Protein 7JH1 (pdb70)

Sequence (64 aa):
ARKSCCLKYTKRPLPLKRIKSYTIQSNEACNIKAIIFTTKKGRKICANPNEKWVQKAMKHLDKKARKSCCLKYTKRPLPLKRIKSYTIQSNEACNIKAIIFTTKKGRKICANPNEKWVQKAMKHLDKKARKSCCLKYTKRPLPLKRIKSYTIQSNEACNIKAIIFTTKKGRKICANPNEKWVQKAMKHLDKKARKSCCLKYTKRPLPLKRIKSYTIQSNEACNIKAIIFTTKKGRKICANPNEKWVQKAMKHLDKKARKSCCLKYTKRPLPLKRIKSYTIQSNEACNIKAIIFTTKKGRKICANPNEKWVQKAMKHLDKKARKSCCLKYTKRPLPLKRIKSYTIQSNEACNIKAIIFTTKKGRKICANPNEKWVQKAMKHLDKKARKSCCLKYTKRPLPLKRIKSYTIQSNEACNIKAIIFTTKKGRKICANPNEKWVQKAMKHLDKKARKSCCLKYTKRPLPLKRIKSYTIQSNEACNIKAIIFTTKKGRKICANPNEKWVQKAMKHLDKKARKSCCLKYTKRPLPLKRIKSYTIQSNEACNIKAIIFTTKKGRKICANPNEKWVQKAMKHLDKKARKSCCLKYTKRPLPLKRIKSYTIQSNEACNIKAIIFTTKKGRKICANPNEKWVQKAMKHLDKKARKSCCLKYTKRPLPLKRIKSYTIQSNEACNIKAIIFTTKKGRKICANPNEKWVQKAMKHLDKKARKSCCLKYTKRPLPLKRIKSYTIQSNEACNIKAIIFTTKKGRKICANPNEKWVQKAMKHLDKKARKSCCLKYTKRPLPLKRIKSYTIQSNEACNIKAIIFTTKKGRKICANPNEKWVQKAMKHLDKKARKSCCLKYTKRPLPLKRIKSYTIQSNEACNIKAIIFTTKKGRKICANPNEKWVQKAMKHLDKKARKSCCLKYTKRPLPLKRIKSYTIQSNEACNIKAIIFTTKKGRKICANPNEKWVQKAMKHLDKKARKSCCLKYTKRPLPLKRIKSYTIQSNEACNIKAIIFTTKKGRKICANPNEKWVQKAMKHLDKKARKSCCLKYTKRPLPLKRIKSYTIQSNEACNIKAIIFTTKKGRKICANPNEKWVQKAMKHLDKKARKSCCLKYTKRPLPLKRIKSYTIQSNEACNIKAIIFTTKKGRKICANPNEKWVQKAMKHLDKKARKSCCLKYTKRPLPLKRIKSYTIQSNEACNIKAIIFTTKKGRKICANPNEKWVQKAMKHLDKKARKSCCLKYTKRPLPLKRIKSYTIQSNEACNIKAIIFTTKKGRKICANPNEKWVQKAMKHLDKK

Solvent-accessible surface area: 5174 Å² total; per-residue (Å²): 147,242,167,111,34,10,112,145,81,32,205,179,75,31,76,50,182,116,9,116,51,45,74,110,6,41,95,167,84,16,114,38,93,0,1,15,0,25,9,115,160,42,173,139,16,28,0,29,11,127,41,158,46,0,84,130,1,33,142,96,16,108,144,234

Secondary structure (DSSP, 8-state):
---SS-S---SSPPPGGGEEEEE---TTTSSS--EEEEETT--EEEE-TTSHHHHHHHHHHHT-

B-factor: mean 37.94, std 21.56, range [0.02, 75.43]

Structure (mmCIF, N/CA/C/O backbone):
data_7JH1
#
_entry.id   7JH1
#
loop_
_atom_site.group_PDB
_atom_site.id
_atom_site.type_symbol
_atom_site.label_atom_id
_atom_site.label_alt_id
_atom_site.label_comp_id
_atom_site.label_asym_id
_atom_site.label_entity_id
_atom_site.label_seq_id
_atom_site.pdbx_PDB_ins_code
_atom_site.Cartn_x
_atom_site.Cartn_y
_atom_site.Cartn_z
_atom_site.occupancy
_atom_site.B_iso_or_equiv
_atom_site.auth_seq_id
_atom_site.auth_comp_id
_atom_site.auth_asym_id
_atom_site.auth_atom_id
_atom_site.pdbx_PDB_model_num
ATOM 1 N N . ALA A 1 1 ? 16.161 3.617 13.576 1.00 0.00 1 ALA A N 1
ATOM 2 C CA . ALA A 1 1 ? 15.235 4.491 12.860 1.00 71.14 1 ALA A CA 1
ATOM 3 C C . ALA A 1 1 ? 15.512 4.411 11.378 1.00 4.43 1 ALA A C 1
ATOM 4 O O . ALA A 1 1 ? 16.565 3.918 10.980 1.00 24.10 1 ALA A O 1
ATOM 13 N N . ARG A 1 2 ? 14.561 4.901 10.573 1.00 3.11 2 ARG A N 1
ATOM 14 C CA . ARG A 1 2 ? 14.629 4.892 9.104 1.00 32.13 2 ARG A CA 1
ATOM 15 C C . ARG A 1 2 ? 14.603 3.481 8.539 1.00 14.21 2 ARG A C 1
ATOM 16 O O . ARG A 1 2 ? 15.642 2.833 8.403 1.00 34.14 2 ARG A O 1
ATOM 37 N N . LYS A 1 3 ? 13.428 3.007 8.239 1.00 64.43 3 LYS A N 1
ATOM 38 C CA . LYS A 1 3 ? 13.261 1.707 7.654 1.00 50.45 3 LYS A CA 1
ATOM 39 C C . LYS A 1 3 ? 12.491 1.833 6.344 1.00 73.32 3 LYS A C 1
ATOM 40 O O . LYS A 1 3 ? 11.355 2.306 6.319 1.00 64.53 3 LYS A O 1
ATOM 59 N N . SER A 1 4 ? 13.118 1.441 5.259 1.00 32.33 4 SER A N 1
ATOM 60 C CA . SER A 1 4 ? 12.507 1.548 3.948 1.00 14.11 4 SER A CA 1
ATOM 61 C C . SER A 1 4 ? 11.633 0.328 3.659 1.00 53.41 4 SER A C 1
ATOM 62 O O . SER A 1 4 ? 10.966 0.247 2.619 1.00 72.21 4 SER A O 1
ATOM 70 N N . CYS A 1 5 ? 11.645 -0.609 4.564 1.00 12.32 5 CYS A N 1
ATOM 71 C CA . CYS A 1 5 ? 10.886 -1.812 4.418 1.00 51.00 5 CYS A CA 1
ATOM 72 C C . CYS A 1 5 ? 9.899 -1.958 5.567 1.00 32.51 5 CYS A C 1
ATOM 73 O O . CYS A 1 5 ? 10.060 -1.332 6.625 1.00 1.42 5 CYS A O 1
ATOM 80 N N . CYS A 1 6 ? 8.890 -2.754 5.350 1.00 44.01 6 CYS A N 1
ATOM 81 C CA . CYS A 1 6 ? 7.910 -3.075 6.336 1.00 4.45 6 CYS A CA 1
ATOM 82 C C . CYS A 1 6 ? 7.989 -4.554 6.609 1.00 74.10 6 CYS A C 1
ATOM 83 O O . CYS A 1 6 ? 8.238 -5.339 5.695 1.00 1.50 6 CYS A O 1
ATOM 90 N N . LEU A 1 7 ? 7.820 -4.927 7.846 1.00 22.15 7 LEU A N 1
ATOM 91 C CA . LEU A 1 7 ? 7.814 -6.328 8.244 1.00 52.22 7 LEU A CA 1
ATOM 92 C C . LEU A 1 7 ? 6.451 -6.679 8.810 1.00 5.23 7 LEU A C 1
ATOM 93 O O . LEU A 1 7 ? 6.238 -7.761 9.348 1.00 21.52 7 LEU A O 1
ATOM 109 N N . LYS A 1 8 ? 5.541 -5.750 8.682 1.00 60.20 8 LYS A N 1
ATOM 110 C CA . LYS A 1 8 ? 4.206 -5.902 9.146 1.00 33.32 8 LYS A CA 1
ATOM 111 C C . LYS A 1 8 ? 3.252 -5.357 8.098 1.00 41.33 8 LYS A C 1
ATOM 112 O O . LYS A 1 8 ? 3.670 -4.637 7.187 1.00 73.31 8 LYS A O 1
ATOM 131 N N . TYR A 1 9 ? 2.010 -5.707 8.216 1.00 54.54 9 TYR A N 1
ATOM 132 C CA . TYR A 1 9 ? 0.973 -5.175 7.385 1.00 33.31 9 TYR A CA 1
ATOM 133 C C . TYR A 1 9 ? -0.062 -4.590 8.334 1.00 42.34 9 TYR A C 1
ATOM 134 O O . TYR A 1 9 ? -0.179 -5.055 9.472 1.00 34.02 9 TYR A O 1
ATOM 152 N N . THR A 1 10 ? -0.792 -3.610 7.899 1.00 34.11 10 THR A N 1
ATOM 153 C CA . THR A 1 10 ? -1.790 -2.990 8.720 1.00 42.33 10 THR A CA 1
ATOM 154 C C . THR A 1 10 ? -2.965 -3.932 8.929 1.00 2.33 10 THR A C 1
ATOM 155 O O . THR A 1 10 ? -3.427 -4.604 7.994 1.00 30.55 10 THR A O 1
ATOM 166 N N . LYS A 1 11 ? -3.420 -4.006 10.147 1.00 45.13 11 LYS A N 1
ATOM 167 C CA . LYS A 1 11 ? -4.534 -4.848 10.489 1.00 42.42 11 LYS A CA 1
ATOM 168 C C . LYS A 1 11 ? -5.835 -4.139 10.117 1.00 62.34 11 LYS A C 1
ATOM 169 O O . LYS A 1 11 ? -6.873 -4.766 9.913 1.00 41.21 11 LYS A O 1
ATOM 188 N N . ARG A 1 12 ? -5.762 -2.838 10.017 1.00 55.35 12 ARG A N 1
ATOM 189 C CA . ARG A 1 12 ? -6.896 -2.031 9.648 1.00 33.35 12 ARG A CA 1
ATOM 190 C C . ARG A 1 12 ? -6.800 -1.605 8.188 1.00 14.14 12 ARG A C 1
ATOM 191 O O . ARG A 1 12 ? -5.839 -0.924 7.803 1.00 13.14 12 ARG A O 1
ATOM 212 N N . PRO A 1 13 ? -7.758 -2.029 7.352 1.00 70.52 13 PRO A N 1
ATOM 213 C CA . PRO A 1 13 ? -7.855 -1.573 5.965 1.00 51.14 13 PRO A CA 1
ATOM 214 C C . PRO A 1 13 ? -8.098 -0.053 5.892 1.00 72.05 13 PRO A C 1
ATOM 215 O O . PRO A 1 13 ? -8.776 0.528 6.756 1.00 44.23 13 PRO A O 1
ATOM 226 N N . LEU A 1 14 ? -7.546 0.577 4.890 1.00 42.10 14 LEU A N 1
ATOM 227 C CA . LEU A 1 14 ? -7.720 2.004 4.678 1.00 4.33 14 LEU A CA 1
ATOM 228 C C . LEU A 1 14 ? -8.832 2.230 3.677 1.00 42.21 14 LEU A C 1
ATOM 229 O O . LEU A 1 14 ? -9.174 1.314 2.915 1.00 71.41 14 LEU A O 1
ATOM 245 N N . PRO A 1 15 ? -9.446 3.416 3.667 1.00 43.14 15 PRO A N 1
ATOM 246 C CA . PRO A 1 15 ? -10.329 3.777 2.597 1.00 32.35 15 PRO A CA 1
ATOM 247 C C . PRO A 1 15 ? -9.475 4.321 1.449 1.00 1.32 15 PRO A C 1
ATOM 248 O O . PRO A 1 15 ? -8.565 5.132 1.674 1.00 11.53 15 PRO A O 1
ATOM 259 N N . LEU A 1 16 ? -9.767 3.902 0.243 1.00 73.15 16 LEU A N 1
ATOM 260 C CA . LEU A 1 16 ? -8.994 4.308 -0.925 1.00 3.53 16 LEU A CA 1
ATOM 261 C C . LEU A 1 16 ? -9.107 5.788 -1.193 1.00 75.34 16 LEU A C 1
ATOM 262 O O . LEU A 1 16 ? -8.166 6.431 -1.672 1.00 53.24 16 LEU A O 1
ATOM 278 N N . LYS A 1 17 ? -10.242 6.325 -0.849 1.00 44.22 17 LYS A N 1
ATOM 279 C CA . LYS A 1 17 ? -10.529 7.742 -0.961 1.00 25.45 17 LYS A CA 1
ATOM 280 C C . LYS A 1 17 ? -9.594 8.584 -0.094 1.00 14.20 17 LYS A C 1
ATOM 281 O O . LYS A 1 17 ? -9.619 9.802 -0.151 1.00 5.45 17 LYS A O 1
ATOM 300 N N . ARG A 1 18 ? -8.808 7.929 0.743 1.00 70.01 18 ARG A N 1
ATOM 301 C CA . ARG A 1 18 ? -7.912 8.636 1.652 1.00 72.04 18 ARG A CA 1
ATOM 302 C C . ARG A 1 18 ? -6.444 8.326 1.308 1.00 12.10 18 ARG A C 1
ATOM 303 O O . ARG A 1 18 ? -5.525 8.773 1.999 1.00 71.30 18 ARG A O 1
ATOM 324 N N . ILE A 1 19 ? -6.231 7.627 0.225 1.00 51.02 19 ILE A N 1
ATOM 325 C CA . ILE A 1 19 ? -4.898 7.208 -0.157 1.00 52.11 19 ILE A CA 1
ATOM 326 C C . ILE A 1 19 ? -4.449 8.012 -1.362 1.00 20.20 19 ILE A C 1
ATOM 327 O O . ILE A 1 19 ? -5.215 8.197 -2.312 1.00 21.22 19 ILE A O 1
ATOM 343 N N . LYS A 1 20 ? -3.236 8.507 -1.313 1.00 64.42 20 LYS A N 1
ATOM 344 C CA . LYS A 1 20 ? -2.699 9.276 -2.396 1.00 1.22 20 LYS A CA 1
ATOM 345 C C . LYS A 1 20 ? -2.006 8.379 -3.413 1.00 43.33 20 LYS A C 1
ATOM 346 O O . LYS A 1 20 ? -2.262 8.485 -4.609 1.00 22.54 20 LYS A O 1
ATOM 365 N N . SER A 1 21 ? -1.156 7.470 -2.927 1.00 61.11 21 SER A N 1
ATOM 366 C CA . SER A 1 21 ? -0.304 6.620 -3.779 1.00 44.43 21 SER A CA 1
ATOM 367 C C . SER A 1 21 ? 0.344 5.530 -2.926 1.00 33.34 21 SER A C 1
ATOM 368 O O . SER A 1 21 ? 0.178 5.531 -1.693 1.00 31.50 21 SER A O 1
ATOM 376 N N . TYR A 1 22 ? 1.046 4.591 -3.564 1.00 74.13 22 TYR A N 1
ATOM 377 C CA . TYR A 1 22 ? 1.730 3.533 -2.841 1.00 1.35 22 TYR A CA 1
ATOM 378 C C . TYR A 1 22 ? 3.150 3.332 -3.349 1.00 5.04 22 TYR A C 1
ATOM 379 O O . TYR A 1 22 ? 3.568 3.921 -4.349 1.00 62.55 22 TYR A O 1
ATOM 397 N N . THR A 1 23 ? 3.872 2.494 -2.654 1.00 72.34 23 THR A N 1
ATOM 398 C CA . THR A 1 23 ? 5.191 2.085 -3.021 1.00 65.44 23 THR A CA 1
ATOM 399 C C . THR A 1 23 ? 5.237 0.552 -3.011 1.00 43.43 23 THR A C 1
ATOM 400 O O . THR A 1 23 ? 4.661 -0.076 -2.116 1.00 64.32 23 THR A O 1
ATOM 411 N N . ILE A 1 24 ? 5.892 -0.045 -3.989 1.00 62.34 24 ILE A N 1
ATOM 412 C CA . ILE A 1 24 ? 5.977 -1.488 -4.052 1.00 63.24 24 ILE A CA 1
ATOM 413 C C . ILE A 1 24 ? 7.212 -1.979 -3.314 1.00 74.40 24 ILE A C 1
ATOM 414 O O . ILE A 1 24 ? 8.345 -1.710 -3.726 1.00 33.51 24 ILE A O 1
ATOM 430 N N . GLN A 1 25 ? 6.995 -2.654 -2.221 1.00 61.31 25 GLN A N 1
ATOM 431 C CA . GLN A 1 25 ? 8.073 -3.281 -1.499 1.00 35.33 25 GLN A CA 1
ATOM 432 C C . GLN A 1 25 ? 8.261 -4.677 -2.010 1.00 71.05 25 GLN A C 1
ATOM 433 O O . GLN A 1 25 ? 7.334 -5.483 -1.984 1.00 23.23 25 GLN A O 1
ATOM 447 N N . SER A 1 26 ? 9.429 -4.956 -2.486 1.00 23.42 26 SER A N 1
ATOM 448 C CA . SER A 1 26 ? 9.722 -6.237 -3.006 1.00 44.25 26 SER A CA 1
ATOM 449 C C . SER A 1 26 ? 10.208 -7.162 -1.896 1.00 2.41 26 SER A C 1
ATOM 450 O O . SER A 1 26 ? 10.945 -6.740 -0.994 1.00 3.32 26 SER A O 1
ATOM 458 N N . ASN A 1 27 ? 9.800 -8.414 -1.969 1.00 34.23 27 ASN A N 1
ATOM 459 C CA . ASN A 1 27 ? 10.212 -9.445 -1.050 1.00 63.13 27 ASN A CA 1
ATOM 460 C C . ASN A 1 27 ? 11.671 -9.811 -1.382 1.00 43.10 27 ASN A C 1
ATOM 461 O O . ASN A 1 27 ? 12.361 -10.509 -0.650 1.00 53.11 27 ASN A O 1
ATOM 472 N N . GLU A 1 28 ? 12.103 -9.308 -2.508 1.00 15.32 28 GLU A N 1
ATOM 473 C CA . GLU A 1 28 ? 13.436 -9.449 -2.989 1.00 65.40 28 GLU A CA 1
ATOM 474 C C . GLU A 1 28 ? 14.405 -8.587 -2.156 1.00 30.34 28 GLU A C 1
ATOM 475 O O . GLU A 1 28 ? 15.470 -9.051 -1.739 1.00 14.55 28 GLU A O 1
ATOM 487 N N . ALA A 1 29 ? 14.021 -7.336 -1.916 1.00 64.31 29 ALA A N 1
ATOM 488 C CA . ALA A 1 29 ? 14.880 -6.399 -1.200 1.00 44.23 29 ALA A CA 1
ATOM 489 C C . ALA A 1 29 ? 14.526 -6.307 0.272 1.00 4.24 29 ALA A C 1
ATOM 490 O O . ALA A 1 29 ? 15.377 -5.998 1.105 1.00 34.22 29 ALA A O 1
ATOM 497 N N . CYS A 1 30 ? 13.299 -6.565 0.585 1.00 41.40 30 CYS A N 1
ATOM 498 C CA . CYS A 1 30 ? 12.832 -6.510 1.944 1.00 74.55 30 CYS A CA 1
ATOM 499 C C . CYS A 1 30 ? 12.428 -7.902 2.382 1.00 71.42 30 CYS A C 1
ATOM 500 O O . CYS A 1 30 ? 12.285 -8.779 1.544 1.00 4.54 30 CYS A O 1
ATOM 507 N N . ASN A 1 31 ? 12.257 -8.114 3.681 1.00 51.25 31 ASN A N 1
ATOM 508 C CA . ASN A 1 31 ? 11.888 -9.443 4.213 1.00 72.02 31 ASN A CA 1
ATOM 509 C C . ASN A 1 31 ? 10.601 -9.963 3.612 1.00 5.11 31 ASN A C 1
ATOM 510 O O . ASN A 1 31 ? 10.486 -11.144 3.292 1.00 63.51 31 ASN A O 1
ATOM 521 N N . ILE A 1 32 ? 9.638 -9.097 3.463 1.00 60.32 32 ILE A N 1
ATOM 522 C CA . ILE A 1 32 ? 8.350 -9.489 2.939 1.00 41.01 32 ILE A CA 1
ATOM 523 C C . ILE A 1 32 ? 7.956 -8.551 1.839 1.00 73.00 32 ILE A C 1
ATOM 524 O O . ILE A 1 32 ? 8.653 -7.564 1.579 1.00 73.30 32 ILE A O 1
ATOM 540 N N . LYS A 1 33 ? 6.867 -8.842 1.194 1.00 64.34 33 LYS A N 1
ATOM 541 C CA . LYS A 1 33 ? 6.310 -7.930 0.249 1.00 4.02 33 LYS A CA 1
ATOM 542 C C . LYS A 1 33 ? 5.162 -7.223 0.935 1.00 43.43 33 LYS A C 1
ATOM 543 O O . LYS A 1 33 ? 4.196 -7.871 1.344 1.00 63.05 33 LYS A O 1
ATOM 562 N N . ALA A 1 34 ? 5.283 -5.928 1.105 1.00 23.05 34 ALA A N 1
ATOM 563 C CA . ALA A 1 34 ? 4.249 -5.123 1.737 1.00 65.21 34 ALA A CA 1
ATOM 564 C C . ALA A 1 34 ? 4.124 -3.814 0.998 1.00 41.14 34 ALA A C 1
ATOM 565 O O . ALA A 1 34 ? 5.050 -3.051 0.970 1.00 3.12 34 ALA A O 1
ATOM 572 N N . ILE A 1 35 ? 2.997 -3.577 0.374 1.00 61.54 35 ILE A N 1
ATOM 573 C CA . ILE A 1 35 ? 2.806 -2.330 -0.365 1.00 54.40 35 ILE A CA 1
ATOM 574 C C . ILE A 1 35 ? 2.656 -1.178 0.625 1.00 71.25 35 ILE A C 1
ATOM 575 O O . ILE A 1 35 ? 1.858 -1.261 1.564 1.00 25.20 35 ILE A O 1
ATOM 591 N N . ILE A 1 36 ? 3.422 -0.124 0.433 1.00 10.23 36 ILE A N 1
ATOM 592 C CA . ILE A 1 36 ? 3.381 0.971 1.352 1.00 2.43 36 ILE A CA 1
ATOM 593 C C . ILE A 1 36 ? 2.450 2.014 0.819 1.00 31.21 36 ILE A C 1
ATOM 594 O O . ILE A 1 36 ? 2.719 2.639 -0.189 1.00 73.11 36 ILE A O 1
ATOM 610 N N . PHE A 1 37 ? 1.375 2.168 1.485 1.00 24.11 37 PHE A N 1
ATOM 611 C CA . PHE A 1 37 ? 0.370 3.114 1.167 1.00 34.21 37 PHE A CA 1
ATOM 612 C C . PHE A 1 37 ? 0.699 4.427 1.796 1.00 71.44 37 PHE A C 1
ATOM 613 O O . PHE A 1 37 ? 1.280 4.481 2.869 1.00 2.32 37 PHE A O 1
ATOM 630 N N . THR A 1 38 ? 0.397 5.463 1.126 1.00 64.51 38 THR A N 1
ATOM 631 C CA . THR A 1 38 ? 0.554 6.762 1.676 1.00 12.10 38 THR A CA 1
ATOM 632 C C . THR A 1 38 ? -0.789 7.483 1.610 1.00 12.42 38 THR A C 1
ATOM 633 O O . THR A 1 38 ? -1.415 7.550 0.539 1.00 52.14 38 THR A O 1
ATOM 644 N N . THR A 1 39 ? -1.231 8.020 2.728 1.00 25.04 39 THR A N 1
ATOM 645 C CA . THR A 1 39 ? -2.525 8.640 2.786 1.00 54.31 39 THR A CA 1
ATOM 646 C C . THR A 1 39 ? -2.435 10.081 2.402 1.00 53.24 39 THR A C 1
ATOM 647 O O . THR A 1 39 ? -1.356 10.575 2.099 1.00 32.20 39 THR A O 1
ATOM 658 N N . LYS A 1 40 ? -3.563 10.766 2.382 1.00 72.34 40 LYS A N 1
ATOM 659 C CA . LYS A 1 40 ? -3.571 12.187 2.084 1.00 72.24 40 LYS A CA 1
ATOM 660 C C . LYS A 1 40 ? -2.866 12.973 3.188 1.00 5.54 40 LYS A C 1
ATOM 661 O O . LYS A 1 40 ? -2.396 14.083 2.966 1.00 44.40 40 LYS A O 1
ATOM 680 N N . LYS A 1 41 ? -2.777 12.376 4.376 1.00 54.44 41 LYS A N 1
ATOM 681 C CA . LYS A 1 41 ? -2.006 12.967 5.463 1.00 35.11 41 LYS A CA 1
ATOM 682 C C . LYS A 1 41 ? -0.528 12.722 5.212 1.00 22.05 41 LYS A C 1
ATOM 683 O O . LYS A 1 41 ? 0.342 13.259 5.910 1.00 63.21 41 LYS A O 1
ATOM 702 N N . GLY A 1 42 ? -0.262 11.888 4.220 1.00 22.21 42 GLY A N 1
ATOM 703 C CA . GLY A 1 42 ? 1.076 11.593 3.811 1.00 14.21 42 GLY A CA 1
ATOM 704 C C . GLY A 1 42 ? 1.754 10.591 4.693 1.00 50.00 42 GLY A C 1
ATOM 705 O O . GLY A 1 42 ? 2.976 10.446 4.652 1.00 23.13 42 GLY A O 1
ATOM 709 N N . ARG A 1 43 ? 0.978 9.932 5.512 1.00 62.11 43 ARG A N 1
ATOM 710 C CA . ARG A 1 43 ? 1.461 8.942 6.410 1.00 13.13 43 ARG A CA 1
ATOM 711 C C . ARG A 1 43 ? 1.794 7.668 5.629 1.00 63.24 43 ARG A C 1
ATOM 712 O O . ARG A 1 43 ? 1.175 7.399 4.602 1.00 5.24 43 ARG A O 1
ATOM 733 N N . LYS A 1 44 ? 2.762 6.913 6.105 1.00 13.12 44 LYS A N 1
ATOM 734 C CA . LYS A 1 44 ? 3.137 5.658 5.477 1.00 75.20 44 LYS A CA 1
ATOM 735 C C . LYS A 1 44 ? 2.428 4.501 6.171 1.00 51.14 44 LYS A C 1
ATOM 736 O O . LYS A 1 44 ? 2.478 4.379 7.398 1.00 64.24 44 LYS A O 1
ATOM 755 N N . ILE A 1 45 ? 1.740 3.693 5.397 1.00 74.42 45 ILE A N 1
ATOM 756 C CA . ILE A 1 45 ? 1.004 2.549 5.907 1.00 65.33 45 ILE A CA 1
ATOM 757 C C . ILE A 1 45 ? 1.492 1.296 5.190 1.00 10.15 45 ILE A C 1
ATOM 758 O O . ILE A 1 45 ? 1.576 1.276 3.979 1.00 64.13 45 ILE A O 1
ATOM 774 N N . CYS A 1 46 ? 1.794 0.275 5.920 1.00 15.35 46 CYS A N 1
ATOM 775 C CA . CYS A 1 46 ? 2.241 -0.967 5.321 1.00 44.14 46 CYS A CA 1
ATOM 776 C C . CYS A 1 46 ? 1.022 -1.846 5.123 1.00 20.20 46 CYS A C 1
ATOM 777 O O . CYS A 1 46 ? 0.382 -2.195 6.075 1.00 3.43 46 CYS A O 1
ATOM 784 N N . ALA A 1 47 ? 0.680 -2.174 3.907 1.00 44.23 47 ALA A N 1
ATOM 785 C CA . ALA A 1 47 ? -0.514 -2.969 3.677 1.00 25.24 47 ALA A CA 1
ATOM 786 C C . ALA A 1 47 ? -0.173 -4.295 3.054 1.00 10.35 47 ALA A C 1
ATOM 787 O O . ALA A 1 47 ? 0.831 -4.417 2.350 1.00 52.05 47 ALA A O 1
ATOM 794 N N . ASN A 1 48 ? -0.988 -5.299 3.341 1.00 64.43 48 ASN A N 1
ATOM 795 C CA . ASN A 1 48 ? -0.805 -6.628 2.795 1.00 35.42 48 ASN A CA 1
ATOM 796 C C . ASN A 1 48 ? -1.225 -6.702 1.323 1.00 61.12 48 ASN A C 1
ATOM 797 O O . ASN A 1 48 ? -2.383 -6.590 0.997 1.00 4.42 48 ASN A O 1
ATOM 808 N N . PRO A 1 49 ? -0.237 -6.893 0.413 1.00 72.13 49 PRO A N 1
ATOM 809 C CA . PRO A 1 49 ? -0.467 -7.013 -1.034 1.00 12.20 49 PRO A CA 1
ATOM 810 C C . PRO A 1 49 ? -1.438 -8.129 -1.383 1.00 61.42 49 PRO A C 1
ATOM 811 O O . PRO A 1 49 ? -1.983 -8.156 -2.460 1.00 63.41 49 PRO A O 1
ATOM 822 N N . ASN A 1 50 ? -1.604 -9.070 -0.472 1.00 14.14 50 ASN A N 1
ATOM 823 C CA . ASN A 1 50 ? -2.503 -10.187 -0.685 1.00 14.42 50 ASN A CA 1
ATOM 824 C C . ASN A 1 50 ? -3.959 -9.786 -0.435 1.00 62.11 50 ASN A C 1
ATOM 825 O O . ASN A 1 50 ? -4.872 -10.522 -0.784 1.00 20.11 50 ASN A O 1
ATOM 836 N N . GLU A 1 51 ? -4.171 -8.626 0.168 1.00 65.55 51 GLU A N 1
ATOM 837 C CA . GLU A 1 51 ? -5.511 -8.183 0.534 1.00 44.42 51 GLU A CA 1
ATOM 838 C C . GLU A 1 51 ? -6.284 -7.691 -0.665 1.00 43.30 51 GLU A C 1
ATOM 839 O O . GLU A 1 51 ? -5.763 -6.935 -1.492 1.00 44.43 51 GLU A O 1
ATOM 851 N N . LYS A 1 52 ? -7.513 -8.144 -0.765 1.00 24.31 52 LYS A N 1
ATOM 852 C CA . LYS A 1 52 ? -8.397 -7.820 -1.870 1.00 22.23 52 LYS A CA 1
ATOM 853 C C . LYS A 1 52 ? -8.614 -6.296 -2.013 1.00 41.54 52 LYS A C 1
ATOM 854 O O . LYS A 1 52 ? -8.711 -5.780 -3.137 1.00 64.05 52 LYS A O 1
ATOM 873 N N . TRP A 1 53 ? -8.654 -5.576 -0.887 1.00 45.12 53 TRP A N 1
ATOM 874 C CA . TRP A 1 53 ? -8.840 -4.125 -0.936 1.00 32.42 53 TRP A CA 1
ATOM 875 C C . TRP A 1 53 ? -7.594 -3.456 -1.519 1.00 13.41 53 TRP A C 1
ATOM 876 O O . TRP A 1 53 ? -7.679 -2.437 -2.213 1.00 22.33 53 TRP A O 1
ATOM 897 N N . VAL A 1 54 ? -6.446 -4.073 -1.269 1.00 44.44 54 VAL A N 1
ATOM 898 C CA . VAL A 1 54 ? -5.171 -3.587 -1.748 1.00 40.41 54 VAL A CA 1
ATOM 899 C C . VAL A 1 54 ? -5.078 -3.756 -3.256 1.00 20.41 54 VAL A C 1
ATOM 900 O O . VAL A 1 54 ? -4.497 -2.929 -3.933 1.00 21.40 54 VAL A O 1
ATOM 913 N N . GLN A 1 55 ? -5.687 -4.816 -3.777 1.00 43.12 55 GLN A N 1
ATOM 914 C CA . GLN A 1 55 ? -5.719 -5.054 -5.228 1.00 21.41 55 GLN A CA 1
ATOM 915 C C . GLN A 1 55 ? -6.417 -3.877 -5.904 1.00 1.42 55 GLN A C 1
ATOM 916 O O . GLN A 1 55 ? -5.916 -3.308 -6.878 1.00 71.01 55 GLN A O 1
ATOM 930 N N . LYS A 1 56 ? -7.574 -3.514 -5.353 1.00 2.01 56 LYS A N 1
ATOM 931 C CA . LYS A 1 56 ? -8.374 -2.413 -5.872 1.00 4.11 56 LYS A CA 1
ATOM 932 C C . LYS A 1 56 ? -7.612 -1.110 -5.752 1.00 4.44 56 LYS A C 1
ATOM 933 O O . LYS A 1 56 ? -7.553 -0.313 -6.705 1.00 0.31 56 LYS A O 1
ATOM 952 N N . ALA A 1 57 ? -7.029 -0.900 -4.577 1.00 52.50 57 ALA A N 1
ATOM 953 C CA . ALA A 1 57 ? -6.256 0.286 -4.301 1.00 0.30 57 ALA A CA 1
ATOM 954 C C . ALA A 1 57 ? -5.096 0.406 -5.261 1.00 15.44 57 ALA A C 1
ATOM 955 O O . ALA A 1 57 ? -4.929 1.441 -5.902 1.00 21.33 57 ALA A O 1
ATOM 962 N N . MET A 1 58 ? -4.322 -0.666 -5.391 1.00 3.40 58 MET A N 1
ATOM 963 C CA . MET A 1 58 ? -3.185 -0.678 -6.262 1.00 63.54 58 MET A CA 1
ATOM 964 C C . MET A 1 58 ? -3.516 -0.357 -7.688 1.00 53.33 58 MET A C 1
ATOM 965 O O . MET A 1 58 ? -2.824 0.430 -8.304 1.00 24.13 58 MET A O 1
ATOM 979 N N . LYS A 1 59 ? -4.594 -0.914 -8.204 1.00 65.52 59 LYS A N 1
ATOM 980 C CA . LYS A 1 59 ? -4.950 -0.690 -9.574 1.00 23.13 59 LYS A CA 1
ATOM 981 C C . LYS A 1 59 ? -5.372 0.760 -9.774 1.00 44.30 59 LYS A C 1
ATOM 982 O O . LYS A 1 59 ? -5.059 1.368 -10.776 1.00 52.40 59 LYS A O 1
ATOM 1001 N N . HIS A 1 60 ? -6.046 1.311 -8.781 1.00 31.43 60 HIS A N 1
ATOM 1002 C CA . HIS A 1 60 ? -6.530 2.672 -8.830 1.00 72.43 60 HIS A CA 1
ATOM 1003 C C . HIS A 1 60 ? -5.377 3.678 -8.694 1.00 33.33 60 HIS A C 1
ATOM 1004 O O . HIS A 1 60 ? -5.360 4.709 -9.357 1.00 2.45 60 HIS A O 1
ATOM 1019 N N . LEU A 1 61 ? -4.441 3.372 -7.835 1.00 62.32 61 LEU A N 1
ATOM 1020 C CA . LEU A 1 61 ? -3.287 4.237 -7.594 1.00 22.23 61 LEU A CA 1
ATOM 1021 C C . LEU A 1 61 ? -2.245 4.118 -8.720 1.00 52.10 61 LEU A C 1
ATOM 1022 O O . LEU A 1 61 ? -1.487 5.043 -8.980 1.00 12.21 61 LEU A O 1
ATOM 1038 N N . ASP A 1 62 ? -2.234 2.972 -9.386 1.00 44.22 62 ASP A N 1
ATOM 1039 C CA . ASP A 1 62 ? -1.305 2.696 -10.503 1.00 74.24 62 ASP A CA 1
ATOM 1040 C C . ASP A 1 62 ? -1.731 3.475 -11.748 1.00 34.22 62 ASP A C 1
ATOM 1041 O O . ASP A 1 62 ? -0.952 3.669 -12.692 1.00 3.42 62 ASP A O 1
ATOM 1050 N N . LYS A 1 63 ? -2.964 3.936 -11.725 1.00 44.54 63 LYS A N 1
ATOM 1051 C CA . LYS A 1 63 ? -3.550 4.701 -12.812 1.00 13.55 63 LYS A CA 1
ATOM 1052 C C . LYS A 1 63 ? -2.996 6.108 -12.883 1.00 43.45 63 LYS A C 1
ATOM 1053 O O . LYS A 1 63 ? -3.049 6.748 -13.932 1.00 63.34 63 LYS A O 1
ATOM 1072 N N . LYS A 1 64 ? -2.469 6.594 -11.797 1.00 53.45 64 LYS A N 1
ATOM 1073 C CA . LYS A 1 64 ? -2.006 7.942 -11.769 1.00 52.42 64 LYS A CA 1
ATOM 1074 C C . LYS A 1 64 ? -0.613 8.000 -11.181 1.00 14.44 64 LYS A C 1
ATOM 1075 O O . LYS A 1 64 ? -0.469 8.093 -9.949 1.00 38.06 64 LYS A O 1
ATOM 1095 N N . ALA A 1 1 ? 18.825 5.360 9.361 1.00 40.40 1 ALA A N 2
ATOM 1096 C CA . ALA A 1 1 ? 18.461 4.471 10.475 1.00 23.40 1 ALA A CA 2
ATOM 1097 C C . ALA A 1 1 ? 17.595 3.306 9.990 1.00 40.10 1 ALA A C 2
ATOM 1098 O O . ALA A 1 1 ? 16.997 2.582 10.795 1.00 72.35 1 ALA A O 2
ATOM 1107 N N . ARG A 1 2 ? 17.550 3.110 8.666 1.00 40.11 2 ARG A N 2
ATOM 1108 C CA . ARG A 1 2 ? 16.779 2.036 8.029 1.00 43.15 2 ARG A CA 2
ATOM 1109 C C . ARG A 1 2 ? 15.280 2.220 8.204 1.00 3.44 2 ARG A C 2
ATOM 1110 O O . ARG A 1 2 ? 14.808 3.300 8.600 1.00 64.51 2 ARG A O 2
ATOM 1131 N N . LYS A 1 3 ? 14.554 1.169 7.878 1.00 1.12 3 LYS A N 2
ATOM 1132 C CA . LYS A 1 3 ? 13.115 1.103 7.911 1.00 21.15 3 LYS A CA 2
ATOM 1133 C C . LYS A 1 3 ? 12.513 1.830 6.726 1.00 41.13 3 LYS A C 2
ATOM 1134 O O . LYS A 1 3 ? 11.922 2.921 6.841 1.00 64.02 3 LYS A O 2
ATOM 1153 N N . SER A 1 4 ? 12.795 1.265 5.578 1.00 63.42 4 SER A N 2
ATOM 1154 C CA . SER A 1 4 ? 12.240 1.683 4.316 1.00 25.21 4 SER A CA 2
ATOM 1155 C C . SER A 1 4 ? 11.332 0.551 3.843 1.00 55.32 4 SER A C 2
ATOM 1156 O O . SER A 1 4 ? 10.610 0.655 2.844 1.00 53.15 4 SER A O 2
ATOM 1164 N N . CYS A 1 5 ? 11.384 -0.522 4.600 1.00 11.32 5 CYS A N 2
ATOM 1165 C CA . CYS A 1 5 ? 10.624 -1.705 4.367 1.00 60.21 5 CYS A CA 2
ATOM 1166 C C . CYS A 1 5 ? 9.678 -1.908 5.533 1.00 12.50 5 CYS A C 2
ATOM 1167 O O . CYS A 1 5 ? 9.880 -1.339 6.620 1.00 21.44 5 CYS A O 2
ATOM 1174 N N . CYS A 1 6 ? 8.680 -2.690 5.323 1.00 63.30 6 CYS A N 2
ATOM 1175 C CA . CYS A 1 6 ? 7.716 -2.992 6.314 1.00 55.42 6 CYS A CA 2
ATOM 1176 C C . CYS A 1 6 ? 7.786 -4.455 6.643 1.00 22.13 6 CYS A C 2
ATOM 1177 O O . CYS A 1 6 ? 7.951 -5.294 5.762 1.00 31.01 6 CYS A O 2
ATOM 1184 N N . LEU A 1 7 ? 7.708 -4.745 7.914 1.00 2.00 7 LEU A N 2
ATOM 1185 C CA . LEU A 1 7 ? 7.760 -6.106 8.414 1.00 52.23 7 LEU A CA 2
ATOM 1186 C C . LEU A 1 7 ? 6.382 -6.531 8.880 1.00 13.45 7 LEU A C 2
ATOM 1187 O O . LEU A 1 7 ? 6.141 -7.700 9.171 1.00 62.42 7 LEU A O 2
ATOM 1203 N N . LYS A 1 8 ? 5.482 -5.574 8.959 1.00 4.41 8 LYS A N 2
ATOM 1204 C CA . LYS A 1 8 ? 4.114 -5.835 9.355 1.00 50.10 8 LYS A CA 2
ATOM 1205 C C . LYS A 1 8 ? 3.188 -5.260 8.314 1.00 42.35 8 LYS A C 2
ATOM 1206 O O . LYS A 1 8 ? 3.609 -4.444 7.491 1.00 3.44 8 LYS A O 2
ATOM 1225 N N . TYR A 1 9 ? 1.955 -5.690 8.330 1.00 13.24 9 TYR A N 2
ATOM 1226 C CA . TYR A 1 9 ? 0.945 -5.151 7.467 1.00 41.24 9 TYR A CA 2
ATOM 1227 C C . TYR A 1 9 ? -0.128 -4.566 8.378 1.00 13.02 9 TYR A C 2
ATOM 1228 O O . TYR A 1 9 ? -0.271 -5.006 9.520 1.00 75.34 9 TYR A O 2
ATOM 1246 N N . THR A 1 10 ? -0.852 -3.604 7.900 1.00 73.55 10 THR A N 2
ATOM 1247 C CA . THR A 1 10 ? -1.909 -3.002 8.645 1.00 11.35 10 THR A CA 2
ATOM 1248 C C . THR A 1 10 ? -3.061 -3.981 8.769 1.00 2.32 10 THR A C 2
ATOM 1249 O O . THR A 1 10 ? -3.393 -4.696 7.822 1.00 42.24 10 THR A O 2
ATOM 1260 N N . LYS A 1 11 ? -3.643 -4.036 9.931 1.00 33.31 11 LYS A N 2
ATOM 1261 C CA . LYS A 1 11 ? -4.738 -4.945 10.184 1.00 23.22 11 LYS A CA 2
ATOM 1262 C C . LYS A 1 11 ? -6.058 -4.229 9.970 1.00 44.24 11 LYS A C 2
ATOM 1263 O O . LYS A 1 11 ? -7.140 -4.822 10.042 1.00 5.10 11 LYS A O 2
ATOM 1282 N N . ARG A 1 12 ? -5.957 -2.957 9.710 1.00 70.13 12 ARG A N 2
ATOM 1283 C CA . ARG A 1 12 ? -7.099 -2.145 9.449 1.00 41.30 12 ARG A CA 2
ATOM 1284 C C . ARG A 1 12 ? -7.010 -1.611 8.022 1.00 22.33 12 ARG A C 2
ATOM 1285 O O . ARG A 1 12 ? -5.969 -1.060 7.633 1.00 73.51 12 ARG A O 2
ATOM 1306 N N . PRO A 1 13 ? -8.068 -1.791 7.221 1.00 44.42 13 PRO A N 2
ATOM 1307 C CA . PRO A 1 13 ? -8.103 -1.303 5.849 1.00 51.33 13 PRO A CA 2
ATOM 1308 C C . PRO A 1 13 ? -8.094 0.232 5.789 1.00 74.51 13 PRO A C 2
ATOM 1309 O O . PRO A 1 13 ? -8.657 0.912 6.663 1.00 2.31 13 PRO A O 2
ATOM 1320 N N . LEU A 1 14 ? -7.461 0.756 4.782 1.00 75.12 14 LEU A N 2
ATOM 1321 C CA . LEU A 1 14 ? -7.348 2.177 4.579 1.00 13.31 14 LEU A CA 2
ATOM 1322 C C . LEU A 1 14 ? -8.280 2.567 3.441 1.00 54.21 14 LEU A C 2
ATOM 1323 O O . LEU A 1 14 ? -8.272 1.900 2.400 1.00 73.44 14 LEU A O 2
ATOM 1339 N N . PRO A 1 15 ? -9.127 3.606 3.606 1.00 72.23 15 PRO A N 2
ATOM 1340 C CA . PRO A 1 15 ? -10.009 4.033 2.528 1.00 62.54 15 PRO A CA 2
ATOM 1341 C C . PRO A 1 15 ? -9.203 4.588 1.353 1.00 30.10 15 PRO A C 2
ATOM 1342 O O . PRO A 1 15 ? -8.305 5.425 1.530 1.00 62.32 15 PRO A O 2
ATOM 1353 N N . LEU A 1 16 ? -9.574 4.157 0.168 1.00 13.10 16 LEU A N 2
ATOM 1354 C CA . LEU A 1 16 ? -8.907 4.511 -1.071 1.00 1.51 16 LEU A CA 2
ATOM 1355 C C . LEU A 1 16 ? -9.016 5.981 -1.383 1.00 43.21 16 LEU A C 2
ATOM 1356 O O . LEU A 1 16 ? -8.084 6.586 -1.926 1.00 21.43 16 LEU A O 2
ATOM 1372 N N . LYS A 1 17 ? -10.140 6.560 -1.013 1.00 22.40 17 LYS A N 2
ATOM 1373 C CA . LYS A 1 17 ? -10.421 7.978 -1.236 1.00 14.15 17 LYS A CA 2
ATOM 1374 C C . LYS A 1 17 ? -9.424 8.868 -0.497 1.00 41.32 17 LYS A C 2
ATOM 1375 O O . LYS A 1 17 ? -9.381 10.069 -0.709 1.00 51.33 17 LYS A O 2
ATOM 1394 N N . ARG A 1 18 ? -8.645 8.272 0.374 1.00 44.31 18 ARG A N 2
ATOM 1395 C CA . ARG A 1 18 ? -7.751 9.018 1.222 1.00 12.54 18 ARG A CA 2
ATOM 1396 C C . ARG A 1 18 ? -6.280 8.597 1.019 1.00 14.35 18 ARG A C 2
ATOM 1397 O O . ARG A 1 18 ? -5.383 8.997 1.771 1.00 54.21 18 ARG A O 2
ATOM 1418 N N . ILE A 1 19 ? -6.037 7.830 -0.004 1.00 44.43 19 ILE A N 2
ATOM 1419 C CA . ILE A 1 19 ? -4.702 7.339 -0.293 1.00 62.53 19 ILE A CA 2
ATOM 1420 C C . ILE A 1 19 ? -4.128 8.151 -1.441 1.00 14.14 19 ILE A C 2
ATOM 1421 O O . ILE A 1 19 ? -4.795 8.346 -2.469 1.00 63.53 19 ILE A O 2
ATOM 1437 N N . LYS A 1 20 ? -2.927 8.645 -1.269 1.00 73.31 20 LYS A N 2
ATOM 1438 C CA . LYS A 1 20 ? -2.272 9.409 -2.300 1.00 21.34 20 LYS A CA 2
ATOM 1439 C C . LYS A 1 20 ? -1.615 8.497 -3.296 1.00 5.02 20 LYS A C 2
ATOM 1440 O O . LYS A 1 20 ? -1.800 8.649 -4.502 1.00 1.23 20 LYS A O 2
ATOM 1459 N N . SER A 1 21 ? -0.890 7.526 -2.789 1.00 72.04 21 SER A N 2
ATOM 1460 C CA . SER A 1 21 ? -0.112 6.643 -3.614 1.00 74.23 21 SER A CA 2
ATOM 1461 C C . SER A 1 21 ? 0.488 5.552 -2.752 1.00 52.35 21 SER A C 2
ATOM 1462 O O . SER A 1 21 ? 0.346 5.584 -1.516 1.00 44.02 21 SER A O 2
ATOM 1470 N N . TYR A 1 22 ? 1.116 4.591 -3.373 1.00 33.23 22 TYR A N 2
ATOM 1471 C CA . TYR A 1 22 ? 1.776 3.536 -2.654 1.00 63.31 22 TYR A CA 2
ATOM 1472 C C . TYR A 1 22 ? 3.182 3.326 -3.171 1.00 22.31 22 TYR A C 2
ATOM 1473 O O . TYR A 1 22 ? 3.591 3.911 -4.172 1.00 22.40 22 TYR A O 2
ATOM 1491 N N . THR A 1 23 ? 3.907 2.523 -2.474 1.00 3.11 23 THR A N 2
ATOM 1492 C CA . THR A 1 23 ? 5.201 2.100 -2.874 1.00 64.11 23 THR A CA 2
ATOM 1493 C C . THR A 1 23 ? 5.255 0.590 -2.814 1.00 30.33 23 THR A C 2
ATOM 1494 O O . THR A 1 23 ? 4.799 -0.021 -1.837 1.00 40.24 23 THR A O 2
ATOM 1505 N N . ILE A 1 24 ? 5.762 -0.003 -3.853 1.00 62.41 24 ILE A N 2
ATOM 1506 C CA . ILE A 1 24 ? 5.845 -1.420 -3.944 1.00 45.51 24 ILE A CA 2
ATOM 1507 C C . ILE A 1 24 ? 7.061 -1.932 -3.202 1.00 4.21 24 ILE A C 2
ATOM 1508 O O . ILE A 1 24 ? 8.198 -1.735 -3.635 1.00 61.41 24 ILE A O 2
ATOM 1524 N N . GLN A 1 25 ? 6.827 -2.528 -2.070 1.00 1.30 25 GLN A N 2
ATOM 1525 C CA . GLN A 1 25 ? 7.864 -3.219 -1.375 1.00 40.43 25 GLN A CA 2
ATOM 1526 C C . GLN A 1 25 ? 7.883 -4.622 -1.864 1.00 12.42 25 GLN A C 2
ATOM 1527 O O . GLN A 1 25 ? 6.886 -5.334 -1.764 1.00 1.24 25 GLN A O 2
ATOM 1541 N N . SER A 1 26 ? 8.973 -5.013 -2.406 1.00 14.23 26 SER A N 2
ATOM 1542 C CA . SER A 1 26 ? 9.096 -6.310 -2.911 1.00 64.23 26 SER A CA 2
ATOM 1543 C C . SER A 1 26 ? 9.974 -7.129 -1.986 1.00 5.51 26 SER A C 2
ATOM 1544 O O . SER A 1 26 ? 10.828 -6.590 -1.251 1.00 22.01 26 SER A O 2
ATOM 1552 N N . ASN A 1 27 ? 9.784 -8.415 -2.042 1.00 53.43 27 ASN A N 2
ATOM 1553 C CA . ASN A 1 27 ? 10.478 -9.372 -1.224 1.00 35.40 27 ASN A CA 2
ATOM 1554 C C . ASN A 1 27 ? 11.919 -9.558 -1.761 1.00 33.24 27 ASN A C 2
ATOM 1555 O O . ASN A 1 27 ? 12.718 -10.332 -1.234 1.00 50.30 27 ASN A O 2
ATOM 1566 N N . GLU A 1 28 ? 12.216 -8.830 -2.825 1.00 74.22 28 GLU A N 2
ATOM 1567 C CA . GLU A 1 28 ? 13.525 -8.811 -3.438 1.00 21.34 28 GLU A CA 2
ATOM 1568 C C . GLU A 1 28 ? 14.511 -8.060 -2.543 1.00 23.01 28 GLU A C 2
ATOM 1569 O O . GLU A 1 28 ? 15.614 -8.533 -2.283 1.00 73.21 28 GLU A O 2
ATOM 1581 N N . ALA A 1 29 ? 14.099 -6.899 -2.063 1.00 43.53 29 ALA A N 2
ATOM 1582 C CA . ALA A 1 29 ? 14.970 -6.061 -1.242 1.00 22.15 29 ALA A CA 2
ATOM 1583 C C . ALA A 1 29 ? 14.535 -6.053 0.216 1.00 45.41 29 ALA A C 2
ATOM 1584 O O . ALA A 1 29 ? 15.343 -5.820 1.122 1.00 40.13 29 ALA A O 2
ATOM 1591 N N . CYS A 1 30 ? 13.275 -6.286 0.440 1.00 3.15 30 CYS A N 2
ATOM 1592 C CA . CYS A 1 30 ? 12.738 -6.297 1.773 1.00 74.12 30 CYS A CA 2
ATOM 1593 C C . CYS A 1 30 ? 12.436 -7.725 2.195 1.00 32.01 30 CYS A C 2
ATOM 1594 O O . CYS A 1 30 ? 12.310 -8.604 1.342 1.00 23.14 30 CYS A O 2
ATOM 1601 N N . ASN A 1 31 ? 12.343 -7.967 3.503 1.00 61.43 31 ASN A N 2
ATOM 1602 C CA . ASN A 1 31 ? 12.106 -9.318 4.039 1.00 34.54 31 ASN A CA 2
ATOM 1603 C C . ASN A 1 31 ? 10.783 -9.892 3.536 1.00 72.24 31 ASN A C 2
ATOM 1604 O O . ASN A 1 31 ? 10.673 -11.082 3.254 1.00 64.22 31 ASN A O 2
ATOM 1615 N N . ILE A 1 32 ? 9.789 -9.047 3.417 1.00 44.24 32 ILE A N 2
ATOM 1616 C CA . ILE A 1 32 ? 8.493 -9.473 2.930 1.00 22.02 32 ILE A CA 2
ATOM 1617 C C . ILE A 1 32 ? 8.037 -8.521 1.857 1.00 21.33 32 ILE A C 2
ATOM 1618 O O . ILE A 1 32 ? 8.712 -7.520 1.584 1.00 14.42 32 ILE A O 2
ATOM 1634 N N . LYS A 1 33 ? 6.925 -8.812 1.267 1.00 72.33 33 LYS A N 2
ATOM 1635 C CA . LYS A 1 33 ? 6.340 -7.947 0.299 1.00 42.45 33 LYS A CA 2
ATOM 1636 C C . LYS A 1 33 ? 5.148 -7.240 0.948 1.00 21.53 33 LYS A C 2
ATOM 1637 O O . LYS A 1 33 ? 4.170 -7.894 1.314 1.00 13.35 33 LYS A O 2
ATOM 1656 N N . ALA A 1 34 ? 5.235 -5.933 1.135 1.00 70.25 34 ALA A N 2
ATOM 1657 C CA . ALA A 1 34 ? 4.153 -5.185 1.746 1.00 33.13 34 ALA A CA 2
ATOM 1658 C C . ALA A 1 34 ? 3.974 -3.877 1.006 1.00 4.31 34 ALA A C 2
ATOM 1659 O O . ALA A 1 34 ? 4.848 -3.050 1.028 1.00 54.15 34 ALA A O 2
ATOM 1666 N N . ILE A 1 35 ? 2.862 -3.710 0.322 1.00 15.31 35 ILE A N 2
ATOM 1667 C CA . ILE A 1 35 ? 2.617 -2.470 -0.400 1.00 45.14 35 ILE A CA 2
ATOM 1668 C C . ILE A 1 35 ? 2.411 -1.352 0.592 1.00 61.31 35 ILE A C 2
ATOM 1669 O O . ILE A 1 35 ? 1.570 -1.437 1.478 1.00 20.43 35 ILE A O 2
ATOM 1685 N N . ILE A 1 36 ? 3.176 -0.331 0.443 1.00 34.04 36 ILE A N 2
ATOM 1686 C CA . ILE A 1 36 ? 3.217 0.719 1.390 1.00 13.24 36 ILE A CA 2
ATOM 1687 C C . ILE A 1 36 ? 2.356 1.857 0.909 1.00 21.51 36 ILE A C 2
ATOM 1688 O O . ILE A 1 36 ? 2.678 2.521 -0.057 1.00 70.50 36 ILE A O 2
ATOM 1704 N N . PHE A 1 37 ? 1.277 2.055 1.587 1.00 34.32 37 PHE A N 2
ATOM 1705 C CA . PHE A 1 37 ? 0.302 3.050 1.282 1.00 23.14 37 PHE A CA 2
ATOM 1706 C C . PHE A 1 37 ? 0.637 4.336 1.951 1.00 4.21 37 PHE A C 2
ATOM 1707 O O . PHE A 1 37 ? 1.207 4.359 3.029 1.00 43.03 37 PHE A O 2
ATOM 1724 N N . THR A 1 38 ? 0.352 5.382 1.301 1.00 30.11 38 THR A N 2
ATOM 1725 C CA . THR A 1 38 ? 0.512 6.678 1.871 1.00 3.53 38 THR A CA 2
ATOM 1726 C C . THR A 1 38 ? -0.810 7.432 1.797 1.00 14.02 38 THR A C 2
ATOM 1727 O O . THR A 1 38 ? -1.453 7.460 0.742 1.00 55.24 38 THR A O 2
ATOM 1738 N N . THR A 1 39 ? -1.228 8.041 2.896 1.00 21.23 39 THR A N 2
ATOM 1739 C CA . THR A 1 39 ? -2.465 8.733 2.902 1.00 2.31 39 THR A CA 2
ATOM 1740 C C . THR A 1 39 ? -2.252 10.132 2.471 1.00 1.54 39 THR A C 2
ATOM 1741 O O . THR A 1 39 ? -1.129 10.535 2.213 1.00 31.50 39 THR A O 2
ATOM 1752 N N . LYS A 1 40 ? -3.313 10.877 2.379 1.00 24.14 40 LYS A N 2
ATOM 1753 C CA . LYS A 1 40 ? -3.220 12.282 2.090 1.00 14.14 40 LYS A CA 2
ATOM 1754 C C . LYS A 1 40 ? -2.576 13.001 3.277 1.00 51.40 40 LYS A C 2
ATOM 1755 O O . LYS A 1 40 ? -2.132 14.132 3.163 1.00 52.22 40 LYS A O 2
ATOM 1774 N N . LYS A 1 41 ? -2.531 12.313 4.418 1.00 62.23 41 LYS A N 2
ATOM 1775 C CA . LYS A 1 41 ? -1.832 12.810 5.576 1.00 74.31 41 LYS A CA 2
ATOM 1776 C C . LYS A 1 41 ? -0.342 12.574 5.366 1.00 1.53 41 LYS A C 2
ATOM 1777 O O . LYS A 1 41 ? 0.501 13.170 6.027 1.00 4.12 41 LYS A O 2
ATOM 1796 N N . GLY A 1 42 ? -0.043 11.705 4.428 1.00 55.00 42 GLY A N 2
ATOM 1797 C CA . GLY A 1 42 ? 1.324 11.414 4.093 1.00 30.03 42 GLY A CA 2
ATOM 1798 C C . GLY A 1 42 ? 1.975 10.340 4.956 1.00 74.53 42 GLY A C 2
ATOM 1799 O O . GLY A 1 42 ? 3.204 10.204 4.959 1.00 23.54 42 GLY A O 2
ATOM 1803 N N . ARG A 1 43 ? 1.173 9.597 5.704 1.00 22.30 43 ARG A N 2
ATOM 1804 C CA . ARG A 1 43 ? 1.711 8.535 6.568 1.00 32.13 43 ARG A CA 2
ATOM 1805 C C . ARG A 1 43 ? 2.123 7.301 5.765 1.00 52.12 43 ARG A C 2
ATOM 1806 O O . ARG A 1 43 ? 1.776 7.168 4.598 1.00 52.25 43 ARG A O 2
ATOM 1827 N N . LYS A 1 44 ? 2.854 6.407 6.409 1.00 71.22 44 LYS A N 2
ATOM 1828 C CA . LYS A 1 44 ? 3.241 5.138 5.818 1.00 73.31 44 LYS A CA 2
ATOM 1829 C C . LYS A 1 44 ? 2.354 4.033 6.366 1.00 30.22 44 LYS A C 2
ATOM 1830 O O . LYS A 1 44 ? 2.427 3.697 7.552 1.00 42.42 44 LYS A O 2
ATOM 1849 N N . ILE A 1 45 ? 1.506 3.505 5.525 1.00 5.14 45 ILE A N 2
ATOM 1850 C CA . ILE A 1 45 ? 0.616 2.438 5.893 1.00 70.10 45 ILE A CA 2
ATOM 1851 C C . ILE A 1 45 ? 1.072 1.173 5.189 1.00 55.11 45 ILE A C 2
ATOM 1852 O O . ILE A 1 45 ? 0.892 1.024 3.993 1.00 32.43 45 ILE A O 2
ATOM 1868 N N . CYS A 1 46 ? 1.671 0.300 5.913 1.00 23.23 46 CYS A N 2
ATOM 1869 C CA . CYS A 1 46 ? 2.170 -0.936 5.359 1.00 15.53 46 CYS A CA 2
ATOM 1870 C C . CYS A 1 46 ? 0.995 -1.863 5.148 1.00 53.22 46 CYS A C 2
ATOM 1871 O O . CYS A 1 46 ? 0.376 -2.264 6.088 1.00 61.34 46 CYS A O 2
ATOM 1878 N N . ALA A 1 47 ? 0.673 -2.179 3.928 1.00 13.01 47 ALA A N 2
ATOM 1879 C CA . ALA A 1 47 ? -0.496 -2.979 3.667 1.00 23.22 47 ALA A CA 2
ATOM 1880 C C . ALA A 1 47 ? -0.140 -4.295 3.033 1.00 54.10 47 ALA A C 2
ATOM 1881 O O . ALA A 1 47 ? 0.857 -4.414 2.326 1.00 3.12 47 ALA A O 2
ATOM 1888 N N . ASN A 1 48 ? -0.940 -5.287 3.319 1.00 54.25 48 ASN A N 2
ATOM 1889 C CA . ASN A 1 48 ? -0.762 -6.612 2.780 1.00 42.30 48 ASN A CA 2
ATOM 1890 C C . ASN A 1 48 ? -1.281 -6.704 1.346 1.00 33.32 48 ASN A C 2
ATOM 1891 O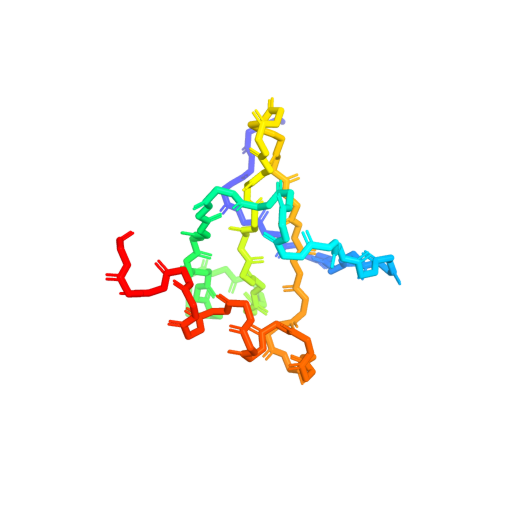 O . ASN A 1 48 ? -2.464 -6.630 1.122 1.00 70.31 48 ASN A O 2
ATOM 1902 N N . PRO A 1 49 ? -0.377 -6.884 0.348 1.00 2.25 49 PRO A N 2
ATOM 1903 C CA . PRO A 1 49 ? -0.757 -6.980 -1.065 1.00 12.32 49 PRO A CA 2
ATOM 1904 C C . PRO A 1 49 ? -1.663 -8.146 -1.338 1.00 63.12 49 PRO A C 2
ATOM 1905 O O . PRO A 1 49 ? -2.337 -8.175 -2.340 1.00 75.13 49 PRO A O 2
ATOM 1916 N N . ASN A 1 50 ? -1.647 -9.128 -0.455 1.00 31.23 50 ASN A N 2
ATOM 1917 C CA . ASN A 1 50 ? -2.496 -10.275 -0.603 1.00 71.21 50 ASN A CA 2
ATOM 1918 C C . ASN A 1 50 ? -3.942 -9.933 -0.307 1.00 35.11 50 ASN A C 2
ATOM 1919 O O . ASN A 1 50 ? -4.847 -10.685 -0.659 1.00 11.44 50 ASN A O 2
ATOM 1930 N N . GLU A 1 51 ? -4.165 -8.795 0.344 1.00 64.22 51 GLU A N 2
ATOM 1931 C CA . GLU A 1 51 ? -5.512 -8.388 0.674 1.00 14.11 51 GLU A CA 2
ATOM 1932 C C . GLU A 1 51 ? -6.171 -7.808 -0.539 1.00 60.32 51 GLU A C 2
ATOM 1933 O O . GLU A 1 51 ? -5.595 -6.949 -1.216 1.00 42.42 51 GLU A O 2
ATOM 1945 N N . LYS A 1 52 ? -7.375 -8.261 -0.810 1.00 51.14 52 LYS A N 2
ATOM 1946 C CA . LYS A 1 52 ? -8.105 -7.858 -1.989 1.00 42.03 52 LYS A CA 2
ATOM 1947 C C . LYS A 1 52 ? -8.326 -6.334 -2.029 1.00 70.32 52 LYS A C 2
ATOM 1948 O O . LYS A 1 52 ? -8.315 -5.739 -3.103 1.00 61.10 52 LYS A O 2
ATOM 1967 N N . TRP A 1 53 ? -8.478 -5.697 -0.854 1.00 31.20 53 TRP A N 2
ATOM 1968 C CA . TRP A 1 53 ? -8.699 -4.246 -0.821 1.00 63.14 53 TRP A CA 2
ATOM 1969 C C . TRP A 1 53 ? -7.450 -3.497 -1.310 1.00 74.12 53 TRP A C 2
ATOM 1970 O O . TRP A 1 53 ? -7.548 -2.425 -1.915 1.00 24.41 53 TRP A O 2
ATOM 1991 N N . VAL A 1 54 ? -6.291 -4.083 -1.057 1.00 4.01 54 VAL A N 2
ATOM 1992 C CA . VAL A 1 54 ? -5.011 -3.516 -1.450 1.00 52.51 54 VAL A CA 2
ATOM 1993 C C . VAL A 1 54 ? -4.826 -3.658 -2.939 1.00 24.04 54 VAL A C 2
ATOM 1994 O O . VAL A 1 54 ? -4.419 -2.718 -3.618 1.00 34.21 54 VAL A O 2
ATOM 2007 N N . GLN A 1 55 ? -5.156 -4.826 -3.439 1.00 62.55 55 GLN A N 2
ATOM 2008 C CA . GLN A 1 55 ? -5.036 -5.126 -4.848 1.00 34.20 55 GLN A CA 2
ATOM 2009 C C . GLN A 1 55 ? -5.943 -4.215 -5.642 1.00 41.34 55 GLN A C 2
ATOM 2010 O O . GLN A 1 55 ? -5.570 -3.687 -6.699 1.00 63.44 55 GLN A O 2
ATOM 2024 N N . LYS A 1 56 ? -7.125 -4.019 -5.091 1.00 4.41 56 LYS A N 2
ATOM 2025 C CA . LYS A 1 56 ? -8.141 -3.143 -5.613 1.00 22.44 56 LYS A CA 2
ATOM 2026 C C . LYS A 1 56 ? -7.626 -1.704 -5.662 1.00 12.22 56 LYS A C 2
ATOM 2027 O O . LYS A 1 56 ? -7.747 -1.019 -6.690 1.00 31.13 56 LYS A O 2
ATOM 2046 N N . ALA A 1 57 ? -7.036 -1.266 -4.555 1.00 52.30 57 ALA A N 2
ATOM 2047 C CA . ALA A 1 57 ? -6.477 0.074 -4.443 1.00 14.25 57 ALA A CA 2
ATOM 2048 C C . ALA A 1 57 ? -5.353 0.278 -5.434 1.00 20.23 57 ALA A C 2
ATOM 2049 O O . ALA A 1 57 ? -5.289 1.311 -6.093 1.00 71.45 57 ALA A O 2
ATOM 2056 N N . MET A 1 58 ? -4.489 -0.715 -5.557 1.00 73.41 58 MET A N 2
ATOM 2057 C CA . MET A 1 58 ? -3.348 -0.638 -6.447 1.00 14.43 58 MET A CA 2
ATOM 2058 C C . MET A 1 58 ? -3.738 -0.405 -7.882 1.00 61.51 58 MET A C 2
ATOM 2059 O O . MET A 1 58 ? -3.102 0.377 -8.578 1.00 2.30 58 MET A O 2
ATOM 2073 N N . LYS A 1 59 ? -4.800 -1.048 -8.316 1.00 44.20 59 LYS A N 2
ATOM 2074 C CA . LYS A 1 59 ? -5.266 -0.899 -9.683 1.00 45.03 59 LYS A CA 2
ATOM 2075 C C . LYS A 1 59 ? -5.758 0.538 -9.933 1.00 61.23 59 LYS A C 2
ATOM 2076 O O . LYS A 1 59 ? -5.526 1.108 -10.996 1.00 15.25 59 LYS A O 2
ATOM 2095 N N . HIS A 1 60 ? -6.416 1.109 -8.940 1.00 34.13 60 HIS A N 2
ATOM 2096 C CA . HIS A 1 60 ? -6.912 2.474 -9.015 1.00 40.35 60 HIS A CA 2
ATOM 2097 C C . HIS A 1 60 ? -5.774 3.491 -8.880 1.00 10.54 60 HIS A C 2
ATOM 2098 O O . HIS A 1 60 ? -5.790 4.531 -9.513 1.00 75.55 60 HIS A O 2
ATOM 2113 N N . LEU A 1 61 ? -4.821 3.191 -8.035 1.00 33.22 61 LEU A N 2
ATOM 2114 C CA . LEU A 1 61 ? -3.693 4.085 -7.794 1.00 74.00 61 LEU A CA 2
ATOM 2115 C C . LEU A 1 61 ? -2.657 4.058 -8.921 1.00 73.34 61 LEU A C 2
ATOM 2116 O O . LEU A 1 61 ? -2.048 5.083 -9.225 1.00 72.52 61 LEU A O 2
ATOM 2132 N N . ASP A 1 62 ? -2.451 2.901 -9.534 1.00 31.32 62 ASP A N 2
ATOM 2133 C CA . ASP A 1 62 ? -1.491 2.806 -10.646 1.00 61.42 62 ASP A CA 2
ATOM 2134 C C . ASP A 1 62 ? -2.120 3.334 -11.917 1.00 15.51 62 ASP A C 2
ATOM 2135 O O . ASP A 1 62 ? -1.444 3.911 -12.776 1.00 13.33 62 ASP A O 2
ATOM 2144 N N . LYS A 1 63 ? -3.418 3.177 -12.018 1.00 43.00 63 LYS A N 2
ATOM 2145 C CA . LYS A 1 63 ? -4.150 3.661 -13.138 1.00 71.41 63 LYS A CA 2
ATOM 2146 C C . LYS A 1 63 ? -5.067 4.762 -12.668 1.00 55.44 63 LYS A C 2
ATOM 2147 O O . LYS A 1 63 ? -6.265 4.532 -12.407 1.00 22.03 63 LYS A O 2
ATOM 2166 N N . LYS A 1 64 ? -4.511 5.911 -12.479 1.00 43.34 64 LYS A N 2
ATOM 2167 C CA . LYS A 1 64 ? -5.242 7.021 -11.974 1.00 21.54 64 LYS A CA 2
ATOM 2168 C C . LYS A 1 64 ? -5.469 8.022 -13.095 1.00 15.55 64 LYS A C 2
ATOM 2169 O O . LYS A 1 64 ? -4.605 8.887 -13.320 1.00 38.98 64 LYS A O 2
ATOM 2189 N N . ALA A 1 1 ? 9.844 9.018 8.286 1.00 64.43 1 ALA A N 3
ATOM 2190 C CA . ALA A 1 1 ? 10.342 7.876 7.542 1.00 54.33 1 ALA A CA 3
ATOM 2191 C C . ALA A 1 1 ? 11.648 7.403 8.143 1.00 13.12 1 ALA A C 3
ATOM 2192 O O . ALA A 1 1 ? 12.682 8.040 7.977 1.00 40.35 1 ALA A O 3
ATOM 2201 N N . ARG A 1 2 ? 11.592 6.320 8.876 1.00 30.15 2 ARG A N 3
ATOM 2202 C CA . ARG A 1 2 ? 12.771 5.745 9.496 1.00 1.11 2 ARG A CA 3
ATOM 2203 C C . ARG A 1 2 ? 13.192 4.481 8.759 1.00 62.21 2 ARG A C 3
ATOM 2204 O O . ARG A 1 2 ? 14.369 4.277 8.474 1.00 32.32 2 ARG A O 3
ATOM 2225 N N . LYS A 1 3 ? 12.235 3.645 8.456 1.00 11.22 3 LYS A N 3
ATOM 2226 C CA . LYS A 1 3 ? 12.507 2.412 7.762 1.00 33.21 3 LYS A CA 3
ATOM 2227 C C . LYS A 1 3 ? 11.820 2.411 6.406 1.00 10.31 3 LYS A C 3
ATOM 2228 O O . LYS A 1 3 ? 10.693 2.906 6.271 1.00 73.30 3 LYS A O 3
ATOM 2247 N N . SER A 1 4 ? 12.497 1.885 5.411 1.00 43.53 4 SER A N 3
ATOM 2248 C CA . SER A 1 4 ? 11.989 1.880 4.054 1.00 33.33 4 SER A CA 3
ATOM 2249 C C . SER A 1 4 ? 11.127 0.650 3.793 1.00 41.15 4 SER A C 3
ATOM 2250 O O . SER A 1 4 ? 10.333 0.620 2.851 1.00 44.25 4 SER A O 3
ATOM 2258 N N . CYS A 1 5 ? 11.273 -0.338 4.625 1.00 63.22 5 CYS A N 3
ATOM 2259 C CA . CYS A 1 5 ? 10.567 -1.572 4.453 1.00 43.02 5 CYS A CA 3
ATOM 2260 C C . CYS A 1 5 ? 9.613 -1.818 5.602 1.00 31.25 5 CYS A C 3
ATOM 2261 O O . CYS A 1 5 ? 9.743 -1.227 6.683 1.00 13.40 5 CYS A O 3
ATOM 2268 N N . CYS A 1 6 ? 8.667 -2.666 5.365 1.00 34.40 6 CYS A N 3
ATOM 2269 C CA . CYS A 1 6 ? 7.708 -3.048 6.331 1.00 32.43 6 CYS A CA 3
ATOM 2270 C C . CYS A 1 6 ? 7.842 -4.519 6.625 1.00 72.12 6 CYS A C 3
ATOM 2271 O O . CYS A 1 6 ? 8.144 -5.316 5.736 1.00 60.02 6 CYS A O 3
ATOM 2278 N N . LEU A 1 7 ? 7.657 -4.868 7.867 1.00 3.31 7 LEU A N 3
ATOM 2279 C CA . LEU A 1 7 ? 7.733 -6.253 8.303 1.00 73.33 7 LEU A CA 3
ATOM 2280 C C . LEU A 1 7 ? 6.371 -6.701 8.796 1.00 2.11 7 LEU A C 3
ATOM 2281 O O . LEU A 1 7 ? 6.195 -7.823 9.286 1.00 34.41 7 LEU A O 3
ATOM 2297 N N . LYS A 1 8 ? 5.407 -5.823 8.639 1.00 71.31 8 LYS A N 3
ATOM 2298 C CA . LYS A 1 8 ? 4.066 -6.059 9.052 1.00 42.20 8 LYS A CA 3
ATOM 2299 C C . LYS A 1 8 ? 3.112 -5.587 7.971 1.00 42.34 8 LYS A C 3
ATOM 2300 O O . LYS A 1 8 ? 3.508 -4.854 7.060 1.00 55.03 8 LYS A O 3
ATOM 2319 N N . TYR A 1 9 ? 1.885 -6.012 8.069 1.00 14.34 9 TYR A N 3
ATOM 2320 C CA . TYR A 1 9 ? 0.827 -5.555 7.209 1.00 71.20 9 TYR A CA 3
ATOM 2321 C C . TYR A 1 9 ? -0.276 -5.048 8.126 1.00 62.21 9 TYR A C 3
ATOM 2322 O O . TYR A 1 9 ? -0.500 -5.634 9.194 1.00 44.43 9 TYR A O 3
ATOM 2340 N N . THR A 1 10 ? -0.941 -3.993 7.747 1.00 54.23 10 THR A N 3
ATOM 2341 C CA . THR A 1 10 ? -2.010 -3.455 8.533 1.00 63.23 10 THR A CA 3
ATOM 2342 C C . THR A 1 10 ? -3.203 -4.392 8.480 1.00 13.32 10 THR A C 3
ATOM 2343 O O . THR A 1 10 ? -3.532 -4.938 7.436 1.00 54.11 10 THR A O 3
ATOM 2354 N N . LYS A 1 11 ? -3.804 -4.606 9.610 1.00 41.13 11 LYS A N 3
ATOM 2355 C CA . LYS A 1 11 ? -4.949 -5.475 9.716 1.00 43.15 11 LYS A CA 3
ATOM 2356 C C . LYS A 1 11 ? -6.195 -4.656 9.425 1.00 31.34 11 LYS A C 3
ATOM 2357 O O . LYS A 1 11 ? -7.226 -5.175 8.984 1.00 61.12 11 LYS A O 3
ATOM 2376 N N . ARG A 1 12 ? -6.061 -3.374 9.651 1.00 74.32 12 ARG A N 3
ATOM 2377 C CA . ARG A 1 12 ? -7.119 -2.429 9.463 1.00 60.33 12 ARG A CA 3
ATOM 2378 C C . ARG A 1 12 ? -7.040 -1.855 8.057 1.00 0.31 12 ARG A C 3
ATOM 2379 O O . ARG A 1 12 ? -5.990 -1.320 7.660 1.00 22.23 12 ARG A O 3
ATOM 2400 N N . PRO A 1 13 ? -8.120 -1.971 7.281 1.00 32.32 13 PRO A N 3
ATOM 2401 C CA . PRO A 1 13 ? -8.169 -1.437 5.931 1.00 44.53 13 PRO A CA 3
ATOM 2402 C C . PRO A 1 13 ? -8.152 0.096 5.932 1.00 50.41 13 PRO A C 3
ATOM 2403 O O . PRO A 1 13 ? -8.732 0.739 6.813 1.00 40.23 13 PRO A O 3
ATOM 2414 N N . LEU A 1 14 ? -7.482 0.659 4.967 1.00 1.41 14 LEU A N 3
ATOM 2415 C CA . LEU A 1 14 ? -7.365 2.093 4.817 1.00 75.45 14 LEU A CA 3
ATOM 2416 C C . LEU A 1 14 ? -8.310 2.506 3.688 1.00 63.41 14 LEU A C 3
ATOM 2417 O O . LEU A 1 14 ? -8.366 1.815 2.660 1.00 12.43 14 LEU A O 3
ATOM 2433 N N . PRO A 1 15 ? -9.096 3.588 3.845 1.00 20.44 15 PRO A N 3
ATOM 2434 C CA . PRO A 1 15 ? -9.990 4.020 2.780 1.00 2.22 15 PRO A CA 3
ATOM 2435 C C . PRO A 1 15 ? -9.205 4.636 1.626 1.00 13.21 15 PRO A C 3
ATOM 2436 O O . PRO A 1 15 ? -8.341 5.494 1.833 1.00 74.24 15 PRO A O 3
ATOM 2447 N N . LEU A 1 16 ? -9.566 4.241 0.419 1.00 72.31 16 LEU A N 3
ATOM 2448 C CA . LEU A 1 16 ? -8.914 4.685 -0.808 1.00 23.44 16 LEU A CA 3
ATOM 2449 C C . LEU A 1 16 ? -9.081 6.165 -1.026 1.00 14.42 16 LEU A C 3
ATOM 2450 O O . LEU A 1 16 ? -8.204 6.829 -1.582 1.00 64.14 16 LEU A O 3
ATOM 2466 N N . LYS A 1 17 ? -10.197 6.679 -0.570 1.00 14.24 17 LYS A N 3
ATOM 2467 C CA . LYS A 1 17 ? -10.522 8.098 -0.671 1.00 33.45 17 LYS A CA 3
ATOM 2468 C C . LYS A 1 17 ? -9.524 8.971 0.079 1.00 30.14 17 LYS A C 3
ATOM 2469 O O . LYS A 1 17 ? -9.559 10.189 -0.026 1.00 70.41 17 LYS A O 3
ATOM 2488 N N . ARG A 1 18 ? -8.662 8.346 0.859 1.00 71.11 18 ARG A N 3
ATOM 2489 C CA . ARG A 1 18 ? -7.686 9.073 1.661 1.00 60.50 18 ARG A CA 3
ATOM 2490 C C . ARG A 1 18 ? -6.261 8.647 1.327 1.00 62.23 18 ARG A C 3
ATOM 2491 O O . ARG A 1 18 ? -5.309 9.044 2.006 1.00 54.33 18 ARG A O 3
ATOM 2512 N N . ILE A 1 19 ? -6.113 7.885 0.271 1.00 43.31 19 ILE A N 3
ATOM 2513 C CA . ILE A 1 19 ? -4.816 7.382 -0.137 1.00 12.13 19 ILE A CA 3
ATOM 2514 C C . ILE A 1 19 ? -4.364 8.144 -1.371 1.00 31.11 19 ILE A C 3
ATOM 2515 O O . ILE A 1 19 ? -5.167 8.436 -2.252 1.00 64.34 19 ILE A O 3
ATOM 2531 N N . LYS A 1 20 ? -3.113 8.503 -1.413 1.00 63.53 20 LYS A N 3
ATOM 2532 C CA . LYS A 1 20 ? -2.556 9.199 -2.539 1.00 12.41 20 LYS A CA 3
ATOM 2533 C C . LYS A 1 20 ? -1.931 8.247 -3.537 1.00 55.33 20 LYS A C 3
ATOM 2534 O O . LYS A 1 20 ? -2.209 8.331 -4.731 1.00 73.41 20 LYS A O 3
ATOM 2553 N N . SER A 1 21 ? -1.130 7.319 -3.035 1.00 53.30 21 SER A N 3
ATOM 2554 C CA . SER A 1 21 ? -0.339 6.449 -3.869 1.00 50.04 21 SER A CA 3
ATOM 2555 C C . SER A 1 21 ? 0.307 5.390 -2.979 1.00 42.23 21 SER A C 3
ATOM 2556 O O . SER A 1 21 ? 0.172 5.452 -1.750 1.00 11.34 21 SER A O 3
ATOM 2564 N N . TYR A 1 22 ? 0.966 4.419 -3.577 1.00 72.41 22 TYR A N 3
ATOM 2565 C CA . TYR A 1 22 ? 1.642 3.388 -2.820 1.00 41.35 22 TYR A CA 3
ATOM 2566 C C . TYR A 1 22 ? 3.070 3.191 -3.299 1.00 53.21 22 TYR A C 3
ATOM 2567 O O . TYR A 1 22 ? 3.464 3.692 -4.357 1.00 14.53 22 TYR A O 3
ATOM 2585 N N . THR A 1 23 ? 3.819 2.483 -2.524 1.00 70.13 23 THR A N 3
ATOM 2586 C CA . THR A 1 23 ? 5.156 2.125 -2.839 1.00 11.35 23 THR A CA 3
ATOM 2587 C C . THR A 1 23 ? 5.244 0.594 -2.884 1.00 14.04 23 THR A C 3
ATOM 2588 O O . THR A 1 23 ? 4.627 -0.093 -2.055 1.00 5.42 23 THR A O 3
ATOM 2599 N N . ILE A 1 24 ? 5.968 0.067 -3.844 1.00 34.00 24 ILE A N 3
ATOM 2600 C CA . ILE A 1 24 ? 6.124 -1.361 -3.973 1.00 62.35 24 ILE A CA 3
ATOM 2601 C C . ILE A 1 24 ? 7.346 -1.846 -3.197 1.00 12.21 24 ILE A C 3
ATOM 2602 O O . ILE A 1 24 ? 8.493 -1.531 -3.551 1.00 53.43 24 ILE A O 3
ATOM 2618 N N . GLN A 1 25 ? 7.097 -2.564 -2.133 1.00 32.12 25 GLN A N 3
ATOM 2619 C CA . GLN A 1 25 ? 8.148 -3.202 -1.380 1.00 20.32 25 GLN A CA 3
ATOM 2620 C C . GLN A 1 25 ? 8.419 -4.595 -1.936 1.00 30.43 25 GLN A C 3
ATOM 2621 O O . GLN A 1 25 ? 7.535 -5.441 -1.954 1.00 53.51 25 GLN A O 3
ATOM 2635 N N . SER A 1 26 ? 9.629 -4.812 -2.399 1.00 31.11 26 SER A N 3
ATOM 2636 C CA . SER A 1 26 ? 10.014 -6.078 -2.975 1.00 13.20 26 SER A CA 3
ATOM 2637 C C . SER A 1 26 ? 10.729 -6.966 -1.936 1.00 44.44 26 SER A C 3
ATOM 2638 O O . SER A 1 26 ? 11.551 -6.482 -1.148 1.00 20.25 26 SER A O 3
ATOM 2646 N N . ASN A 1 27 ? 10.422 -8.259 -1.967 1.00 71.03 27 ASN A N 3
ATOM 2647 C CA . ASN A 1 27 ? 10.946 -9.264 -1.058 1.00 75.54 27 ASN A CA 3
ATOM 2648 C C . ASN A 1 27 ? 12.487 -9.422 -1.163 1.00 3.15 27 ASN A C 3
ATOM 2649 O O . ASN A 1 27 ? 13.128 -9.971 -0.269 1.00 75.12 27 ASN A O 3
ATOM 2660 N N . GLU A 1 28 ? 13.070 -8.978 -2.261 1.00 0.23 28 GLU A N 3
ATOM 2661 C CA . GLU A 1 28 ? 14.527 -9.004 -2.387 1.00 35.33 28 GLU A CA 3
ATOM 2662 C C . GLU A 1 28 ? 15.193 -7.951 -1.509 1.00 4.32 28 GLU A C 3
ATOM 2663 O O . GLU A 1 28 ? 16.227 -8.199 -0.903 1.00 24.02 28 GLU A O 3
ATOM 2675 N N . ALA A 1 29 ? 14.596 -6.783 -1.442 1.00 52.25 29 ALA A N 3
ATOM 2676 C CA . ALA A 1 29 ? 15.191 -5.670 -0.716 1.00 13.42 29 ALA A CA 3
ATOM 2677 C C . ALA A 1 29 ? 14.662 -5.583 0.698 1.00 53.31 29 ALA A C 3
ATOM 2678 O O . ALA A 1 29 ? 15.278 -4.968 1.567 1.00 14.11 29 ALA A O 3
ATOM 2685 N N . CYS A 1 30 ? 13.543 -6.191 0.929 1.00 61.35 30 CYS A N 3
ATOM 2686 C CA . CYS A 1 30 ? 12.910 -6.132 2.208 1.00 23.02 30 CYS A CA 3
ATOM 2687 C C . CYS A 1 30 ? 12.559 -7.526 2.673 1.00 2.12 30 CYS A C 3
ATOM 2688 O O . CYS A 1 30 ? 12.605 -8.458 1.891 1.00 33.20 30 CYS A O 3
ATOM 2695 N N . ASN A 1 31 ? 12.210 -7.658 3.937 1.00 43.02 31 ASN A N 3
ATOM 2696 C CA . ASN A 1 31 ? 11.850 -8.946 4.539 1.00 62.31 31 ASN A CA 3
ATOM 2697 C C . ASN A 1 31 ? 10.696 -9.613 3.788 1.00 71.40 31 ASN A C 3
ATOM 2698 O O . ASN A 1 31 ? 10.744 -10.801 3.469 1.00 54.31 31 ASN A O 3
ATOM 2709 N N . ILE A 1 32 ? 9.688 -8.836 3.491 1.00 75.44 32 ILE A N 3
ATOM 2710 C CA . ILE A 1 32 ? 8.485 -9.330 2.860 1.00 63.33 32 ILE A CA 3
ATOM 2711 C C . ILE A 1 32 ? 8.082 -8.390 1.750 1.00 21.03 32 ILE A C 3
ATOM 2712 O O . ILE A 1 32 ? 8.763 -7.391 1.507 1.00 62.32 32 ILE A O 3
ATOM 2728 N N . LYS A 1 33 ? 7.013 -8.712 1.079 1.00 54.13 33 LYS A N 3
ATOM 2729 C CA . LYS A 1 33 ? 6.420 -7.823 0.123 1.00 13.35 33 LYS A CA 3
ATOM 2730 C C . LYS A 1 33 ? 5.185 -7.211 0.765 1.00 3.34 33 LYS A C 3
ATOM 2731 O O . LYS A 1 33 ? 4.206 -7.918 1.037 1.00 4.03 33 LYS A O 3
ATOM 2750 N N . ALA A 1 34 ? 5.243 -5.935 1.047 1.00 54.14 34 ALA A N 3
ATOM 2751 C CA . ALA A 1 34 ? 4.137 -5.233 1.637 1.00 41.53 34 ALA A CA 3
ATOM 2752 C C . ALA A 1 34 ? 3.951 -3.945 0.887 1.00 73.41 34 ALA A C 3
ATOM 2753 O O . ALA A 1 34 ? 4.852 -3.134 0.842 1.00 64.44 34 ALA A O 3
ATOM 2760 N N . ILE A 1 35 ? 2.817 -3.776 0.253 1.00 50.01 35 ILE A N 3
ATOM 2761 C CA . ILE A 1 35 ? 2.556 -2.552 -0.464 1.00 43.32 35 ILE A CA 3
ATOM 2762 C C . ILE A 1 35 ? 2.334 -1.446 0.526 1.00 0.30 35 ILE A C 3
ATOM 2763 O O . ILE A 1 35 ? 1.502 -1.555 1.432 1.00 2.32 35 ILE A O 3
ATOM 2779 N N . ILE A 1 36 ? 3.077 -0.411 0.364 1.00 22.11 36 ILE A N 3
ATOM 2780 C CA . ILE A 1 36 ? 3.102 0.634 1.307 1.00 51.01 36 ILE A CA 3
ATOM 2781 C C . ILE A 1 36 ? 2.258 1.771 0.806 1.00 71.41 36 ILE A C 3
ATOM 2782 O O . ILE A 1 36 ? 2.599 2.441 -0.147 1.00 11.34 36 ILE A O 3
ATOM 2798 N N . PHE A 1 37 ? 1.177 1.968 1.454 1.00 11.33 37 PHE A N 3
ATOM 2799 C CA . PHE A 1 37 ? 0.225 2.971 1.133 1.00 22.11 37 PHE A CA 3
ATOM 2800 C C . PHE A 1 37 ? 0.643 4.275 1.704 1.00 54.54 37 PHE A C 3
ATOM 2801 O O . PHE A 1 37 ? 1.248 4.334 2.755 1.00 14.44 37 PHE A O 3
ATOM 2818 N N . THR A 1 38 ? 0.393 5.299 0.999 1.00 72.13 38 THR A N 3
ATOM 2819 C CA . THR A 1 38 ? 0.653 6.601 1.486 1.00 20.13 38 THR A CA 3
ATOM 2820 C C . THR A 1 38 ? -0.644 7.408 1.445 1.00 61.51 38 THR A C 3
ATOM 2821 O O . THR A 1 38 ? -1.307 7.481 0.403 1.00 12.32 38 THR A O 3
ATOM 2832 N N . THR A 1 39 ? -1.006 7.994 2.561 1.00 71.44 39 THR A N 3
ATOM 2833 C CA . THR A 1 39 ? -2.244 8.723 2.653 1.00 31.00 39 THR A CA 3
ATOM 2834 C C . THR A 1 39 ? -2.075 10.127 2.161 1.00 50.11 39 THR A C 3
ATOM 2835 O O . THR A 1 39 ? -0.979 10.527 1.781 1.00 10.54 39 THR A O 3
ATOM 2846 N N . LYS A 1 40 ? -3.154 10.884 2.146 1.00 33.53 40 LYS A N 3
ATOM 2847 C CA . LYS A 1 40 ? -3.068 12.292 1.807 1.00 4.35 40 LYS A CA 3
ATOM 2848 C C . LYS A 1 40 ? -2.311 13.030 2.911 1.00 33.11 40 LYS A C 3
ATOM 2849 O O . LYS A 1 40 ? -1.801 14.126 2.703 1.00 61.33 40 LYS A O 3
ATOM 2868 N N . LYS A 1 41 ? -2.236 12.386 4.082 1.00 70.34 41 LYS A N 3
ATOM 2869 C CA . LYS A 1 41 ? -1.451 12.878 5.207 1.00 61.22 41 LYS A CA 3
ATOM 2870 C C . LYS A 1 41 ? 0.012 12.569 4.937 1.00 4.35 41 LYS A C 3
ATOM 2871 O O . LYS A 1 41 ? 0.909 13.057 5.622 1.00 12.32 41 LYS A O 3
ATOM 2890 N N . GLY A 1 42 ? 0.226 11.726 3.944 1.00 4.14 42 GLY A N 3
ATOM 2891 C CA . GLY A 1 42 ? 1.548 11.362 3.511 1.00 42.44 42 GLY A CA 3
ATOM 2892 C C . GLY A 1 42 ? 2.201 10.300 4.366 1.00 72.32 42 GLY A C 3
ATOM 2893 O O . GLY A 1 42 ? 3.397 10.074 4.264 1.00 54.43 42 GLY A O 3
ATOM 2897 N N . ARG A 1 43 ? 1.420 9.656 5.201 1.00 42.20 43 ARG A N 3
ATOM 2898 C CA . ARG A 1 43 ? 1.896 8.620 6.082 1.00 23.12 43 ARG A CA 3
ATOM 2899 C C . ARG A 1 43 ? 2.148 7.319 5.290 1.00 0.13 43 ARG A C 3
ATOM 2900 O O . ARG A 1 43 ? 1.494 7.081 4.283 1.00 13.25 43 ARG A O 3
ATOM 2921 N N . LYS A 1 44 ? 3.086 6.497 5.754 1.00 22.34 44 LYS A N 3
ATOM 2922 C CA . LYS A 1 44 ? 3.365 5.202 5.131 1.00 44.24 44 LYS A CA 3
ATOM 2923 C C . LYS A 1 44 ? 2.635 4.077 5.875 1.00 12.32 44 LYS A C 3
ATOM 2924 O O . LYS A 1 44 ? 2.924 3.793 7.045 1.00 73.10 44 LYS A O 3
ATOM 2943 N N . ILE A 1 45 ? 1.694 3.465 5.203 1.00 44.51 45 ILE A N 3
ATOM 2944 C CA . ILE A 1 45 ? 0.896 2.385 5.751 1.00 24.41 45 ILE A CA 3
ATOM 2945 C C . ILE A 1 45 ? 1.311 1.076 5.085 1.00 41.41 45 ILE A C 3
ATOM 2946 O O . ILE A 1 45 ? 1.237 0.943 3.886 1.00 2.24 45 ILE A O 3
ATOM 2962 N N . CYS A 1 46 ? 1.725 0.143 5.858 1.00 71.34 46 CYS A N 3
ATOM 2963 C CA . CYS A 1 46 ? 2.163 -1.142 5.346 1.00 61.12 46 CYS A CA 3
ATOM 2964 C C . CYS A 1 46 ? 0.950 -2.032 5.161 1.00 61.02 46 CYS A C 3
ATOM 2965 O O . CYS A 1 46 ? 0.310 -2.382 6.125 1.00 72.53 46 CYS A O 3
ATOM 2972 N N . ALA A 1 47 ? 0.617 -2.372 3.942 1.00 33.12 47 ALA A N 3
ATOM 2973 C CA . ALA A 1 47 ? -0.568 -3.168 3.684 1.00 4.34 47 ALA A CA 3
ATOM 2974 C C . ALA A 1 47 ? -0.231 -4.478 2.995 1.00 74.13 47 ALA A C 3
ATOM 2975 O O . ALA A 1 47 ? 0.767 -4.573 2.281 1.00 73.03 47 ALA A O 3
ATOM 2982 N N . ASN A 1 48 ? -1.043 -5.496 3.244 1.00 12.15 48 ASN A N 3
ATOM 2983 C CA . ASN A 1 48 ? -0.882 -6.793 2.616 1.00 34.31 48 ASN A CA 3
ATOM 2984 C C . ASN A 1 48 ? -1.415 -6.789 1.180 1.00 1.43 48 ASN A C 3
ATOM 2985 O O . ASN A 1 48 ? -2.606 -6.704 0.969 1.00 61.21 48 ASN A O 3
ATOM 2996 N N . PRO A 1 49 ? -0.511 -6.895 0.165 1.00 61.30 49 PRO A N 3
ATOM 2997 C CA . PRO A 1 49 ? -0.893 -6.905 -1.251 1.00 13.14 49 PRO A CA 3
ATOM 2998 C C . PRO A 1 49 ? -1.828 -8.037 -1.589 1.00 42.23 49 PRO A C 3
ATOM 2999 O O . PRO A 1 49 ? -2.510 -7.992 -2.589 1.00 2.42 49 PRO A O 3
ATOM 3010 N N . ASN A 1 50 ? -1.837 -9.070 -0.761 1.00 64.50 50 ASN A N 3
ATOM 3011 C CA . ASN A 1 50 ? -2.700 -10.196 -0.983 1.00 53.32 50 ASN A CA 3
ATOM 3012 C C . ASN A 1 50 ? -4.117 -9.935 -0.487 1.00 23.11 50 ASN A C 3
ATOM 3013 O O . ASN A 1 50 ? -4.974 -10.821 -0.540 1.00 3.13 50 ASN A O 3
ATOM 3024 N N . GLU A 1 51 ? -4.367 -8.731 0.010 1.00 3.21 51 GLU A N 3
ATOM 3025 C CA . GLU A 1 51 ? -5.700 -8.364 0.451 1.00 54.12 51 GLU A CA 3
ATOM 3026 C C . GLU A 1 51 ? -6.478 -7.712 -0.664 1.00 53.31 51 GLU A C 3
ATOM 3027 O O . GLU A 1 51 ? -5.960 -6.831 -1.358 1.00 41.13 51 GLU A O 3
ATOM 3039 N N . LYS A 1 52 ? -7.711 -8.157 -0.838 1.00 51.22 52 LYS A N 3
ATOM 3040 C CA . LYS A 1 52 ? -8.612 -7.672 -1.878 1.00 51.40 52 LYS A CA 3
ATOM 3041 C C . LYS A 1 52 ? -8.735 -6.141 -1.856 1.00 71.45 52 LYS A C 3
ATOM 3042 O O . LYS A 1 52 ? -8.766 -5.505 -2.921 1.00 52.53 52 LYS A O 3
ATOM 3061 N N . TRP A 1 53 ? -8.783 -5.549 -0.652 1.00 43.21 53 TRP A N 3
ATOM 3062 C CA . TRP A 1 53 ? -8.937 -4.094 -0.533 1.00 11.40 53 TRP A CA 3
ATOM 3063 C C . TRP A 1 53 ? -7.702 -3.368 -1.083 1.00 1.50 53 TRP A C 3
ATOM 3064 O O . TRP A 1 53 ? -7.808 -2.291 -1.691 1.00 51.31 53 TRP A O 3
ATOM 3085 N N . VAL A 1 54 ? -6.543 -3.986 -0.891 1.00 30.10 54 VAL A N 3
ATOM 3086 C CA . VAL A 1 54 ? -5.275 -3.457 -1.360 1.00 33.30 54 VAL A CA 3
ATOM 3087 C C . VAL A 1 54 ? -5.195 -3.579 -2.859 1.00 31.05 54 VAL A C 3
ATOM 3088 O O . VAL A 1 54 ? -4.781 -2.653 -3.545 1.00 70.33 54 VAL A O 3
ATOM 3101 N N . GLN A 1 55 ? -5.622 -4.714 -3.362 1.00 24.04 55 GLN A N 3
ATOM 3102 C CA . GLN A 1 55 ? -5.595 -4.980 -4.780 1.00 11.21 55 GLN A CA 3
ATOM 3103 C C . GLN A 1 55 ? -6.547 -4.057 -5.524 1.00 25.11 55 GLN A C 3
ATOM 3104 O O . GLN A 1 55 ? -6.298 -3.671 -6.665 1.00 2.43 55 GLN A O 3
ATOM 3118 N N . LYS A 1 56 ? -7.626 -3.697 -4.855 1.00 15.03 56 LYS A N 3
ATOM 3119 C CA . LYS A 1 56 ? -8.581 -2.744 -5.363 1.00 50.12 56 LYS A CA 3
ATOM 3120 C C . LYS A 1 56 ? -7.931 -1.361 -5.432 1.00 52.54 56 LYS A C 3
ATOM 3121 O O . LYS A 1 56 ? -7.980 -0.679 -6.465 1.00 72.40 56 LYS A O 3
ATOM 3140 N N . ALA A 1 57 ? -7.292 -0.979 -4.335 1.00 23.11 57 ALA A N 3
ATOM 3141 C CA . ALA A 1 57 ? -6.631 0.309 -4.224 1.00 11.30 57 ALA A CA 3
ATOM 3142 C C . ALA A 1 57 ? -5.508 0.442 -5.234 1.00 21.31 57 ALA A C 3
ATOM 3143 O O . ALA A 1 57 ? -5.405 1.459 -5.908 1.00 2.13 57 ALA A O 3
ATOM 3150 N N . MET A 1 58 ? -4.691 -0.594 -5.353 1.00 11.45 58 MET A N 3
ATOM 3151 C CA . MET A 1 58 ? -3.560 -0.585 -6.256 1.00 61.33 58 MET A CA 3
ATOM 3152 C C . MET A 1 58 ? -3.950 -0.366 -7.694 1.00 73.04 58 MET A C 3
ATOM 3153 O O . MET A 1 58 ? -3.237 0.301 -8.430 1.00 51.14 58 MET A O 3
ATOM 3167 N N . LYS A 1 59 ? -5.086 -0.900 -8.075 1.00 43.45 59 LYS A N 3
ATOM 3168 C CA . LYS A 1 59 ? -5.564 -0.800 -9.417 1.00 52.11 59 LYS A CA 3
ATOM 3169 C C . LYS A 1 59 ? -5.881 0.657 -9.723 1.00 32.13 59 LYS A C 3
ATOM 3170 O O . LYS A 1 59 ? -5.559 1.165 -10.785 1.00 61.11 59 LYS A O 3
ATOM 3189 N N . HIS A 1 60 ? -6.485 1.315 -8.757 1.00 43.12 60 HIS A N 3
ATOM 3190 C CA . HIS A 1 60 ? -6.842 2.703 -8.862 1.00 10.32 60 HIS A CA 3
ATOM 3191 C C . HIS A 1 60 ? -5.614 3.617 -8.753 1.00 64.20 60 HIS A C 3
ATOM 3192 O O . HIS A 1 60 ? -5.470 4.560 -9.508 1.00 74.41 60 HIS A O 3
ATOM 3207 N N . LEU A 1 61 ? -4.755 3.321 -7.811 1.00 73.43 61 LEU A N 3
ATOM 3208 C CA . LEU A 1 61 ? -3.573 4.142 -7.536 1.00 3.02 61 LEU A CA 3
ATOM 3209 C C . LEU A 1 61 ? -2.496 4.031 -8.618 1.00 43.01 61 LEU A C 3
ATOM 3210 O O . LEU A 1 61 ? -1.673 4.940 -8.772 1.00 54.32 61 LEU A O 3
ATOM 3226 N N . ASP A 1 62 ? -2.485 2.928 -9.352 1.00 13.55 62 ASP A N 3
ATOM 3227 C CA . ASP A 1 62 ? -1.487 2.743 -10.413 1.00 1.11 62 ASP A CA 3
ATOM 3228 C C . ASP A 1 62 ? -1.817 3.633 -11.603 1.00 1.23 62 ASP A C 3
ATOM 3229 O O . ASP A 1 62 ? -0.923 4.102 -12.329 1.00 61.13 62 ASP A O 3
ATOM 3238 N N . LYS A 1 63 ? -3.089 3.888 -11.774 1.00 23.00 63 LYS A N 3
ATOM 3239 C CA . LYS A 1 63 ? -3.578 4.752 -12.798 1.00 31.42 63 LYS A CA 3
ATOM 3240 C C . LYS A 1 63 ? -3.970 6.093 -12.188 1.00 2.30 63 LYS A C 3
ATOM 3241 O O . LYS A 1 63 ? -5.132 6.340 -11.837 1.00 23.03 63 LYS A O 3
ATOM 3260 N N . LYS A 1 64 ? -2.992 6.916 -11.986 1.00 71.14 64 LYS A N 3
ATOM 3261 C CA . LYS A 1 64 ? -3.206 8.186 -11.365 1.00 63.32 64 LYS A CA 3
ATOM 3262 C C . LYS A 1 64 ? -2.788 9.305 -12.302 1.00 44.42 64 LYS A C 3
ATOM 3263 O O . LYS A 1 64 ? -1.589 9.677 -12.312 1.00 38.62 64 LYS A O 3
ATOM 3283 N N . ALA A 1 1 ? 15.763 5.013 12.461 1.00 73.31 1 ALA A N 4
ATOM 3284 C CA . ALA A 1 1 ? 15.454 3.741 11.830 1.00 64.33 1 ALA A CA 4
ATOM 3285 C C . ALA A 1 1 ? 15.358 3.915 10.325 1.00 11.54 1 ALA A C 4
ATOM 3286 O O . ALA A 1 1 ? 14.432 4.561 9.820 1.00 2.54 1 ALA A O 4
ATOM 3295 N N . ARG A 1 2 ? 16.318 3.374 9.617 1.00 24.32 2 ARG A N 4
ATOM 3296 C CA . ARG A 1 2 ? 16.319 3.429 8.180 1.00 35.45 2 ARG A CA 4
ATOM 3297 C C . ARG A 1 2 ? 16.070 2.050 7.612 1.00 51.02 2 ARG A C 4
ATOM 3298 O O . ARG A 1 2 ? 16.866 1.129 7.816 1.00 3.24 2 ARG A O 4
ATOM 3319 N N . LYS A 1 3 ? 14.961 1.887 6.942 1.00 4.5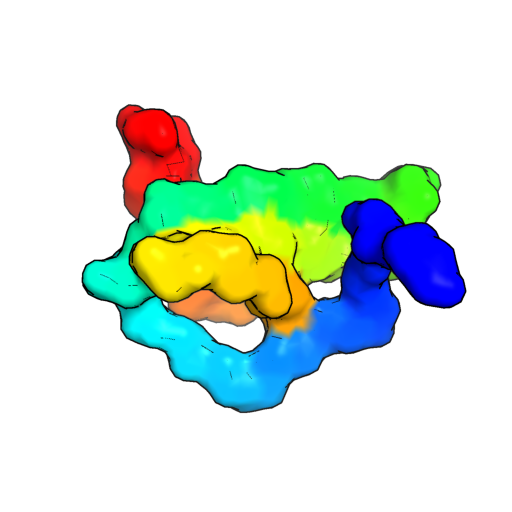5 3 LYS A N 4
ATOM 3320 C CA . LYS A 1 3 ? 14.616 0.601 6.373 1.00 42.22 3 LYS A CA 4
ATOM 3321 C C . LYS A 1 3 ? 13.991 0.787 5.018 1.00 72.11 3 LYS A C 4
ATOM 3322 O O . LYS A 1 3 ? 14.424 0.178 4.036 1.00 75.14 3 LYS A O 4
ATOM 3341 N N . SER A 1 4 ? 12.940 1.633 4.978 1.00 73.24 4 SER A N 4
ATOM 3342 C CA . SER A 1 4 ? 12.151 1.893 3.765 1.00 55.45 4 SER A CA 4
ATOM 3343 C C . SER A 1 4 ? 11.375 0.622 3.363 1.00 10.34 4 SER A C 4
ATOM 3344 O O . SER A 1 4 ? 10.845 0.504 2.254 1.00 11.13 4 SER A O 4
ATOM 3352 N N . CYS A 1 5 ? 11.280 -0.286 4.309 1.00 64.45 5 CYS A N 4
ATOM 3353 C CA . CYS A 1 5 ? 10.611 -1.542 4.145 1.00 4.22 5 CYS A CA 4
ATOM 3354 C C . CYS A 1 5 ? 9.703 -1.764 5.334 1.00 42.34 5 CYS A C 4
ATOM 3355 O O . CYS A 1 5 ? 9.898 -1.152 6.395 1.00 74.42 5 CYS A O 4
ATOM 3362 N N . CYS A 1 6 ? 8.746 -2.612 5.172 1.00 41.34 6 CYS A N 4
ATOM 3363 C CA . CYS A 1 6 ? 7.830 -2.957 6.202 1.00 53.35 6 CYS A CA 4
ATOM 3364 C C . CYS A 1 6 ? 7.979 -4.413 6.535 1.00 24.42 6 CYS A C 4
ATOM 3365 O O . CYS A 1 6 ? 8.261 -5.230 5.658 1.00 72.43 6 CYS A O 4
ATOM 3372 N N . LEU A 1 7 ? 7.827 -4.726 7.793 1.00 20.12 7 LEU A N 4
ATOM 3373 C CA . LEU A 1 7 ? 7.944 -6.086 8.284 1.00 32.14 7 LEU A CA 4
ATOM 3374 C C . LEU A 1 7 ? 6.582 -6.565 8.768 1.00 41.05 7 LEU A C 4
ATOM 3375 O O . LEU A 1 7 ? 6.408 -7.724 9.173 1.00 60.53 7 LEU A O 4
ATOM 3391 N N . LYS A 1 8 ? 5.623 -5.673 8.715 1.00 55.31 8 LYS A N 4
ATOM 3392 C CA . LYS A 1 8 ? 4.294 -5.932 9.154 1.00 54.42 8 LYS A CA 4
ATOM 3393 C C . LYS A 1 8 ? 3.317 -5.366 8.143 1.00 74.32 8 LYS A C 4
ATOM 3394 O O . LYS A 1 8 ? 3.707 -4.577 7.276 1.00 10.31 8 LYS A O 4
ATOM 3413 N N . TYR A 1 9 ? 2.084 -5.779 8.237 1.00 34.32 9 TYR A N 4
ATOM 3414 C CA . TYR A 1 9 ? 1.032 -5.271 7.402 1.00 44.44 9 TYR A CA 4
ATOM 3415 C C . TYR A 1 9 ? -0.019 -4.685 8.338 1.00 33.43 9 TYR A C 4
ATOM 3416 O O . TYR A 1 9 ? -0.103 -5.092 9.496 1.00 24.22 9 TYR A O 4
ATOM 3434 N N . THR A 1 10 ? -0.783 -3.754 7.858 1.00 34.22 10 THR A N 4
ATOM 3435 C CA . THR A 1 10 ? -1.825 -3.139 8.632 1.00 2.33 10 THR A CA 4
ATOM 3436 C C . THR A 1 10 ? -2.971 -4.109 8.834 1.00 14.20 10 THR A C 4
ATOM 3437 O O . THR A 1 10 ? -3.325 -4.869 7.929 1.00 75.11 10 THR A O 4
ATOM 3448 N N . LYS A 1 11 ? -3.527 -4.103 10.012 1.00 4.34 11 LYS A N 4
ATOM 3449 C CA . LYS A 1 11 ? -4.642 -4.956 10.316 1.00 23.30 11 LYS A CA 4
ATOM 3450 C C . LYS A 1 11 ? -5.940 -4.159 10.101 1.00 2.23 11 LYS A C 4
ATOM 3451 O O . LYS A 1 11 ? -7.058 -4.689 10.189 1.00 53.21 11 LYS A O 4
ATOM 3470 N N . ARG A 1 12 ? -5.774 -2.879 9.799 1.00 34.24 12 ARG A N 4
ATOM 3471 C CA . ARG A 1 12 ? -6.889 -1.996 9.552 1.00 52.01 12 ARG A CA 4
ATOM 3472 C C . ARG A 1 12 ? -6.861 -1.535 8.089 1.00 64.40 12 ARG A C 4
ATOM 3473 O O . ARG A 1 12 ? -5.905 -0.864 7.670 1.00 1.41 12 ARG A O 4
ATOM 3494 N N . PRO A 1 13 ? -7.866 -1.908 7.294 1.00 1.34 13 PRO A N 4
ATOM 3495 C CA . PRO A 1 13 ? -7.992 -1.436 5.915 1.00 12.23 13 PRO A CA 4
ATOM 3496 C C . PRO A 1 13 ? -8.228 0.082 5.865 1.00 11.24 13 PRO A C 4
ATOM 3497 O O . PRO A 1 13 ? -8.949 0.641 6.706 1.00 61.32 13 PRO A O 4
ATOM 3508 N N . LEU A 1 14 ? -7.626 0.735 4.907 1.00 21.41 14 LEU A N 4
ATOM 3509 C CA . LEU A 1 14 ? -7.800 2.166 4.717 1.00 54.30 14 LEU A CA 4
ATOM 3510 C C . LEU A 1 14 ? -8.905 2.396 3.723 1.00 2.03 14 LEU A C 4
ATOM 3511 O O . LEU A 1 14 ? -9.199 1.504 2.911 1.00 52.34 14 LEU A O 4
ATOM 3527 N N . PRO A 1 15 ? -9.579 3.541 3.766 1.00 12.31 15 PRO A N 4
ATOM 3528 C CA . PRO A 1 15 ? -10.466 3.911 2.697 1.00 32.21 15 PRO A CA 4
ATOM 3529 C C . PRO A 1 15 ? -9.614 4.423 1.541 1.00 55.22 15 PRO A C 4
ATOM 3530 O O . PRO A 1 15 ? -8.686 5.225 1.746 1.00 41.41 15 PRO A O 4
ATOM 3541 N N . LEU A 1 16 ? -9.923 3.991 0.355 1.00 52.11 16 LEU A N 4
ATOM 3542 C CA . LEU A 1 16 ? -9.167 4.371 -0.823 1.00 73.12 16 LEU A CA 4
ATOM 3543 C C . LEU A 1 16 ? -9.261 5.851 -1.109 1.00 33.42 16 LEU A C 4
ATOM 3544 O O . LEU A 1 16 ? -8.326 6.454 -1.651 1.00 14.10 16 LEU A O 4
ATOM 3560 N N . LYS A 1 17 ? -10.387 6.443 -0.736 1.00 75.41 17 LYS A N 4
ATOM 3561 C CA . LYS A 1 17 ? -10.627 7.877 -0.919 1.00 13.31 17 LYS A CA 4
ATOM 3562 C C . LYS A 1 17 ? -9.550 8.722 -0.213 1.00 52.54 17 LYS A C 4
ATOM 3563 O O . LYS A 1 17 ? -9.474 9.920 -0.417 1.00 12.43 17 LYS A O 4
ATOM 3582 N N . ARG A 1 18 ? -8.731 8.088 0.620 1.00 12.13 18 ARG A N 4
ATOM 3583 C CA . ARG A 1 18 ? -7.726 8.815 1.408 1.00 52.32 18 ARG A CA 4
ATOM 3584 C C . ARG A 1 18 ? -6.302 8.424 1.070 1.00 62.10 18 ARG A C 4
ATOM 3585 O O . ARG A 1 18 ? -5.378 8.829 1.763 1.00 33.32 18 ARG A O 4
ATOM 3606 N N . ILE A 1 19 ? -6.111 7.683 0.025 1.00 14.45 19 ILE A N 4
ATOM 3607 C CA . ILE A 1 19 ? -4.782 7.216 -0.311 1.00 21.05 19 ILE A CA 4
ATOM 3608 C C . ILE A 1 19 ? -4.250 7.984 -1.522 1.00 3.51 19 ILE A C 4
ATOM 3609 O O . ILE A 1 19 ? -4.969 8.175 -2.513 1.00 64.21 19 ILE A O 4
ATOM 3625 N N . LYS A 1 20 ? -3.018 8.456 -1.425 1.00 34.21 20 LYS A N 4
ATOM 3626 C CA . LYS A 1 20 ? -2.384 9.198 -2.494 1.00 53.10 20 LYS A CA 4
ATOM 3627 C C . LYS A 1 20 ? -1.677 8.265 -3.467 1.00 31.00 20 LYS A C 4
ATOM 3628 O O . LYS A 1 20 ? -1.837 8.390 -4.689 1.00 40.54 20 LYS A O 4
ATOM 3647 N N . SER A 1 21 ? -0.919 7.323 -2.925 1.00 45.02 21 SER A N 4
ATOM 3648 C CA . SER A 1 21 ? -0.079 6.438 -3.724 1.00 44.12 21 SER A CA 4
ATOM 3649 C C . SER A 1 21 ? 0.522 5.361 -2.849 1.00 41.43 21 SER A C 4
ATOM 3650 O O . SER A 1 21 ? 0.328 5.376 -1.626 1.00 63.51 21 SER A O 4
ATOM 3658 N N . TYR A 1 22 ? 1.206 4.420 -3.460 1.00 74.12 22 TYR A N 4
ATOM 3659 C CA . TYR A 1 22 ? 1.854 3.363 -2.734 1.00 40.23 22 TYR A CA 4
ATOM 3660 C C . TYR A 1 22 ? 3.279 3.130 -3.226 1.00 41.51 22 TYR A C 4
ATOM 3661 O O . TYR A 1 22 ? 3.692 3.663 -4.259 1.00 22.01 22 TYR A O 4
ATOM 3679 N N . THR A 1 23 ? 4.001 2.339 -2.484 1.00 53.42 23 THR A N 4
ATOM 3680 C CA . THR A 1 23 ? 5.321 1.902 -2.837 1.00 34.41 23 THR A CA 4
ATOM 3681 C C . THR A 1 23 ? 5.303 0.370 -2.940 1.00 51.51 23 THR A C 4
ATOM 3682 O O . THR A 1 23 ? 4.727 -0.307 -2.075 1.00 1.25 23 THR A O 4
ATOM 3693 N N . ILE A 1 24 ? 5.897 -0.166 -3.980 1.00 71.42 24 ILE A N 4
ATOM 3694 C CA . ILE A 1 24 ? 5.938 -1.593 -4.174 1.00 61.42 24 ILE A CA 4
ATOM 3695 C C . ILE A 1 24 ? 7.155 -2.184 -3.475 1.00 52.54 24 ILE A C 4
ATOM 3696 O O . ILE A 1 24 ? 8.288 -2.001 -3.919 1.00 14.20 24 ILE A O 4
ATOM 3712 N N . GLN A 1 25 ? 6.917 -2.845 -2.378 1.00 52.42 25 GLN A N 4
ATOM 3713 C CA . GLN A 1 25 ? 7.964 -3.522 -1.650 1.00 23.12 25 GLN A CA 4
ATOM 3714 C C . GLN A 1 25 ? 8.028 -4.968 -2.062 1.00 53.52 25 GLN A C 4
ATOM 3715 O O . GLN A 1 25 ? 7.058 -5.691 -1.929 1.00 64.15 25 GLN A O 4
ATOM 3729 N N . SER A 1 26 ? 9.152 -5.372 -2.569 1.00 45.33 26 SER A N 4
ATOM 3730 C CA . SER A 1 26 ? 9.376 -6.730 -2.954 1.00 53.33 26 SER A CA 4
ATOM 3731 C C . SER A 1 26 ? 10.206 -7.411 -1.861 1.00 32.23 26 SER A C 4
ATOM 3732 O O . SER A 1 26 ? 10.983 -6.741 -1.156 1.00 44.33 26 SER A O 4
ATOM 3740 N N . ASN A 1 27 ? 10.075 -8.731 -1.725 1.00 43.10 27 ASN A N 4
ATOM 3741 C CA . ASN A 1 27 ? 10.831 -9.460 -0.698 1.00 52.33 27 ASN A CA 4
ATOM 3742 C C . ASN A 1 27 ? 12.276 -9.691 -1.139 1.00 33.04 27 ASN A C 4
ATOM 3743 O O . ASN A 1 27 ? 13.051 -10.357 -0.468 1.00 23.42 27 ASN A O 4
ATOM 3754 N N . GLU A 1 28 ? 12.619 -9.138 -2.274 1.00 33.21 28 GLU A N 4
ATOM 3755 C CA . GLU A 1 28 ? 13.967 -9.192 -2.781 1.00 63.42 28 GLU A CA 4
ATOM 3756 C C . GLU A 1 28 ? 14.890 -8.267 -1.970 1.00 31.42 28 GLU A C 4
ATOM 3757 O O . GLU A 1 28 ? 15.972 -8.672 -1.545 1.00 12.41 28 GLU A O 4
ATOM 3769 N N . ALA A 1 29 ? 14.438 -7.036 -1.735 1.00 2.03 29 ALA A N 4
ATOM 3770 C CA . ALA A 1 29 ? 15.243 -6.046 -1.009 1.00 1.12 29 ALA A CA 4
ATOM 3771 C C . ALA A 1 29 ? 14.744 -5.861 0.416 1.00 4.13 29 ALA A C 4
ATOM 3772 O O . ALA A 1 29 ? 15.464 -5.359 1.287 1.00 74.43 29 ALA A O 4
ATOM 3779 N N . CYS A 1 30 ? 13.523 -6.249 0.647 1.00 63.53 30 CYS A N 4
ATOM 3780 C CA . CYS A 1 30 ? 12.927 -6.171 1.954 1.00 45.31 30 CYS A CA 4
ATOM 3781 C C . CYS A 1 30 ? 12.631 -7.584 2.416 1.00 1.01 30 CYS A C 4
ATOM 3782 O O . CYS A 1 30 ? 12.606 -8.483 1.598 1.00 65.51 30 CYS A O 4
ATOM 3789 N N . ASN A 1 31 ? 12.422 -7.798 3.704 1.00 31.13 31 ASN A N 4
ATOM 3790 C CA . ASN A 1 31 ? 12.182 -9.164 4.213 1.00 72.31 31 ASN A CA 4
ATOM 3791 C C . ASN A 1 31 ? 10.881 -9.776 3.702 1.00 63.03 31 ASN A C 4
ATOM 3792 O O . ASN A 1 31 ? 10.804 -10.976 3.467 1.00 1.25 31 ASN A O 4
ATOM 3803 N N . ILE A 1 32 ? 9.863 -8.963 3.523 1.00 11.13 32 ILE A N 4
ATOM 3804 C CA . ILE A 1 32 ? 8.580 -9.456 3.030 1.00 52.24 32 ILE A CA 4
ATOM 3805 C C . ILE A 1 32 ? 8.109 -8.575 1.897 1.00 51.42 32 ILE A C 4
ATOM 3806 O O . ILE A 1 32 ? 8.767 -7.585 1.568 1.00 21.24 32 ILE A O 4
ATOM 3822 N N . LYS A 1 33 ? 7.001 -8.924 1.303 1.00 60.23 33 LYS A N 4
ATOM 3823 C CA . LYS A 1 33 ? 6.386 -8.091 0.313 1.00 53.42 33 LYS A CA 4
ATOM 3824 C C . LYS A 1 33 ? 5.193 -7.387 0.950 1.00 71.30 33 LYS A C 4
ATOM 3825 O O . LYS A 1 33 ? 4.220 -8.037 1.333 1.00 74.51 33 LYS A O 4
ATOM 3844 N N . ALA A 1 34 ? 5.283 -6.083 1.087 1.00 62.14 34 ALA A N 4
ATOM 3845 C CA . ALA A 1 34 ? 4.225 -5.291 1.691 1.00 63.31 34 ALA A CA 4
ATOM 3846 C C . ALA A 1 34 ? 4.102 -3.967 0.964 1.00 61.22 34 ALA A C 4
ATOM 3847 O O . ALA A 1 34 ? 5.009 -3.172 0.998 1.00 72.52 34 ALA A O 4
ATOM 3854 N N . ILE A 1 35 ? 2.999 -3.754 0.287 1.00 62.43 35 ILE A N 4
ATOM 3855 C CA . ILE A 1 35 ? 2.781 -2.492 -0.425 1.00 32.50 35 ILE A CA 4
ATOM 3856 C C . ILE A 1 35 ? 2.623 -1.356 0.596 1.00 2.34 35 ILE A C 4
ATOM 3857 O O . ILE A 1 35 ? 1.797 -1.446 1.506 1.00 31.53 35 ILE A O 4
ATOM 3873 N N . ILE A 1 36 ? 3.415 -0.305 0.463 1.00 11.24 36 ILE A N 4
ATOM 3874 C CA . ILE A 1 36 ? 3.348 0.775 1.418 1.00 14.40 36 ILE A CA 4
ATOM 3875 C C . ILE A 1 36 ? 2.421 1.842 0.891 1.00 21.20 36 ILE A C 4
ATOM 3876 O O . ILE A 1 36 ? 2.725 2.507 -0.079 1.00 31.05 36 ILE A O 4
ATOM 3892 N N . PHE A 1 37 ? 1.320 1.982 1.528 1.00 14.31 37 PHE A N 4
ATOM 3893 C CA . PHE A 1 37 ? 0.324 2.952 1.206 1.00 44.32 37 PHE A CA 4
ATOM 3894 C C . PHE A 1 37 ? 0.665 4.272 1.815 1.00 30.33 37 PHE A C 4
ATOM 3895 O O . PHE A 1 37 ? 1.264 4.336 2.871 1.00 4.04 37 PHE A O 4
ATOM 3912 N N . THR A 1 38 ? 0.354 5.303 1.138 1.00 21.33 38 THR A N 4
ATOM 3913 C CA . THR A 1 38 ? 0.521 6.608 1.670 1.00 71.41 38 THR A CA 4
ATOM 3914 C C . THR A 1 38 ? -0.807 7.349 1.598 1.00 42.34 38 THR A C 4
ATOM 3915 O O . THR A 1 38 ? -1.431 7.409 0.533 1.00 4.53 38 THR A O 4
ATOM 3926 N N . THR A 1 39 ? -1.235 7.914 2.701 1.00 32.53 39 THR A N 4
ATOM 3927 C CA . THR A 1 39 ? -2.501 8.591 2.740 1.00 42.02 39 THR A CA 4
ATOM 3928 C C . THR A 1 39 ? -2.343 10.014 2.288 1.00 10.10 39 THR A C 4
ATOM 3929 O O . THR A 1 39 ? -1.239 10.447 1.990 1.00 23.45 39 THR A O 4
ATOM 3940 N N . LYS A 1 40 ? -3.435 10.737 2.209 1.00 11.13 40 LYS A N 4
ATOM 3941 C CA . LYS A 1 40 ? -3.383 12.145 1.874 1.00 70.13 40 LYS A CA 4
ATOM 3942 C C . LYS A 1 40 ? -2.722 12.941 3.003 1.00 11.13 40 LYS A C 4
ATOM 3943 O O . LYS A 1 40 ? -2.288 14.082 2.808 1.00 30.42 40 LYS A O 4
ATOM 3962 N N . LYS A 1 41 ? -2.657 12.327 4.180 1.00 30.04 41 LYS A N 4
ATOM 3963 C CA . LYS A 1 41 ? -1.929 12.883 5.305 1.00 30.25 41 LYS A CA 4
ATOM 3964 C C . LYS A 1 41 ? -0.460 12.570 5.134 1.00 2.42 41 LYS A C 4
ATOM 3965 O O . LYS A 1 41 ? 0.392 13.043 5.883 1.00 21.30 41 LYS A O 4
ATOM 3984 N N . GLY A 1 42 ? -0.184 11.743 4.161 1.00 55.30 42 GLY A N 4
ATOM 3985 C CA . GLY A 1 42 ? 1.158 11.380 3.820 1.00 14.44 42 GLY A CA 4
ATOM 3986 C C . GLY A 1 42 ? 1.754 10.331 4.727 1.00 3.34 42 GLY A C 4
ATOM 3987 O O . GLY A 1 42 ? 2.962 10.104 4.705 1.00 63.42 42 GLY A O 4
ATOM 3991 N N . ARG A 1 43 ? 0.921 9.698 5.529 1.00 42.35 43 ARG A N 4
ATOM 3992 C CA . ARG A 1 43 ? 1.355 8.646 6.402 1.00 21.02 43 ARG A CA 4
ATOM 3993 C C . ARG A 1 43 ? 1.713 7.407 5.578 1.00 62.54 43 ARG A C 4
ATOM 3994 O O . ARG A 1 43 ? 1.111 7.171 4.537 1.00 60.44 43 ARG A O 4
ATOM 4015 N N . LYS A 1 44 ? 2.693 6.655 6.033 1.00 51.03 44 LYS A N 4
ATOM 4016 C CA . LYS A 1 44 ? 3.058 5.406 5.402 1.00 1.32 44 LYS A CA 4
ATOM 4017 C C . LYS A 1 44 ? 2.348 4.254 6.114 1.00 55.51 44 LYS A C 4
ATOM 4018 O O . LYS A 1 44 ? 2.499 4.074 7.323 1.00 11.12 44 LYS A O 4
ATOM 4037 N N . ILE A 1 45 ? 1.556 3.519 5.375 1.00 35.32 45 ILE A N 4
ATOM 4038 C CA . ILE A 1 45 ? 0.801 2.401 5.907 1.00 3.55 45 ILE A CA 4
ATOM 4039 C C . ILE A 1 45 ? 1.256 1.137 5.193 1.00 0.22 45 ILE A C 4
ATOM 4040 O O . ILE A 1 45 ? 1.170 1.046 3.986 1.00 11.11 45 ILE A O 4
ATOM 4056 N N . CYS A 1 46 ? 1.715 0.184 5.920 1.00 54.02 46 CYS A N 4
ATOM 4057 C CA . CYS A 1 46 ? 2.193 -1.047 5.329 1.00 53.55 46 CYS A CA 4
ATOM 4058 C C . CYS A 1 46 ? 1.011 -1.964 5.116 1.00 11.20 46 CYS A C 4
ATOM 4059 O O . CYS A 1 46 ? 0.393 -2.358 6.057 1.00 71.12 46 CYS A O 4
ATOM 4066 N N . ALA A 1 47 ? 0.673 -2.278 3.893 1.00 20.22 47 ALA A N 4
ATOM 4067 C CA . ALA A 1 47 ? -0.499 -3.099 3.650 1.00 10.11 47 ALA A CA 4
ATOM 4068 C C . ALA A 1 47 ? -0.149 -4.387 2.954 1.00 51.42 47 ALA A C 4
ATOM 4069 O O . ALA A 1 47 ? 0.809 -4.448 2.182 1.00 34.24 47 ALA A O 4
ATOM 4076 N N . ASN A 1 48 ? -0.903 -5.431 3.260 1.00 24.01 48 ASN A N 4
ATOM 4077 C CA . ASN A 1 48 ? -0.740 -6.702 2.626 1.00 31.55 48 ASN A CA 4
ATOM 4078 C C . ASN A 1 48 ? -1.210 -6.719 1.181 1.00 21.10 48 ASN A C 4
ATOM 4079 O O . ASN A 1 48 ? -2.372 -6.526 0.895 1.00 52.24 48 ASN A O 4
ATOM 4090 N N . PRO A 1 49 ? -0.270 -6.970 0.246 1.00 23.31 49 PRO A N 4
ATOM 4091 C CA . PRO A 1 49 ? -0.552 -7.038 -1.185 1.00 73.21 49 PRO A CA 4
ATOM 4092 C C . PRO A 1 49 ? -1.577 -8.110 -1.516 1.00 21.20 49 PRO A C 4
ATOM 4093 O O . PRO A 1 49 ? -2.210 -8.060 -2.549 1.00 52.54 49 PRO A O 4
ATOM 4104 N N . ASN A 1 50 ? -1.726 -9.076 -0.630 1.00 13.44 50 ASN A N 4
ATOM 4105 C CA . ASN A 1 50 ? -2.665 -10.150 -0.839 1.00 61.41 50 ASN A CA 4
ATOM 4106 C C . ASN A 1 50 ? -4.090 -9.805 -0.384 1.00 61.42 50 ASN A C 4
ATOM 4107 O O . ASN A 1 50 ? -4.994 -10.641 -0.464 1.00 54.31 50 ASN A O 4
ATOM 4118 N N . GLU A 1 51 ? -4.294 -8.575 0.081 1.00 4.02 51 GLU A N 4
ATOM 4119 C CA . GLU A 1 51 ? -5.611 -8.138 0.526 1.00 61.53 51 GLU A CA 4
ATOM 4120 C C . GLU A 1 51 ? -6.415 -7.598 -0.632 1.00 64.34 51 GLU A C 4
ATOM 4121 O O . GLU A 1 51 ? -5.904 -6.822 -1.445 1.00 24.30 51 GLU A O 4
ATOM 4133 N N . LYS A 1 52 ? -7.657 -8.029 -0.722 1.00 74.34 52 LYS A N 4
ATOM 4134 C CA . LYS A 1 52 ? -8.567 -7.633 -1.791 1.00 30.50 52 LYS A CA 4
ATOM 4135 C C . LYS A 1 52 ? -8.697 -6.101 -1.901 1.00 74.40 52 LYS A C 4
ATOM 4136 O O . LYS A 1 52 ? -8.749 -5.552 -3.010 1.00 35.14 52 LYS A O 4
ATOM 4155 N N . TRP A 1 53 ? -8.715 -5.414 -0.760 1.00 45.31 53 TRP A N 4
ATOM 4156 C CA . TRP A 1 53 ? -8.848 -3.964 -0.772 1.00 34.44 53 TRP A CA 4
ATOM 4157 C C . TRP A 1 53 ? -7.594 -3.315 -1.357 1.00 61.35 53 TRP A C 4
ATOM 4158 O O . TRP A 1 53 ? -7.656 -2.242 -1.954 1.00 21.13 53 TRP A O 4
ATOM 4179 N N . VAL A 1 54 ? -6.475 -4.002 -1.208 1.00 54.30 54 VAL A N 4
ATOM 4180 C CA . VAL A 1 54 ? -5.206 -3.537 -1.716 1.00 61.23 54 VAL A CA 4
ATOM 4181 C C . VAL A 1 54 ? -5.160 -3.695 -3.230 1.00 53.41 54 VAL A C 4
ATOM 4182 O O . VAL A 1 54 ? -4.608 -2.855 -3.919 1.00 63.41 54 VAL A O 4
ATOM 4195 N N . GLN A 1 55 ? -5.777 -4.761 -3.742 1.00 74.32 55 GLN A N 4
ATOM 4196 C CA . GLN A 1 55 ? -5.872 -4.979 -5.196 1.00 23.32 55 GLN A CA 4
ATOM 4197 C C . GLN A 1 55 ? -6.617 -3.792 -5.804 1.00 11.01 55 GLN A C 4
ATOM 4198 O O . GLN A 1 55 ? -6.163 -3.165 -6.767 1.00 75.21 55 GLN A O 4
ATOM 4212 N N . LYS A 1 56 ? -7.753 -3.492 -5.195 1.00 24.15 56 LYS A N 4
ATOM 4213 C CA . LYS A 1 56 ? -8.629 -2.418 -5.596 1.00 61.34 56 LYS A CA 4
ATOM 4214 C C . LYS A 1 56 ? -7.911 -1.068 -5.520 1.00 23.41 56 LYS A C 4
ATOM 4215 O O . LYS A 1 56 ? -8.044 -0.219 -6.424 1.00 63.41 56 LYS A O 4
ATOM 4234 N N . ALA A 1 57 ? -7.154 -0.880 -4.460 1.00 30.22 57 ALA A N 4
ATOM 4235 C CA . ALA A 1 57 ? -6.408 0.338 -4.259 1.00 11.32 57 ALA A CA 4
ATOM 4236 C C . ALA A 1 57 ? -5.273 0.462 -5.261 1.00 41.53 57 ALA A C 4
ATOM 4237 O O . ALA A 1 57 ? -5.143 1.494 -5.915 1.00 42.24 57 ALA A O 4
ATOM 4244 N N . MET A 1 58 ? -4.484 -0.596 -5.399 1.00 33.15 58 MET A N 4
ATOM 4245 C CA . MET A 1 58 ? -3.334 -0.606 -6.284 1.00 65.45 58 MET A CA 4
ATOM 4246 C C . MET A 1 58 ? -3.659 -0.232 -7.705 1.00 32.42 58 MET A C 4
ATOM 4247 O O . MET A 1 58 ? -2.942 0.549 -8.308 1.00 32.20 58 MET A O 4
ATOM 4261 N N . LYS A 1 59 ? -4.744 -0.763 -8.228 1.00 32.30 59 LYS A N 4
ATOM 4262 C CA . LYS A 1 59 ? -5.158 -0.459 -9.588 1.00 30.22 59 LYS A CA 4
ATOM 4263 C C . LYS A 1 59 ? -5.470 1.022 -9.731 1.00 23.23 59 LYS A C 4
ATOM 4264 O O . LYS A 1 59 ? -5.005 1.670 -10.647 1.00 32.35 59 LYS A O 4
ATOM 4283 N N . HIS A 1 60 ? -6.209 1.554 -8.779 1.00 52.32 60 HIS A N 4
ATOM 4284 C CA . HIS A 1 60 ? -6.602 2.948 -8.789 1.00 34.42 60 HIS A CA 4
ATOM 4285 C C . HIS A 1 60 ? -5.399 3.866 -8.611 1.00 35.13 60 HIS A C 4
ATOM 4286 O O . HIS A 1 60 ? -5.262 4.867 -9.310 1.00 51.32 60 HIS A O 4
ATOM 4301 N N . LEU A 1 61 ? -4.532 3.505 -7.704 1.00 71.43 61 LEU A N 4
ATOM 4302 C CA . LEU A 1 61 ? -3.344 4.287 -7.401 1.00 64.11 61 LEU A CA 4
ATOM 4303 C C . LEU A 1 61 ? -2.314 4.195 -8.522 1.00 72.21 61 LEU A C 4
ATOM 4304 O O . LEU A 1 61 ? -1.478 5.080 -8.684 1.00 11.42 61 LEU A O 4
ATOM 4320 N N . ASP A 1 62 ? -2.381 3.129 -9.296 1.00 24.25 62 ASP A N 4
ATOM 4321 C CA . ASP A 1 62 ? -1.490 2.954 -10.437 1.00 72.13 62 ASP A CA 4
ATOM 4322 C C . ASP A 1 62 ? -1.890 3.896 -11.559 1.00 24.23 62 ASP A C 4
ATOM 4323 O O . ASP A 1 62 ? -1.047 4.366 -12.314 1.00 25.20 62 ASP A O 4
ATOM 4332 N N . LYS A 1 63 ? -3.174 4.224 -11.631 1.00 53.11 63 LYS A N 4
ATOM 4333 C CA . LYS A 1 63 ? -3.670 5.079 -12.698 1.00 3.33 63 LYS A CA 4
ATOM 4334 C C . LYS A 1 63 ? -3.617 6.542 -12.251 1.00 51.25 63 LYS A C 4
ATOM 4335 O O . LYS A 1 63 ? -4.142 7.442 -12.919 1.00 70.25 63 LYS A O 4
ATOM 4354 N N . LYS A 1 64 ? -2.976 6.761 -11.128 1.00 44.03 64 LYS A N 4
ATOM 4355 C CA . LYS A 1 64 ? -2.810 8.065 -10.559 1.00 62.15 64 LYS A CA 4
ATOM 4356 C C . LYS A 1 64 ? -1.448 8.608 -10.983 1.00 13.41 64 LYS A C 4
ATOM 4357 O O . LYS A 1 64 ? -1.384 9.390 -11.961 1.00 38.80 64 LYS A O 4
ATOM 4377 N N . ALA A 1 1 ? 13.989 6.320 11.344 1.00 1.23 1 ALA A N 5
ATOM 4378 C CA . ALA A 1 1 ? 12.677 5.692 11.311 1.00 61.34 1 ALA A CA 5
ATOM 4379 C C . ALA A 1 1 ? 12.579 4.821 10.084 1.00 35.12 1 ALA A C 5
ATOM 4380 O O . ALA A 1 1 ? 12.431 5.321 8.969 1.00 63.44 1 ALA A O 5
ATOM 4389 N N . ARG A 1 2 ? 12.692 3.531 10.286 1.00 24.41 2 ARG A N 5
ATOM 4390 C CA . ARG A 1 2 ? 12.683 2.580 9.209 1.00 63.34 2 ARG A CA 5
ATOM 4391 C C . ARG A 1 2 ? 11.266 2.366 8.704 1.00 42.52 2 ARG A C 5
ATOM 4392 O O . ARG A 1 2 ? 10.499 1.586 9.271 1.00 24.03 2 ARG A O 5
ATOM 4413 N N . LYS A 1 3 ? 10.922 3.106 7.680 1.00 32.33 3 LYS A N 5
ATOM 4414 C CA . LYS A 1 3 ? 9.610 3.042 7.072 1.00 2.43 3 LYS A CA 5
ATOM 4415 C C . LYS A 1 3 ? 9.717 2.838 5.559 1.00 11.44 3 LYS A C 5
ATOM 4416 O O . LYS A 1 3 ? 8.725 2.919 4.828 1.00 72.13 3 LYS A O 5
ATOM 4435 N N . SER A 1 4 ? 10.933 2.566 5.100 1.00 21.12 4 SER A N 5
ATOM 4436 C CA . SER A 1 4 ? 11.169 2.251 3.697 1.00 43.23 4 SER A CA 5
ATOM 4437 C C . SER A 1 4 ? 10.797 0.795 3.431 1.00 21.22 4 SER A C 5
ATOM 4438 O O . SER A 1 4 ? 10.468 0.411 2.308 1.00 34.11 4 SER A O 5
ATOM 4446 N N . CYS A 1 5 ? 10.848 0.006 4.477 1.00 31.12 5 CYS A N 5
ATOM 4447 C CA . CYS A 1 5 ? 10.499 -1.386 4.431 1.00 43.54 5 CYS A CA 5
ATOM 4448 C C . CYS A 1 5 ? 9.578 -1.696 5.571 1.00 11.42 5 CYS A C 5
ATOM 4449 O O . CYS A 1 5 ? 9.683 -1.102 6.642 1.00 43.02 5 CYS A O 5
ATOM 4456 N N . CYS A 1 6 ? 8.690 -2.594 5.338 1.00 12.35 6 CYS A N 5
ATOM 4457 C CA . CYS A 1 6 ? 7.763 -3.040 6.307 1.00 30.42 6 CYS A CA 5
ATOM 4458 C C . CYS A 1 6 ? 7.967 -4.516 6.569 1.00 24.30 6 CYS A C 5
ATOM 4459 O O . CYS A 1 6 ? 8.414 -5.253 5.694 1.00 74.14 6 CYS A O 5
ATOM 4466 N N . LEU A 1 7 ? 7.670 -4.929 7.768 1.00 4.21 7 LEU A N 5
ATOM 4467 C CA . LEU A 1 7 ? 7.755 -6.323 8.163 1.00 40.43 7 LEU A CA 5
ATOM 4468 C C . LEU A 1 7 ? 6.442 -6.737 8.795 1.00 11.12 7 LEU A C 5
ATOM 4469 O O . LEU A 1 7 ? 6.288 -7.842 9.328 1.00 4.23 7 LEU A O 5
ATOM 4485 N N . LYS A 1 8 ? 5.495 -5.831 8.712 1.00 55.14 8 LYS A N 5
ATOM 4486 C CA . LYS A 1 8 ? 4.163 -6.007 9.218 1.00 11.20 8 LYS A CA 5
ATOM 4487 C C . LYS A 1 8 ? 3.202 -5.470 8.174 1.00 24.01 8 LYS A C 5
ATOM 4488 O O . LYS A 1 8 ? 3.613 -4.741 7.272 1.00 2.52 8 LYS A O 5
ATOM 4507 N N . TYR A 1 9 ? 1.961 -5.846 8.273 1.00 34.15 9 TYR A N 5
ATOM 4508 C CA . TYR A 1 9 ? 0.918 -5.311 7.429 1.00 30.15 9 TYR A CA 5
ATOM 4509 C C . TYR A 1 9 ? -0.123 -4.680 8.350 1.00 13.22 9 TYR A C 5
ATOM 4510 O O . TYR A 1 9 ? -0.156 -4.987 9.540 1.00 14.11 9 TYR A O 5
ATOM 4528 N N . THR A 1 10 ? -0.913 -3.788 7.837 1.00 24.14 10 THR A N 5
ATOM 4529 C CA . THR A 1 10 ? -1.957 -3.159 8.595 1.00 42.23 10 THR A CA 5
ATOM 4530 C C . THR A 1 10 ? -3.091 -4.141 8.863 1.00 0.01 10 THR A C 5
ATOM 4531 O O . THR A 1 10 ? -3.388 -5.018 8.042 1.00 14.31 10 THR A O 5
ATOM 4542 N N . LYS A 1 11 ? -3.690 -4.007 10.009 1.00 54.32 11 LYS A N 5
ATOM 4543 C CA . LYS A 1 11 ? -4.772 -4.860 10.425 1.00 53.10 11 LYS A CA 5
ATOM 4544 C C . LYS A 1 11 ? -6.110 -4.214 10.115 1.00 2.44 11 LYS A C 5
ATOM 4545 O O . LYS A 1 11 ? -7.167 -4.817 10.314 1.00 50.45 11 LYS A O 5
ATOM 4564 N N . ARG A 1 12 ? -6.069 -2.987 9.640 1.00 22.23 12 ARG A N 5
ATOM 4565 C CA . ARG A 1 12 ? -7.276 -2.305 9.256 1.00 44.32 12 ARG A CA 5
ATOM 4566 C C . ARG A 1 12 ? -7.101 -1.692 7.875 1.00 15.02 12 ARG A C 5
ATOM 4567 O O . ARG A 1 12 ? -6.030 -1.146 7.557 1.00 40.03 12 ARG A O 5
ATOM 4588 N N . PRO A 1 13 ? -8.117 -1.796 7.035 1.00 35.25 13 PRO A N 5
ATOM 4589 C CA . PRO A 1 13 ? -8.081 -1.236 5.699 1.00 34.24 13 PRO A CA 5
ATOM 4590 C C . PRO A 1 13 ? -8.217 0.286 5.707 1.00 44.50 13 PRO A C 5
ATOM 4591 O O . PRO A 1 13 ? -8.832 0.876 6.612 1.00 54.33 13 PRO A O 5
ATOM 4602 N N . LEU A 1 14 ? -7.635 0.900 4.726 1.00 32.20 14 LEU A N 5
ATOM 4603 C CA . LEU A 1 14 ? -7.730 2.321 4.529 1.00 35.11 14 LEU A CA 5
ATOM 4604 C C . LEU A 1 14 ? -8.734 2.560 3.427 1.00 70.42 14 LEU A C 5
ATOM 4605 O O . LEU A 1 14 ? -8.829 1.746 2.503 1.00 14.23 14 LEU A O 5
ATOM 4621 N N . PRO A 1 15 ? -9.513 3.630 3.484 1.00 53.25 15 PRO A N 5
ATOM 4622 C CA . PRO A 1 15 ? -10.353 3.989 2.371 1.00 61.10 15 PRO A CA 5
ATOM 4623 C C . PRO A 1 15 ? -9.488 4.659 1.295 1.00 54.02 15 PRO A C 5
ATOM 4624 O O . PRO A 1 15 ? -8.643 5.509 1.619 1.00 52.24 15 PRO A O 5
ATOM 4635 N N . LEU A 1 16 ? -9.702 4.301 0.036 1.00 50.42 16 LEU A N 5
ATOM 4636 C CA . LEU A 1 16 ? -8.942 4.866 -1.091 1.00 35.33 16 LEU A CA 5
ATOM 4637 C C . LEU A 1 16 ? -9.097 6.368 -1.143 1.00 73.30 16 LEU A C 5
ATOM 4638 O O . LEU A 1 16 ? -8.195 7.093 -1.563 1.00 52.23 16 LEU A O 5
ATOM 4654 N N . LYS A 1 17 ? -10.241 6.818 -0.688 1.00 71.21 17 LYS A N 5
ATOM 4655 C CA . LYS A 1 17 ? -10.586 8.227 -0.588 1.00 25.32 17 LYS A CA 5
ATOM 4656 C C . LYS A 1 17 ? -9.574 9.008 0.284 1.00 11.23 17 LYS A C 5
ATOM 4657 O O . LYS A 1 17 ? -9.639 10.223 0.363 1.00 53.21 17 LYS A O 5
ATOM 4676 N N . ARG A 1 18 ? -8.691 8.290 0.988 1.00 24.23 18 ARG A N 5
ATOM 4677 C CA . ARG A 1 18 ? -7.677 8.915 1.864 1.00 71.33 18 ARG A CA 5
ATOM 4678 C C . ARG A 1 18 ? -6.251 8.508 1.487 1.00 22.44 18 ARG A C 5
ATOM 4679 O O . ARG A 1 18 ? -5.305 8.865 2.188 1.00 45.11 18 ARG A O 5
ATOM 4700 N N . ILE A 1 19 ? -6.093 7.821 0.372 1.00 64.53 19 ILE A N 5
ATOM 4701 C CA . ILE A 1 19 ? -4.781 7.307 -0.038 1.00 3.54 19 ILE A CA 5
ATOM 4702 C C . ILE A 1 19 ? -4.279 8.093 -1.242 1.00 4.35 19 ILE A C 5
ATOM 4703 O O . ILE A 1 19 ? -5.022 8.315 -2.190 1.00 73.13 19 ILE A O 5
ATOM 4719 N N . LYS A 1 20 ? -3.044 8.529 -1.192 1.00 63.15 20 LYS A N 5
ATOM 4720 C CA . LYS A 1 20 ? -2.456 9.279 -2.283 1.00 52.13 20 LYS A CA 5
ATOM 4721 C C . LYS A 1 20 ? -1.767 8.377 -3.297 1.00 73.33 20 LYS A C 5
ATOM 4722 O O . LYS A 1 20 ? -1.935 8.558 -4.508 1.00 14.42 20 LYS A O 5
ATOM 4741 N N . SER A 1 21 ? -1.015 7.404 -2.807 1.00 40.42 21 SER A N 5
ATOM 4742 C CA . SER A 1 21 ? -0.186 6.561 -3.659 1.00 51.12 21 SER A CA 5
ATOM 4743 C C . SER A 1 21 ? 0.449 5.447 -2.832 1.00 62.43 21 SER A C 5
ATOM 4744 O O . SER A 1 21 ? 0.292 5.428 -1.602 1.00 54.42 21 SER A O 5
ATOM 4752 N N . TYR A 1 22 ? 1.129 4.513 -3.486 1.00 14.42 22 TYR A N 5
ATOM 4753 C CA . TYR A 1 22 ? 1.791 3.437 -2.770 1.00 42.01 22 TYR A CA 5
ATOM 4754 C C . TYR A 1 22 ? 3.197 3.183 -3.286 1.00 53.44 22 TYR A C 5
ATOM 4755 O O . TYR A 1 22 ? 3.610 3.717 -4.319 1.00 54.14 22 TYR A O 5
ATOM 4773 N N . THR A 1 23 ? 3.911 2.368 -2.552 1.00 0.33 23 THR A N 5
ATOM 4774 C CA . THR A 1 23 ? 5.220 1.907 -2.912 1.00 72.12 23 THR A CA 5
ATOM 4775 C C . THR A 1 23 ? 5.198 0.376 -2.927 1.00 64.21 23 THR A C 5
ATOM 4776 O O . THR A 1 23 ? 4.681 -0.242 -1.989 1.00 1.02 23 THR A O 5
ATOM 4787 N N . ILE A 1 24 ? 5.724 -0.231 -3.968 1.00 3.31 24 ILE A N 5
ATOM 4788 C CA . ILE A 1 24 ? 5.778 -1.673 -4.022 1.00 35.25 24 ILE A CA 5
ATOM 4789 C C . ILE A 1 24 ? 7.023 -2.164 -3.319 1.00 55.34 24 ILE A C 5
ATOM 4790 O O . ILE A 1 24 ? 8.142 -1.947 -3.794 1.00 0.15 24 ILE A O 5
ATOM 4806 N N . GLN A 1 25 ? 6.837 -2.785 -2.191 1.00 55.02 25 GLN A N 5
ATOM 4807 C CA . GLN A 1 25 ? 7.933 -3.366 -1.475 1.00 31.14 25 GLN A CA 5
ATOM 4808 C C . GLN A 1 25 ? 8.135 -4.765 -1.929 1.00 63.42 25 GLN A C 5
ATOM 4809 O O . GLN A 1 25 ? 7.251 -5.608 -1.802 1.00 34.43 25 GLN A O 5
ATOM 4823 N N . SER A 1 26 ? 9.272 -5.004 -2.463 1.00 43.00 26 SER A N 5
ATOM 4824 C CA . SER A 1 26 ? 9.623 -6.282 -2.918 1.00 60.35 26 SER A CA 5
ATOM 4825 C C . SER A 1 26 ? 10.428 -7.013 -1.848 1.00 62.03 26 SER A C 5
ATOM 4826 O O . SER A 1 26 ? 11.236 -6.393 -1.123 1.00 62.24 26 SER A O 5
ATOM 4834 N N . ASN A 1 27 ? 10.229 -8.328 -1.745 1.00 42.41 27 ASN A N 5
ATOM 4835 C CA . ASN A 1 27 ? 10.967 -9.157 -0.778 1.00 34.23 27 ASN A CA 5
ATOM 4836 C C . ASN A 1 27 ? 12.410 -9.354 -1.226 1.00 50.41 27 ASN A C 5
ATOM 4837 O O . ASN A 1 27 ? 13.230 -9.996 -0.560 1.00 43.14 27 ASN A O 5
ATOM 4848 N N . GLU A 1 28 ? 12.689 -8.782 -2.368 1.00 35.43 28 GLU A N 5
ATOM 4849 C CA . GLU A 1 28 ? 13.985 -8.695 -2.931 1.00 44.34 28 GLU A CA 5
ATOM 4850 C C . GLU A 1 28 ? 14.820 -7.696 -2.121 1.00 25.13 28 GLU A C 5
ATOM 4851 O O . GLU A 1 28 ? 15.958 -7.981 -1.738 1.00 63.31 28 GLU A O 5
ATOM 4863 N N . ALA A 1 29 ? 14.228 -6.537 -1.836 1.00 40.23 29 ALA A N 5
ATOM 4864 C CA . ALA A 1 29 ? 14.940 -5.460 -1.154 1.00 33.31 29 ALA A CA 5
ATOM 4865 C C . ALA A 1 29 ? 14.599 -5.396 0.334 1.00 20.43 29 ALA A C 5
ATOM 4866 O O . ALA A 1 29 ? 15.409 -4.967 1.147 1.00 63.25 29 ALA A O 5
ATOM 4873 N N . CYS A 1 30 ? 13.425 -5.833 0.682 1.00 54.13 30 CYS A N 5
ATOM 4874 C CA . CYS A 1 30 ? 12.983 -5.843 2.066 1.00 51.21 30 CYS A CA 5
ATOM 4875 C C . CYS A 1 30 ? 12.715 -7.285 2.455 1.00 11.31 30 CYS A C 5
ATOM 4876 O O . CYS A 1 30 ? 12.745 -8.149 1.592 1.00 14.32 30 CYS A O 5
ATOM 4883 N N . ASN A 1 31 ? 12.497 -7.569 3.728 1.00 41.42 31 ASN A N 5
ATOM 4884 C CA . ASN A 1 31 ? 12.271 -8.963 4.150 1.00 23.31 31 ASN A CA 5
ATOM 4885 C C . ASN A 1 31 ? 11.001 -9.601 3.562 1.00 42.04 31 ASN A C 5
ATOM 4886 O O . ASN A 1 31 ? 11.033 -10.754 3.131 1.00 23.24 31 ASN A O 5
ATOM 4897 N N . ILE A 1 32 ? 9.907 -8.873 3.533 1.00 32.40 32 ILE A N 5
ATOM 4898 C CA . ILE A 1 32 ? 8.659 -9.407 2.986 1.00 54.23 32 ILE A CA 5
ATOM 4899 C C . ILE A 1 32 ? 8.162 -8.519 1.866 1.00 63.04 32 ILE A C 5
ATOM 4900 O O . ILE A 1 32 ? 8.791 -7.500 1.551 1.00 33.01 32 ILE A O 5
ATOM 4916 N N . LYS A 1 33 ? 7.053 -8.896 1.266 1.00 21.30 33 LYS A N 5
ATOM 4917 C CA . LYS A 1 33 ? 6.413 -8.067 0.282 1.00 64.54 33 LYS A CA 5
ATOM 4918 C C . LYS A 1 33 ? 5.212 -7.395 0.940 1.00 62.40 33 LYS A C 5
ATOM 4919 O O . LYS A 1 33 ? 4.269 -8.070 1.350 1.00 5.22 33 LYS A O 5
ATOM 4938 N N . ALA A 1 34 ? 5.269 -6.094 1.077 1.00 73.42 34 ALA A N 5
ATOM 4939 C CA . ALA A 1 34 ? 4.198 -5.328 1.696 1.00 1.10 34 ALA A CA 5
ATOM 4940 C C . ALA A 1 34 ? 4.059 -3.998 0.989 1.00 41.32 34 ALA A C 5
ATOM 4941 O O . ALA A 1 34 ? 4.943 -3.192 1.051 1.00 72.54 34 ALA A O 5
ATOM 4948 N N . ILE A 1 35 ? 2.968 -3.796 0.287 1.00 71.34 35 ILE A N 5
ATOM 4949 C CA . ILE A 1 35 ? 2.747 -2.525 -0.414 1.00 14.14 35 ILE A CA 5
ATOM 4950 C C . ILE A 1 35 ? 2.588 -1.396 0.609 1.00 14.14 35 ILE A C 5
ATOM 4951 O O . ILE A 1 35 ? 1.794 -1.509 1.539 1.00 42.13 35 ILE A O 5
ATOM 4967 N N . ILE A 1 36 ? 3.334 -0.322 0.449 1.00 72.25 36 ILE A N 5
ATOM 4968 C CA . ILE A 1 36 ? 3.258 0.749 1.402 1.00 44.30 36 ILE A CA 5
ATOM 4969 C C . ILE A 1 36 ? 2.335 1.817 0.880 1.00 21.21 36 ILE A C 5
ATOM 4970 O O . ILE A 1 36 ? 2.642 2.484 -0.097 1.00 20.53 36 ILE A O 5
ATOM 4986 N N . PHE A 1 37 ? 1.229 1.959 1.526 1.00 42.14 37 PHE A N 5
ATOM 4987 C CA . PHE A 1 37 ? 0.250 2.942 1.220 1.00 14.35 37 PHE A CA 5
ATOM 4988 C C . PHE A 1 37 ? 0.612 4.228 1.869 1.00 24.52 37 PHE A C 5
ATOM 4989 O O . PHE A 1 37 ? 1.132 4.247 2.965 1.00 33.21 37 PHE A O 5
ATOM 5006 N N . THR A 1 38 ? 0.401 5.277 1.193 1.00 44.11 38 THR A N 5
ATOM 5007 C CA . THR A 1 38 ? 0.614 6.557 1.757 1.00 50.00 38 THR A CA 5
ATOM 5008 C C . THR A 1 38 ? -0.692 7.324 1.719 1.00 52.10 38 THR A C 5
ATOM 5009 O O . THR A 1 38 ? -1.351 7.388 0.670 1.00 31.23 38 THR A O 5
ATOM 5020 N N . THR A 1 39 ? -1.072 7.900 2.831 1.00 44.02 39 THR A N 5
ATOM 5021 C CA . THR A 1 39 ? -2.317 8.594 2.896 1.00 34.14 39 THR A CA 5
ATOM 5022 C C . THR A 1 39 ? -2.118 10.024 2.503 1.00 2.25 39 THR A C 5
ATOM 5023 O O . THR A 1 39 ? -1.004 10.426 2.203 1.00 75.13 39 THR A O 5
ATOM 5034 N N . LYS A 1 40 ? -3.181 10.795 2.479 1.00 23.24 40 LYS A N 5
ATOM 5035 C CA . LYS A 1 40 ? -3.069 12.220 2.196 1.00 1.33 40 LYS A CA 5
ATOM 5036 C C . LYS A 1 40 ? -2.352 12.918 3.345 1.00 34.44 40 LYS A C 5
ATOM 5037 O O . LYS A 1 40 ? -1.901 14.048 3.221 1.00 40.14 40 LYS A O 5
ATOM 5056 N N . LYS A 1 41 ? -2.276 12.219 4.465 1.00 24.15 41 LYS A N 5
ATOM 5057 C CA . LYS A 1 41 ? -1.552 12.672 5.631 1.00 61.31 41 LYS A CA 5
ATOM 5058 C C . LYS A 1 41 ? -0.070 12.404 5.399 1.00 52.43 41 LYS A C 5
ATOM 5059 O O . LYS A 1 41 ? 0.802 12.896 6.120 1.00 21.22 41 LYS A O 5
ATOM 5078 N N . GLY A 1 42 ? 0.189 11.599 4.384 1.00 74.44 42 GLY A N 5
ATOM 5079 C CA . GLY A 1 42 ? 1.526 11.286 3.972 1.00 40.20 42 GLY A CA 5
ATOM 5080 C C . GLY A 1 42 ? 2.207 10.234 4.809 1.00 33.11 42 GLY A C 5
ATOM 5081 O O . GLY A 1 42 ? 3.431 10.054 4.717 1.00 63.43 42 GLY A O 5
ATOM 5085 N N . ARG A 1 43 ? 1.451 9.540 5.625 1.00 14.12 43 ARG A N 5
ATOM 5086 C CA . ARG A 1 43 ? 2.028 8.496 6.450 1.00 30.01 43 ARG A CA 5
ATOM 5087 C C . ARG A 1 43 ? 2.250 7.245 5.636 1.00 14.01 43 ARG A C 5
ATOM 5088 O O . ARG A 1 43 ? 1.642 7.074 4.585 1.00 13.25 43 ARG A O 5
ATOM 5109 N N . LYS A 1 44 ? 3.096 6.374 6.125 1.00 30.21 44 LYS A N 5
ATOM 5110 C CA . LYS A 1 44 ? 3.385 5.138 5.441 1.00 15.32 44 LYS A CA 5
ATOM 5111 C C . LYS A 1 44 ? 2.661 3.984 6.116 1.00 73.33 44 LYS A C 5
ATOM 5112 O O . LYS A 1 44 ? 2.915 3.669 7.278 1.00 73.00 44 LYS A O 5
ATOM 5131 N N . ILE A 1 45 ? 1.739 3.393 5.397 1.00 33.21 45 ILE A N 5
ATOM 5132 C CA . ILE A 1 45 ? 0.938 2.296 5.885 1.00 44.20 45 ILE A CA 5
ATOM 5133 C C . ILE A 1 45 ? 1.373 1.036 5.175 1.00 71.35 45 ILE A C 5
ATOM 5134 O O . ILE A 1 45 ? 1.399 0.990 3.969 1.00 53.13 45 ILE A O 5
ATOM 5150 N N . CYS A 1 46 ? 1.684 0.042 5.907 1.00 23.34 46 CYS A N 5
ATOM 5151 C CA . CYS A 1 46 ? 2.141 -1.191 5.337 1.00 4.22 46 CYS A CA 5
ATOM 5152 C C . CYS A 1 46 ? 0.934 -2.052 5.086 1.00 72.14 46 CYS A C 5
ATOM 5153 O O . CYS A 1 46 ? 0.278 -2.442 6.007 1.00 22.21 46 CYS A O 5
ATOM 5160 N N . ALA A 1 47 ? 0.616 -2.315 3.861 1.00 52.12 47 ALA A N 5
ATOM 5161 C CA . ALA A 1 47 ? -0.576 -3.069 3.563 1.00 35.25 47 ALA A CA 5
ATOM 5162 C C . ALA A 1 47 ? -0.251 -4.364 2.881 1.00 5.44 47 ALA A C 5
ATOM 5163 O O . ALA A 1 47 ? 0.692 -4.444 2.090 1.00 30.20 47 ALA A O 5
ATOM 5170 N N . ASN A 1 48 ? -0.991 -5.398 3.218 1.00 1.12 48 ASN A N 5
ATOM 5171 C CA . ASN A 1 48 ? -0.830 -6.661 2.584 1.00 22.00 48 ASN A CA 5
ATOM 5172 C C . ASN A 1 48 ? -1.324 -6.664 1.148 1.00 45.24 48 ASN A C 5
ATOM 5173 O O . ASN A 1 48 ? -2.486 -6.443 0.887 1.00 74.25 48 ASN A O 5
ATOM 5184 N N . PRO A 1 49 ? -0.416 -6.929 0.187 1.00 44.34 49 PRO A N 5
ATOM 5185 C CA . PRO A 1 49 ? -0.746 -6.946 -1.234 1.00 43.41 49 PRO A CA 5
ATOM 5186 C C . PRO A 1 49 ? -1.757 -8.014 -1.573 1.00 41.52 49 PRO A C 5
ATOM 5187 O O . PRO A 1 49 ? -2.407 -7.948 -2.605 1.00 14.30 49 PRO A O 5
ATOM 5198 N N . ASN A 1 50 ? -1.869 -9.011 -0.711 1.00 74.10 50 ASN A N 5
ATOM 5199 C CA . ASN A 1 50 ? -2.794 -10.084 -0.917 1.00 73.13 50 ASN A CA 5
ATOM 5200 C C . ASN A 1 50 ? -4.217 -9.680 -0.543 1.00 44.13 50 ASN A C 5
ATOM 5201 O O . ASN A 1 50 ? -5.164 -10.408 -0.835 1.00 14.45 50 ASN A O 5
ATOM 5212 N N . GLU A 1 51 ? -4.372 -8.520 0.106 1.00 51.32 51 GLU A N 5
ATOM 5213 C CA . GLU A 1 51 ? -5.686 -8.072 0.532 1.00 22.34 51 GLU A CA 5
ATOM 5214 C C . GLU A 1 51 ? -6.437 -7.518 -0.644 1.00 25.10 51 GLU A C 5
ATOM 5215 O O . GLU A 1 51 ? -5.905 -6.696 -1.400 1.00 33.14 51 GLU A O 5
ATOM 5227 N N . LYS A 1 52 ? -7.664 -7.952 -0.799 1.00 25.41 52 LYS A N 5
ATOM 5228 C CA . LYS A 1 52 ? -8.495 -7.553 -1.912 1.00 13.52 52 LYS A CA 5
ATOM 5229 C C . LYS A 1 52 ? -8.691 -6.034 -1.968 1.00 41.13 52 LYS A C 5
ATOM 5230 O O . LYS A 1 52 ? -8.745 -5.453 -3.062 1.00 51.34 52 LYS A O 5
ATOM 5249 N N . TRP A 1 53 ? -8.770 -5.383 -0.800 1.00 10.34 53 TRP A N 5
ATOM 5250 C CA . TRP A 1 53 ? -8.953 -3.933 -0.776 1.00 60.04 53 TRP A CA 5
ATOM 5251 C C . TRP A 1 53 ? -7.693 -3.241 -1.310 1.00 55.51 53 TRP A C 5
ATOM 5252 O O . TRP A 1 53 ? -7.769 -2.199 -1.962 1.00 42.24 53 TRP A O 5
ATOM 5273 N N . VAL A 1 54 ? -6.545 -3.859 -1.048 1.00 12.42 54 VAL A N 5
ATOM 5274 C CA . VAL A 1 54 ? -5.259 -3.357 -1.489 1.00 53.55 54 VAL A CA 5
ATOM 5275 C C . VAL A 1 54 ? -5.135 -3.516 -2.977 1.00 74.03 54 VAL A C 5
ATOM 5276 O O . VAL A 1 54 ? -4.714 -2.607 -3.669 1.00 31.43 54 VAL A O 5
ATOM 5289 N N . GLN A 1 55 ? -5.541 -4.666 -3.465 1.00 52.10 55 GLN A N 5
ATOM 5290 C CA . GLN A 1 55 ? -5.480 -4.963 -4.881 1.00 72.43 55 GLN A CA 5
ATOM 5291 C C . GLN A 1 55 ? -6.410 -4.044 -5.661 1.00 71.41 55 GLN A C 5
ATOM 5292 O O . GLN A 1 55 ? -6.096 -3.614 -6.771 1.00 33.31 55 GLN A O 5
ATOM 5306 N N . LYS A 1 56 ? -7.534 -3.716 -5.042 1.00 54.43 56 LYS A N 5
ATOM 5307 C CA . LYS A 1 56 ? -8.507 -2.812 -5.604 1.00 32.52 56 LYS A CA 5
ATOM 5308 C C . LYS A 1 56 ? -7.922 -1.397 -5.649 1.00 32.43 56 LYS A C 5
ATOM 5309 O O . LYS A 1 56 ? -8.069 -0.673 -6.647 1.00 13.01 56 LYS A O 5
ATOM 5328 N N . ALA A 1 57 ? -7.246 -1.019 -4.573 1.00 72.11 57 ALA A N 5
ATOM 5329 C CA . ALA A 1 57 ? -6.607 0.277 -4.486 1.00 30.21 57 ALA A CA 5
ATOM 5330 C C . ALA A 1 57 ? -5.466 0.370 -5.480 1.00 45.24 57 ALA A C 5
ATOM 5331 O O . ALA A 1 57 ? -5.347 1.355 -6.189 1.00 72.40 57 ALA A O 5
ATOM 5338 N N . MET A 1 58 ? -4.648 -0.675 -5.545 1.00 61.45 58 MET A N 5
ATOM 5339 C CA . MET A 1 58 ? -3.506 -0.717 -6.443 1.00 52.11 58 MET A CA 5
ATOM 5340 C C . MET A 1 58 ? -3.908 -0.625 -7.883 1.00 55.15 58 MET A C 5
ATOM 5341 O O . MET A 1 58 ? -3.241 0.018 -8.662 1.00 74.33 58 MET A O 5
ATOM 5355 N N . LYS A 1 59 ? -5.007 -1.260 -8.224 1.00 62.30 59 LYS A N 5
ATOM 5356 C CA . LYS A 1 59 ? -5.553 -1.215 -9.554 1.00 20.31 59 LYS A CA 5
ATOM 5357 C C . LYS A 1 59 ? -5.814 0.239 -9.931 1.00 4.23 59 LYS A C 5
ATOM 5358 O O . LYS A 1 59 ? -5.379 0.709 -10.965 1.00 65.44 59 LYS A O 5
ATOM 5377 N N . HIS A 1 60 ? -6.471 0.949 -9.044 1.00 0.22 60 HIS A N 5
ATOM 5378 C CA . HIS A 1 60 ? -6.799 2.326 -9.262 1.00 43.51 60 HIS A CA 5
ATOM 5379 C C . HIS A 1 60 ? -5.545 3.219 -9.201 1.00 54.34 60 HIS A C 5
ATOM 5380 O O . HIS A 1 60 ? -5.348 4.074 -10.048 1.00 30.02 60 HIS A O 5
ATOM 5395 N N . LEU A 1 61 ? -4.710 2.993 -8.208 1.00 15.22 61 LEU A N 5
ATOM 5396 C CA . LEU A 1 61 ? -3.517 3.804 -7.976 1.00 12.40 61 LEU A CA 5
ATOM 5397 C C . LEU A 1 61 ? -2.411 3.570 -9.003 1.00 0.14 61 LEU A C 5
ATOM 5398 O O . LEU A 1 61 ? -1.599 4.449 -9.230 1.00 32.32 61 LEU A O 5
ATOM 5414 N N . ASP A 1 62 ? -2.382 2.413 -9.634 1.00 64.32 62 ASP A N 5
ATOM 5415 C CA . ASP A 1 62 ? -1.323 2.130 -10.615 1.00 62.32 62 ASP A CA 5
ATOM 5416 C C . ASP A 1 62 ? -1.553 2.922 -11.881 1.00 21.50 62 ASP A C 5
ATOM 5417 O O . ASP A 1 62 ? -0.610 3.360 -12.543 1.00 2.34 62 ASP A O 5
ATOM 5426 N N . LYS A 1 63 ? -2.805 3.172 -12.168 1.00 74.10 63 LYS A N 5
ATOM 5427 C CA . LYS A 1 63 ? -3.178 3.889 -13.350 1.00 22.33 63 LYS A CA 5
ATOM 5428 C C . LYS A 1 63 ? -3.574 5.326 -13.017 1.00 22.23 63 LYS A C 5
ATOM 5429 O O . LYS A 1 63 ? -4.016 6.082 -13.875 1.00 32.32 63 LYS A O 5
ATOM 5448 N N . LYS A 1 64 ? -3.394 5.688 -11.768 1.00 12.43 64 LYS A N 5
ATOM 5449 C CA . LYS A 1 64 ? -3.661 7.027 -11.305 1.00 20.33 64 LYS A CA 5
ATOM 5450 C C . LYS A 1 64 ? -2.340 7.749 -11.411 1.00 1.44 64 LYS A C 5
ATOM 5451 O O . LYS A 1 64 ? -1.524 7.642 -10.482 1.00 37.26 64 LYS A O 5
ATOM 5471 N N . ALA A 1 1 ? 16.979 6.659 10.175 1.00 13.23 1 ALA A N 6
ATOM 5472 C CA . ALA A 1 1 ? 17.222 5.244 9.914 1.00 62.55 1 ALA A CA 6
ATOM 5473 C C . ALA A 1 1 ? 16.985 4.961 8.458 1.00 20.35 1 ALA A C 6
ATOM 5474 O O . ALA A 1 1 ? 16.101 5.551 7.845 1.00 24.05 1 ALA A O 6
ATOM 5483 N N . ARG A 1 2 ? 17.761 4.078 7.898 1.00 31.54 2 ARG A N 6
ATOM 5484 C CA . ARG A 1 2 ? 17.620 3.745 6.515 1.00 72.11 2 ARG A CA 6
ATOM 5485 C C . ARG A 1 2 ? 17.054 2.337 6.403 1.00 23.52 2 ARG A C 6
ATOM 5486 O O . ARG A 1 2 ? 17.797 1.359 6.357 1.00 13.54 2 ARG A O 6
ATOM 5507 N N . LYS A 1 3 ? 15.746 2.228 6.450 1.00 73.12 3 LYS A N 6
ATOM 5508 C CA . LYS A 1 3 ? 15.105 0.934 6.353 1.00 54.04 3 LYS A CA 6
ATOM 5509 C C . LYS A 1 3 ? 14.138 0.902 5.199 1.00 1.31 3 LYS A C 6
ATOM 5510 O O . LYS A 1 3 ? 14.407 0.246 4.183 1.00 1.55 3 LYS A O 6
ATOM 5529 N N . SER A 1 4 ? 13.022 1.621 5.351 1.00 71.42 4 SER A N 6
ATOM 5530 C CA . SER A 1 4 ? 11.983 1.724 4.323 1.00 4.31 4 SER A CA 6
ATOM 5531 C C . SER A 1 4 ? 11.371 0.343 4.010 1.00 14.13 4 SER A C 6
ATOM 5532 O O . SER A 1 4 ? 10.895 0.088 2.899 1.00 3.14 4 SER A O 6
ATOM 5540 N N . CYS A 1 5 ? 11.352 -0.518 5.005 1.00 44.34 5 CYS A N 6
ATOM 5541 C CA . CYS A 1 5 ? 10.795 -1.840 4.864 1.00 4.14 5 CYS A CA 6
ATOM 5542 C C . CYS A 1 5 ? 9.797 -2.099 5.974 1.00 75.25 5 CYS A C 6
ATOM 5543 O O . CYS A 1 5 ? 9.923 -1.554 7.072 1.00 55.43 5 CYS A O 6
ATOM 5550 N N . CYS A 1 6 ? 8.819 -2.902 5.689 1.00 74.41 6 CYS A N 6
ATOM 5551 C CA . CYS A 1 6 ? 7.819 -3.293 6.628 1.00 1.00 6 CYS A CA 6
ATOM 5552 C C . CYS A 1 6 ? 7.915 -4.785 6.831 1.00 71.13 6 CYS A C 6
ATOM 5553 O O . CYS A 1 6 ? 8.221 -5.520 5.889 1.00 3.35 6 CYS A O 6
ATOM 5560 N N . LEU A 1 7 ? 7.696 -5.229 8.043 1.00 1.30 7 LEU A N 6
ATOM 5561 C CA . LEU A 1 7 ? 7.731 -6.648 8.354 1.00 10.31 7 LEU A CA 6
ATOM 5562 C C . LEU A 1 7 ? 6.348 -7.150 8.721 1.00 74.23 7 LEU A C 6
ATOM 5563 O O . LEU A 1 7 ? 6.137 -8.351 8.924 1.00 42.35 7 LEU A O 6
ATOM 5579 N N . LYS A 1 8 ? 5.406 -6.241 8.808 1.00 12.34 8 LYS A N 6
ATOM 5580 C CA . LYS A 1 8 ? 4.051 -6.577 9.081 1.00 12.40 8 LYS A CA 6
ATOM 5581 C C . LYS A 1 8 ? 3.157 -5.776 8.162 1.00 5.10 8 LYS A C 6
ATOM 5582 O O . LYS A 1 8 ? 3.610 -4.818 7.534 1.00 73.14 8 LYS A O 6
ATOM 5601 N N . TYR A 1 9 ? 1.927 -6.174 8.073 1.00 14.31 9 TYR A N 6
ATOM 5602 C CA . TYR A 1 9 ? 0.950 -5.491 7.268 1.00 62.45 9 TYR A CA 6
ATOM 5603 C C . TYR A 1 9 ? -0.101 -4.911 8.224 1.00 64.11 9 TYR A C 6
ATOM 5604 O O . TYR A 1 9 ? -0.199 -5.357 9.370 1.00 70.23 9 TYR A O 6
ATOM 5622 N N . THR A 1 10 ? -0.820 -3.909 7.795 1.00 70.01 10 THR A N 6
ATOM 5623 C CA . THR A 1 10 ? -1.901 -3.351 8.573 1.00 3.53 10 THR A CA 6
ATOM 5624 C C . THR A 1 10 ? -3.089 -4.303 8.589 1.00 21.53 10 THR A C 6
ATOM 5625 O O . THR A 1 10 ? -3.445 -4.881 7.565 1.00 20.22 10 THR A O 6
ATOM 5636 N N . LYS A 1 11 ? -3.685 -4.486 9.739 1.00 64.33 11 LYS A N 6
ATOM 5637 C CA . LYS A 1 11 ? -4.854 -5.335 9.838 1.00 22.34 11 LYS A CA 6
ATOM 5638 C C . LYS A 1 11 ? -6.124 -4.522 9.668 1.00 42.34 11 LYS A C 6
ATOM 5639 O O . LYS A 1 11 ? -7.221 -5.060 9.614 1.00 21.23 11 LYS A O 6
ATOM 5658 N N . ARG A 1 12 ? -5.964 -3.224 9.575 1.00 21.33 12 ARG A N 6
ATOM 5659 C CA . ARG A 1 12 ? -7.081 -2.336 9.373 1.00 24.02 12 ARG A CA 6
ATOM 5660 C C . ARG A 1 12 ? -6.999 -1.765 7.960 1.00 44.34 12 ARG A C 6
ATOM 5661 O O . ARG A 1 12 ? -5.965 -1.184 7.592 1.00 22.33 12 ARG A O 6
ATOM 5682 N N . PRO A 1 13 ? -8.053 -1.944 7.142 1.00 32.43 13 PRO A N 6
ATOM 5683 C CA . PRO A 1 13 ? -8.084 -1.406 5.794 1.00 32.11 13 PRO A CA 6
ATOM 5684 C C . PRO A 1 13 ? -8.056 0.126 5.798 1.00 54.44 13 PRO A C 6
ATOM 5685 O O . PRO A 1 13 ? -8.702 0.782 6.631 1.00 63.11 13 PRO A O 6
ATOM 5696 N N . LEU A 1 14 ? -7.299 0.672 4.899 1.00 61.42 14 LEU A N 6
ATOM 5697 C CA . LEU A 1 14 ? -7.122 2.093 4.768 1.00 74.23 14 LEU A CA 6
ATOM 5698 C C . LEU A 1 14 ? -8.079 2.521 3.657 1.00 13.33 14 LEU A C 6
ATOM 5699 O O . LEU A 1 14 ? -7.996 1.968 2.555 1.00 35.44 14 LEU A O 6
ATOM 5715 N N . PRO A 1 15 ? -9.020 3.448 3.908 1.00 2.03 15 PRO A N 6
ATOM 5716 C CA . PRO A 1 15 ? -9.950 3.884 2.865 1.00 4.25 15 PRO A CA 6
ATOM 5717 C C . PRO A 1 15 ? -9.201 4.495 1.681 1.00 33.45 15 PRO A C 6
ATOM 5718 O O . PRO A 1 15 ? -8.312 5.334 1.860 1.00 40.10 15 PRO A O 6
ATOM 5729 N N . LEU A 1 16 ? -9.604 4.107 0.485 1.00 1.14 16 LEU A N 6
ATOM 5730 C CA . LEU A 1 16 ? -8.976 4.555 -0.756 1.00 32.14 16 LEU A CA 6
ATOM 5731 C C . LEU A 1 16 ? -9.145 6.037 -0.945 1.00 61.02 16 LEU A C 6
ATOM 5732 O O . LEU A 1 16 ? -8.284 6.717 -1.518 1.00 72.24 16 LEU A O 6
ATOM 5748 N N . LYS A 1 17 ? -10.245 6.532 -0.435 1.00 44.30 17 LYS A N 6
ATOM 5749 C CA . LYS A 1 17 ? -10.602 7.942 -0.476 1.00 42.15 17 LYS A CA 6
ATOM 5750 C C . LYS A 1 17 ? -9.565 8.802 0.252 1.00 71.22 17 LYS A C 6
ATOM 5751 O O . LYS A 1 17 ? -9.604 10.017 0.195 1.00 22.34 17 LYS A O 6
ATOM 5770 N N . ARG A 1 18 ? -8.663 8.159 0.960 1.00 31.02 18 ARG A N 6
ATOM 5771 C CA . ARG A 1 18 ? -7.674 8.869 1.740 1.00 33.12 18 ARG A CA 6
ATOM 5772 C C . ARG A 1 18 ? -6.244 8.479 1.306 1.00 3.42 18 ARG A C 6
ATOM 5773 O O . ARG A 1 18 ? -5.261 8.916 1.901 1.00 51.51 18 ARG A O 6
ATOM 5794 N N . ILE A 1 19 ? -6.135 7.717 0.245 1.00 74.23 19 ILE A N 6
ATOM 5795 C CA . ILE A 1 19 ? -4.840 7.228 -0.210 1.00 52.25 19 ILE A CA 6
ATOM 5796 C C . ILE A 1 19 ? -4.432 7.977 -1.463 1.00 31.43 19 ILE A C 6
ATOM 5797 O O . ILE A 1 19 ? -5.242 8.165 -2.367 1.00 12.15 19 ILE A O 6
ATOM 5813 N N . LYS A 1 20 ? -3.209 8.437 -1.495 1.00 53.15 20 LYS A N 6
ATOM 5814 C CA . LYS A 1 20 ? -2.693 9.118 -2.656 1.00 31.21 20 LYS A CA 6
ATOM 5815 C C . LYS A 1 20 ? -2.027 8.152 -3.614 1.00 42.44 20 LYS A C 6
ATOM 5816 O O . LYS A 1 20 ? -2.260 8.208 -4.829 1.00 2.11 20 LYS A O 6
ATOM 5835 N N . SER A 1 21 ? -1.210 7.259 -3.064 1.00 14.13 21 SER A N 6
ATOM 5836 C CA . SER A 1 21 ? -0.403 6.353 -3.850 1.00 34.41 21 SER A CA 6
ATOM 5837 C C . SER A 1 21 ? 0.339 5.389 -2.950 1.00 14.22 21 SER A C 6
ATOM 5838 O O . SER A 1 21 ? 0.251 5.492 -1.723 1.00 43.50 21 SER A O 6
ATOM 5846 N N . TYR A 1 22 ? 1.023 4.439 -3.549 1.00 35.51 22 TYR A N 6
ATOM 5847 C CA . TYR A 1 22 ? 1.799 3.474 -2.812 1.00 61.32 22 TYR A CA 6
ATOM 5848 C C . TYR A 1 22 ? 3.176 3.315 -3.421 1.00 74.22 22 TYR A C 6
ATOM 5849 O O . TYR A 1 22 ? 3.457 3.833 -4.508 1.00 23.13 22 TYR A O 6
ATOM 5867 N N . THR A 1 23 ? 4.014 2.616 -2.723 1.00 71.11 23 THR A N 6
ATOM 5868 C CA . THR A 1 23 ? 5.314 2.265 -3.191 1.00 32.33 23 THR A CA 6
ATOM 5869 C C . THR A 1 23 ? 5.474 0.749 -2.995 1.00 51.52 23 THR A C 6
ATOM 5870 O O . THR A 1 23 ? 4.871 0.164 -2.071 1.00 75.14 23 THR A O 6
ATOM 5881 N N . ILE A 1 24 ? 6.228 0.115 -3.855 1.00 44.11 24 ILE A N 6
ATOM 5882 C CA . ILE A 1 24 ? 6.348 -1.319 -3.834 1.00 51.24 24 ILE A CA 6
ATOM 5883 C C . ILE A 1 24 ? 7.563 -1.780 -3.042 1.00 71.02 24 ILE A C 6
ATOM 5884 O O . ILE A 1 24 ? 8.707 -1.428 -3.363 1.00 41.22 24 ILE A O 6
ATOM 5900 N N . GLN A 1 25 ? 7.307 -2.530 -1.995 1.00 43.35 25 GLN A N 6
ATOM 5901 C CA . GLN A 1 25 ? 8.353 -3.171 -1.234 1.00 32.33 25 GLN A CA 6
ATOM 5902 C C . GLN A 1 25 ? 8.571 -4.561 -1.760 1.00 33.51 25 GLN A C 6
ATOM 5903 O O . GLN A 1 25 ? 7.659 -5.387 -1.754 1.00 60.30 25 GLN A O 6
ATOM 5917 N N . SER A 1 26 ? 9.749 -4.808 -2.228 1.00 41.24 26 SER A N 6
ATOM 5918 C CA . SER A 1 26 ? 10.095 -6.081 -2.736 1.00 15.13 26 SER A CA 6
ATOM 5919 C C . SER A 1 26 ? 10.717 -6.931 -1.632 1.00 42.13 26 SER A C 6
ATOM 5920 O O . SER A 1 26 ? 11.442 -6.413 -0.761 1.00 0.24 26 SER A O 6
ATOM 5928 N N . ASN A 1 27 ? 10.451 -8.225 -1.662 1.00 53.55 27 ASN A N 6
ATOM 5929 C CA . ASN A 1 27 ? 11.023 -9.147 -0.680 1.00 30.22 27 ASN A CA 6
ATOM 5930 C C . ASN A 1 27 ? 12.445 -9.502 -1.049 1.00 50.34 27 ASN A C 6
ATOM 5931 O O . ASN A 1 27 ? 13.118 -10.281 -0.377 1.00 3.52 27 ASN A O 6
ATOM 5942 N N . GLU A 1 28 ? 12.877 -8.927 -2.140 1.00 0.14 28 GLU A N 6
ATOM 5943 C CA . GLU A 1 28 ? 14.210 -9.026 -2.598 1.00 22.24 28 GLU A CA 6
ATOM 5944 C C . GLU A 1 28 ? 15.099 -8.193 -1.667 1.00 23.50 28 GLU A C 6
ATOM 5945 O O . GLU A 1 28 ? 16.143 -8.655 -1.203 1.00 63.53 28 GLU A O 6
ATOM 5957 N N . ALA A 1 29 ? 14.645 -6.976 -1.370 1.00 64.42 29 ALA A N 6
ATOM 5958 C CA . ALA A 1 29 ? 15.406 -6.051 -0.543 1.00 35.23 29 ALA A CA 6
ATOM 5959 C C . ALA A 1 29 ? 14.926 -6.040 0.900 1.00 71.00 29 ALA A C 6
ATOM 5960 O O . ALA A 1 29 ? 15.690 -5.743 1.813 1.00 24.14 29 ALA A O 6
ATOM 5967 N N . CYS A 1 30 ? 13.683 -6.347 1.107 1.00 63.52 30 CYS A N 6
ATOM 5968 C CA . CYS A 1 30 ? 13.114 -6.353 2.441 1.00 72.25 30 CYS A CA 6
ATOM 5969 C C . CYS A 1 30 ? 12.697 -7.770 2.794 1.00 63.41 30 CYS A C 6
ATOM 5970 O O . CYS A 1 30 ? 12.707 -8.634 1.929 1.00 44.13 30 CYS A O 6
ATOM 5977 N N . ASN A 1 31 ? 12.350 -8.011 4.056 1.00 34.32 31 ASN A N 6
ATOM 5978 C CA . ASN A 1 31 ? 11.935 -9.355 4.506 1.00 54.41 31 ASN A CA 6
ATOM 5979 C C . ASN A 1 31 ? 10.751 -9.876 3.704 1.00 15.43 31 ASN A C 6
ATOM 5980 O O . ASN A 1 31 ? 10.791 -10.979 3.146 1.00 50.41 31 ASN A O 6
ATOM 5991 N N . ILE A 1 32 ? 9.707 -9.084 3.636 1.00 24.03 32 ILE A N 6
ATOM 5992 C CA . ILE A 1 32 ? 8.488 -9.491 2.965 1.00 73.55 32 ILE A CA 6
ATOM 5993 C C . ILE A 1 32 ? 8.149 -8.511 1.867 1.00 32.35 32 ILE A C 6
ATOM 5994 O O . ILE A 1 32 ? 8.865 -7.524 1.660 1.00 14.00 32 ILE A O 6
ATOM 6010 N N . LYS A 1 33 ? 7.083 -8.784 1.171 1.00 50.14 33 LYS A N 6
ATOM 6011 C CA . LYS A 1 33 ? 6.550 -7.877 0.201 1.00 21.22 33 LYS A CA 6
ATOM 6012 C C . LYS A 1 33 ? 5.342 -7.199 0.823 1.00 30.42 33 LYS A C 6
ATOM 6013 O O . LYS A 1 33 ? 4.312 -7.836 1.048 1.00 72.22 33 LYS A O 6
ATOM 6032 N N . ALA A 1 34 ? 5.477 -5.949 1.141 1.00 74.33 34 ALA A N 6
ATOM 6033 C CA . ALA A 1 34 ? 4.408 -5.197 1.750 1.00 52.22 34 ALA A CA 6
ATOM 6034 C C . ALA A 1 34 ? 4.291 -3.875 1.053 1.00 70.35 34 ALA A C 6
ATOM 6035 O O . ALA A 1 34 ? 5.177 -3.071 1.133 1.00 22.01 34 ALA A O 6
ATOM 6042 N N . ILE A 1 35 ? 3.226 -3.683 0.326 1.00 53.42 35 ILE A N 6
ATOM 6043 C CA . ILE A 1 35 ? 3.013 -2.432 -0.380 1.00 73.01 35 ILE A CA 6
ATOM 6044 C C . ILE A 1 35 ? 2.765 -1.310 0.618 1.00 4.52 35 ILE A C 6
ATOM 6045 O O . ILE A 1 35 ? 1.929 -1.448 1.515 1.00 74.12 35 ILE A O 6
ATOM 6061 N N . ILE A 1 36 ? 3.483 -0.208 0.477 1.00 74.22 36 ILE A N 6
ATOM 6062 C CA . ILE A 1 36 ? 3.340 0.855 1.416 1.00 41.05 36 ILE A CA 6
ATOM 6063 C C . ILE A 1 36 ? 2.432 1.910 0.847 1.00 20.43 36 ILE A C 6
ATOM 6064 O O . ILE A 1 36 ? 2.774 2.592 -0.116 1.00 12.22 36 ILE A O 6
ATOM 6080 N N . PHE A 1 37 ? 1.294 2.016 1.442 1.00 64.23 37 PHE A N 6
ATOM 6081 C CA . PHE A 1 37 ? 0.303 2.981 1.123 1.00 62.30 37 PHE A CA 6
ATOM 6082 C C . PHE A 1 37 ? 0.672 4.295 1.720 1.00 25.34 37 PHE A C 6
ATOM 6083 O O . PHE A 1 37 ? 1.281 4.356 2.779 1.00 5.12 37 PHE A O 6
ATOM 6100 N N . THR A 1 38 ? 0.376 5.322 1.034 1.00 11.15 38 THR A N 6
ATOM 6101 C CA . THR A 1 38 ? 0.590 6.623 1.537 1.00 62.34 38 THR A CA 6
ATOM 6102 C C . THR A 1 38 ? -0.710 7.416 1.453 1.00 50.31 38 THR A C 6
ATOM 6103 O O . THR A 1 38 ? -1.380 7.440 0.405 1.00 71.53 38 THR A O 6
ATOM 6114 N N . THR A 1 39 ? -1.071 8.051 2.540 1.00 35.14 39 THR A N 6
ATOM 6115 C CA . THR A 1 39 ? -2.309 8.767 2.611 1.00 65.13 39 THR A CA 6
ATOM 6116 C C . THR A 1 39 ? -2.166 10.149 2.059 1.00 34.30 39 THR A C 6
ATOM 6117 O O . THR A 1 39 ? -1.083 10.557 1.657 1.00 1.10 39 THR A O 6
ATOM 6128 N N . LYS A 1 40 ? -3.262 10.874 2.021 1.00 53.20 40 LYS A N 6
ATOM 6129 C CA . LYS A 1 40 ? -3.229 12.266 1.640 1.00 41.13 40 LYS A CA 6
ATOM 6130 C C . LYS A 1 40 ? -2.485 13.066 2.713 1.00 65.34 40 LYS A C 6
ATOM 6131 O O . LYS A 1 40 ? -1.958 14.138 2.447 1.00 63.52 40 LYS A O 6
ATOM 6150 N N . LYS A 1 41 ? -2.429 12.509 3.928 1.00 4.10 41 LYS A N 6
ATOM 6151 C CA . LYS A 1 41 ? -1.644 13.110 5.001 1.00 40.20 41 LYS A CA 6
ATOM 6152 C C . LYS A 1 41 ? -0.187 12.810 4.756 1.00 42.34 41 LYS A C 6
ATOM 6153 O O . LYS A 1 41 ? 0.701 13.444 5.322 1.00 44.14 41 LYS A O 6
ATOM 6172 N N . GLY A 1 42 ? 0.043 11.837 3.902 1.00 61.14 42 GLY A N 6
ATOM 6173 C CA . GLY A 1 42 ? 1.372 11.498 3.501 1.00 50.23 42 GLY A CA 6
ATOM 6174 C C . GLY A 1 42 ? 2.059 10.494 4.401 1.00 32.40 42 GLY A C 6
ATOM 6175 O O . GLY A 1 42 ? 3.287 10.331 4.329 1.00 41.22 42 GLY A O 6
ATOM 6179 N N . ARG A 1 43 ? 1.301 9.839 5.261 1.00 0.24 43 ARG A N 6
ATOM 6180 C CA . ARG A 1 43 ? 1.870 8.813 6.139 1.00 55.45 43 ARG A CA 6
ATOM 6181 C C . ARG A 1 43 ? 2.150 7.523 5.380 1.00 12.04 43 ARG A C 6
ATOM 6182 O O . ARG A 1 43 ? 1.619 7.305 4.297 1.00 4.45 43 ARG A O 6
ATOM 6203 N N . LYS A 1 44 ? 2.968 6.676 5.971 1.00 74.34 44 LYS A N 6
ATOM 6204 C CA . LYS A 1 44 ? 3.312 5.388 5.397 1.00 24.50 44 LYS A CA 6
ATOM 6205 C C . LYS A 1 44 ? 2.480 4.286 6.059 1.00 63.45 44 LYS A C 6
ATOM 6206 O O . LYS A 1 44 ? 2.450 4.179 7.289 1.00 45.35 44 LYS A O 6
ATOM 6225 N N . ILE A 1 45 ? 1.802 3.497 5.258 1.00 33.22 45 ILE A N 6
ATOM 6226 C CA . ILE A 1 45 ? 1.000 2.396 5.756 1.00 71.15 45 ILE A CA 6
ATOM 6227 C C . ILE A 1 45 ? 1.447 1.092 5.089 1.00 44.23 45 ILE A C 6
ATOM 6228 O O . ILE A 1 45 ? 1.421 0.977 3.882 1.00 72.52 45 ILE A O 6
ATOM 6244 N N . CYS A 1 46 ? 1.838 0.139 5.873 1.00 41.33 46 CYS A N 6
ATOM 6245 C CA . CYS A 1 46 ? 2.282 -1.152 5.364 1.00 22.43 46 CYS A CA 6
ATOM 6246 C C . CYS A 1 46 ? 1.053 -2.017 5.110 1.00 34.12 46 CYS A C 6
ATOM 6247 O O . CYS A 1 46 ? 0.378 -2.397 6.040 1.00 72.10 46 CYS A O 6
ATOM 6254 N N . ALA A 1 47 ? 0.741 -2.300 3.871 1.00 51.42 47 ALA A N 6
ATOM 6255 C CA . ALA A 1 47 ? -0.458 -3.063 3.564 1.00 51.41 47 ALA A CA 6
ATOM 6256 C C . ALA A 1 47 ? -0.135 -4.380 2.888 1.00 45.22 47 ALA A C 6
ATOM 6257 O O . ALA A 1 47 ? 0.870 -4.498 2.184 1.00 70.35 47 ALA A O 6
ATOM 6264 N N . ASN A 1 48 ? -0.976 -5.379 3.121 1.00 32.14 48 ASN A N 6
ATOM 6265 C CA . ASN A 1 48 ? -0.821 -6.681 2.501 1.00 62.01 48 ASN A CA 6
ATOM 6266 C C . ASN A 1 48 ? -1.315 -6.671 1.062 1.00 45.01 48 ASN A C 6
ATOM 6267 O O . ASN A 1 48 ? -2.495 -6.571 0.819 1.00 3.24 48 ASN A O 6
ATOM 6278 N N . PRO A 1 49 ? -0.385 -6.801 0.080 1.00 22.31 49 PRO A N 6
ATOM 6279 C CA . PRO A 1 49 ? -0.705 -6.765 -1.354 1.00 71.12 49 PRO A CA 6
ATOM 6280 C C . PRO A 1 49 ? -1.677 -7.846 -1.767 1.00 3.00 49 PRO A C 6
ATOM 6281 O O . PRO A 1 49 ? -2.307 -7.757 -2.820 1.00 4.33 49 PRO A O 6
ATOM 6292 N N . ASN A 1 50 ? -1.766 -8.881 -0.950 1.00 52.21 50 ASN A N 6
ATOM 6293 C CA . ASN A 1 50 ? -2.650 -9.991 -1.205 1.00 4.04 50 ASN A CA 6
ATOM 6294 C C . ASN A 1 50 ? -4.085 -9.648 -0.854 1.00 50.00 50 ASN A C 6
ATOM 6295 O O . ASN A 1 50 ? -5.003 -10.325 -1.286 1.00 12.24 50 ASN A O 6
ATOM 6306 N N . GLU A 1 51 ? -4.284 -8.581 -0.083 1.00 22.35 51 GLU A N 6
ATOM 6307 C CA . GLU A 1 51 ? -5.623 -8.230 0.362 1.00 1.45 51 GLU A CA 6
ATOM 6308 C C . GLU A 1 51 ? -6.417 -7.581 -0.738 1.00 72.44 51 GLU A C 6
ATOM 6309 O O . GLU A 1 51 ? -5.921 -6.683 -1.429 1.00 74.30 51 GLU A O 6
ATOM 6321 N N . LYS A 1 52 ? -7.641 -8.046 -0.904 1.00 32.45 52 LYS A N 6
ATOM 6322 C CA . LYS A 1 52 ? -8.558 -7.559 -1.919 1.00 13.41 52 LYS A CA 6
ATOM 6323 C C . LYS A 1 52 ? -8.695 -6.035 -1.890 1.00 73.12 52 LYS A C 6
ATOM 6324 O O . LYS A 1 52 ? -8.711 -5.400 -2.942 1.00 2.25 52 LYS A O 6
ATOM 6343 N N . TRP A 1 53 ? -8.756 -5.449 -0.692 1.00 15.24 53 TRP A N 6
ATOM 6344 C CA . TRP A 1 53 ? -8.931 -4.001 -0.571 1.00 12.22 53 TRP A CA 6
ATOM 6345 C C . TRP A 1 53 ? -7.706 -3.258 -1.120 1.00 31.22 53 TRP A C 6
ATOM 6346 O O . TRP A 1 53 ? -7.813 -2.143 -1.644 1.00 23.44 53 TRP A O 6
ATOM 6367 N N . VAL A 1 54 ? -6.556 -3.897 -1.009 1.00 4.31 54 VAL A N 6
ATOM 6368 C CA . VAL A 1 54 ? -5.306 -3.356 -1.486 1.00 72.52 54 VAL A CA 6
ATOM 6369 C C . VAL A 1 54 ? -5.253 -3.438 -2.997 1.00 32.42 54 VAL A C 6
ATOM 6370 O O . VAL A 1 54 ? -4.850 -2.495 -3.670 1.00 24.41 54 VAL A O 6
ATOM 6383 N N . GLN A 1 55 ? -5.698 -4.556 -3.527 1.00 72.52 55 GLN A N 6
ATOM 6384 C CA . GLN A 1 55 ? -5.679 -4.775 -4.959 1.00 63.25 55 GLN A CA 6
ATOM 6385 C C . GLN A 1 55 ? -6.699 -3.872 -5.639 1.00 22.11 55 GLN A C 6
ATOM 6386 O O . GLN A 1 55 ? -6.469 -3.351 -6.737 1.00 24.42 55 GLN A O 6
ATOM 6400 N N . LYS A 1 56 ? -7.812 -3.671 -4.943 1.00 64.42 56 LYS A N 6
ATOM 6401 C CA . LYS A 1 56 ? -8.863 -2.767 -5.349 1.00 22.10 56 LYS A CA 6
ATOM 6402 C C . LYS A 1 56 ? -8.310 -1.342 -5.405 1.00 3.13 56 LYS A C 6
ATOM 6403 O O . LYS A 1 56 ? -8.632 -0.560 -6.309 1.00 22.02 56 LYS A O 6
ATOM 6422 N N . ALA A 1 57 ? -7.465 -1.019 -4.433 1.00 45.22 57 ALA A N 6
ATOM 6423 C CA . ALA A 1 57 ? -6.830 0.278 -4.370 1.00 52.34 57 ALA A CA 6
ATOM 6424 C C . ALA A 1 57 ? -5.838 0.436 -5.494 1.00 63.24 57 ALA A C 6
ATOM 6425 O O . ALA A 1 57 ? -5.802 1.466 -6.135 1.00 63.01 57 ALA A O 6
ATOM 6432 N N . MET A 1 58 ? -5.057 -0.606 -5.747 1.00 23.13 58 MET A N 6
ATOM 6433 C CA . MET A 1 58 ? -4.024 -0.583 -6.788 1.00 11.31 58 MET A CA 6
ATOM 6434 C C . MET A 1 58 ? -4.567 -0.247 -8.138 1.00 21.22 58 MET A C 6
ATOM 6435 O O . MET A 1 58 ? -3.984 0.535 -8.848 1.00 14.02 58 MET A O 6
ATOM 6449 N N . LYS A 1 59 ? -5.683 -0.832 -8.483 1.00 54.12 59 LYS A N 6
ATOM 6450 C CA . LYS A 1 59 ? -6.311 -0.593 -9.760 1.00 40.44 59 LYS A CA 6
ATOM 6451 C C . LYS A 1 59 ? -6.626 0.894 -9.938 1.00 1.43 59 LYS A C 6
ATOM 6452 O O . LYS A 1 59 ? -6.437 1.452 -11.000 1.00 43.13 59 LYS A O 6
ATOM 6471 N N . HIS A 1 60 ? -7.081 1.507 -8.886 1.00 43.23 60 HIS A N 6
ATOM 6472 C CA . HIS A 1 60 ? -7.358 2.922 -8.869 1.00 64.31 60 HIS A CA 6
ATOM 6473 C C . HIS A 1 60 ? -6.050 3.768 -8.792 1.00 60.02 60 HIS A C 6
ATOM 6474 O O . HIS A 1 60 ? -5.892 4.749 -9.507 1.00 14.33 60 HIS A O 6
ATOM 6489 N N . LEU A 1 61 ? -5.140 3.359 -7.921 1.00 25.13 61 LEU A N 6
ATOM 6490 C CA . LEU A 1 61 ? -3.891 4.101 -7.633 1.00 54.31 61 LEU A CA 6
ATOM 6491 C C . LEU A 1 61 ? -2.822 3.981 -8.724 1.00 52.50 61 LEU A C 6
ATOM 6492 O O . LEU A 1 61 ? -2.022 4.898 -8.907 1.00 14.45 61 LEU A O 6
ATOM 6508 N N . ASP A 1 62 ? -2.796 2.865 -9.426 1.00 64.22 62 ASP A N 6
ATOM 6509 C CA . ASP A 1 62 ? -1.756 2.618 -10.442 1.00 44.40 62 ASP A CA 6
ATOM 6510 C C . ASP A 1 62 ? -1.998 3.467 -11.665 1.00 11.30 62 ASP A C 6
ATOM 6511 O O . ASP A 1 62 ? -1.065 3.852 -12.380 1.00 61.44 62 ASP A O 6
ATOM 6520 N N . LYS A 1 63 ? -3.237 3.781 -11.891 1.00 52.13 63 LYS A N 6
ATOM 6521 C CA . LYS A 1 63 ? -3.609 4.590 -12.995 1.00 12.20 63 LYS A CA 6
ATOM 6522 C C . LYS A 1 63 ? -4.219 5.898 -12.488 1.00 61.32 63 LYS A C 6
ATOM 6523 O O . LYS A 1 63 ? -5.436 6.054 -12.339 1.00 43.41 63 LYS A O 6
ATOM 6542 N N . LYS A 1 64 ? -3.345 6.779 -12.130 1.00 22.45 64 LYS A N 6
ATOM 6543 C CA . LYS A 1 64 ? -3.708 8.050 -11.577 1.00 22.41 64 LYS A CA 6
ATOM 6544 C C . LYS A 1 64 ? -3.518 9.171 -12.601 1.00 2.42 64 LYS A C 6
ATOM 6545 O O . LYS A 1 64 ? -2.461 9.827 -12.610 1.00 39.29 64 LYS A O 6
ATOM 6565 N N . ALA A 1 1 ? 19.750 5.190 4.012 1.00 30.23 1 ALA A N 7
ATOM 6566 C CA . ALA A 1 1 ? 19.253 3.820 3.931 1.00 62.13 1 ALA A CA 7
ATOM 6567 C C . ALA A 1 1 ? 18.676 3.525 2.550 1.00 14.33 1 ALA A C 7
ATOM 6568 O O . ALA A 1 1 ? 18.955 2.469 1.975 1.00 10.42 1 ALA A O 7
ATOM 6577 N N . ARG A 1 2 ? 17.877 4.473 2.021 1.00 23.00 2 ARG A N 7
ATOM 6578 C CA . ARG A 1 2 ? 17.181 4.337 0.728 1.00 15.53 2 ARG A CA 7
ATOM 6579 C C . ARG A 1 2 ? 16.388 3.044 0.668 1.00 64.12 2 ARG A C 7
ATOM 6580 O O . ARG A 1 2 ? 16.816 2.069 0.035 1.00 12.23 2 ARG A O 7
ATOM 6601 N N . LYS A 1 3 ? 15.275 3.015 1.364 1.00 32.11 3 LYS A N 7
ATOM 6602 C CA . LYS A 1 3 ? 14.459 1.828 1.429 1.00 43.34 3 LYS A CA 7
ATOM 6603 C C . LYS A 1 3 ? 13.098 2.145 1.995 1.00 62.51 3 LYS A C 7
ATOM 6604 O O . LYS A 1 3 ? 12.914 3.150 2.687 1.00 5.25 3 LYS A O 7
ATOM 6623 N N . SER A 1 4 ? 12.160 1.319 1.671 1.00 42.44 4 SER A N 7
ATOM 6624 C CA . SER A 1 4 ? 10.849 1.372 2.222 1.00 25.00 4 SER A CA 7
ATOM 6625 C C . SER A 1 4 ? 10.401 -0.055 2.432 1.00 33.41 4 SER A C 7
ATOM 6626 O O . SER A 1 4 ? 9.971 -0.732 1.494 1.00 54.21 4 SER A O 7
ATOM 6634 N N . CYS A 1 5 ? 10.591 -0.531 3.631 1.00 73.52 5 CYS A N 7
ATOM 6635 C CA . CYS A 1 5 ? 10.300 -1.886 3.960 1.00 63.34 5 CYS A CA 7
ATOM 6636 C C . CYS A 1 5 ? 9.475 -1.977 5.225 1.00 74.44 5 CYS A C 7
ATOM 6637 O O . CYS A 1 5 ? 9.747 -1.303 6.231 1.00 41.42 5 CYS A O 7
ATOM 6644 N N . CYS A 1 6 ? 8.496 -2.801 5.166 1.00 51.03 6 CYS A N 7
ATOM 6645 C CA . CYS A 1 6 ? 7.643 -3.099 6.247 1.00 51.12 6 CYS A CA 7
ATOM 6646 C C . CYS A 1 6 ? 7.798 -4.554 6.583 1.00 44.34 6 CYS A C 7
ATOM 6647 O O . CYS A 1 6 ? 8.026 -5.380 5.696 1.00 31.20 6 CYS A O 7
ATOM 6654 N N . LEU A 1 7 ? 7.714 -4.859 7.847 1.00 11.22 7 LEU A N 7
ATOM 6655 C CA . LEU A 1 7 ? 7.855 -6.216 8.329 1.00 11.41 7 LEU A CA 7
ATOM 6656 C C . LEU A 1 7 ? 6.497 -6.743 8.755 1.00 21.25 7 LEU A C 7
ATOM 6657 O O . LEU A 1 7 ? 6.306 -7.952 8.954 1.00 23.01 7 LEU A O 7
ATOM 6673 N N . LYS A 1 8 ? 5.559 -5.835 8.897 1.00 34.04 8 LYS A N 7
ATOM 6674 C CA . LYS A 1 8 ? 4.206 -6.156 9.282 1.00 21.02 8 LYS A CA 7
ATOM 6675 C C . LYS A 1 8 ? 3.255 -5.536 8.285 1.00 41.40 8 LYS A C 7
ATOM 6676 O O . LYS A 1 8 ? 3.634 -4.623 7.558 1.00 5.24 8 LYS A O 7
ATOM 6695 N N . TYR A 1 9 ? 2.045 -6.031 8.242 1.00 50.24 9 TYR A N 7
ATOM 6696 C CA . TYR A 1 9 ? 1.011 -5.440 7.426 1.00 72.41 9 TYR A CA 7
ATOM 6697 C C . TYR A 1 9 ? 0.018 -4.806 8.400 1.00 61.44 9 TYR A C 7
ATOM 6698 O O . TYR A 1 9 ? 0.000 -5.180 9.579 1.00 54.35 9 TYR A O 7
ATOM 6716 N N . THR A 1 10 ? -0.757 -3.859 7.954 1.00 42.43 10 THR A N 7
ATOM 6717 C CA . THR A 1 10 ? -1.722 -3.198 8.801 1.00 1.22 10 THR A CA 7
ATOM 6718 C C . THR A 1 10 ? -2.894 -4.119 9.142 1.00 22.24 10 THR A C 7
ATOM 6719 O O . THR A 1 10 ? -3.272 -5.006 8.355 1.00 45.23 10 THR A O 7
ATOM 6730 N N . LYS A 1 11 ? -3.429 -3.936 10.323 1.00 23.25 11 LYS A N 7
ATOM 6731 C CA . LYS A 1 11 ? -4.548 -4.720 10.794 1.00 44.12 11 LYS A CA 7
ATOM 6732 C C . LYS A 1 11 ? -5.838 -3.972 10.394 1.00 54.24 11 LYS A C 7
ATOM 6733 O O . LYS A 1 11 ? -6.932 -4.546 10.338 1.00 50.32 11 LYS A O 7
ATOM 6752 N N . ARG A 1 12 ? -5.694 -2.701 10.064 1.00 2.22 12 ARG A N 7
ATOM 6753 C CA . ARG A 1 12 ? -6.837 -1.893 9.742 1.00 43.21 12 ARG A CA 7
ATOM 6754 C C . ARG A 1 12 ? -6.783 -1.421 8.278 1.00 51.22 12 ARG A C 7
ATOM 6755 O O . ARG A 1 12 ? -5.887 -0.665 7.903 1.00 72.41 12 ARG A O 7
ATOM 6776 N N . PRO A 1 13 ? -7.738 -1.880 7.433 1.00 31.21 13 PRO A N 7
ATOM 6777 C CA . PRO A 1 13 ? -7.832 -1.461 6.025 1.00 14.12 13 PRO A CA 7
ATOM 6778 C C . PRO A 1 13 ? -7.946 0.059 5.889 1.00 33.12 13 PRO A C 7
ATOM 6779 O O . PRO A 1 13 ? -8.715 0.711 6.616 1.00 60.01 13 PRO A O 7
ATOM 6790 N N . LEU A 1 14 ? -7.200 0.603 4.971 1.00 42.21 14 LEU A N 7
ATOM 6791 C CA . LEU A 1 14 ? -7.179 2.024 4.714 1.00 54.43 14 LEU A CA 7
ATOM 6792 C C . LEU A 1 14 ? -8.159 2.320 3.591 1.00 52.11 14 LEU A C 7
ATOM 6793 O O . LEU A 1 14 ? -8.215 1.559 2.620 1.00 2.20 14 LEU A O 7
ATOM 6809 N N . PRO A 1 15 ? -8.985 3.373 3.699 1.00 14.42 15 PRO A N 7
ATOM 6810 C CA . PRO A 1 15 ? -9.889 3.735 2.621 1.00 61.21 15 PRO A CA 7
ATOM 6811 C C . PRO A 1 15 ? -9.117 4.303 1.439 1.00 14.34 15 PRO A C 7
ATOM 6812 O O . PRO A 1 15 ? -8.236 5.151 1.609 1.00 1.21 15 PRO A O 7
ATOM 6823 N N . LEU A 1 16 ? -9.482 3.867 0.252 1.00 55.42 16 LEU A N 7
ATOM 6824 C CA . LEU A 1 16 ? -8.850 4.297 -0.986 1.00 62.11 16 LEU A CA 7
ATOM 6825 C C . LEU A 1 16 ? -9.065 5.771 -1.218 1.00 12.23 16 LEU A C 7
ATOM 6826 O O . LEU A 1 16 ? -8.224 6.470 -1.800 1.00 34.32 16 LEU A O 7
ATOM 6842 N N . LYS A 1 17 ? -10.187 6.238 -0.744 1.00 3.53 17 LYS A N 7
ATOM 6843 C CA . LYS A 1 17 ? -10.584 7.630 -0.823 1.00 51.10 17 LYS A CA 7
ATOM 6844 C C . LYS A 1 17 ? -9.596 8.558 -0.089 1.00 14.04 17 LYS A C 7
ATOM 6845 O O . LYS A 1 17 ? -9.687 9.776 -0.193 1.00 61.21 17 LYS A O 7
ATOM 6864 N N . ARG A 1 18 ? -8.676 7.966 0.662 1.00 21.21 18 ARG A N 7
ATOM 6865 C CA . ARG A 1 18 ? -7.703 8.726 1.469 1.00 14.24 18 ARG A CA 7
ATOM 6866 C C . ARG A 1 18 ? -6.257 8.394 1.104 1.00 24.33 18 ARG A C 7
ATOM 6867 O O . ARG A 1 18 ? -5.336 8.819 1.788 1.00 2.25 18 ARG A O 7
ATOM 6888 N N . ILE A 1 19 ? -6.054 7.678 0.031 1.00 12.14 19 ILE A N 7
ATOM 6889 C CA . ILE A 1 19 ? -4.710 7.252 -0.333 1.00 13.04 19 ILE A CA 7
ATOM 6890 C C . ILE A 1 19 ? -4.208 8.096 -1.495 1.00 54.50 19 ILE A C 7
ATOM 6891 O O . ILE A 1 19 ? -4.940 8.326 -2.464 1.00 73.43 19 ILE A O 7
ATOM 6907 N N . LYS A 1 20 ? -2.987 8.577 -1.394 1.00 3.34 20 LYS A N 7
ATOM 6908 C CA . LYS A 1 20 ? -2.396 9.358 -2.455 1.00 40.01 20 LYS A CA 7
ATOM 6909 C C . LYS A 1 20 ? -1.682 8.470 -3.442 1.00 5.44 20 LYS A C 7
ATOM 6910 O O . LYS A 1 20 ? -1.873 8.592 -4.650 1.00 52.13 20 LYS A O 7
ATOM 6929 N N . SER A 1 21 ? -0.878 7.556 -2.919 1.00 11.52 21 SER A N 7
ATOM 6930 C CA . SER A 1 21 ? -0.020 6.684 -3.725 1.00 71.23 21 SER A CA 7
ATOM 6931 C C . SER A 1 21 ? 0.561 5.601 -2.836 1.00 65.42 21 SER A C 7
ATOM 6932 O O . SER A 1 21 ? 0.368 5.630 -1.609 1.00 60.24 21 SER A O 7
ATOM 6940 N N . TYR A 1 22 ? 1.244 4.654 -3.434 1.00 31.14 22 TYR A N 7
ATOM 6941 C CA . TYR A 1 22 ? 1.887 3.600 -2.691 1.00 33.50 22 TYR A CA 7
ATOM 6942 C C . TYR A 1 22 ? 3.320 3.390 -3.150 1.00 75.52 22 TYR A C 7
ATOM 6943 O O . TYR A 1 22 ? 3.756 3.962 -4.143 1.00 42.21 22 TYR A O 7
ATOM 6961 N N . THR A 1 23 ? 4.027 2.588 -2.419 1.00 61.32 23 THR A N 7
ATOM 6962 C CA . THR A 1 23 ? 5.365 2.196 -2.735 1.00 3.41 23 THR A CA 7
ATOM 6963 C C . THR A 1 23 ? 5.398 0.681 -2.904 1.00 22.31 23 THR A C 7
ATOM 6964 O O . THR A 1 23 ? 4.774 -0.051 -2.122 1.00 64.45 23 THR A O 7
ATOM 6975 N N . ILE A 1 24 ? 6.094 0.215 -3.912 1.00 44.11 24 ILE A N 7
ATOM 6976 C CA . ILE A 1 24 ? 6.159 -1.194 -4.195 1.00 43.33 24 ILE A CA 7
ATOM 6977 C C . ILE A 1 24 ? 7.290 -1.825 -3.395 1.00 52.41 24 ILE A C 7
ATOM 6978 O O . ILE A 1 24 ? 8.469 -1.558 -3.655 1.00 32.13 24 ILE A O 7
ATOM 6994 N N . GLN A 1 25 ? 6.941 -2.607 -2.411 1.00 71.00 25 GLN A N 7
ATOM 6995 C CA . GLN A 1 25 ? 7.920 -3.322 -1.630 1.00 35.22 25 GLN A CA 7
ATOM 6996 C C . GLN A 1 25 ? 8.052 -4.738 -2.123 1.00 72.11 25 GLN A C 7
ATOM 6997 O O . GLN A 1 25 ? 7.093 -5.507 -2.112 1.00 73.33 25 GLN A O 7
ATOM 7011 N N . SER A 1 26 ? 9.221 -5.069 -2.567 1.00 72.13 26 SER A N 7
ATOM 7012 C CA . SER A 1 26 ? 9.500 -6.377 -3.037 1.00 64.54 26 SER A CA 7
ATOM 7013 C C . SER A 1 26 ? 10.249 -7.144 -1.954 1.00 64.11 26 SER A C 7
ATOM 7014 O O . SER A 1 26 ? 11.085 -6.565 -1.234 1.00 73.51 26 SER A O 7
ATOM 7022 N N . ASN A 1 27 ? 9.981 -8.440 -1.841 1.00 72.53 27 ASN A N 7
ATOM 7023 C CA . ASN A 1 27 ? 10.630 -9.257 -0.817 1.00 53.41 27 ASN A CA 7
ATOM 7024 C C . ASN A 1 27 ? 12.050 -9.618 -1.228 1.00 14.14 27 ASN A C 7
ATOM 7025 O O . ASN A 1 27 ? 12.749 -10.338 -0.522 1.00 33.11 27 ASN A O 7
ATOM 7036 N N . GLU A 1 28 ? 12.466 -9.119 -2.374 1.00 64.12 28 GLU A N 7
ATOM 7037 C CA . GLU A 1 28 ? 13.822 -9.289 -2.832 1.00 34.30 28 GLU A CA 7
ATOM 7038 C C . GLU A 1 28 ? 14.752 -8.410 -1.982 1.00 42.21 28 GLU A C 7
ATOM 7039 O O . GLU A 1 28 ? 15.842 -8.826 -1.577 1.00 43.55 28 GLU A O 7
ATOM 7051 N N . ALA A 1 29 ? 14.301 -7.195 -1.701 1.00 24.22 29 ALA A N 7
ATOM 7052 C CA . ALA A 1 29 ? 15.100 -6.239 -0.937 1.00 55.22 29 ALA A CA 7
ATOM 7053 C C . ALA A 1 29 ? 14.594 -6.107 0.498 1.00 73.01 29 ALA A C 7
ATOM 7054 O O . ALA A 1 29 ? 15.357 -5.802 1.419 1.00 1.14 29 ALA A O 7
ATOM 7061 N N . CYS A 1 30 ? 13.330 -6.342 0.686 1.00 34.12 30 CYS A N 7
ATOM 7062 C CA . CYS A 1 30 ? 12.737 -6.271 1.992 1.00 44.23 30 CYS A CA 7
ATOM 7063 C C . CYS A 1 30 ? 12.421 -7.672 2.451 1.00 65.14 30 CYS A C 7
ATOM 7064 O O . CYS A 1 30 ? 12.412 -8.587 1.644 1.00 53.34 30 CYS A O 7
ATOM 7071 N N . ASN A 1 31 ? 12.174 -7.850 3.727 1.00 51.35 31 ASN A N 7
ATOM 7072 C CA . ASN A 1 31 ? 11.884 -9.179 4.265 1.00 61.45 31 ASN A CA 7
ATOM 7073 C C . ASN A 1 31 ? 10.618 -9.771 3.658 1.00 4.25 31 ASN A C 7
ATOM 7074 O O . ASN A 1 31 ? 10.554 -10.970 3.387 1.00 2.04 31 ASN A O 7
ATOM 7085 N N . ILE A 1 32 ? 9.627 -8.936 3.414 1.00 13.24 32 ILE A N 7
ATOM 7086 C CA . ILE A 1 32 ? 8.364 -9.401 2.845 1.00 70.13 32 ILE A CA 7
ATOM 7087 C C . ILE A 1 32 ? 7.928 -8.477 1.732 1.00 23.11 32 ILE A C 7
ATOM 7088 O O . ILE A 1 32 ? 8.605 -7.485 1.444 1.00 32.50 32 ILE A O 7
ATOM 7104 N N . LYS A 1 33 ? 6.829 -8.803 1.113 1.00 42.20 33 LYS A N 7
ATOM 7105 C CA . LYS A 1 33 ? 6.214 -7.957 0.130 1.00 4.43 33 LYS A CA 7
ATOM 7106 C C . LYS A 1 33 ? 5.027 -7.258 0.797 1.00 53.52 33 LYS A C 7
ATOM 7107 O O . LYS A 1 33 ? 4.015 -7.890 1.094 1.00 21.32 33 LYS A O 7
ATOM 7126 N N . ALA A 1 34 ? 5.173 -5.989 1.073 1.00 73.43 34 ALA A N 7
ATOM 7127 C CA . ALA A 1 34 ? 4.133 -5.214 1.714 1.00 23.31 34 ALA A CA 7
ATOM 7128 C C . ALA A 1 34 ? 4.041 -3.869 1.051 1.00 55.45 34 ALA A C 7
ATOM 7129 O O . ALA A 1 34 ? 4.928 -3.067 1.188 1.00 25.32 34 ALA A O 7
ATOM 7136 N N . ILE A 1 35 ? 2.991 -3.645 0.304 1.00 71.21 35 ILE A N 7
ATOM 7137 C CA . ILE A 1 35 ? 2.823 -2.373 -0.391 1.00 4.13 35 ILE A CA 7
ATOM 7138 C C . ILE A 1 35 ? 2.640 -1.247 0.628 1.00 3.21 35 ILE A C 7
ATOM 7139 O O . ILE A 1 35 ? 1.819 -1.365 1.543 1.00 71.42 35 ILE A O 7
ATOM 7155 N N . ILE A 1 36 ? 3.397 -0.171 0.485 1.00 21.13 36 ILE A N 7
ATOM 7156 C CA . ILE A 1 36 ? 3.315 0.886 1.453 1.00 44.31 36 ILE A CA 7
ATOM 7157 C C . ILE A 1 36 ? 2.413 1.966 0.924 1.00 43.51 36 ILE A C 7
ATOM 7158 O O . ILE A 1 36 ? 2.747 2.662 -0.020 1.00 22.24 36 ILE A O 7
ATOM 7174 N N . PHE A 1 37 ? 1.302 2.093 1.535 1.00 52.14 37 PHE A N 7
ATOM 7175 C CA . PHE A 1 37 ? 0.311 3.064 1.203 1.00 51.10 37 PHE A CA 7
ATOM 7176 C C . PHE A 1 37 ? 0.638 4.354 1.868 1.00 74.04 37 PHE A C 7
ATOM 7177 O O . PHE A 1 37 ? 1.202 4.379 2.947 1.00 41.43 37 PHE A O 7
ATOM 7194 N N . THR A 1 38 ? 0.361 5.407 1.215 1.00 75.45 38 THR A N 7
ATOM 7195 C CA . THR A 1 38 ? 0.537 6.690 1.793 1.00 41.32 38 THR A CA 7
ATOM 7196 C C . THR A 1 38 ? -0.763 7.472 1.679 1.00 22.20 38 THR A C 7
ATOM 7197 O O . THR A 1 38 ? -1.350 7.554 0.591 1.00 4.13 38 THR A O 7
ATOM 7208 N N . THR A 1 39 ? -1.212 8.032 2.782 1.00 1.33 39 THR A N 7
ATOM 7209 C CA . THR A 1 39 ? -2.465 8.743 2.804 1.00 74.22 39 THR A CA 7
ATOM 7210 C C . THR A 1 39 ? -2.296 10.149 2.328 1.00 63.22 39 THR A C 7
ATOM 7211 O O . THR A 1 39 ? -1.193 10.569 2.000 1.00 1.04 39 THR A O 7
ATOM 7222 N N . LYS A 1 40 ? -3.389 10.884 2.275 1.00 13.51 40 LYS A N 7
ATOM 7223 C CA . LYS A 1 40 ? -3.346 12.281 1.921 1.00 63.12 40 LYS A CA 7
ATOM 7224 C C . LYS A 1 40 ? -2.687 13.061 3.049 1.00 62.12 40 LYS A C 7
ATOM 7225 O O . LYS A 1 40 ? -2.215 14.183 2.862 1.00 52.21 40 LYS A O 7
ATOM 7244 N N . LYS A 1 41 ? -2.664 12.452 4.221 1.00 41.21 41 LYS A N 7
ATOM 7245 C CA . LYS A 1 41 ? -1.948 12.995 5.353 1.00 71.51 41 LYS A CA 7
ATOM 7246 C C . LYS A 1 41 ? -0.477 12.671 5.208 1.00 21.32 41 LYS A C 7
ATOM 7247 O O . LYS A 1 41 ? 0.370 13.206 5.918 1.00 73.25 41 LYS A O 7
ATOM 7266 N N . GLY A 1 42 ? -0.196 11.788 4.286 1.00 55.23 42 GLY A N 7
ATOM 7267 C CA . GLY A 1 42 ? 1.150 11.419 3.977 1.00 61.43 42 GLY A CA 7
ATOM 7268 C C . GLY A 1 42 ? 1.729 10.384 4.912 1.00 63.01 42 GLY A C 7
ATOM 7269 O O . GLY A 1 42 ? 2.936 10.147 4.916 1.00 2.43 42 GLY A O 7
ATOM 7273 N N . ARG A 1 43 ? 0.881 9.770 5.704 1.00 0.13 43 ARG A N 7
ATOM 7274 C CA . ARG A 1 43 ? 1.287 8.726 6.598 1.00 72.20 43 ARG A CA 7
ATOM 7275 C C . ARG A 1 43 ? 1.633 7.463 5.794 1.00 50.42 43 ARG A C 7
ATOM 7276 O O . ARG A 1 43 ? 1.061 7.237 4.732 1.00 2.24 43 ARG A O 7
ATOM 7297 N N . LYS A 1 44 ? 2.568 6.668 6.289 1.00 74.21 44 LYS A N 7
ATOM 7298 C CA . LYS A 1 44 ? 2.954 5.425 5.630 1.00 63.31 44 LYS A CA 7
ATOM 7299 C C . LYS A 1 44 ? 2.217 4.252 6.260 1.00 3.12 44 LYS A C 7
ATOM 7300 O O . LYS A 1 44 ? 2.296 4.039 7.471 1.00 51.14 44 LYS A O 7
ATOM 7319 N N . ILE A 1 45 ? 1.487 3.531 5.446 1.00 53.21 45 ILE A N 7
ATOM 7320 C CA . ILE A 1 45 ? 0.689 2.399 5.877 1.00 32.54 45 ILE A CA 7
ATOM 7321 C C . ILE A 1 45 ? 1.207 1.140 5.193 1.00 65.41 45 ILE A C 7
ATOM 7322 O O . ILE A 1 45 ? 1.278 1.088 3.983 1.00 20.52 45 ILE A O 7
ATOM 7338 N N . CYS A 1 46 ? 1.555 0.156 5.952 1.00 43.53 46 CYS A N 7
ATOM 7339 C CA . CYS A 1 46 ? 2.046 -1.089 5.395 1.00 13.11 46 CYS A CA 7
ATOM 7340 C C . CYS A 1 46 ? 0.863 -1.982 5.118 1.00 11.34 46 CYS A C 7
ATOM 7341 O O . CYS A 1 46 ? 0.175 -2.369 6.030 1.00 72.32 46 CYS A O 7
ATOM 7348 N N . ALA A 1 47 ? 0.602 -2.286 3.882 1.00 73.30 47 ALA A N 7
ATOM 7349 C CA . ALA A 1 47 ? -0.573 -3.056 3.561 1.00 43.40 47 ALA A CA 7
ATOM 7350 C C . ALA A 1 47 ? -0.231 -4.384 2.928 1.00 15.43 47 ALA A C 7
ATOM 7351 O O . ALA A 1 47 ? 0.742 -4.503 2.180 1.00 33.04 47 ALA A O 7
ATOM 7358 N N . ASN A 1 48 ? -1.018 -5.389 3.264 1.00 34.54 48 ASN A N 7
ATOM 7359 C CA . ASN A 1 48 ? -0.894 -6.715 2.712 1.00 2.53 48 ASN A CA 7
ATOM 7360 C C . ASN A 1 48 ? -1.408 -6.765 1.272 1.00 52.21 48 ASN A C 7
ATOM 7361 O O . ASN A 1 48 ? -2.592 -6.693 1.042 1.00 43.21 48 ASN A O 7
ATOM 7372 N N . PRO A 1 49 ? -0.493 -6.912 0.277 1.00 73.02 49 PRO A N 7
ATOM 7373 C CA . PRO A 1 49 ? -0.853 -6.919 -1.148 1.00 74.23 49 PRO A CA 7
ATOM 7374 C C . PRO A 1 49 ? -1.784 -8.042 -1.517 1.00 50.52 49 PRO A C 7
ATOM 7375 O O . PRO A 1 49 ? -2.447 -7.979 -2.527 1.00 11.20 49 PRO A O 7
ATOM 7386 N N . ASN A 1 50 ? -1.798 -9.087 -0.713 1.00 24.00 50 ASN A N 7
ATOM 7387 C CA . ASN A 1 50 ? -2.672 -10.174 -0.917 1.00 73.14 50 ASN A CA 7
ATOM 7388 C C . ASN A 1 50 ? -4.122 -9.816 -0.581 1.00 20.53 50 ASN A C 7
ATOM 7389 O O . ASN A 1 50 ? -5.048 -10.542 -0.954 1.00 73.35 50 ASN A O 7
ATOM 7400 N N . GLU A 1 51 ? -4.326 -8.688 0.107 1.00 54.32 51 GLU A N 7
ATOM 7401 C CA . GLU A 1 51 ? -5.669 -8.265 0.472 1.00 41.20 51 GLU A CA 7
ATOM 7402 C C . GLU A 1 51 ? -6.370 -7.635 -0.703 1.00 1.22 51 GLU A C 7
ATOM 7403 O O . GLU A 1 51 ? -5.801 -6.782 -1.398 1.00 22.14 51 GLU A O 7
ATOM 7415 N N . LYS A 1 52 ? -7.598 -8.055 -0.921 1.00 43.44 52 LYS A N 7
ATOM 7416 C CA . LYS A 1 52 ? -8.432 -7.586 -2.015 1.00 62.14 52 LYS A CA 7
ATOM 7417 C C . LYS A 1 52 ? -8.533 -6.054 -2.048 1.00 14.43 52 LYS A C 7
ATOM 7418 O O . LYS A 1 52 ? -8.508 -5.452 -3.130 1.00 14.12 52 LYS A O 7
ATOM 7437 N N . TRP A 1 53 ? -8.629 -5.422 -0.870 1.00 64.53 53 TRP A N 7
ATOM 7438 C CA . TRP A 1 53 ? -8.748 -3.968 -0.818 1.00 13.41 53 TRP A CA 7
ATOM 7439 C C . TRP A 1 53 ? -7.475 -3.300 -1.353 1.00 73.31 53 TRP A C 7
ATOM 7440 O O . TRP A 1 53 ? -7.535 -2.274 -2.027 1.00 20.43 53 TRP A O 7
ATOM 7461 N N . VAL A 1 54 ? -6.338 -3.924 -1.083 1.00 61.35 54 VAL A N 7
ATOM 7462 C CA . VAL A 1 54 ? -5.044 -3.434 -1.528 1.00 2.21 54 VAL A CA 7
ATOM 7463 C C . VAL A 1 54 ? -4.916 -3.605 -3.027 1.00 2.20 54 VAL A C 7
ATOM 7464 O O . VAL A 1 54 ? -4.432 -2.719 -3.727 1.00 21.43 54 VAL A O 7
ATOM 7477 N N . GLN A 1 55 ? -5.382 -4.730 -3.515 1.00 71.54 55 GLN A N 7
ATOM 7478 C CA . GLN A 1 55 ? -5.322 -5.034 -4.926 1.00 0.11 55 GLN A CA 7
ATOM 7479 C C . GLN A 1 55 ? -6.207 -4.092 -5.730 1.00 54.14 55 GLN A C 7
ATOM 7480 O O . GLN A 1 55 ? -5.874 -3.718 -6.862 1.00 71.03 55 GLN A O 7
ATOM 7494 N N . LYS A 1 56 ? -7.320 -3.688 -5.123 1.00 62.43 56 LYS A N 7
ATOM 7495 C CA . LYS A 1 56 ? -8.222 -2.734 -5.716 1.00 74.41 56 LYS A CA 7
ATOM 7496 C C . LYS A 1 56 ? -7.564 -1.365 -5.716 1.00 22.34 56 LYS A C 7
ATOM 7497 O O . LYS A 1 56 ? -7.558 -0.652 -6.732 1.00 51.13 56 LYS A O 7
ATOM 7516 N N . ALA A 1 57 ? -6.990 -1.012 -4.566 1.00 72.51 57 ALA A N 7
ATOM 7517 C CA . ALA A 1 57 ? -6.325 0.259 -4.388 1.00 33.34 57 ALA A CA 7
ATOM 7518 C C . ALA A 1 57 ? -5.199 0.426 -5.378 1.00 23.10 57 ALA A C 7
ATOM 7519 O O . ALA A 1 57 ? -5.108 1.444 -6.046 1.00 64.43 57 ALA A O 7
ATOM 7526 N N . MET A 1 58 ? -4.361 -0.589 -5.489 1.00 14.34 58 MET A N 7
ATOM 7527 C CA . MET A 1 58 ? -3.231 -0.556 -6.386 1.00 70.31 58 MET A CA 7
ATOM 7528 C C . MET A 1 58 ? -3.633 -0.355 -7.826 1.00 12.11 58 MET A C 7
ATOM 7529 O O . MET A 1 58 ? -2.983 0.384 -8.547 1.00 50.30 58 MET A O 7
ATOM 7543 N N . LYS A 1 59 ? -4.717 -0.979 -8.228 1.00 50.33 59 LYS A N 7
ATOM 7544 C CA . LYS A 1 59 ? -5.179 -0.893 -9.571 1.00 71.31 59 LYS A CA 7
ATOM 7545 C C . LYS A 1 59 ? -5.696 0.518 -9.852 1.00 45.42 59 LYS A C 7
ATOM 7546 O O . LYS A 1 59 ? -5.461 1.067 -10.906 1.00 3.32 59 LYS A O 7
ATOM 7565 N N . HIS A 1 60 ? -6.359 1.104 -8.872 1.00 31.10 60 HIS A N 7
ATOM 7566 C CA . HIS A 1 60 ? -6.875 2.450 -8.993 1.00 10.40 60 HIS A CA 7
ATOM 7567 C C . HIS A 1 60 ? -5.739 3.499 -8.916 1.00 53.45 60 HIS A C 7
ATOM 7568 O O . HIS A 1 60 ? -5.748 4.493 -9.635 1.00 60.41 60 HIS A O 7
ATOM 7583 N N . LEU A 1 61 ? -4.773 3.252 -8.057 1.00 60.24 61 LEU A N 7
ATOM 7584 C CA . LEU A 1 61 ? -3.640 4.164 -7.860 1.00 43.53 61 LEU A CA 7
ATOM 7585 C C . LEU A 1 61 ? -2.634 4.096 -9.001 1.00 25.45 61 LEU A C 7
ATOM 7586 O O . LEU A 1 61 ? -1.923 5.062 -9.261 1.00 63.04 61 LEU A O 7
ATOM 7602 N N . ASP A 1 62 ? -2.581 2.970 -9.688 1.00 74.02 62 ASP A N 7
ATOM 7603 C CA . ASP A 1 62 ? -1.661 2.811 -10.824 1.00 21.31 62 ASP A CA 7
ATOM 7604 C C . ASP A 1 62 ? -2.169 3.613 -12.020 1.00 62.24 62 ASP A C 7
ATOM 7605 O O . ASP A 1 62 ? -1.416 3.936 -12.942 1.00 61.50 62 ASP A O 7
ATOM 7614 N N . LYS A 1 63 ? -3.447 3.953 -11.977 1.00 4.34 63 LYS A N 7
ATOM 7615 C CA . LYS A 1 63 ? -4.097 4.712 -13.023 1.00 63.04 63 LYS A CA 7
ATOM 7616 C C . LYS A 1 63 ? -4.085 6.199 -12.678 1.00 22.03 63 LYS A C 7
ATOM 7617 O O . LYS A 1 63 ? -4.646 7.023 -13.403 1.00 55.14 63 LYS A O 7
ATOM 7636 N N . LYS A 1 64 ? -3.446 6.529 -11.580 1.00 74.12 64 LYS A N 7
ATOM 7637 C CA . LYS A 1 64 ? -3.388 7.884 -11.112 1.00 55.52 64 LYS A CA 7
ATOM 7638 C C . LYS A 1 64 ? -2.065 8.510 -11.536 1.00 3.21 64 LYS A C 7
ATOM 7639 O O . LYS A 1 64 ? -2.041 9.245 -12.542 1.00 38.94 64 LYS A O 7
ATOM 7659 N N . ALA A 1 1 ? 17.849 5.638 11.130 1.00 74.50 1 ALA A N 8
ATOM 7660 C CA . ALA A 1 1 ? 17.393 4.497 10.355 1.00 35.51 1 ALA A CA 8
ATOM 7661 C C . ALA A 1 1 ? 16.201 4.910 9.527 1.00 75.15 1 ALA A C 8
ATOM 7662 O O . ALA A 1 1 ? 15.366 5.703 9.983 1.00 74.32 1 ALA A O 8
ATOM 7671 N N . ARG A 1 2 ? 16.112 4.400 8.328 1.00 22.41 2 ARG A N 8
ATOM 7672 C CA . ARG A 1 2 ? 15.041 4.762 7.439 1.00 71.33 2 ARG A CA 8
ATOM 7673 C C . ARG A 1 2 ? 14.059 3.618 7.318 1.00 44.15 2 ARG A C 8
ATOM 7674 O O . ARG A 1 2 ? 14.446 2.444 7.393 1.00 55.34 2 ARG A O 8
ATOM 7695 N N . LYS A 1 3 ? 12.803 3.936 7.166 1.00 30.52 3 LYS A N 8
ATOM 7696 C CA . LYS A 1 3 ? 11.810 2.934 6.969 1.00 21.22 3 LYS A CA 8
ATOM 7697 C C . LYS A 1 3 ? 11.212 3.046 5.586 1.00 3.42 3 LYS A C 8
ATOM 7698 O O . LYS A 1 3 ? 10.284 3.817 5.344 1.00 71.33 3 LYS A O 8
ATOM 7717 N N . SER A 1 4 ? 11.808 2.338 4.671 1.00 52.43 4 SER A N 8
ATOM 7718 C CA . SER A 1 4 ? 11.330 2.280 3.323 1.00 54.43 4 SER A CA 8
ATOM 7719 C C . SER A 1 4 ? 10.756 0.903 3.047 1.00 31.04 4 SER A C 8
ATOM 7720 O O . SER A 1 4 ? 10.295 0.607 1.951 1.00 22.14 4 SER A O 8
ATOM 7728 N N . CYS A 1 5 ? 10.787 0.072 4.067 1.00 73.35 5 CYS A N 8
ATOM 7729 C CA . CYS A 1 5 ? 10.270 -1.265 3.997 1.00 64.32 5 CYS A CA 8
ATOM 7730 C C . CYS A 1 5 ? 9.472 -1.562 5.266 1.00 32.03 5 CYS A C 8
ATOM 7731 O O . CYS A 1 5 ? 9.740 -0.981 6.329 1.00 65.34 5 CYS A O 8
ATOM 7738 N N . CYS A 1 6 ? 8.531 -2.454 5.159 1.00 23.42 6 CYS A N 8
ATOM 7739 C CA . CYS A 1 6 ? 7.689 -2.851 6.249 1.00 43.12 6 CYS A CA 8
ATOM 7740 C C . CYS A 1 6 ? 7.887 -4.317 6.567 1.00 2.23 6 CYS A C 8
ATOM 7741 O O . CYS A 1 6 ? 8.239 -5.106 5.686 1.00 32.54 6 CYS A O 8
ATOM 7748 N N . LEU A 1 7 ? 7.689 -4.676 7.828 1.00 74.55 7 LEU A N 8
ATOM 7749 C CA . LEU A 1 7 ? 7.805 -6.060 8.270 1.00 20.14 7 LEU A CA 8
ATOM 7750 C C . LEU A 1 7 ? 6.448 -6.554 8.752 1.00 35.24 7 LEU A C 8
ATOM 7751 O O . LEU A 1 7 ? 6.311 -7.690 9.196 1.00 2.05 7 LEU A O 8
ATOM 7767 N N . LYS A 1 8 ? 5.460 -5.692 8.654 1.00 54.41 8 LYS A N 8
ATOM 7768 C CA . LYS A 1 8 ? 4.109 -5.973 9.112 1.00 13.23 8 LYS A CA 8
ATOM 7769 C C . LYS A 1 8 ? 3.097 -5.549 8.064 1.00 12.33 8 LYS A C 8
ATOM 7770 O O . LYS A 1 8 ? 3.438 -4.827 7.124 1.00 35.10 8 LYS A O 8
ATOM 7789 N N . TYR A 1 9 ? 1.873 -6.013 8.215 1.00 41.32 9 TYR A N 8
ATOM 7790 C CA . TYR A 1 9 ? 0.782 -5.620 7.346 1.00 12.00 9 TYR A CA 8
ATOM 7791 C C . TYR A 1 9 ? -0.351 -5.120 8.233 1.00 64.35 9 TYR A C 8
ATOM 7792 O O . TYR A 1 9 ? -0.520 -5.603 9.356 1.00 63.32 9 TYR A O 8
ATOM 7810 N N . THR A 1 10 ? -1.085 -4.154 7.763 1.00 41.01 10 THR A N 8
ATOM 7811 C CA . THR A 1 10 ? -2.208 -3.617 8.486 1.00 73.12 10 THR A CA 8
ATOM 7812 C C . THR A 1 10 ? -3.401 -4.578 8.442 1.00 3.14 10 THR A C 8
ATOM 7813 O O . THR A 1 10 ? -3.684 -5.182 7.418 1.00 74.01 10 THR A O 8
ATOM 7824 N N . LYS A 1 11 ? -4.076 -4.732 9.555 1.00 73.30 11 LYS A N 8
ATOM 7825 C CA . LYS A 1 11 ? -5.265 -5.564 9.600 1.00 21.15 11 LYS A CA 8
ATOM 7826 C C . LYS A 1 11 ? -6.522 -4.724 9.465 1.00 22.13 11 LYS A C 8
ATOM 7827 O O . LYS A 1 11 ? -7.632 -5.251 9.369 1.00 51.34 11 LYS A O 8
ATOM 7846 N N . ARG A 1 12 ? -6.340 -3.423 9.443 1.00 14.20 12 ARG A N 8
ATOM 7847 C CA . ARG A 1 12 ? -7.441 -2.518 9.251 1.00 4.12 12 ARG A CA 8
ATOM 7848 C C . ARG A 1 12 ? -7.345 -1.903 7.853 1.00 32.40 12 ARG A C 8
ATOM 7849 O O . ARG A 1 12 ? -6.295 -1.339 7.492 1.00 14.13 12 ARG A O 8
ATOM 7870 N N . PRO A 1 13 ? -8.416 -2.018 7.042 1.00 70.42 13 PRO A N 8
ATOM 7871 C CA . PRO A 1 13 ? -8.437 -1.460 5.695 1.00 52.14 13 PRO A CA 8
ATOM 7872 C C . PRO A 1 13 ? -8.447 0.084 5.715 1.00 40.10 13 PRO A C 8
ATOM 7873 O O . PRO A 1 13 ? -9.184 0.718 6.506 1.00 12.32 13 PRO A O 8
ATOM 7884 N N . LEU A 1 14 ? -7.633 0.671 4.867 1.00 22.32 14 LEU A N 8
ATOM 7885 C CA . LEU A 1 14 ? -7.486 2.114 4.747 1.00 43.30 14 LEU A CA 8
ATOM 7886 C C . LEU A 1 14 ? -8.422 2.598 3.645 1.00 4.01 14 LEU A C 8
ATOM 7887 O O . LEU A 1 14 ? -8.508 1.950 2.593 1.00 23.14 14 LEU A O 8
ATOM 7903 N N . PRO A 1 15 ? -9.180 3.689 3.862 1.00 52.23 15 PRO A N 8
ATOM 7904 C CA . PRO A 1 15 ? -10.050 4.232 2.820 1.00 12.35 15 PRO A CA 8
ATOM 7905 C C . PRO A 1 15 ? -9.217 4.771 1.653 1.00 2.10 15 PRO A C 8
ATOM 7906 O O . PRO A 1 15 ? -8.236 5.496 1.859 1.00 70.42 15 PRO A O 8
ATOM 7917 N N . LEU A 1 16 ? -9.639 4.448 0.449 1.00 55.04 16 LEU A N 8
ATOM 7918 C CA . LEU A 1 16 ? -8.913 4.786 -0.769 1.00 1.21 16 LEU A CA 8
ATOM 7919 C C . LEU A 1 16 ? -8.814 6.269 -1.009 1.00 21.11 16 LEU A C 8
ATOM 7920 O O . LEU A 1 16 ? -7.787 6.768 -1.473 1.00 74.23 16 LEU A O 8
ATOM 7936 N N . LYS A 1 17 ? -9.864 6.982 -0.682 1.00 42.15 17 LYS A N 8
ATOM 7937 C CA . LYS A 1 17 ? -9.905 8.420 -0.868 1.00 64.03 17 LYS A CA 8
ATOM 7938 C C . LYS A 1 17 ? -8.893 9.134 0.007 1.00 3.20 17 LYS A C 8
ATOM 7939 O O . LYS A 1 17 ? -8.697 10.310 -0.114 1.00 25.54 17 LYS A O 8
ATOM 7958 N N . ARG A 1 18 ? -8.284 8.418 0.914 1.00 20.11 18 ARG A N 8
ATOM 7959 C CA . ARG A 1 18 ? -7.278 9.017 1.797 1.00 43.22 18 ARG A CA 8
ATOM 7960 C C . ARG A 1 18 ? -5.883 8.637 1.350 1.00 62.31 18 ARG A C 8
ATOM 7961 O O . ARG A 1 18 ? -4.901 9.045 1.961 1.00 1.25 18 ARG A O 8
ATOM 7982 N N . ILE A 1 19 ? -5.800 7.905 0.282 1.00 3.14 19 ILE A N 8
ATOM 7983 C CA . ILE A 1 19 ? -4.547 7.362 -0.175 1.00 22.32 19 ILE A CA 8
ATOM 7984 C C . ILE A 1 19 ? -4.100 8.110 -1.409 1.00 63.32 19 ILE A C 8
ATOM 7985 O O . ILE A 1 19 ? -4.889 8.322 -2.339 1.00 35.55 19 ILE A O 8
ATOM 8001 N N . LYS A 1 20 ? -2.869 8.536 -1.413 1.00 12.14 20 LYS A N 8
ATOM 8002 C CA . LYS A 1 20 ? -2.311 9.211 -2.546 1.00 63.43 20 LYS A CA 8
ATOM 8003 C C . LYS A 1 20 ? -1.733 8.218 -3.539 1.00 62.24 20 LYS A C 8
ATOM 8004 O O . LYS A 1 20 ? -2.014 8.295 -4.735 1.00 13.53 20 LYS A O 8
ATOM 8023 N N . SER A 1 21 ? -0.965 7.268 -3.030 1.00 74.42 21 SER A N 8
ATOM 8024 C CA . SER A 1 21 ? -0.229 6.329 -3.852 1.00 24.31 21 SER A CA 8
ATOM 8025 C C . SER A 1 21 ? 0.400 5.271 -2.962 1.00 55.25 21 SER A C 8
ATOM 8026 O O . SER A 1 21 ? 0.293 5.357 -1.729 1.00 13.41 21 SER A O 8
ATOM 8034 N N . TYR A 1 22 ? 1.015 4.268 -3.554 1.00 52.24 22 TYR A N 8
ATOM 8035 C CA . TYR A 1 22 ? 1.685 3.247 -2.783 1.00 41.22 22 TYR A CA 8
ATOM 8036 C C . TYR A 1 22 ? 3.102 3.040 -3.271 1.00 45.32 22 TYR A C 8
ATOM 8037 O O . TYR A 1 22 ? 3.470 3.493 -4.349 1.00 51.33 22 TYR A O 8
ATOM 8055 N N . THR A 1 23 ? 3.870 2.341 -2.492 1.00 0.30 23 THR A N 8
ATOM 8056 C CA . THR A 1 23 ? 5.230 2.035 -2.822 1.00 24.40 23 THR A CA 8
ATOM 8057 C C . THR A 1 23 ? 5.377 0.518 -2.935 1.00 62.35 23 THR A C 8
ATOM 8058 O O . THR A 1 23 ? 4.882 -0.235 -2.079 1.00 33.13 23 THR A O 8
ATOM 8069 N N . ILE A 1 24 ? 6.018 0.076 -3.998 1.00 53.05 24 ILE A N 8
ATOM 8070 C CA . ILE A 1 24 ? 6.188 -1.329 -4.262 1.00 0.31 24 ILE A CA 8
ATOM 8071 C C . ILE A 1 24 ? 7.389 -1.885 -3.506 1.00 65.20 24 ILE A C 8
ATOM 8072 O O . ILE A 1 24 ? 8.550 -1.624 -3.863 1.00 64.10 24 ILE A O 8
ATOM 8088 N N . GLN A 1 25 ? 7.100 -2.601 -2.450 1.00 63.41 25 GLN A N 8
ATOM 8089 C CA . GLN A 1 25 ? 8.098 -3.265 -1.652 1.00 63.34 25 GLN A CA 8
ATOM 8090 C C . GLN A 1 25 ? 8.275 -4.692 -2.114 1.00 23.53 25 GLN A C 8
ATOM 8091 O O . GLN A 1 25 ? 7.313 -5.454 -2.167 1.00 13.50 25 GLN A O 8
ATOM 8105 N N . SER A 1 26 ? 9.484 -5.035 -2.455 1.00 44.20 26 SER A N 8
ATOM 8106 C CA . SER A 1 26 ? 9.800 -6.360 -2.891 1.00 54.34 26 SER A CA 8
ATOM 8107 C C . SER A 1 26 ? 10.630 -7.061 -1.812 1.00 32.43 26 SER A C 8
ATOM 8108 O O . SER A 1 26 ? 11.406 -6.406 -1.086 1.00 55.04 26 SER A O 8
ATOM 8116 N N . ASN A 1 27 ? 10.488 -8.383 -1.718 1.00 53.10 27 ASN A N 8
ATOM 8117 C CA . ASN A 1 27 ? 11.181 -9.206 -0.732 1.00 55.55 27 ASN A CA 8
ATOM 8118 C C . ASN A 1 27 ? 12.714 -9.202 -0.978 1.00 2.31 27 ASN A C 8
ATOM 8119 O O . ASN A 1 27 ? 13.493 -9.710 -0.180 1.00 74.13 27 ASN A O 8
ATOM 8130 N N . GLU A 1 28 ? 13.116 -8.635 -2.090 1.00 52.24 28 GLU A N 8
ATOM 8131 C CA . GLU A 1 28 ? 14.512 -8.577 -2.480 1.00 54.13 28 GLU A CA 8
ATOM 8132 C C . GLU A 1 28 ? 15.306 -7.626 -1.579 1.00 2.32 28 GLU A C 8
ATOM 8133 O O . GLU A 1 28 ? 16.376 -7.978 -1.075 1.00 42.12 28 GLU A O 8
ATOM 8145 N N . ALA A 1 29 ? 14.764 -6.440 -1.354 1.00 32.40 29 ALA A N 8
ATOM 8146 C CA . ALA A 1 29 ? 15.464 -5.420 -0.576 1.00 73.21 29 ALA A CA 8
ATOM 8147 C C . ALA A 1 29 ? 14.829 -5.229 0.791 1.00 33.21 29 ALA A C 8
ATOM 8148 O O . ALA A 1 29 ? 15.376 -4.545 1.665 1.00 21.42 29 ALA A O 8
ATOM 8155 N N . CYS A 1 30 ? 13.695 -5.823 0.980 1.00 20.33 30 CYS A N 8
ATOM 8156 C CA . CYS A 1 30 ? 12.972 -5.687 2.209 1.00 63.53 30 CYS A CA 8
ATOM 8157 C C . CYS A 1 30 ? 12.780 -7.055 2.824 1.00 71.52 30 CYS A C 8
ATOM 8158 O O . CYS A 1 30 ? 13.029 -8.063 2.166 1.00 25.52 30 CYS A O 8
ATOM 8165 N N . ASN A 1 31 ? 12.353 -7.101 4.074 1.00 21.35 31 ASN A N 8
ATOM 8166 C CA . ASN A 1 31 ? 12.152 -8.377 4.761 1.00 73.40 31 ASN A CA 8
ATOM 8167 C C . ASN A 1 31 ? 11.022 -9.177 4.114 1.00 44.32 31 ASN A C 8
ATOM 8168 O O . ASN A 1 31 ? 11.110 -10.383 3.969 1.00 15.11 31 ASN A O 8
ATOM 8179 N N . ILE A 1 32 ? 9.971 -8.488 3.715 1.00 11.42 32 ILE A N 8
ATOM 8180 C CA . ILE A 1 32 ? 8.802 -9.134 3.122 1.00 53.53 32 ILE A CA 8
ATOM 8181 C C . ILE A 1 32 ? 8.305 -8.301 1.966 1.00 61.22 32 ILE A C 8
ATOM 8182 O O . ILE A 1 32 ? 8.891 -7.263 1.656 1.00 52.22 32 ILE A O 8
ATOM 8198 N N . LYS A 1 33 ? 7.261 -8.753 1.327 1.00 12.43 33 LYS A N 8
ATOM 8199 C CA . LYS A 1 33 ? 6.576 -7.963 0.343 1.00 2.23 33 LYS A CA 8
ATOM 8200 C C . LYS A 1 33 ? 5.329 -7.373 0.994 1.00 12.52 33 LYS A C 8
ATOM 8201 O O . LYS A 1 33 ? 4.393 -8.105 1.330 1.00 72.41 33 LYS A O 8
ATOM 8220 N N . ALA A 1 34 ? 5.343 -6.084 1.213 1.00 51.32 34 ALA A N 8
ATOM 8221 C CA . ALA A 1 34 ? 4.227 -5.372 1.797 1.00 33.24 34 ALA A CA 8
ATOM 8222 C C . ALA A 1 34 ? 4.096 -4.059 1.090 1.00 34.45 34 ALA A C 8
ATOM 8223 O O . ALA A 1 34 ? 4.992 -3.255 1.144 1.00 64.45 34 ALA A O 8
ATOM 8230 N N . ILE A 1 35 ? 3.014 -3.860 0.399 1.00 54.14 35 ILE A N 8
ATOM 8231 C CA . ILE A 1 35 ? 2.821 -2.620 -0.321 1.00 24.25 35 ILE A CA 8
ATOM 8232 C C . ILE A 1 35 ? 2.531 -1.482 0.650 1.00 25.12 35 ILE A C 8
ATOM 8233 O O . ILE A 1 35 ? 1.674 -1.605 1.530 1.00 25.44 35 ILE A O 8
ATOM 8249 N N . ILE A 1 36 ? 3.250 -0.388 0.498 1.00 54.45 36 ILE A N 8
ATOM 8250 C CA . ILE A 1 36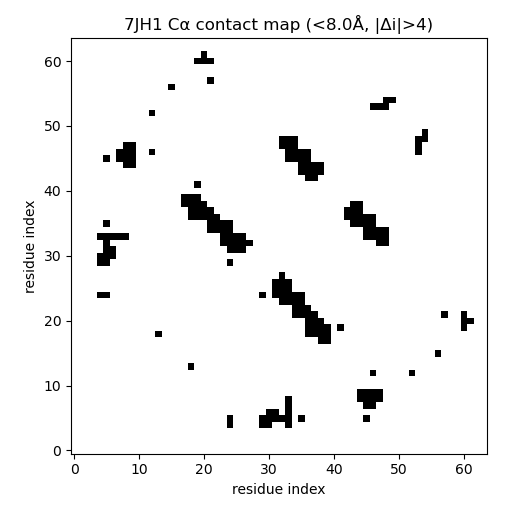 ? 3.129 0.697 1.425 1.00 10.32 36 ILE A CA 8
ATOM 8251 C C . ILE A 1 36 ? 2.178 1.732 0.884 1.00 15.51 36 ILE A C 8
ATOM 8252 O O . ILE A 1 36 ? 2.472 2.402 -0.092 1.00 74.20 36 ILE A O 8
ATOM 8268 N N . PHE A 1 37 ? 1.066 1.849 1.519 1.00 42.52 37 PHE A N 8
ATOM 8269 C CA . PHE A 1 37 ? 0.063 2.821 1.199 1.00 23.11 37 PHE A CA 8
ATOM 8270 C C . PHE A 1 37 ? 0.437 4.117 1.815 1.00 24.31 37 PHE A C 8
ATOM 8271 O O . PHE A 1 37 ? 0.753 4.177 2.979 1.00 65.11 37 PHE A O 8
ATOM 8288 N N . THR A 1 38 ? 0.461 5.131 1.049 1.00 70.10 38 THR A N 8
ATOM 8289 C CA . THR A 1 38 ? 0.762 6.413 1.578 1.00 23.42 38 THR A CA 8
ATOM 8290 C C . THR A 1 38 ? -0.488 7.286 1.522 1.00 10.20 38 THR A C 8
ATOM 8291 O O . THR A 1 38 ? -1.140 7.393 0.471 1.00 72.21 38 THR A O 8
ATOM 8302 N N . THR A 1 39 ? -0.822 7.906 2.633 1.00 15.13 39 THR A N 8
ATOM 8303 C CA . THR A 1 39 ? -2.007 8.711 2.699 1.00 31.25 39 THR A CA 8
ATOM 8304 C C . THR A 1 39 ? -1.730 10.097 2.205 1.00 25.42 39 THR A C 8
ATOM 8305 O O . THR A 1 39 ? -0.605 10.413 1.829 1.00 2.32 39 THR A O 8
ATOM 8316 N N . LYS A 1 40 ? -2.748 10.930 2.184 1.00 3.10 40 LYS A N 8
ATOM 8317 C CA . LYS A 1 40 ? -2.573 12.321 1.812 1.00 24.14 40 LYS A CA 8
ATOM 8318 C C . LYS A 1 40 ? -1.745 13.031 2.866 1.00 34.42 40 LYS A C 8
ATOM 8319 O O . LYS A 1 40 ? -1.107 14.041 2.597 1.00 42.24 40 LYS A O 8
ATOM 8338 N N . LYS A 1 41 ? -1.740 12.460 4.059 1.00 2.41 41 LYS A N 8
ATOM 8339 C CA . LYS A 1 41 ? -0.932 12.961 5.146 1.00 51.03 41 LYS A CA 8
ATOM 8340 C C . LYS A 1 41 ? 0.500 12.534 4.900 1.00 30.25 41 LYS A C 8
ATOM 8341 O O . LYS A 1 41 ? 1.442 13.053 5.500 1.00 25.50 41 LYS A O 8
ATOM 8360 N N . GLY A 1 42 ? 0.649 11.587 4.003 1.00 43.33 42 GLY A N 8
ATOM 8361 C CA . GLY A 1 42 ? 1.935 11.107 3.638 1.00 32.12 42 GLY A CA 8
ATOM 8362 C C . GLY A 1 42 ? 2.449 10.030 4.561 1.00 31.32 42 GLY A C 8
ATOM 8363 O O . GLY A 1 42 ? 3.638 9.696 4.547 1.00 21.14 42 GLY A O 8
ATOM 8367 N N . ARG A 1 43 ? 1.561 9.500 5.375 1.00 52.00 43 ARG A N 8
ATOM 8368 C CA . ARG A 1 43 ? 1.901 8.420 6.287 1.00 0.12 43 ARG A CA 8
ATOM 8369 C C . ARG A 1 43 ? 2.100 7.140 5.517 1.00 33.23 43 ARG A C 8
ATOM 8370 O O . ARG A 1 43 ? 1.487 6.947 4.467 1.00 65.51 43 ARG A O 8
ATOM 8391 N N . LYS A 1 44 ? 2.941 6.280 6.029 1.00 32.51 44 LYS A N 8
ATOM 8392 C CA . LYS A 1 44 ? 3.233 5.027 5.382 1.00 63.24 44 LYS A CA 8
ATOM 8393 C C . LYS A 1 44 ? 2.483 3.884 6.070 1.00 2.04 44 LYS A C 8
ATOM 8394 O O . LYS A 1 44 ? 2.729 3.567 7.245 1.00 20.53 44 LYS A O 8
ATOM 8413 N N . ILE A 1 45 ? 1.553 3.309 5.352 1.00 30.21 45 ILE A N 8
ATOM 8414 C CA . ILE A 1 45 ? 0.732 2.230 5.834 1.00 41.32 45 ILE A CA 8
ATOM 8415 C C . ILE A 1 45 ? 1.178 0.946 5.165 1.00 62.24 45 ILE A C 8
ATOM 8416 O O . ILE A 1 45 ? 1.170 0.842 3.958 1.00 61.13 45 ILE A O 8
ATOM 8432 N N . CYS A 1 46 ? 1.543 -0.002 5.932 1.00 73.42 46 CYS A N 8
ATOM 8433 C CA . CYS A 1 46 ? 2.033 -1.251 5.416 1.00 42.23 46 CYS A CA 8
ATOM 8434 C C . CYS A 1 46 ? 0.861 -2.178 5.206 1.00 12.31 46 CYS A C 8
ATOM 8435 O O . CYS A 1 46 ? 0.240 -2.594 6.152 1.00 53.43 46 CYS A O 8
ATOM 8442 N N . ALA A 1 47 ? 0.535 -2.470 3.974 1.00 64.54 47 ALA A N 8
ATOM 8443 C CA . ALA A 1 47 ? -0.625 -3.290 3.692 1.00 52.11 47 ALA A CA 8
ATOM 8444 C C . ALA A 1 47 ? -0.259 -4.536 2.929 1.00 30.22 47 ALA A C 8
ATOM 8445 O O . ALA A 1 47 ? 0.678 -4.535 2.119 1.00 71.43 47 ALA A O 8
ATOM 8452 N N . ASN A 1 48 ? -0.965 -5.612 3.211 1.00 61.03 48 ASN A N 8
ATOM 8453 C CA . ASN A 1 48 ? -0.783 -6.836 2.504 1.00 71.12 48 ASN A CA 8
ATOM 8454 C C . ASN A 1 48 ? -1.289 -6.777 1.069 1.00 22.11 48 ASN A C 8
ATOM 8455 O O . ASN A 1 48 ? -2.457 -6.576 0.821 1.00 60.42 48 ASN A O 8
ATOM 8466 N N . PRO A 1 49 ? -0.375 -6.969 0.094 1.00 62.54 49 PRO A N 8
ATOM 8467 C CA . PRO A 1 49 ? -0.698 -6.934 -1.329 1.00 31.04 49 PRO A CA 8
ATOM 8468 C C . PRO A 1 49 ? -1.678 -8.017 -1.721 1.00 12.54 49 PRO A C 8
ATOM 8469 O O . PRO A 1 49 ? -2.314 -7.937 -2.757 1.00 25.42 49 PRO A O 8
ATOM 8480 N N . ASN A 1 50 ? -1.767 -9.049 -0.893 1.00 23.04 50 ASN A N 8
ATOM 8481 C CA . ASN A 1 50 ? -2.651 -10.160 -1.159 1.00 73.44 50 ASN A CA 8
ATOM 8482 C C . ASN A 1 50 ? -4.092 -9.866 -0.733 1.00 0.22 50 ASN A C 8
ATOM 8483 O O . ASN A 1 50 ? -4.996 -10.679 -0.963 1.00 35.22 50 ASN A O 8
ATOM 8494 N N . GLU A 1 51 ? -4.314 -8.705 -0.110 1.00 23.22 51 GLU A N 8
ATOM 8495 C CA . GLU A 1 51 ? -5.650 -8.347 0.358 1.00 64.22 51 GLU A CA 8
ATOM 8496 C C . GLU A 1 51 ? -6.464 -7.768 -0.764 1.00 1.34 51 GLU A C 8
ATOM 8497 O O . GLU A 1 51 ? -5.995 -6.883 -1.481 1.00 13.23 51 GLU A O 8
ATOM 8509 N N . LYS A 1 52 ? -7.682 -8.248 -0.910 1.00 45.21 52 LYS A N 8
ATOM 8510 C CA . LYS A 1 52 ? -8.543 -7.836 -2.002 1.00 52.44 52 LYS A CA 8
ATOM 8511 C C . LYS A 1 52 ? -8.824 -6.323 -1.973 1.00 52.23 52 LYS A C 8
ATOM 8512 O O . LYS A 1 52 ? -8.933 -5.692 -3.029 1.00 51.23 52 LYS A O 8
ATOM 8531 N N . TRP A 1 53 ? -8.900 -5.733 -0.773 1.00 71.20 53 TRP A N 8
ATOM 8532 C CA . TRP A 1 53 ? -9.154 -4.294 -0.673 1.00 31.21 53 TRP A CA 8
ATOM 8533 C C . TRP A 1 53 ? -7.944 -3.525 -1.212 1.00 23.53 53 TRP A C 8
ATOM 8534 O O . TRP A 1 53 ? -8.086 -2.498 -1.889 1.00 13.54 53 TRP A O 8
ATOM 8555 N N . VAL A 1 54 ? -6.765 -4.062 -0.932 1.00 3.03 54 VAL A N 8
ATOM 8556 C CA . VAL A 1 54 ? -5.508 -3.505 -1.378 1.00 55.13 54 VAL A CA 8
ATOM 8557 C C . VAL A 1 54 ? -5.424 -3.573 -2.883 1.00 43.04 54 VAL A C 8
ATOM 8558 O O . VAL A 1 54 ? -5.046 -2.605 -3.536 1.00 15.44 54 VAL A O 8
ATOM 8571 N N . GLN A 1 55 ? -5.813 -4.701 -3.428 1.00 43.30 55 GLN A N 8
ATOM 8572 C CA . GLN A 1 55 ? -5.756 -4.914 -4.851 1.00 55.25 55 GLN A CA 8
ATOM 8573 C C . GLN A 1 55 ? -6.725 -3.996 -5.595 1.00 73.15 55 GLN A C 8
ATOM 8574 O O . GLN A 1 55 ? -6.442 -3.547 -6.712 1.00 71.15 55 GLN A O 8
ATOM 8588 N N . LYS A 1 56 ? -7.856 -3.692 -4.966 1.00 4.10 56 LYS A N 8
ATOM 8589 C CA . LYS A 1 56 ? -8.804 -2.743 -5.539 1.00 72.42 56 LYS A CA 8
ATOM 8590 C C . LYS A 1 56 ? -8.228 -1.342 -5.492 1.00 64.42 56 LYS A C 8
ATOM 8591 O O . LYS A 1 56 ? -8.361 -0.569 -6.453 1.00 51.22 56 LYS A O 8
ATOM 8610 N N . ALA A 1 57 ? -7.580 -1.009 -4.374 1.00 4.13 57 ALA A N 8
ATOM 8611 C CA . ALA A 1 57 ? -6.930 0.283 -4.228 1.00 62.23 57 ALA A CA 8
ATOM 8612 C C . ALA A 1 57 ? -5.863 0.422 -5.281 1.00 12.13 57 ALA A C 8
ATOM 8613 O O . ALA A 1 57 ? -5.731 1.463 -5.894 1.00 51.31 57 ALA A O 8
ATOM 8620 N N . MET A 1 58 ? -5.136 -0.656 -5.507 1.00 21.44 58 MET A N 8
ATOM 8621 C CA . MET A 1 58 ? -4.098 -0.706 -6.513 1.00 53.42 58 MET A CA 8
ATOM 8622 C C . MET A 1 58 ? -4.603 -0.384 -7.882 1.00 3.43 58 MET A C 8
ATOM 8623 O O . MET A 1 58 ? -3.944 0.294 -8.606 1.00 43.20 58 MET A O 8
ATOM 8637 N N . LYS A 1 59 ? -5.790 -0.854 -8.224 1.00 35.03 59 LYS A N 8
ATOM 8638 C CA . LYS A 1 59 ? -6.339 -0.638 -9.534 1.00 51.40 59 LYS A CA 8
ATOM 8639 C C . LYS A 1 59 ? -6.508 0.855 -9.755 1.00 3.12 59 LYS A C 8
ATOM 8640 O O . LYS A 1 59 ? -6.208 1.376 -10.825 1.00 62.13 59 LYS A O 8
ATOM 8659 N N . HIS A 1 60 ? -6.946 1.532 -8.711 1.00 63.40 60 HIS A N 8
ATOM 8660 C CA . HIS A 1 60 ? -7.113 2.956 -8.716 1.00 4.34 60 HIS A CA 8
ATOM 8661 C C . HIS A 1 60 ? -5.753 3.680 -8.645 1.00 50.24 60 HIS A C 8
ATOM 8662 O O . HIS A 1 60 ? -5.471 4.525 -9.444 1.00 40.13 60 HIS A O 8
ATOM 8677 N N . LEU A 1 61 ? -4.933 3.296 -7.701 1.00 1.31 61 LEU A N 8
ATOM 8678 C CA . LEU A 1 61 ? -3.629 3.950 -7.439 1.00 23.33 61 LEU A CA 8
ATOM 8679 C C . LEU A 1 61 ? -2.600 3.691 -8.550 1.00 73.14 61 LEU A C 8
ATOM 8680 O O . LEU A 1 61 ? -1.634 4.449 -8.701 1.00 24.12 61 LEU A O 8
ATOM 8696 N N . ASP A 1 62 ? -2.789 2.617 -9.296 1.00 13.33 62 ASP A N 8
ATOM 8697 C CA . ASP A 1 62 ? -1.889 2.262 -10.400 1.00 53.22 62 ASP A CA 8
ATOM 8698 C C . ASP A 1 62 ? -2.087 3.223 -11.547 1.00 14.34 62 ASP A C 8
ATOM 8699 O O . ASP A 1 62 ? -1.161 3.517 -12.290 1.00 11.10 62 ASP A O 8
ATOM 8708 N N . LYS A 1 63 ? -3.283 3.736 -11.658 1.00 31.01 63 LYS A N 8
ATOM 8709 C CA . LYS A 1 63 ? -3.591 4.726 -12.645 1.00 61.41 63 LYS A CA 8
ATOM 8710 C C . LYS A 1 63 ? -3.466 6.130 -12.052 1.00 64.45 63 LYS A C 8
ATOM 8711 O O . LYS A 1 63 ? -2.932 7.031 -12.711 1.00 25.24 63 LYS A O 8
ATOM 8730 N N . LYS A 1 64 ? -3.949 6.297 -10.805 1.00 0.43 64 LYS A N 8
ATOM 8731 C CA . LYS A 1 64 ? -3.811 7.525 -10.023 1.00 31.22 64 LYS A CA 8
ATOM 8732 C C . LYS A 1 64 ? -4.642 7.415 -8.759 1.00 14.23 64 LYS A C 8
ATOM 8733 O O . LYS A 1 64 ? -4.083 7.068 -7.712 1.00 36.57 64 LYS A O 8
ATOM 8753 N N . ALA A 1 1 ? 9.258 8.819 9.183 1.00 41.23 1 ALA A N 9
ATOM 8754 C CA . ALA A 1 1 ? 10.099 7.768 9.739 1.00 24.24 1 ALA A CA 9
ATOM 8755 C C . ALA A 1 1 ? 10.844 7.084 8.614 1.00 43.33 1 ALA A C 9
ATOM 8756 O O . ALA A 1 1 ? 10.230 6.506 7.719 1.00 75.40 1 ALA A O 9
ATOM 8765 N N . ARG A 1 2 ? 12.160 7.149 8.646 1.00 30.22 2 ARG A N 9
ATOM 8766 C CA . ARG A 1 2 ? 12.949 6.562 7.591 1.00 74.12 2 ARG A CA 9
ATOM 8767 C C . ARG A 1 2 ? 13.068 5.064 7.752 1.00 60.33 2 ARG A C 9
ATOM 8768 O O . ARG A 1 2 ? 13.833 4.564 8.587 1.00 55.34 2 ARG A O 9
ATOM 8789 N N . LYS A 1 3 ? 12.265 4.369 7.002 1.00 23.25 3 LYS A N 9
ATOM 8790 C CA . LYS A 1 3 ? 12.286 2.939 6.910 1.00 63.30 3 LYS A CA 9
ATOM 8791 C C . LYS A 1 3 ? 11.799 2.549 5.534 1.00 33.22 3 LYS A C 9
ATOM 8792 O O . LYS A 1 3 ? 10.821 3.099 5.041 1.00 4.03 3 LYS A O 9
ATOM 8811 N N . SER A 1 4 ? 12.508 1.661 4.897 1.00 2.23 4 SER A N 9
ATOM 8812 C CA . SER A 1 4 ? 12.204 1.293 3.536 1.00 13.53 4 SER A CA 9
ATOM 8813 C C . SER A 1 4 ? 11.316 0.060 3.497 1.00 0.22 4 SER A C 9
ATOM 8814 O O . SER A 1 4 ? 10.522 -0.126 2.569 1.00 3.30 4 SER A O 9
ATOM 8822 N N . CYS A 1 5 ? 11.408 -0.749 4.513 1.00 1.44 5 CYS A N 9
ATOM 8823 C CA . CYS A 1 5 ? 10.688 -1.986 4.533 1.00 40.14 5 CYS A CA 9
ATOM 8824 C C . CYS A 1 5 ? 9.668 -2.037 5.644 1.00 33.32 5 CYS A C 9
ATOM 8825 O O . CYS A 1 5 ? 9.782 -1.335 6.652 1.00 41.14 5 CYS A O 9
ATOM 8832 N N . CYS A 1 6 ? 8.675 -2.849 5.439 1.00 3.35 6 CYS A N 9
ATOM 8833 C CA . CYS A 1 6 ? 7.683 -3.151 6.407 1.00 42.15 6 CYS A CA 9
ATOM 8834 C C . CYS A 1 6 ? 7.775 -4.625 6.707 1.00 43.10 6 CYS A C 9
ATOM 8835 O O . CYS A 1 6 ? 7.928 -5.433 5.795 1.00 23.13 6 CYS A O 9
ATOM 8842 N N . LEU A 1 7 ? 7.723 -4.972 7.959 1.00 12.13 7 LEU A N 9
ATOM 8843 C CA . LEU A 1 7 ? 7.777 -6.370 8.375 1.00 42.55 7 LEU A CA 9
ATOM 8844 C C . LEU A 1 7 ? 6.404 -6.815 8.780 1.00 35.31 7 LEU A C 9
ATOM 8845 O O . LEU A 1 7 ? 6.173 -7.983 9.088 1.00 11.24 7 LEU A O 9
ATOM 8861 N N . LYS A 1 8 ? 5.493 -5.877 8.768 1.00 60.02 8 LYS A N 9
ATOM 8862 C CA . LYS A 1 8 ? 4.143 -6.115 9.178 1.00 71.02 8 LYS A CA 9
ATOM 8863 C C . LYS A 1 8 ? 3.207 -5.554 8.138 1.00 25.24 8 LYS A C 9
ATOM 8864 O O . LYS A 1 8 ? 3.623 -4.768 7.278 1.00 62.31 8 LYS A O 9
ATOM 8883 N N . TYR A 1 9 ? 1.975 -5.958 8.210 1.00 63.40 9 TYR A N 9
ATOM 8884 C CA . TYR A 1 9 ? 0.939 -5.434 7.378 1.00 71.14 9 TYR A CA 9
ATOM 8885 C C . TYR A 1 9 ? -0.113 -4.872 8.329 1.00 33.31 9 TYR A C 9
ATOM 8886 O O . TYR A 1 9 ? -0.204 -5.322 9.477 1.00 75.33 9 TYR A O 9
ATOM 8904 N N . THR A 1 10 ? -0.846 -3.894 7.900 1.00 62.31 10 THR A N 9
ATOM 8905 C CA . THR A 1 10 ? -1.876 -3.314 8.702 1.00 31.42 10 THR A CA 9
ATOM 8906 C C . THR A 1 10 ? -3.053 -4.280 8.825 1.00 51.03 10 THR A C 9
ATOM 8907 O O . THR A 1 10 ? -3.397 -4.977 7.870 1.00 4.33 10 THR A O 9
ATOM 8918 N N . LYS A 1 11 ? -3.628 -4.351 9.997 1.00 20.31 11 LYS A N 9
ATOM 8919 C CA . LYS A 1 11 ? -4.778 -5.198 10.226 1.00 4.40 11 LYS A CA 9
ATOM 8920 C C . LYS A 1 11 ? -6.032 -4.438 9.876 1.00 24.31 11 LYS A C 9
ATOM 8921 O O . LYS A 1 11 ? -7.071 -5.018 9.604 1.00 62.12 11 LYS A O 9
ATOM 8940 N N . ARG A 1 12 ? -5.918 -3.137 9.880 1.00 64.12 12 ARG A N 9
ATOM 8941 C CA . ARG A 1 12 ? -7.022 -2.276 9.567 1.00 61.02 12 ARG A CA 9
ATOM 8942 C C . ARG A 1 12 ? -6.894 -1.747 8.149 1.00 33.43 12 ARG A C 9
ATOM 8943 O O . ARG A 1 12 ? -5.874 -1.128 7.809 1.00 33.23 12 ARG A O 9
ATOM 8964 N N . PRO A 1 13 ? -7.901 -2.008 7.297 1.00 34.25 13 PRO A N 9
ATOM 8965 C CA . PRO A 1 13 ? -7.941 -1.482 5.935 1.00 22.00 13 PRO A CA 9
ATOM 8966 C C . PRO A 1 13 ? -7.983 0.052 5.924 1.00 71.03 13 PRO A C 9
ATOM 8967 O O . PRO A 1 13 ? -8.599 0.680 6.793 1.00 3.04 13 PRO A O 9
ATOM 8978 N N . LEU A 1 14 ? -7.322 0.637 4.966 1.00 24.01 14 LEU A N 9
ATOM 8979 C CA . LEU A 1 14 ? -7.297 2.073 4.797 1.00 52.23 14 LEU A CA 9
ATOM 8980 C C . LEU A 1 14 ? -8.258 2.416 3.670 1.00 4.54 14 LEU A C 9
ATOM 8981 O O . LEU A 1 14 ? -8.217 1.765 2.627 1.00 20.44 14 LEU A O 9
ATOM 8997 N N . PRO A 1 15 ? -9.160 3.394 3.847 1.00 70.15 15 PRO A N 9
ATOM 8998 C CA . PRO A 1 15 ? -10.067 3.774 2.777 1.00 43.53 15 PRO A CA 9
ATOM 8999 C C . PRO A 1 15 ? -9.302 4.432 1.631 1.00 21.22 15 PRO A C 9
ATOM 9000 O O . PRO A 1 15 ? -8.460 5.319 1.851 1.00 21.14 15 PRO A O 9
ATOM 9011 N N . LEU A 1 16 ? -9.643 4.039 0.429 1.00 34.04 16 LEU A N 9
ATOM 9012 C CA . LEU A 1 16 ? -8.950 4.457 -0.780 1.00 70.31 16 LEU A CA 9
ATOM 9013 C C . LEU A 1 16 ? -9.035 5.948 -1.044 1.00 42.42 16 LEU A C 9
ATOM 9014 O O . LEU A 1 16 ? -8.095 6.551 -1.568 1.00 44.42 16 LEU A O 9
ATOM 9030 N N . LYS A 1 17 ? -10.139 6.544 -0.671 1.00 54.32 17 LYS A N 9
ATOM 9031 C CA . LYS A 1 17 ? -10.363 7.978 -0.858 1.00 44.21 17 LYS A CA 9
ATOM 9032 C C . LYS A 1 17 ? -9.370 8.837 -0.082 1.00 21.50 17 LYS A C 9
ATOM 9033 O O . LYS A 1 17 ? -9.315 10.044 -0.261 1.00 3.23 17 LYS A O 9
ATOM 9052 N N . ARG A 1 18 ? -8.607 8.213 0.787 1.00 71.54 18 ARG A N 9
ATOM 9053 C CA . ARG A 1 18 ? -7.607 8.947 1.588 1.00 73.12 18 ARG A CA 9
ATOM 9054 C C . ARG A 1 18 ? -6.187 8.620 1.147 1.00 32.33 18 ARG A C 9
ATOM 9055 O O . ARG A 1 18 ? -5.230 9.118 1.723 1.00 65.20 18 ARG A O 9
ATOM 9076 N N . ILE A 1 19 ? -6.054 7.839 0.109 1.00 60.33 19 ILE A N 9
ATOM 9077 C CA . ILE A 1 19 ? -4.753 7.360 -0.312 1.00 53.10 19 ILE A CA 9
ATOM 9078 C C . ILE A 1 19 ? -4.315 8.111 -1.553 1.00 31.43 19 ILE A C 9
ATOM 9079 O O . ILE A 1 19 ? -5.119 8.371 -2.442 1.00 43.10 19 ILE A O 9
ATOM 9095 N N . LYS A 1 20 ? -3.068 8.498 -1.590 1.00 42.02 20 LYS A N 9
ATOM 9096 C CA . LYS A 1 20 ? -2.511 9.159 -2.741 1.00 62.41 20 LYS A CA 9
ATOM 9097 C C . LYS A 1 20 ? -1.789 8.194 -3.654 1.00 12.03 20 LYS A C 9
ATOM 9098 O O . LYS A 1 20 ? -1.986 8.219 -4.873 1.00 74.51 20 LYS A O 9
ATOM 9117 N N . SER A 1 21 ? -0.962 7.350 -3.077 1.00 3.15 21 SER A N 9
ATOM 9118 C CA . SER A 1 21 ? -0.099 6.460 -3.836 1.00 72.04 21 SER A CA 9
ATOM 9119 C C . SER A 1 21 ? 0.436 5.384 -2.918 1.00 61.22 21 SER A C 9
ATOM 9120 O O . SER A 1 21 ? 0.213 5.437 -1.698 1.00 63.43 21 SER A O 9
ATOM 9128 N N . TYR A 1 22 ? 1.112 4.416 -3.484 1.00 33.30 22 TYR A N 9
ATOM 9129 C CA . TYR A 1 22 ? 1.720 3.372 -2.707 1.00 44.52 22 TYR A CA 9
ATOM 9130 C C . TYR A 1 22 ? 3.148 3.148 -3.143 1.00 73.03 22 TYR A C 9
ATOM 9131 O O . TYR A 1 22 ? 3.572 3.639 -4.185 1.00 10.23 22 TYR A O 9
ATOM 9149 N N . THR A 1 23 ? 3.870 2.431 -2.351 1.00 54.15 23 THR A N 9
ATOM 9150 C CA . THR A 1 23 ? 5.204 2.062 -2.660 1.00 43.23 23 THR A CA 9
ATOM 9151 C C . THR A 1 23 ? 5.289 0.547 -2.720 1.00 64.24 23 THR A C 9
ATOM 9152 O O . THR A 1 23 ? 4.745 -0.149 -1.846 1.00 62.05 23 THR A O 9
ATOM 9163 N N . ILE A 1 24 ? 5.923 0.036 -3.744 1.00 20.14 24 ILE A N 9
ATOM 9164 C CA . ILE A 1 24 ? 6.065 -1.382 -3.891 1.00 12.01 24 ILE A CA 9
ATOM 9165 C C . ILE A 1 24 ? 7.293 -1.859 -3.134 1.00 74.22 24 ILE A C 9
ATOM 9166 O O . ILE A 1 24 ? 8.435 -1.497 -3.467 1.00 11.12 24 ILE A O 9
ATOM 9182 N N . GLN A 1 25 ? 7.062 -2.629 -2.116 1.00 52.35 25 GLN A N 9
ATOM 9183 C CA . GLN A 1 25 ? 8.124 -3.227 -1.367 1.00 4.35 25 GLN A CA 9
ATOM 9184 C C . GLN A 1 25 ? 8.469 -4.561 -1.973 1.00 23.13 25 GLN A C 9
ATOM 9185 O O . GLN A 1 25 ? 7.635 -5.459 -2.041 1.00 71.11 25 GLN A O 9
ATOM 9199 N N . SER A 1 26 ? 9.682 -4.672 -2.432 1.00 51.43 26 SER A N 9
ATOM 9200 C CA . SER A 1 26 ? 10.138 -5.863 -3.067 1.00 60.23 26 SER A CA 9
ATOM 9201 C C . SER A 1 26 ? 10.661 -6.845 -2.041 1.00 13.43 26 SER A C 9
ATOM 9202 O O . SER A 1 26 ? 11.371 -6.466 -1.101 1.00 74.41 26 SER A O 9
ATOM 9210 N N . ASN A 1 27 ? 10.318 -8.101 -2.218 1.00 31.13 27 ASN A N 9
ATOM 9211 C CA . ASN A 1 27 ? 10.729 -9.157 -1.336 1.00 43.43 27 ASN A CA 9
ATOM 9212 C C . ASN A 1 27 ? 12.243 -9.440 -1.543 1.00 22.12 27 ASN A C 9
ATOM 9213 O O . ASN A 1 27 ? 12.869 -10.206 -0.815 1.00 64.54 27 ASN A O 9
ATOM 9224 N N . GLU A 1 28 ? 12.804 -8.831 -2.571 1.00 61.52 28 GLU A N 9
ATOM 9225 C CA . GLU A 1 28 ? 14.209 -8.854 -2.817 1.00 45.32 28 GLU A CA 9
ATOM 9226 C C . GLU A 1 28 ? 14.932 -7.953 -1.792 1.00 14.21 28 GLU A C 9
ATOM 9227 O O . GLU A 1 28 ? 15.902 -8.368 -1.163 1.00 22.52 28 GLU A O 9
ATOM 9239 N N . ALA A 1 29 ? 14.418 -6.738 -1.595 1.00 14.23 29 ALA A N 9
ATOM 9240 C CA . ALA A 1 29 ? 15.072 -5.765 -0.719 1.00 13.12 29 ALA A CA 9
ATOM 9241 C C . ALA A 1 29 ? 14.574 -5.876 0.710 1.00 40.23 29 ALA A C 9
ATOM 9242 O O . ALA A 1 29 ? 15.296 -5.576 1.667 1.00 10.31 29 ALA A O 9
ATOM 9249 N N . CYS A 1 30 ? 13.377 -6.324 0.855 1.00 4.01 30 CYS A N 9
ATOM 9250 C CA . CYS A 1 30 ? 12.761 -6.459 2.142 1.00 44.03 30 CYS A CA 9
ATOM 9251 C C . CYS A 1 30 ? 12.472 -7.918 2.401 1.00 2.43 30 CYS A C 9
ATOM 9252 O O . CYS A 1 30 ? 12.506 -8.710 1.475 1.00 65.11 30 CYS A O 9
ATOM 9259 N N . ASN A 1 31 ? 12.201 -8.293 3.638 1.00 40.10 31 ASN A N 9
ATOM 9260 C CA . ASN A 1 31 ? 11.986 -9.712 3.943 1.00 52.14 31 ASN A CA 9
ATOM 9261 C C . ASN A 1 31 ? 10.628 -10.201 3.447 1.00 23.40 31 ASN A C 9
ATOM 9262 O O . ASN A 1 31 ? 10.425 -11.387 3.253 1.00 73.20 31 ASN A O 9
ATOM 9273 N N . ILE A 1 32 ? 9.707 -9.280 3.232 1.00 54.11 32 ILE A N 9
ATOM 9274 C CA . ILE A 1 32 ? 8.384 -9.615 2.693 1.00 5.12 32 ILE A CA 9
ATOM 9275 C C . ILE A 1 32 ? 7.998 -8.596 1.659 1.00 14.41 32 ILE A C 9
ATOM 9276 O O . ILE A 1 32 ? 8.714 -7.612 1.460 1.00 34.25 32 ILE A O 9
ATOM 9292 N N . LYS A 1 33 ? 6.888 -8.817 1.009 1.00 61.24 33 LYS A N 9
ATOM 9293 C CA . LYS A 1 33 ? 6.334 -7.842 0.120 1.00 54.12 33 LYS A CA 9
ATOM 9294 C C . LYS A 1 33 ? 5.135 -7.206 0.811 1.00 60.03 33 LYS A C 9
ATOM 9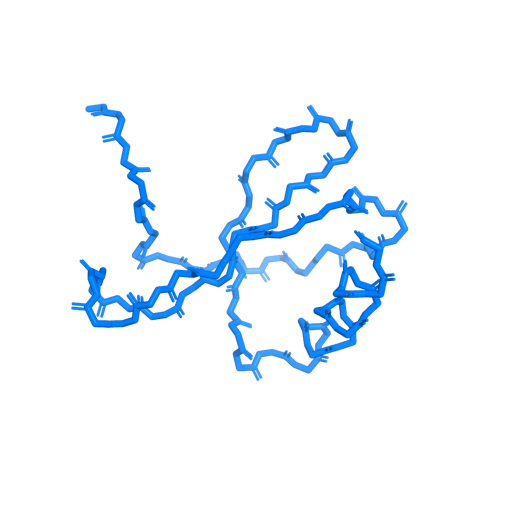295 O O . LYS A 1 33 ? 4.142 -7.880 1.082 1.00 51.43 33 LYS A O 9
ATOM 9314 N N . ALA A 1 34 ? 5.249 -5.950 1.133 1.00 22.02 34 ALA A N 9
ATOM 9315 C CA . ALA A 1 34 ? 4.182 -5.218 1.777 1.00 70.32 34 ALA A CA 9
ATOM 9316 C C . ALA A 1 34 ? 4.026 -3.893 1.076 1.00 65.22 34 ALA A C 9
ATOM 9317 O O . ALA A 1 34 ? 4.922 -3.098 1.089 1.00 55.34 34 ALA A O 9
ATOM 9324 N N . ILE A 1 35 ? 2.912 -3.682 0.425 1.00 20.54 35 ILE A N 9
ATOM 9325 C CA . ILE A 1 35 ? 2.687 -2.431 -0.286 1.00 60.41 35 ILE A CA 9
ATOM 9326 C C . ILE A 1 35 ? 2.466 -1.300 0.712 1.00 32.25 35 ILE A C 9
ATOM 9327 O O . ILE A 1 35 ? 1.614 -1.403 1.595 1.00 1.00 35 ILE A O 9
ATOM 9343 N N . ILE A 1 36 ? 3.236 -0.238 0.588 1.00 35.34 36 ILE A N 9
ATOM 9344 C CA . ILE A 1 36 ? 3.140 0.836 1.534 1.00 25.20 36 ILE A CA 9
ATOM 9345 C C . ILE A 1 36 ? 2.241 1.909 0.984 1.00 74.44 36 ILE A C 9
ATOM 9346 O O . ILE A 1 36 ? 2.583 2.587 0.033 1.00 0.40 36 ILE A O 9
ATOM 9362 N N . PHE A 1 37 ? 1.121 2.050 1.584 1.00 52.05 37 PHE A N 9
ATOM 9363 C CA . PHE A 1 37 ? 0.140 3.028 1.230 1.00 4.40 37 PHE A CA 9
ATOM 9364 C C . PHE A 1 37 ? 0.499 4.340 1.828 1.00 14.43 37 PHE A C 9
ATOM 9365 O O . PHE A 1 37 ? 1.021 4.401 2.925 1.00 63.12 37 PHE A O 9
ATOM 9382 N N . THR A 1 38 ? 0.288 5.368 1.105 1.00 53.30 38 THR A N 9
ATOM 9383 C CA . THR A 1 38 ? 0.515 6.671 1.613 1.00 0.42 38 THR A CA 9
ATOM 9384 C C . THR A 1 38 ? -0.753 7.504 1.458 1.00 50.51 38 THR A C 9
ATOM 9385 O O . THR A 1 38 ? -1.354 7.543 0.373 1.00 2.35 38 THR A O 9
ATOM 9396 N N . THR A 1 39 ? -1.147 8.163 2.519 1.00 71.00 39 THR A N 9
ATOM 9397 C CA . THR A 1 39 ? -2.349 8.946 2.517 1.00 1.12 39 THR A CA 9
ATOM 9398 C C . THR A 1 39 ? -2.084 10.323 1.974 1.00 12.03 39 THR A C 9
ATOM 9399 O O . THR A 1 39 ? -0.951 10.646 1.624 1.00 22.11 39 THR A O 9
ATOM 9410 N N . LYS A 1 40 ? -3.118 11.139 1.887 1.00 44.04 40 LYS A N 9
ATOM 9411 C CA . LYS A 1 40 ? -2.956 12.522 1.467 1.00 22.10 40 LYS A CA 9
ATOM 9412 C C . LYS A 1 40 ? -2.245 13.276 2.583 1.00 14.54 40 LYS A C 9
ATOM 9413 O O . LYS A 1 40 ? -1.629 14.326 2.372 1.00 0.14 40 LYS A O 9
ATOM 9432 N N . LYS A 1 41 ? -2.334 12.701 3.776 1.00 24.34 41 LYS A N 9
ATOM 9433 C CA . LYS A 1 41 ? -1.650 13.197 4.954 1.00 63.22 41 LYS A CA 9
ATOM 9434 C C . LYS A 1 41 ? -0.192 12.796 4.866 1.00 31.10 41 LYS A C 9
ATOM 9435 O O . LYS A 1 41 ? 0.643 13.244 5.642 1.00 13.42 41 LYS A O 9
ATOM 9454 N N . GLY A 1 42 ? 0.086 11.917 3.926 1.00 22.24 42 GLY A N 9
ATOM 9455 C CA . GLY A 1 42 ? 1.419 11.474 3.675 1.00 51.14 42 GLY A CA 9
ATOM 9456 C C . GLY A 1 42 ? 1.900 10.421 4.650 1.00 62.03 42 GLY A C 9
ATOM 9457 O O . GLY A 1 42 ? 3.092 10.118 4.714 1.00 25.44 42 GLY A O 9
ATOM 9461 N N . ARG A 1 43 ? 0.980 9.865 5.422 1.00 12.23 43 ARG A N 9
ATOM 9462 C CA . ARG A 1 43 ? 1.319 8.786 6.352 1.00 72.31 43 ARG A CA 9
ATOM 9463 C C . ARG A 1 43 ? 1.627 7.512 5.586 1.00 62.34 43 ARG A C 9
ATOM 9464 O O . ARG A 1 43 ? 1.105 7.314 4.489 1.00 42.15 43 ARG A O 9
ATOM 9485 N N . LYS A 1 44 ? 2.443 6.659 6.166 1.00 42.10 44 LYS A N 9
ATOM 9486 C CA . LYS A 1 44 ? 2.827 5.399 5.541 1.00 4.53 44 LYS A CA 9
ATOM 9487 C C . LYS A 1 44 ? 2.091 4.238 6.199 1.00 21.24 44 LYS A C 9
ATOM 9488 O O . LYS A 1 44 ? 2.169 4.046 7.416 1.00 53.44 44 LYS A O 9
ATOM 9507 N N . ILE A 1 45 ? 1.366 3.490 5.401 1.00 71.31 45 ILE A N 9
ATOM 9508 C CA . ILE A 1 45 ? 0.568 2.381 5.872 1.00 32.41 45 ILE A CA 9
ATOM 9509 C C . ILE A 1 45 ? 1.015 1.095 5.166 1.00 23.42 45 ILE A C 9
ATOM 9510 O O . ILE A 1 45 ? 0.837 0.951 3.972 1.00 5.34 45 ILE A O 9
ATOM 9526 N N . CYS A 1 46 ? 1.584 0.190 5.899 1.00 53.30 46 CYS A N 9
ATOM 9527 C CA . CYS A 1 46 ? 2.061 -1.075 5.333 1.00 73.42 46 CYS A CA 9
ATOM 9528 C C . CYS A 1 46 ? 0.877 -1.999 5.146 1.00 4.34 46 CYS A C 9
ATOM 9529 O O . CYS A 1 46 ? 0.262 -2.388 6.104 1.00 73.22 46 CYS A O 9
ATOM 9536 N N . ALA A 1 47 ? 0.538 -2.322 3.931 1.00 54.12 47 ALA A N 9
ATOM 9537 C CA . ALA A 1 47 ? -0.629 -3.138 3.682 1.00 11.54 47 ALA A CA 9
ATOM 9538 C C . ALA A 1 47 ? -0.275 -4.449 3.015 1.00 13.50 47 ALA A C 9
ATOM 9539 O O . ALA A 1 47 ? 0.711 -4.537 2.279 1.00 64.02 47 ALA A O 9
ATOM 9546 N N . ASN A 1 48 ? -1.064 -5.474 3.304 1.00 11.40 48 ASN A N 9
ATOM 9547 C CA . ASN A 1 48 ? -0.900 -6.785 2.701 1.00 22.13 48 ASN A CA 9
ATOM 9548 C C . ASN A 1 48 ? -1.371 -6.785 1.250 1.00 21.11 48 ASN A C 9
ATOM 9549 O O . ASN A 1 48 ? -2.544 -6.680 0.985 1.00 31.43 48 ASN A O 9
ATOM 9560 N N . PRO A 1 49 ? -0.431 -6.923 0.276 1.00 52.52 49 PRO A N 9
ATOM 9561 C CA . PRO A 1 49 ? -0.751 -6.917 -1.153 1.00 73.33 49 PRO A CA 9
ATOM 9562 C C . PRO A 1 49 ? -1.699 -8.023 -1.540 1.00 43.53 49 PRO A C 9
ATOM 9563 O O . PRO A 1 49 ? -2.333 -7.958 -2.566 1.00 14.22 49 PRO A O 9
ATOM 9574 N N . ASN A 1 50 ? -1.769 -9.050 -0.717 1.00 32.35 50 ASN A N 9
ATOM 9575 C CA . ASN A 1 50 ? -2.661 -10.147 -0.981 1.00 34.40 50 ASN A CA 9
ATOM 9576 C C . ASN A 1 50 ? -4.083 -9.877 -0.494 1.00 2.42 50 ASN A C 9
ATOM 9577 O O . ASN A 1 50 ? -4.969 -10.727 -0.627 1.00 11.12 50 ASN A O 9
ATOM 9588 N N . GLU A 1 51 ? -4.312 -8.693 0.060 1.00 34.41 51 GLU A N 9
ATOM 9589 C CA . GLU A 1 51 ? -5.652 -8.316 0.474 1.00 34.10 51 GLU A CA 9
ATOM 9590 C C . GLU A 1 51 ? -6.385 -7.680 -0.676 1.00 55.24 51 GLU A C 9
ATOM 9591 O O . GLU A 1 51 ? -5.840 -6.808 -1.362 1.00 62.11 51 GLU A O 9
ATOM 9603 N N . LYS A 1 52 ? -7.599 -8.124 -0.891 1.00 64.13 52 LYS A N 9
ATOM 9604 C CA . LYS A 1 52 ? -8.462 -7.650 -1.966 1.00 53.12 52 LYS A CA 9
ATOM 9605 C C . LYS A 1 52 ? -8.582 -6.117 -1.972 1.00 3.40 52 LYS A C 9
ATOM 9606 O O . LYS A 1 52 ? -8.552 -5.503 -3.042 1.00 1.35 52 LYS A O 9
ATOM 9625 N N . TRP A 1 53 ? -8.684 -5.503 -0.780 1.00 1.13 53 TRP A N 9
ATOM 9626 C CA . TRP A 1 53 ? -8.818 -4.041 -0.696 1.00 42.15 53 TRP A CA 9
ATOM 9627 C C . TRP A 1 53 ? -7.549 -3.347 -1.193 1.00 33.33 53 TRP A C 9
ATOM 9628 O O . TRP A 1 53 ? -7.606 -2.262 -1.777 1.00 53.25 53 TRP A O 9
ATOM 9649 N N . VAL A 1 54 ? -6.418 -4.000 -0.979 1.00 25.04 54 VAL A N 9
ATOM 9650 C CA . VAL A 1 54 ? -5.124 -3.484 -1.385 1.00 3.54 54 VAL A CA 9
ATOM 9651 C C . VAL A 1 54 ? -4.973 -3.586 -2.879 1.00 74.14 54 VAL A C 9
ATOM 9652 O O . VAL A 1 54 ? -4.532 -2.652 -3.532 1.00 12.13 54 VAL A O 9
ATOM 9665 N N . GLN A 1 55 ? -5.374 -4.712 -3.417 1.00 1.44 55 GLN A N 9
ATOM 9666 C CA . GLN A 1 55 ? -5.298 -4.953 -4.841 1.00 14.14 55 GLN A CA 9
ATOM 9667 C C . GLN A 1 55 ? -6.231 -4.010 -5.578 1.00 43.24 55 GLN A C 9
ATOM 9668 O O . GLN A 1 55 ? -5.911 -3.495 -6.653 1.00 61.31 55 GLN A O 9
ATOM 9682 N N . LYS A 1 56 ? -7.375 -3.763 -4.955 1.00 43.40 56 LYS A N 9
ATOM 9683 C CA . LYS A 1 56 ? -8.359 -2.826 -5.433 1.00 21.43 56 LYS A CA 9
ATOM 9684 C C . LYS A 1 56 ? -7.759 -1.417 -5.465 1.00 3.13 56 LYS A C 9
ATOM 9685 O O . LYS A 1 56 ? -7.899 -0.679 -6.453 1.00 30.53 56 LYS A O 9
ATOM 9704 N N . ALA A 1 57 ? -7.086 -1.059 -4.384 1.00 20.42 57 ALA A N 9
ATOM 9705 C CA . ALA A 1 57 ? -6.450 0.234 -4.268 1.00 44.01 57 ALA A CA 9
ATOM 9706 C C . ALA A 1 57 ? -5.320 0.375 -5.268 1.00 45.43 57 ALA A C 9
ATOM 9707 O O . ALA A 1 57 ? -5.226 1.383 -5.948 1.00 43.30 57 ALA A O 9
ATOM 9714 N N . MET A 1 58 ? -4.487 -0.652 -5.373 1.00 44.11 58 MET A N 9
ATOM 9715 C CA . MET A 1 58 ? -3.347 -0.645 -6.268 1.00 0.12 58 MET A CA 9
ATOM 9716 C C . MET A 1 58 ? -3.729 -0.415 -7.707 1.00 33.20 58 MET A C 9
ATOM 9717 O O . MET A 1 58 ? -2.995 0.235 -8.454 1.00 75.21 58 MET A O 9
ATOM 9731 N N . LYS A 1 59 ? -4.865 -0.942 -8.106 1.00 32.32 59 LYS A N 9
ATOM 9732 C CA . LYS A 1 59 ? -5.348 -0.716 -9.446 1.00 34.55 59 LYS A CA 9
ATOM 9733 C C . LYS A 1 59 ? -5.750 0.737 -9.638 1.00 42.34 59 LYS A C 9
ATOM 9734 O O . LYS A 1 59 ? -5.374 1.363 -10.618 1.00 3.03 59 LYS A O 9
ATOM 9753 N N . HIS A 1 60 ? -6.455 1.282 -8.674 1.00 13.24 60 HIS A N 9
ATOM 9754 C CA . HIS A 1 60 ? -6.913 2.651 -8.739 1.00 1.20 60 HIS A CA 9
ATOM 9755 C C . HIS A 1 60 ? -5.754 3.640 -8.607 1.00 74.34 60 HIS A C 9
ATOM 9756 O O . HIS A 1 60 ? -5.770 4.681 -9.200 1.00 73.23 60 HIS A O 9
ATOM 9771 N N . LEU A 1 61 ? -4.775 3.296 -7.824 1.00 0.43 61 LEU A N 9
ATOM 9772 C CA . LEU A 1 61 ? -3.624 4.162 -7.612 1.00 44.05 61 LEU A CA 9
ATOM 9773 C C . LEU A 1 61 ? -2.665 4.166 -8.809 1.00 73.33 61 LEU A C 9
ATOM 9774 O O . LEU A 1 61 ? -1.929 5.136 -9.018 1.00 74.42 61 LEU A O 9
ATOM 9790 N N . ASP A 1 62 ? -2.685 3.096 -9.597 1.00 12.31 62 ASP A N 9
ATOM 9791 C CA . ASP A 1 62 ? -1.828 3.010 -10.790 1.00 24.43 62 ASP A CA 9
ATOM 9792 C C . ASP A 1 62 ? -2.526 3.615 -11.997 1.00 14.11 62 ASP A C 9
ATOM 9793 O O . ASP A 1 62 ? -1.887 4.204 -12.872 1.00 3.13 62 ASP A O 9
ATOM 9802 N N . LYS A 1 63 ? -3.829 3.503 -12.017 1.00 71.02 63 LYS A N 9
ATOM 9803 C CA . LYS A 1 63 ? -4.635 4.104 -13.034 1.00 74.34 63 LYS A CA 9
ATOM 9804 C C . LYS A 1 63 ? -5.796 4.842 -12.441 1.00 73.42 63 LYS A C 9
ATOM 9805 O O . LYS A 1 63 ? -6.897 4.319 -12.288 1.00 21.05 63 LYS A O 9
ATOM 9824 N N . LYS A 1 64 ? -5.500 6.033 -12.036 1.00 31.30 64 LYS A N 9
ATOM 9825 C CA . LYS A 1 64 ? -6.437 6.934 -11.413 1.00 54.23 64 LYS A CA 9
ATOM 9826 C C . LYS A 1 64 ? -6.919 7.987 -12.400 1.00 60.35 64 LYS A C 9
ATOM 9827 O O . LYS A 1 64 ? -7.924 7.733 -13.090 1.00 38.39 64 LYS A O 9
ATOM 9847 N N . ALA A 1 1 ? 13.811 6.981 3.324 1.00 23.24 1 ALA A N 10
ATOM 9848 C CA . ALA A 1 1 ? 14.261 7.189 4.696 1.00 44.52 1 ALA A CA 10
ATOM 9849 C C . ALA A 1 1 ? 14.057 5.925 5.467 1.00 61.54 1 ALA A C 10
ATOM 9850 O O . ALA A 1 1 ? 13.050 5.246 5.257 1.00 34.52 1 ALA A O 10
ATOM 9859 N N . ARG A 1 2 ? 15.009 5.603 6.355 1.00 74.51 2 ARG A N 10
ATOM 9860 C CA . ARG A 1 2 ? 14.972 4.392 7.192 1.00 61.31 2 ARG A CA 10
ATOM 9861 C C . ARG A 1 2 ? 15.125 3.145 6.330 1.00 21.14 2 ARG A C 10
ATOM 9862 O O . ARG A 1 2 ? 16.231 2.634 6.147 1.00 5.21 2 ARG A O 10
ATOM 9883 N N . LYS A 1 3 ? 14.026 2.715 5.773 1.00 5.24 3 LYS A N 10
ATOM 9884 C CA . LYS A 1 3 ? 13.900 1.585 4.871 1.00 42.13 3 LYS A CA 10
ATOM 9885 C C . LYS A 1 3 ? 12.565 1.697 4.204 1.00 22.05 3 LYS A C 10
ATOM 9886 O O . LYS A 1 3 ? 11.607 2.147 4.822 1.00 33.33 3 LYS A O 10
ATOM 9905 N N . SER A 1 4 ? 12.485 1.295 2.973 1.00 62.23 4 SER A N 10
ATOM 9906 C CA . SER A 1 4 ? 11.221 1.260 2.266 1.00 33.14 4 SER A CA 10
ATOM 9907 C C . SER A 1 4 ? 10.618 -0.138 2.460 1.00 13.32 4 SER A C 10
ATOM 9908 O O . SER A 1 4 ? 9.849 -0.634 1.638 1.00 63.11 4 SER A O 10
ATOM 9916 N N . CYS A 1 5 ? 10.951 -0.732 3.591 1.00 20.11 5 CYS A N 10
ATOM 9917 C CA . CYS A 1 5 ? 10.549 -2.056 3.928 1.00 43.10 5 CYS A CA 10
ATOM 9918 C C . CYS A 1 5 ? 9.657 -2.039 5.152 1.00 73.11 5 CYS A C 10
ATOM 9919 O O . CYS A 1 5 ? 9.866 -1.261 6.090 1.00 42.00 5 CYS A O 10
ATOM 9926 N N . CYS A 1 6 ? 8.665 -2.851 5.110 1.00 73.13 6 CYS A N 10
ATOM 9927 C CA . CYS A 1 6 ? 7.761 -3.080 6.177 1.00 55.41 6 CYS A CA 10
ATOM 9928 C C . CYS A 1 6 ? 7.868 -4.518 6.575 1.00 3.31 6 CYS A C 10
ATOM 9929 O O . CYS A 1 6 ? 8.032 -5.382 5.716 1.00 32.03 6 CYS A O 10
ATOM 9936 N N . LEU A 1 7 ? 7.806 -4.773 7.850 1.00 15.12 7 LEU A N 10
ATOM 9937 C CA . LEU A 1 7 ? 7.879 -6.120 8.370 1.00 11.34 7 LEU A CA 10
ATOM 9938 C C . LEU A 1 7 ? 6.494 -6.591 8.774 1.00 31.31 7 LEU A C 10
ATOM 9939 O O . LEU A 1 7 ? 6.251 -7.783 8.947 1.00 74.12 7 LEU A O 10
ATOM 9955 N N . LYS A 1 8 ? 5.588 -5.650 8.911 1.00 24.42 8 LYS A N 10
ATOM 9956 C CA . LYS A 1 8 ? 4.225 -5.947 9.272 1.00 3.32 8 LYS A CA 10
ATOM 9957 C C . LYS A 1 8 ? 3.284 -5.371 8.236 1.00 71.02 8 LYS A C 10
ATOM 9958 O O . LYS A 1 8 ? 3.686 -4.544 7.411 1.00 15.05 8 LYS A O 10
ATOM 9977 N N . TYR A 1 9 ? 2.056 -5.818 8.264 1.00 52.43 9 TYR A N 10
ATOM 9978 C CA . TYR A 1 9 ? 1.019 -5.300 7.415 1.00 31.44 9 TYR A CA 10
ATOM 9979 C C . TYR A 1 9 ? -0.020 -4.683 8.338 1.00 62.54 9 TYR A C 10
ATOM 9980 O O . TYR A 1 9 ? -0.134 -5.095 9.495 1.00 72.25 9 TYR A O 10
ATOM 9998 N N . THR A 1 10 ? -0.743 -3.713 7.869 1.00 74.02 10 THR A N 10
ATOM 9999 C CA . THR A 1 10 ? -1.751 -3.083 8.661 1.00 73.42 10 THR A CA 10
ATOM 10000 C C . THR A 1 10 ? -2.928 -4.018 8.848 1.00 71.41 10 THR A C 10
ATOM 10001 O O . THR A 1 10 ? -3.296 -4.771 7.946 1.00 21.41 10 THR A O 10
ATOM 10012 N N . LYS A 1 11 ? -3.488 -3.990 10.015 1.00 64.04 11 LYS A N 10
ATOM 10013 C CA . LYS A 1 11 ? -4.605 -4.833 10.339 1.00 23.35 11 LYS A CA 10
ATOM 10014 C C . LYS A 1 11 ? -5.890 -4.085 10.050 1.00 3.14 11 LYS A C 10
ATOM 10015 O O . LYS A 1 11 ? -6.967 -4.682 9.914 1.00 50.40 11 LYS A O 10
ATOM 10034 N N . ARG A 1 12 ? -5.771 -2.784 9.949 1.00 73.14 12 ARG A N 10
ATOM 10035 C CA . ARG A 1 12 ? -6.889 -1.926 9.678 1.00 40.41 12 ARG A CA 10
ATOM 10036 C C . ARG A 1 12 ? -6.789 -1.412 8.244 1.00 10.13 12 ARG A C 10
ATOM 10037 O O . ARG A 1 12 ? -5.759 -0.835 7.861 1.00 40.14 12 ARG A O 10
ATOM 10058 N N . PRO A 1 13 ? -7.833 -1.631 7.432 1.00 52.02 13 PRO A N 10
ATOM 10059 C CA . PRO A 1 13 ? -7.852 -1.195 6.036 1.00 31.41 13 PRO A CA 10
ATOM 10060 C C . PRO A 1 13 ? -7.966 0.330 5.907 1.00 33.03 13 PRO A C 10
ATOM 10061 O O . PRO A 1 13 ? -8.356 1.028 6.861 1.00 62.31 13 PRO A O 10
ATOM 10072 N N . LEU A 1 14 ? -7.616 0.834 4.757 1.00 20.21 14 LEU A N 10
ATOM 10073 C CA . LEU A 1 14 ? -7.728 2.243 4.456 1.00 21.11 14 LEU A CA 10
ATOM 10074 C C . LEU A 1 14 ? -8.777 2.424 3.397 1.00 3.04 14 LEU A C 10
ATOM 10075 O O . LEU A 1 14 ? -8.875 1.593 2.479 1.00 32.34 14 LEU A O 10
ATOM 10091 N N . PRO A 1 15 ? -9.595 3.465 3.485 1.00 5.15 15 PRO A N 10
ATOM 10092 C CA . PRO A 1 15 ? -10.480 3.798 2.403 1.00 64.44 15 PRO A CA 10
ATOM 10093 C C . PRO A 1 15 ? -9.641 4.400 1.278 1.00 22.34 15 PRO A C 10
ATOM 10094 O O . PRO A 1 15 ? -8.758 5.230 1.533 1.00 1.12 15 PRO A O 10
ATOM 10105 N N . LEU A 1 16 ? -9.914 4.004 0.060 1.00 61.15 16 LEU A N 10
ATOM 10106 C CA . LEU A 1 16 ? -9.164 4.471 -1.105 1.00 14.34 16 LEU A CA 10
ATOM 10107 C C . LEU A 1 16 ? -9.320 5.964 -1.287 1.00 64.30 16 LEU A C 10
ATOM 10108 O O . LEU A 1 16 ? -8.418 6.649 -1.778 1.00 0.54 16 LEU A O 10
ATOM 10124 N N . LYS A 1 17 ? -10.460 6.456 -0.861 1.00 2.52 17 LYS A N 10
ATOM 10125 C CA . LYS A 1 17 ? -10.785 7.883 -0.848 1.00 13.14 17 LYS A CA 10
ATOM 10126 C C . LYS A 1 17 ? -9.759 8.693 -0.037 1.00 23.35 17 LYS A C 10
ATOM 10127 O O . LYS A 1 17 ? -9.777 9.912 -0.064 1.00 74.54 17 LYS A O 10
ATOM 10146 N N . ARG A 1 18 ? -8.889 8.010 0.703 1.00 23.25 18 ARG A N 10
ATOM 10147 C CA . ARG A 1 18 ? -7.963 8.694 1.605 1.00 14.32 18 ARG A CA 10
ATOM 10148 C C . ARG A 1 18 ? -6.506 8.367 1.276 1.00 20.52 18 ARG A C 10
ATOM 10149 O O . ARG A 1 18 ? -5.593 8.756 2.014 1.00 71.41 18 ARG A O 10
ATOM 10170 N N . ILE A 1 19 ? -6.282 7.701 0.173 1.00 22.21 19 ILE A N 10
ATOM 10171 C CA . ILE A 1 19 ? -4.946 7.256 -0.183 1.00 54.31 19 ILE A CA 10
ATOM 10172 C C . ILE A 1 19 ? -4.433 8.085 -1.349 1.00 40.35 19 ILE A C 10
ATOM 10173 O O . ILE A 1 19 ? -5.153 8.308 -2.324 1.00 21.33 19 ILE A O 10
ATOM 10189 N N . LYS A 1 20 ? -3.222 8.572 -1.233 1.00 74.32 20 LYS A N 10
ATOM 10190 C CA . LYS A 1 20 ? -2.620 9.353 -2.285 1.00 73.51 20 LYS A CA 10
ATOM 10191 C C . LYS A 1 20 ? -1.882 8.456 -3.289 1.00 21.24 20 LYS A C 10
ATOM 10192 O O . LYS A 1 20 ? -2.015 8.635 -4.501 1.00 1.20 20 LYS A O 10
ATOM 10211 N N . SER A 1 21 ? -1.119 7.484 -2.776 1.00 4.44 21 SER A N 10
ATOM 10212 C CA . SER A 1 21 ? -0.270 6.627 -3.611 1.00 21.32 21 SER A CA 10
ATOM 10213 C C . SER A 1 21 ? 0.384 5.538 -2.767 1.00 74.03 21 SER A C 10
ATOM 10214 O O . SER A 1 21 ? 0.215 5.528 -1.545 1.00 51.34 21 SER A O 10
ATOM 10222 N N . TYR A 1 22 ? 1.087 4.607 -3.406 1.00 75.11 22 TYR A N 10
ATOM 10223 C CA . TYR A 1 22 ? 1.770 3.548 -2.678 1.00 51.32 22 TYR A CA 10
ATOM 10224 C C . TYR A 1 22 ? 3.187 3.304 -3.221 1.00 35.31 22 TYR A C 10
ATOM 10225 O O . TYR A 1 22 ? 3.570 3.846 -4.267 1.00 60.13 22 TYR A O 10
ATOM 10243 N N . THR A 1 23 ? 3.931 2.490 -2.503 1.00 65.11 23 THR A N 10
ATOM 10244 C CA . THR A 1 23 ? 5.260 2.051 -2.877 1.00 60.00 23 THR A CA 10
ATOM 10245 C C . THR A 1 23 ? 5.280 0.512 -2.956 1.00 3.14 23 THR A C 10
ATOM 10246 O O . THR A 1 23 ? 4.689 -0.163 -2.099 1.00 32.42 23 THR A O 10
ATOM 10257 N N . ILE A 1 24 ? 5.929 -0.030 -3.974 1.00 2.13 24 ILE A N 10
ATOM 10258 C CA . ILE A 1 24 ? 6.026 -1.470 -4.138 1.00 22.03 24 ILE A CA 10
ATOM 10259 C C . ILE A 1 24 ? 7.242 -2.007 -3.396 1.00 43.32 24 ILE A C 10
ATOM 10260 O O . ILE A 1 24 ? 8.382 -1.718 -3.764 1.00 63.53 24 ILE A O 10
ATOM 10276 N N . GLN A 1 25 ? 6.998 -2.747 -2.355 1.00 62.43 25 GLN A N 10
ATOM 10277 C CA . GLN A 1 25 ? 8.053 -3.405 -1.624 1.00 31.44 25 GLN A CA 10
ATOM 10278 C C . GLN A 1 25 ? 8.224 -4.805 -2.135 1.00 41.21 25 GLN A C 10
ATOM 10279 O O . GLN A 1 25 ? 7.297 -5.606 -2.072 1.00 35.44 25 GLN A O 10
ATOM 10293 N N . SER A 1 26 ? 9.382 -5.101 -2.650 1.00 53.21 26 SER A N 10
ATOM 10294 C CA . SER A 1 26 ? 9.650 -6.414 -3.115 1.00 54.22 26 SER A CA 10
ATOM 10295 C C . SER A 1 26 ? 10.445 -7.180 -2.068 1.00 65.42 26 SER A C 10
ATOM 10296 O O . SER A 1 26 ? 11.241 -6.595 -1.307 1.00 33.14 26 SER A O 10
ATOM 10304 N N . ASN A 1 27 ? 10.253 -8.474 -2.037 1.00 41.43 27 ASN A N 10
ATOM 10305 C CA . ASN A 1 27 ? 10.878 -9.356 -1.077 1.00 72.23 27 ASN A CA 10
ATOM 10306 C C . ASN A 1 27 ? 12.361 -9.600 -1.475 1.00 32.21 27 ASN A C 10
ATOM 10307 O O . ASN A 1 27 ? 13.066 -10.402 -0.881 1.00 35.41 27 ASN A O 10
ATOM 10318 N N . GLU A 1 28 ? 12.811 -8.876 -2.493 1.00 73.31 28 GLU A N 10
ATOM 10319 C CA . GLU A 1 28 ? 14.183 -8.946 -2.950 1.00 53.44 28 GLU A CA 10
ATOM 10320 C C . GLU A 1 28 ? 15.095 -8.270 -1.943 1.00 34.44 28 GLU A C 10
ATOM 10321 O O . GLU A 1 28 ? 16.129 -8.810 -1.552 1.00 4.15 28 GLU A O 10
ATOM 10333 N N . ALA A 1 29 ? 14.690 -7.081 -1.521 1.00 24.04 29 ALA A N 10
ATOM 10334 C CA . ALA A 1 29 ? 15.485 -6.284 -0.605 1.00 62.25 29 ALA A CA 10
ATOM 10335 C C . ALA A 1 29 ? 14.886 -6.287 0.779 1.00 24.00 29 ALA A C 10
ATOM 10336 O O . ALA A 1 29 ? 15.591 -6.147 1.777 1.00 60.05 29 ALA A O 10
ATOM 10343 N N . CYS A 1 30 ? 13.598 -6.470 0.842 1.00 20.53 30 CYS A N 10
ATOM 10344 C CA . CYS A 1 30 ? 12.895 -6.451 2.093 1.00 33.21 30 CYS A CA 10
ATOM 10345 C C . CYS A 1 30 ? 12.543 -7.865 2.499 1.00 1.12 30 CYS A C 10
ATOM 10346 O O . CYS A 1 30 ? 12.576 -8.767 1.671 1.00 51.14 30 CYS A O 10
ATOM 10353 N N . ASN A 1 31 ? 12.199 -8.055 3.762 1.00 32.51 31 ASN A N 10
ATOM 10354 C CA . ASN A 1 31 ? 11.894 -9.384 4.301 1.00 32.11 31 ASN A CA 10
ATOM 10355 C C . ASN A 1 31 ? 10.643 -9.988 3.675 1.00 52.01 31 ASN A C 10
ATOM 10356 O O . ASN A 1 31 ? 10.543 -11.206 3.525 1.00 62.32 31 ASN A O 10
ATOM 10367 N N . ILE A 1 32 ? 9.695 -9.144 3.330 1.00 62.45 32 ILE A N 10
ATOM 10368 C CA . ILE A 1 32 ? 8.425 -9.579 2.768 1.00 3.54 32 ILE A CA 10
ATOM 10369 C C . ILE A 1 32 ? 8.012 -8.636 1.668 1.00 53.51 32 ILE A C 10
ATOM 10370 O O . ILE A 1 32 ? 8.716 -7.658 1.386 1.00 12.31 32 ILE A O 10
ATOM 10386 N N . LYS A 1 33 ? 6.893 -8.916 1.054 1.00 23.31 33 LYS A N 10
ATOM 10387 C CA . LYS A 1 33 ? 6.303 -8.009 0.127 1.00 2.53 33 LYS A CA 10
ATOM 10388 C C . LYS A 1 33 ? 5.135 -7.321 0.828 1.00 13.50 33 LYS A C 10
ATOM 10389 O O . LYS A 1 33 ? 4.146 -7.971 1.179 1.00 14.55 33 LYS A O 10
ATOM 10408 N N . ALA A 1 34 ? 5.265 -6.048 1.074 1.00 14.41 34 ALA A N 10
ATOM 10409 C CA . ALA A 1 34 ? 4.229 -5.278 1.730 1.00 52.01 34 ALA A CA 10
ATOM 10410 C C . ALA A 1 34 ? 4.103 -3.950 1.033 1.00 34.33 34 ALA A C 10
ATOM 10411 O O . ALA A 1 34 ? 5.018 -3.172 1.049 1.00 43.32 34 ALA A O 10
ATOM 10418 N N . ILE A 1 35 ? 2.990 -3.716 0.392 1.00 40.32 35 ILE A N 10
ATOM 10419 C CA . ILE A 1 35 ? 2.784 -2.462 -0.316 1.00 13.13 35 ILE A CA 10
ATOM 10420 C C . ILE A 1 35 ? 2.635 -1.322 0.690 1.00 4.40 35 ILE A C 10
ATOM 10421 O O . ILE A 1 35 ? 1.867 -1.432 1.645 1.00 52.32 35 ILE A O 10
ATOM 10437 N N . ILE A 1 36 ? 3.360 -0.238 0.488 1.00 31.43 36 ILE A N 10
ATOM 10438 C CA . ILE A 1 36 ? 3.320 0.840 1.436 1.00 61.24 36 ILE A CA 10
ATOM 10439 C C . ILE A 1 36 ? 2.415 1.918 0.907 1.00 32.32 36 ILE A C 10
ATOM 10440 O O . ILE A 1 36 ? 2.729 2.572 -0.065 1.00 30.04 36 ILE A O 10
ATOM 10456 N N . PHE A 1 37 ? 1.316 2.082 1.542 1.00 65.04 37 PHE A N 10
ATOM 10457 C CA . PHE A 1 37 ? 0.338 3.058 1.210 1.00 52.52 37 PHE A CA 10
ATOM 10458 C C . PHE A 1 37 ? 0.664 4.359 1.849 1.00 35.42 37 PHE A C 10
ATOM 10459 O O . PHE A 1 37 ? 1.213 4.407 2.934 1.00 61.10 37 PHE A O 10
ATOM 10476 N N . THR A 1 38 ? 0.384 5.394 1.171 1.00 70.44 38 THR A N 10
ATOM 10477 C CA . THR A 1 38 ? 0.529 6.692 1.711 1.00 52.31 38 THR A CA 10
ATOM 10478 C C . THR A 1 38 ? -0.831 7.388 1.669 1.00 22.34 38 THR A C 10
ATOM 10479 O O . THR A 1 38 ? -1.493 7.414 0.618 1.00 65.01 38 THR A O 10
ATOM 10490 N N . THR A 1 39 ? -1.246 7.945 2.778 1.00 42.35 39 THR A N 10
ATOM 10491 C CA . THR A 1 39 ? -2.541 8.566 2.865 1.00 14.02 39 THR A CA 10
ATOM 10492 C C . THR A 1 39 ? -2.430 10.015 2.532 1.00 33.02 39 THR A C 10
ATOM 10493 O O . THR A 1 39 ? -1.344 10.493 2.239 1.00 64.32 39 THR A O 10
ATOM 10504 N N . LYS A 1 40 ? -3.537 10.728 2.549 1.00 61.41 40 LYS A N 10
ATOM 10505 C CA . LYS A 1 40 ? -3.502 12.160 2.316 1.00 33.33 40 LYS A CA 10
ATOM 10506 C C . LYS A 1 40 ? -2.802 12.857 3.490 1.00 0.33 40 LYS A C 10
ATOM 10507 O O . LYS A 1 40 ? -2.431 14.029 3.407 1.00 72.11 40 LYS A O 10
ATOM 10526 N N . LYS A 1 41 ? -2.620 12.102 4.582 1.00 43.21 41 LYS A N 10
ATOM 10527 C CA . LYS A 1 41 ? -1.872 12.564 5.745 1.00 3.40 41 LYS A CA 10
ATOM 10528 C C . LYS A 1 41 ? -0.399 12.476 5.393 1.00 41.34 41 LYS A C 10
ATOM 10529 O O . LYS A 1 41 ? 0.459 13.061 6.049 1.00 12.42 41 LYS A O 10
ATOM 10548 N N . GLY A 1 42 ? -0.127 11.713 4.346 1.00 41.43 42 GLY A N 10
ATOM 10549 C CA . GLY A 1 42 ? 1.217 11.495 3.886 1.00 12.45 42 GLY A CA 10
ATOM 10550 C C . GLY A 1 42 ? 1.953 10.461 4.704 1.00 43.51 42 GLY A C 10
ATOM 10551 O O . GLY A 1 42 ? 3.169 10.326 4.601 1.00 73.44 42 GLY A O 10
ATOM 10555 N N . ARG A 1 43 ? 1.219 9.735 5.514 1.00 0.43 43 ARG A N 10
ATOM 10556 C CA . ARG A 1 43 ? 1.799 8.720 6.372 1.00 70.25 43 ARG A CA 10
ATOM 10557 C C . ARG A 1 43 ? 2.037 7.441 5.597 1.00 14.54 43 ARG A C 10
ATOM 10558 O O . ARG A 1 43 ? 1.442 7.234 4.546 1.00 33.21 43 ARG A O 10
ATOM 10579 N N . LYS A 1 44 ? 2.893 6.588 6.123 1.00 12.12 44 LYS A N 10
ATOM 10580 C CA . LYS A 1 44 ? 3.214 5.333 5.474 1.00 71.50 44 LYS A CA 10
ATOM 10581 C C . LYS A 1 44 ? 2.499 4.171 6.147 1.00 75.05 44 LYS A C 10
ATOM 10582 O O . LYS A 1 44 ? 2.742 3.854 7.326 1.00 23.31 44 LYS A O 10
ATOM 10601 N N . ILE A 1 45 ? 1.613 3.565 5.409 1.00 1.44 45 ILE A N 10
ATOM 10602 C CA . ILE A 1 45 ? 0.809 2.467 5.876 1.00 13.41 45 ILE A CA 10
ATOM 10603 C C . ILE A 1 45 ? 1.250 1.200 5.168 1.00 10.22 45 ILE A C 10
ATOM 10604 O O . ILE A 1 45 ? 1.110 1.079 3.971 1.00 32.32 45 ILE A O 10
ATOM 10620 N N . CYS A 1 46 ? 1.764 0.283 5.898 1.00 64.05 46 CYS A N 10
ATOM 10621 C CA . CYS A 1 46 ? 2.211 -0.973 5.343 1.00 60.55 46 CYS A CA 10
ATOM 10622 C C . CYS A 1 46 ? 1.005 -1.855 5.163 1.00 3.40 46 CYS A C 10
ATOM 10623 O O . CYS A 1 46 ? 0.336 -2.149 6.114 1.00 15.32 46 CYS A O 10
ATOM 10630 N N . ALA A 1 47 ? 0.704 -2.244 3.958 1.00 11.23 47 ALA A N 10
ATOM 10631 C CA . ALA A 1 47 ? -0.490 -3.017 3.713 1.00 20.10 47 ALA A CA 10
ATOM 10632 C C . ALA A 1 47 ? -0.182 -4.358 3.099 1.00 14.51 47 ALA A C 10
ATOM 10633 O O . ALA A 1 47 ? 0.802 -4.513 2.372 1.00 62.21 47 ALA A O 10
ATOM 10640 N N . ASN A 1 48 ? -1.003 -5.339 3.431 1.00 71.11 48 ASN A N 10
ATOM 10641 C CA . ASN A 1 48 ? -0.907 -6.667 2.865 1.00 31.42 48 ASN A CA 10
ATOM 10642 C C . ASN A 1 48 ? -1.416 -6.686 1.428 1.00 60.41 48 ASN A C 10
ATOM 10643 O O . ASN A 1 48 ? -2.595 -6.548 1.193 1.00 72.12 48 ASN A O 10
ATOM 10654 N N . PRO A 1 49 ? -0.507 -6.877 0.437 1.00 74.41 49 PRO A N 10
ATOM 10655 C CA . PRO A 1 49 ? -0.869 -6.891 -0.987 1.00 64.51 49 PRO A CA 10
ATOM 10656 C C . PRO A 1 49 ? -1.851 -7.983 -1.324 1.00 2.34 49 PRO A C 10
ATOM 10657 O O . PRO A 1 49 ? -2.542 -7.907 -2.308 1.00 45.42 49 PRO A O 10
ATOM 10668 N N . ASN A 1 50 ? -1.908 -9.001 -0.482 1.00 74.33 50 ASN A N 10
ATOM 10669 C CA . ASN A 1 50 ? -2.820 -10.099 -0.693 1.00 75.31 50 ASN A CA 10
ATOM 10670 C C . ASN A 1 50 ? -4.245 -9.748 -0.290 1.00 61.54 50 ASN A C 10
ATOM 10671 O O . ASN A 1 50 ? -5.174 -10.543 -0.501 1.00 2.03 50 ASN A O 10
ATOM 10682 N N . GLU A 1 51 ? -4.429 -8.561 0.285 1.00 52.32 51 GLU A N 10
ATOM 10683 C CA . GLU A 1 51 ? -5.756 -8.104 0.674 1.00 50.43 51 GLU A CA 10
ATOM 10684 C C . GLU A 1 51 ? -6.449 -7.504 -0.519 1.00 23.45 51 GLU A C 10
ATOM 10685 O O . GLU A 1 51 ? -5.857 -6.694 -1.235 1.00 12.41 51 GLU A O 10
ATOM 10697 N N . LYS A 1 52 ? -7.684 -7.891 -0.742 1.00 23.23 52 LYS A N 10
ATOM 10698 C CA . LYS A 1 52 ? -8.441 -7.433 -1.892 1.00 52.43 52 LYS A CA 10
ATOM 10699 C C . LYS A 1 52 ? -8.593 -5.901 -1.920 1.00 72.15 52 LYS A C 10
ATOM 10700 O O . LYS A 1 52 ? -8.613 -5.302 -2.999 1.00 22.24 52 LYS A O 10
ATOM 10719 N N . TRP A 1 53 ? -8.674 -5.259 -0.744 1.00 5.44 53 TRP A N 10
ATOM 10720 C CA . TRP A 1 53 ? -8.794 -3.797 -0.719 1.00 33.50 53 TRP A CA 10
ATOM 10721 C C . TRP A 1 53 ? -7.521 -3.154 -1.281 1.00 64.02 53 TRP A C 10
ATOM 10722 O O . TRP A 1 53 ? -7.568 -2.113 -1.934 1.00 11.23 53 TRP A O 10
ATOM 10743 N N . VAL A 1 54 ? -6.396 -3.814 -1.052 1.00 14.44 54 VAL A N 10
ATOM 10744 C CA . VAL A 1 54 ? -5.111 -3.356 -1.533 1.00 52.43 54 VAL A CA 10
ATOM 10745 C C . VAL A 1 54 ? -5.013 -3.584 -3.028 1.00 21.23 54 VAL A C 10
ATOM 10746 O O . VAL A 1 54 ? -4.567 -2.718 -3.768 1.00 73.45 54 VAL A O 10
ATOM 10759 N N . GLN A 1 55 ? -5.466 -4.739 -3.459 1.00 71.53 55 GLN A N 10
ATOM 10760 C CA . GLN A 1 55 ? -5.442 -5.108 -4.862 1.00 15.31 55 GLN A CA 10
ATOM 10761 C C . GLN A 1 55 ? -6.361 -4.208 -5.683 1.00 44.54 55 GLN A C 10
ATOM 10762 O O . GLN A 1 55 ? -6.118 -3.949 -6.859 1.00 72.10 55 GLN A O 10
ATOM 10776 N N . LYS A 1 56 ? -7.424 -3.744 -5.048 1.00 64.12 56 LYS A N 10
ATOM 10777 C CA . LYS A 1 56 ? -8.322 -2.794 -5.645 1.00 50.24 56 LYS A CA 10
ATOM 10778 C C . LYS A 1 56 ? -7.626 -1.442 -5.750 1.00 72.33 56 LYS A C 10
ATOM 10779 O O . LYS A 1 56 ? -7.589 -0.820 -6.822 1.00 44.01 56 LYS A O 10
ATOM 10798 N N . ALA A 1 57 ? -7.064 -1.008 -4.623 1.00 54.14 57 ALA A N 10
ATOM 10799 C CA . ALA A 1 57 ? -6.386 0.269 -4.524 1.00 10.31 57 ALA A CA 10
ATOM 10800 C C . ALA A 1 57 ? -5.231 0.371 -5.497 1.00 41.53 57 ALA A C 10
ATOM 10801 O O . ALA A 1 57 ? -5.105 1.370 -6.186 1.00 30.14 57 ALA A O 10
ATOM 10808 N N . MET A 1 58 ? -4.411 -0.673 -5.570 1.00 35.04 58 MET A N 10
ATOM 10809 C CA . MET A 1 58 ? -3.250 -0.678 -6.441 1.00 41.14 58 MET A CA 10
ATOM 10810 C C . MET A 1 58 ? -3.590 -0.406 -7.894 1.00 61.41 58 MET A C 10
ATOM 10811 O O . MET A 1 58 ? -2.959 0.432 -8.529 1.00 63.53 58 MET A O 10
ATOM 10825 N N . LYS A 1 59 ? -4.611 -1.072 -8.401 1.00 71.43 59 LYS A N 10
ATOM 10826 C CA . LYS A 1 59 ? -5.029 -0.883 -9.779 1.00 54.20 59 LYS A CA 10
ATOM 10827 C C . LYS A 1 59 ? -5.485 0.545 -10.009 1.00 2.31 59 LYS A C 10
ATOM 10828 O O . LYS A 1 59 ? -5.170 1.141 -11.014 1.00 23.24 59 LYS A O 10
ATOM 10847 N N . HIS A 1 60 ? -6.189 1.098 -9.044 1.00 72.20 60 HIS A N 10
ATOM 10848 C CA . HIS A 1 60 ? -6.691 2.444 -9.152 1.00 14.33 60 HIS A CA 10
ATOM 10849 C C . HIS A 1 60 ? -5.566 3.477 -9.013 1.00 62.02 60 HIS A C 10
ATOM 10850 O O . HIS A 1 60 ? -5.569 4.498 -9.703 1.00 40.34 60 HIS A O 10
ATOM 10865 N N . LEU A 1 61 ? -4.622 3.204 -8.137 1.00 51.42 61 LEU A N 10
ATOM 10866 C CA . LEU A 1 61 ? -3.506 4.111 -7.883 1.00 25.54 61 LEU A CA 10
ATOM 10867 C C . LEU A 1 61 ? -2.509 4.164 -9.043 1.00 60.32 61 LEU A C 10
ATOM 10868 O O . LEU A 1 61 ? -1.908 5.212 -9.296 1.00 31.10 61 LEU A O 10
ATOM 10884 N N . ASP A 1 62 ? -2.345 3.061 -9.767 1.00 14.44 62 ASP A N 10
ATOM 10885 C CA . ASP A 1 62 ? -1.474 3.072 -10.958 1.00 44.51 62 ASP A CA 10
ATOM 10886 C C . ASP A 1 62 ? -2.120 3.818 -12.100 1.00 44.45 62 ASP A C 10
ATOM 10887 O O . ASP A 1 62 ? -1.447 4.324 -12.996 1.00 73.24 62 ASP A O 10
ATOM 10896 N N . LYS A 1 63 ? -3.420 3.896 -12.072 1.00 25.24 63 LYS A N 10
ATOM 10897 C CA . LYS A 1 63 ? -4.166 4.561 -13.110 1.00 13.20 63 LYS A CA 10
ATOM 10898 C C . LYS A 1 63 ? -4.573 5.956 -12.641 1.00 23.41 63 LYS A C 10
ATOM 10899 O O . LYS A 1 63 ? -5.464 6.588 -13.211 1.00 72.42 63 LYS A O 10
ATOM 10918 N N . LYS A 1 64 ? -3.922 6.427 -11.605 1.00 73.15 64 LYS A N 10
ATOM 10919 C CA . LYS A 1 64 ? -4.212 7.719 -11.053 1.00 34.14 64 LYS A CA 10
ATOM 10920 C C . LYS A 1 64 ? -3.051 8.656 -11.329 1.00 4.33 64 LYS A C 10
ATOM 10921 O O . LYS A 1 64 ? -2.062 8.635 -10.563 1.00 38.49 64 LYS A O 10
ATOM 10941 N N . ALA A 1 1 ? 16.021 0.572 12.266 1.00 72.23 1 ALA A N 11
ATOM 10942 C CA . ALA A 1 1 ? 14.979 1.588 12.293 1.00 52.44 1 ALA A CA 11
ATOM 10943 C C . ALA A 1 1 ? 15.096 2.450 11.062 1.00 2.12 1 ALA A C 11
ATOM 10944 O O . ALA A 1 1 ? 16.173 2.540 10.481 1.00 54.00 1 ALA A O 11
ATOM 10953 N N . ARG A 1 2 ? 13.994 3.085 10.675 1.00 73.10 2 ARG A N 11
ATOM 10954 C CA . ARG A 1 2 ? 13.912 3.945 9.488 1.00 72.34 2 ARG A CA 11
ATOM 10955 C C . ARG A 1 2 ? 14.230 3.175 8.218 1.00 33.35 2 ARG A C 11
ATOM 10956 O O . ARG A 1 2 ? 15.375 3.155 7.738 1.00 42.20 2 ARG A O 11
ATOM 10977 N N . LYS A 1 3 ? 13.224 2.503 7.709 1.00 32.11 3 LYS A N 11
ATOM 10978 C CA . LYS A 1 3 ? 13.354 1.672 6.531 1.00 44.15 3 LYS A CA 11
ATOM 10979 C C . LYS A 1 3 ? 12.166 1.871 5.633 1.00 44.34 3 LYS A C 11
ATOM 10980 O O . LYS A 1 3 ? 11.073 2.169 6.103 1.00 53.21 3 LYS A O 11
ATOM 10999 N N . SER A 1 4 ? 12.374 1.693 4.356 1.00 65.44 4 SER A N 11
ATOM 11000 C CA . SER A 1 4 ? 11.315 1.785 3.377 1.00 33.15 4 SER A CA 11
ATOM 11001 C C . SER A 1 4 ? 10.729 0.389 3.152 1.00 44.01 4 SER A C 11
ATOM 11002 O O . SER A 1 4 ? 10.034 0.127 2.171 1.00 15.14 4 SER A O 11
ATOM 11010 N N . CYS A 1 5 ? 11.031 -0.490 4.081 1.00 15.11 5 CYS A N 11
ATOM 11011 C CA . CYS A 1 5 ? 10.533 -1.824 4.085 1.00 31.42 5 CYS A CA 11
ATOM 11012 C C . CYS A 1 5 ? 9.703 -2.013 5.333 1.00 11.15 5 CYS A C 11
ATOM 11013 O O . CYS A 1 5 ? 9.979 -1.404 6.378 1.00 4.54 5 CYS A O 11
ATOM 11020 N N . CYS A 1 6 ? 8.722 -2.828 5.233 1.00 74.32 6 CYS A N 11
ATOM 11021 C CA . CYS A 1 6 ? 7.845 -3.122 6.296 1.00 25.22 6 CYS A CA 11
ATOM 11022 C C . CYS A 1 6 ? 7.957 -4.573 6.652 1.00 70.22 6 CYS A C 11
ATOM 11023 O O . CYS A 1 6 ? 8.237 -5.408 5.789 1.00 22.42 6 CYS A O 11
ATOM 11030 N N . LEU A 1 7 ? 7.776 -4.863 7.913 1.00 61.22 7 LEU A N 11
ATOM 11031 C CA . LEU A 1 7 ? 7.797 -6.226 8.413 1.00 70.14 7 LEU A CA 11
ATOM 11032 C C . LEU A 1 7 ? 6.432 -6.541 8.993 1.00 21.54 7 LEU A C 11
ATOM 11033 O O . LEU A 1 7 ? 6.199 -7.608 9.564 1.00 73.41 7 LEU A O 11
ATOM 11049 N N . LYS A 1 8 ? 5.535 -5.611 8.818 1.00 13.12 8 LYS A N 11
ATOM 11050 C CA . LYS A 1 8 ? 4.220 -5.670 9.355 1.00 3.54 8 LYS A CA 11
ATOM 11051 C C . LYS A 1 8 ? 3.241 -5.225 8.286 1.00 63.25 8 LYS A C 11
ATOM 11052 O O . LYS A 1 8 ? 3.611 -4.479 7.388 1.00 22.44 8 LYS A O 11
ATOM 11071 N N . TYR A 1 9 ? 2.035 -5.714 8.364 1.00 0.41 9 TYR A N 11
ATOM 11072 C CA . TYR A 1 9 ? 0.965 -5.267 7.520 1.00 43.13 9 TYR A CA 11
ATOM 11073 C C . TYR A 1 9 ? -0.092 -4.646 8.439 1.00 10.30 9 TYR A C 11
ATOM 11074 O O . TYR A 1 9 ? -0.201 -5.031 9.607 1.00 31.14 9 TYR A O 11
ATOM 11092 N N . THR A 1 10 ? -0.834 -3.711 7.931 1.00 3.22 10 THR A N 11
ATOM 11093 C CA . THR A 1 10 ? -1.840 -3.018 8.692 1.00 14.24 10 THR A CA 11
ATOM 11094 C C . THR A 1 10 ? -3.047 -3.902 9.002 1.00 33.34 10 THR A C 11
ATOM 11095 O O . THR A 1 10 ? -3.484 -4.710 8.172 1.00 22.12 10 THR A O 11
ATOM 11106 N N . LYS A 1 11 ? -3.564 -3.745 10.196 1.00 61.54 11 LYS A N 11
ATOM 11107 C CA . LYS A 1 11 ? -4.741 -4.467 10.644 1.00 60.21 11 LYS A CA 11
ATOM 11108 C C . LYS A 1 11 ? -6.002 -3.679 10.284 1.00 33.21 11 LYS A C 11
ATOM 11109 O O . LYS A 1 11 ? -7.125 -4.182 10.394 1.00 3.44 11 LYS A O 11
ATOM 11128 N N . ARG A 1 12 ? -5.802 -2.451 9.859 1.00 61.14 12 ARG A N 11
ATOM 11129 C CA . ARG A 1 12 ? -6.890 -1.564 9.518 1.00 42.33 12 ARG A CA 11
ATOM 11130 C C . ARG A 1 12 ? -6.840 -1.203 8.039 1.00 30.21 12 ARG A C 11
ATOM 11131 O O . ARG A 1 12 ? -5.828 -0.651 7.569 1.00 22.15 12 ARG A O 11
ATOM 11152 N N . PRO A 1 13 ? -7.896 -1.544 7.276 1.00 75.45 13 PRO A N 11
ATOM 11153 C CA . PRO A 1 13 ? -8.025 -1.133 5.881 1.00 4.31 13 PRO A CA 11
ATOM 11154 C C . PRO A 1 13 ? -8.198 0.387 5.776 1.00 41.10 13 PRO A C 11
ATOM 11155 O O . PRO A 1 13 ? -8.670 1.042 6.717 1.00 45.24 13 PRO A O 11
ATOM 11166 N N . LEU A 1 14 ? -7.824 0.937 4.660 1.00 54.14 14 LEU A N 11
ATOM 11167 C CA . LEU A 1 14 ? -7.951 2.357 4.413 1.00 20.01 14 LEU A CA 11
ATOM 11168 C C . LEU A 1 14 ? -8.988 2.571 3.339 1.00 52.42 14 LEU A C 11
ATOM 11169 O O . LEU A 1 14 ? -9.222 1.671 2.530 1.00 54.41 14 LEU A O 11
ATOM 11185 N N . PRO A 1 15 ? -9.644 3.725 3.310 1.00 50.32 15 PRO A N 11
ATOM 11186 C CA . PRO A 1 15 ? -10.487 4.072 2.197 1.00 45.04 15 PRO A CA 11
ATOM 11187 C C . PRO A 1 15 ? -9.582 4.465 1.041 1.00 44.54 15 PRO A C 11
ATOM 11188 O O . PRO A 1 15 ? -8.603 5.195 1.244 1.00 32.15 15 PRO A O 11
ATOM 11199 N N . LEU A 1 16 ? -9.901 4.015 -0.149 1.00 5.01 16 LEU A N 11
ATOM 11200 C CA . LEU A 1 16 ? -9.061 4.254 -1.317 1.00 20.15 16 LEU A CA 11
ATOM 11201 C C . LEU A 1 16 ? -8.866 5.725 -1.608 1.00 63.31 16 LEU A C 11
ATOM 11202 O O . LEU A 1 16 ? -7.773 6.154 -1.989 1.00 50.52 16 LEU A O 11
ATOM 11218 N N . LYS A 1 17 ? -9.909 6.497 -1.423 1.00 63.35 17 LYS A N 11
ATOM 11219 C CA . LYS A 1 17 ? -9.847 7.918 -1.677 1.00 21.04 17 LYS A CA 11
ATOM 11220 C C . LYS A 1 17 ? -8.870 8.600 -0.761 1.00 61.22 17 LYS A C 11
ATOM 11221 O O . LYS A 1 17 ? -8.357 9.640 -1.090 1.00 63.14 17 LYS A O 11
ATOM 11240 N N . ARG A 1 18 ? -8.556 7.969 0.349 1.00 41.11 18 ARG A N 11
ATOM 11241 C CA . ARG A 1 18 ? -7.732 8.616 1.387 1.00 51.25 18 ARG A CA 11
ATOM 11242 C C . ARG A 1 18 ? -6.252 8.345 1.127 1.00 13.11 18 ARG A C 11
ATOM 11243 O O . ARG A 1 18 ? -5.377 8.790 1.864 1.00 22.52 18 ARG A O 11
ATOM 11264 N N . ILE A 1 19 ? -5.991 7.667 0.067 1.00 54.44 19 ILE A N 11
ATOM 11265 C CA . ILE A 1 19 ? -4.675 7.222 -0.254 1.00 2.01 19 ILE A CA 11
ATOM 11266 C C . ILE A 1 19 ? -4.163 8.019 -1.422 1.00 21.51 19 ILE A C 11
ATOM 11267 O O . ILE A 1 19 ? -4.790 8.058 -2.481 1.00 20.54 19 ILE A O 11
ATOM 11283 N N . LYS A 1 20 ? -3.059 8.665 -1.229 1.00 61.25 20 LYS A N 11
ATOM 11284 C CA . LYS A 1 20 ? -2.449 9.444 -2.264 1.00 13.41 20 LYS A CA 11
ATOM 11285 C C . LYS A 1 20 ? -1.738 8.534 -3.273 1.00 44.14 20 LYS A C 11
ATOM 11286 O O . LYS A 1 20 ? -1.925 8.676 -4.479 1.00 22.54 20 LYS A O 11
ATOM 11305 N N . SER A 1 21 ? -0.970 7.567 -2.766 1.00 2.13 21 SER A N 11
ATOM 11306 C CA . SER A 1 21 ? -0.157 6.707 -3.611 1.00 22.41 21 SER A CA 11
ATOM 11307 C C . SER A 1 21 ? 0.447 5.596 -2.746 1.00 4.35 21 SER A C 11
ATOM 11308 O O . SER A 1 21 ? 0.288 5.618 -1.516 1.00 51.35 21 SER A O 11
ATOM 11316 N N . TYR A 1 22 ? 1.100 4.625 -3.373 1.00 15.11 22 TYR A N 11
ATOM 11317 C CA . TYR A 1 22 ? 1.752 3.552 -2.647 1.00 12.30 22 TYR A CA 11
ATOM 11318 C C . TYR A 1 22 ? 3.163 3.315 -3.159 1.00 10.42 22 TYR A C 11
ATOM 11319 O O . TYR A 1 22 ? 3.553 3.821 -4.221 1.00 55.53 22 TYR A O 11
ATOM 11337 N N . THR A 1 23 ? 3.905 2.552 -2.411 1.00 52.20 23 THR A N 11
ATOM 11338 C CA . THR A 1 23 ? 5.222 2.132 -2.775 1.00 31.50 23 THR A CA 11
ATOM 11339 C C . THR A 1 23 ? 5.235 0.603 -2.846 1.00 71.52 23 THR A C 11
ATOM 11340 O O . THR A 1 23 ? 4.670 -0.066 -1.970 1.00 42.23 23 THR A O 11
ATOM 11351 N N . ILE A 1 24 ? 5.842 0.059 -3.871 1.00 21.40 24 ILE A N 11
ATOM 11352 C CA . ILE A 1 24 ? 5.921 -1.369 -4.019 1.00 24.41 24 ILE A CA 11
ATOM 11353 C C . ILE A 1 24 ? 7.137 -1.915 -3.293 1.00 20.12 24 ILE A C 11
ATOM 11354 O O . ILE A 1 24 ? 8.277 -1.676 -3.696 1.00 22.25 24 ILE A O 11
ATOM 11370 N N . GLN A 1 25 ? 6.895 -2.617 -2.219 1.00 43.12 25 GLN A N 11
ATOM 11371 C CA . GLN A 1 25 ? 7.950 -3.279 -1.513 1.00 44.42 25 GLN A CA 11
ATOM 11372 C C . GLN A 1 25 ? 8.126 -4.659 -2.068 1.00 1.12 25 GLN A C 11
ATOM 11373 O O . GLN A 1 25 ? 7.213 -5.476 -2.026 1.00 41.34 25 GLN A O 11
ATOM 11387 N N . SER A 1 26 ? 9.279 -4.906 -2.597 1.00 15.45 26 SER A N 11
ATOM 11388 C CA . SER A 1 26 ? 9.588 -6.169 -3.163 1.00 34.31 26 SER A CA 11
ATOM 11389 C C . SER A 1 26 ? 10.309 -7.028 -2.144 1.00 23.53 26 SER A C 11
ATOM 11390 O O . SER A 1 26 ? 11.191 -6.543 -1.419 1.00 13.30 26 SER A O 11
ATOM 11398 N N . ASN A 1 27 ? 9.952 -8.300 -2.107 1.00 55.12 27 ASN A N 11
ATOM 11399 C CA . ASN A 1 27 ? 10.522 -9.279 -1.210 1.00 4.01 27 ASN A CA 11
ATOM 11400 C C . ASN A 1 27 ? 11.972 -9.595 -1.659 1.00 60.32 27 ASN A C 11
ATOM 11401 O O . ASN A 1 27 ? 12.720 -10.299 -0.996 1.00 52.33 27 ASN A O 11
ATOM 11412 N N . GLU A 1 28 ? 12.341 -9.069 -2.814 1.00 4.55 28 GLU A N 11
ATOM 11413 C CA . GLU A 1 28 ? 13.688 -9.191 -3.321 1.00 3.33 28 GLU A CA 11
ATOM 11414 C C . GLU A 1 28 ? 14.644 -8.302 -2.517 1.00 20.44 28 GLU A C 11
ATOM 11415 O O . GLU A 1 28 ? 15.768 -8.697 -2.209 1.00 13.14 28 GLU A O 11
ATOM 11427 N N . ALA A 1 29 ? 14.178 -7.109 -2.170 1.00 15.41 29 ALA A N 11
ATOM 11428 C CA . ALA A 1 29 ? 15.006 -6.140 -1.462 1.00 54.35 29 ALA A CA 11
ATOM 11429 C C . ALA A 1 29 ? 14.618 -6.038 0.009 1.00 51.42 29 ALA A C 11
ATOM 11430 O O . ALA A 1 29 ? 15.438 -5.689 0.856 1.00 25.23 29 ALA A O 11
ATOM 11437 N N . CYS A 1 30 ? 13.386 -6.330 0.305 1.00 14.44 30 CYS A N 11
ATOM 11438 C CA . CYS A 1 30 ? 12.892 -6.290 1.661 1.00 10.21 30 CYS A CA 11
ATOM 11439 C C . CYS A 1 30 ? 12.596 -7.696 2.113 1.00 11.05 30 CYS A C 11
ATOM 11440 O O . CYS A 1 30 ? 12.423 -8.575 1.286 1.00 63.31 30 CYS A O 11
ATOM 11447 N N . ASN A 1 31 ? 12.545 -7.910 3.417 1.00 0.25 31 ASN A N 11
ATOM 11448 C CA . ASN A 1 31 ? 12.323 -9.253 3.984 1.00 52.22 31 ASN A CA 11
ATOM 11449 C C . ASN A 1 31 ? 11.017 -9.874 3.505 1.00 31.32 31 ASN A C 11
ATOM 11450 O O . ASN A 1 31 ? 10.937 -11.085 3.296 1.00 40.14 31 ASN A O 11
ATOM 11461 N N . ILE A 1 32 ? 9.999 -9.050 3.332 1.00 42.13 32 ILE A N 11
ATOM 11462 C CA . ILE A 1 32 ? 8.690 -9.517 2.881 1.00 34.22 32 ILE A CA 11
ATOM 11463 C C . ILE A 1 32 ? 8.169 -8.564 1.823 1.00 3.22 32 ILE A C 11
ATOM 11464 O O . ILE A 1 32 ? 8.827 -7.560 1.520 1.00 11.11 32 ILE A O 11
ATOM 11480 N N . LYS A 1 33 ? 7.016 -8.855 1.272 1.00 14.32 33 LYS A N 11
ATOM 11481 C CA . LYS A 1 33 ? 6.373 -7.951 0.342 1.00 72.01 33 LYS A CA 11
ATOM 11482 C C . LYS A 1 33 ? 5.206 -7.275 1.050 1.00 34.44 33 LYS A C 11
ATOM 11483 O O . LYS A 1 33 ? 4.276 -7.945 1.491 1.00 13.55 33 LYS A O 11
ATOM 11502 N N . ALA A 1 34 ? 5.268 -5.973 1.191 1.00 12.24 34 ALA A N 11
ATOM 11503 C CA . ALA A 1 34 ? 4.203 -5.207 1.823 1.00 10.14 34 ALA A CA 11
ATOM 11504 C C . ALA A 1 34 ? 4.073 -3.879 1.122 1.00 24.24 34 ALA A C 11
ATOM 11505 O O . ALA A 1 34 ? 4.968 -3.079 1.186 1.00 44.32 34 ALA A O 11
ATOM 11512 N N . ILE A 1 35 ? 2.981 -3.660 0.430 1.00 15.34 35 ILE A N 11
ATOM 11513 C CA . ILE A 1 35 ? 2.789 -2.399 -0.283 1.00 22.54 35 ILE A CA 11
ATOM 11514 C C . ILE A 1 35 ? 2.622 -1.260 0.722 1.00 14.20 35 ILE A C 11
ATOM 11515 O O . ILE A 1 35 ? 1.823 -1.369 1.658 1.00 42.34 35 ILE A O 11
ATOM 11531 N N . ILE A 1 36 ? 3.364 -0.185 0.545 1.00 34.55 36 ILE A N 11
ATOM 11532 C CA . ILE A 1 36 ? 3.300 0.888 1.489 1.00 2.22 36 ILE A CA 11
ATOM 11533 C C . ILE A 1 36 ? 2.369 1.947 0.963 1.00 51.34 36 ILE A C 11
ATOM 11534 O O . ILE A 1 36 ? 2.669 2.624 -0.000 1.00 23.32 36 ILE A O 11
ATOM 11550 N N . PHE A 1 37 ? 1.271 2.074 1.600 1.00 1.22 37 PHE A N 11
ATOM 11551 C CA . PHE A 1 37 ? 0.265 3.033 1.278 1.00 2.43 37 PHE A CA 11
ATOM 11552 C C . PHE A 1 37 ? 0.576 4.330 1.936 1.00 3.10 37 PHE A C 11
ATOM 11553 O O . PHE A 1 37 ? 1.106 4.366 3.028 1.00 23.30 37 PHE A O 11
ATOM 11570 N N . THR A 1 38 ? 0.306 5.378 1.266 1.00 41.40 38 THR A N 11
ATOM 11571 C CA . THR A 1 38 ? 0.457 6.668 1.833 1.00 50.41 38 THR A CA 11
ATOM 11572 C C . THR A 1 38 ? -0.875 7.390 1.775 1.00 32.34 38 THR A C 11
ATOM 11573 O O . THR A 1 38 ? -1.490 7.478 0.709 1.00 43.32 38 THR A O 11
ATOM 11584 N N . THR A 1 39 ? -1.318 7.905 2.896 1.00 72.52 39 THR A N 11
ATOM 11585 C CA . THR A 1 39 ? -2.580 8.589 2.944 1.00 11.53 39 THR A CA 11
ATOM 11586 C C . THR A 1 39 ? -2.384 10.024 2.573 1.00 1.15 39 THR A C 11
ATOM 11587 O O . THR A 1 39 ? -1.262 10.439 2.305 1.00 63.30 39 THR A O 11
ATOM 11598 N N . LYS A 1 40 ? -3.451 10.794 2.533 1.00 41.51 40 LYS A N 11
ATOM 11599 C CA . LYS A 1 40 ? -3.315 12.215 2.268 1.00 45.41 40 LYS A CA 11
ATOM 11600 C C . LYS A 1 40 ? -2.606 12.893 3.439 1.00 4.41 40 LYS A C 11
ATOM 11601 O O . LYS A 1 40 ? -2.089 13.994 3.308 1.00 44.45 40 LYS A O 11
ATOM 11620 N N . LYS A 1 41 ? -2.587 12.206 4.581 1.00 24.42 41 LYS A N 11
ATOM 11621 C CA . LYS A 1 41 ? -1.860 12.668 5.754 1.00 24.35 41 LYS A CA 11
ATOM 11622 C C . LYS A 1 41 ? -0.387 12.391 5.536 1.00 33.41 41 LYS A C 11
ATOM 11623 O O . LYS A 1 41 ? 0.470 12.892 6.254 1.00 53.11 41 LYS A O 11
ATOM 11642 N N . GLY A 1 42 ? -0.115 11.581 4.536 1.00 11.22 42 GLY A N 11
ATOM 11643 C CA . GLY A 1 42 ? 1.227 11.240 4.185 1.00 32.52 42 GLY A CA 11
ATOM 11644 C C . GLY A 1 42 ? 1.815 10.169 5.062 1.00 22.51 42 GLY A C 11
ATOM 11645 O O . GLY A 1 42 ? 3.027 9.943 5.060 1.00 61.21 42 GLY A O 11
ATOM 11649 N N . ARG A 1 43 ? 0.965 9.518 5.826 1.00 51.20 43 ARG A N 11
ATOM 11650 C CA . ARG A 1 43 ? 1.362 8.445 6.681 1.00 74.12 43 ARG A CA 11
ATOM 11651 C C . ARG A 1 43 ? 1.764 7.245 5.828 1.00 20.35 43 ARG A C 11
ATOM 11652 O O . ARG A 1 43 ? 1.250 7.073 4.727 1.00 22.34 43 ARG A O 11
ATOM 11673 N N . LYS A 1 44 ? 2.671 6.442 6.323 1.00 22.23 44 LYS A N 11
ATOM 11674 C CA . LYS A 1 44 ? 3.104 5.267 5.613 1.00 64.11 44 LYS A CA 11
ATOM 11675 C C . LYS A 1 44 ? 2.440 4.035 6.215 1.00 21.54 44 LYS A C 11
ATOM 11676 O O . LYS A 1 44 ? 2.753 3.622 7.338 1.00 73.43 44 LYS A O 11
ATOM 11695 N N . ILE A 1 45 ? 1.518 3.474 5.482 1.00 12.24 45 ILE A N 11
ATOM 11696 C CA . ILE A 1 45 ? 0.740 2.346 5.927 1.00 21.42 45 ILE A CA 11
ATOM 11697 C C . ILE A 1 45 ? 1.223 1.099 5.205 1.00 14.32 45 ILE A C 11
ATOM 11698 O O . ILE A 1 45 ? 1.137 1.011 4.003 1.00 70.00 45 ILE A O 11
ATOM 11714 N N . CYS A 1 46 ? 1.708 0.165 5.929 1.00 21.42 46 CYS A N 11
ATOM 11715 C CA . CYS A 1 46 ? 2.191 -1.069 5.347 1.00 0.25 46 CYS A CA 11
ATOM 11716 C C . CYS A 1 46 ? 1.007 -1.986 5.162 1.00 14.12 46 CYS A C 11
ATOM 11717 O O . CYS A 1 46 ? 0.417 -2.395 6.120 1.00 13.14 46 CYS A O 11
ATOM 11724 N N . ALA A 1 47 ? 0.637 -2.275 3.949 1.00 23.40 47 ALA A N 11
ATOM 11725 C CA . ALA A 1 47 ? -0.547 -3.071 3.716 1.00 25.34 47 ALA A CA 11
ATOM 11726 C C . ALA A 1 47 ? -0.234 -4.364 3.015 1.00 50.21 47 ALA A C 11
ATOM 11727 O O . ALA A 1 47 ? 0.669 -4.428 2.180 1.00 50.14 47 ALA A O 11
ATOM 11734 N N . ASN A 1 48 ? -0.954 -5.407 3.393 1.00 53.24 48 ASN A N 11
ATOM 11735 C CA . ASN A 1 48 ? -0.838 -6.688 2.760 1.00 62.45 48 ASN A CA 11
ATOM 11736 C C . ASN A 1 48 ? -1.347 -6.697 1.335 1.00 71.20 48 ASN A C 11
ATOM 11737 O O . ASN A 1 48 ? -2.527 -6.544 1.090 1.00 51.41 48 ASN A O 11
ATOM 11748 N N . PRO A 1 49 ? -0.429 -6.904 0.363 1.00 42.33 49 PRO A N 11
ATOM 11749 C CA . PRO A 1 49 ? -0.757 -6.930 -1.055 1.00 35.42 49 PRO A CA 11
ATOM 11750 C C . PRO A 1 49 ? -1.710 -8.046 -1.391 1.00 30.40 49 PRO A C 11
ATOM 11751 O O . PRO A 1 49 ? -2.352 -8.020 -2.417 1.00 74.45 49 PRO A O 11
ATOM 11762 N N . ASN A 1 50 ? -1.775 -9.045 -0.527 1.00 32.12 50 ASN A N 11
ATOM 11763 C CA . ASN A 1 50 ? -2.672 -10.144 -0.738 1.00 15.42 50 ASN A CA 11
ATOM 11764 C C . ASN A 1 50 ? -4.116 -9.812 -0.356 1.00 24.12 50 ASN A C 11
ATOM 11765 O O . ASN A 1 50 ? -5.037 -10.596 -0.635 1.00 61.15 50 ASN A O 11
ATOM 11776 N N . GLU A 1 51 ? -4.329 -8.645 0.269 1.00 33.54 51 GLU A N 11
ATOM 11777 C CA . GLU A 1 51 ? -5.670 -8.234 0.653 1.00 45.23 51 GLU A CA 11
ATOM 11778 C C . GLU A 1 51 ? -6.387 -7.661 -0.531 1.00 72.43 51 GLU A C 11
ATOM 11779 O O . GLU A 1 51 ? -5.835 -6.827 -1.255 1.00 40.42 51 GLU A O 11
ATOM 11791 N N . LYS A 1 52 ? -7.595 -8.107 -0.732 1.00 64.53 52 LYS A N 11
ATOM 11792 C CA . LYS A 1 52 ? -8.422 -7.695 -1.846 1.00 31.31 52 LYS A CA 11
ATOM 11793 C C . LYS A 1 52 ? -8.596 -6.167 -1.901 1.00 21.12 52 LYS A C 11
ATOM 11794 O O . LYS A 1 52 ? -8.604 -5.585 -2.986 1.00 11.22 52 LYS A O 11
ATOM 11813 N N . TRP A 1 53 ? -8.704 -5.512 -0.736 1.00 5.13 53 TRP A N 11
ATOM 11814 C CA . TRP A 1 53 ? -8.879 -4.058 -0.721 1.00 31.43 53 TRP A CA 11
ATOM 11815 C C . TRP A 1 53 ? -7.623 -3.366 -1.247 1.00 43.11 53 TRP A C 11
ATOM 11816 O O . TRP A 1 53 ? -7.698 -2.318 -1.895 1.00 34.23 53 TRP A O 11
ATOM 11837 N N . VAL A 1 54 ? -6.478 -3.982 -0.982 1.00 74.00 54 VAL A N 11
ATOM 11838 C CA . VAL A 1 54 ? -5.192 -3.474 -1.413 1.00 30.42 54 VAL A CA 11
ATOM 11839 C C . VAL A 1 54 ? -5.038 -3.662 -2.901 1.00 64.33 54 VAL A C 11
ATOM 11840 O O . VAL A 1 54 ? -4.604 -2.760 -3.605 1.00 3.13 54 VAL A O 11
ATOM 11853 N N . GLN A 1 55 ? -5.426 -4.825 -3.377 1.00 13.34 55 GLN A N 11
ATOM 11854 C CA . GLN A 1 55 ? -5.329 -5.137 -4.785 1.00 1.31 55 GLN A CA 11
ATOM 11855 C C . GLN A 1 55 ? -6.244 -4.243 -5.602 1.00 21.23 55 GLN A C 11
ATOM 11856 O O . GLN A 1 55 ? -5.879 -3.776 -6.686 1.00 21.25 55 GLN A O 11
ATOM 11870 N N . LYS A 1 56 ? -7.420 -3.974 -5.049 1.00 20.20 56 LYS A N 11
ATOM 11871 C CA . LYS A 1 56 ? -8.379 -3.100 -5.665 1.00 0.33 56 LYS A CA 11
ATOM 11872 C C . LYS A 1 56 ? -7.835 -1.663 -5.678 1.00 3.14 56 LYS A C 11
ATOM 11873 O O . LYS A 1 56 ? -8.051 -0.901 -6.636 1.00 53.55 56 LYS A O 11
ATOM 11892 N N . ALA A 1 57 ? -7.118 -1.305 -4.619 1.00 44.54 57 ALA A N 11
ATOM 11893 C CA . ALA A 1 57 ? -6.531 0.014 -4.502 1.00 74.12 57 ALA A CA 11
ATOM 11894 C C . ALA A 1 57 ? -5.378 0.184 -5.467 1.00 44.54 57 ALA A C 11
ATOM 11895 O O . ALA A 1 57 ? -5.303 1.186 -6.168 1.00 1.31 57 ALA A O 11
ATOM 11902 N N . MET A 1 58 ? -4.508 -0.811 -5.523 1.00 63.31 58 MET A N 11
ATOM 11903 C CA . MET A 1 58 ? -3.307 -0.761 -6.335 1.00 21.43 58 MET A CA 11
ATOM 11904 C C . MET A 1 58 ? -3.563 -0.489 -7.786 1.00 55.34 58 MET A C 11
ATOM 11905 O O . MET A 1 58 ? -2.829 0.271 -8.401 1.00 24.42 58 MET A O 11
ATOM 11919 N N . LYS A 1 59 ? -4.608 -1.078 -8.333 1.00 72.31 59 LYS A N 11
ATOM 11920 C CA . LYS A 1 59 ? -4.926 -0.877 -9.714 1.00 61.11 59 LYS A CA 11
ATOM 11921 C C . LYS A 1 59 ? -5.335 0.561 -9.945 1.00 5.35 59 LYS A C 11
ATOM 11922 O O . LYS A 1 59 ? -4.941 1.160 -10.908 1.00 73.41 59 LYS A O 11
ATOM 11941 N N . HIS A 1 60 ? -6.094 1.112 -9.020 1.00 12.12 60 HIS A N 11
ATOM 11942 C CA . HIS A 1 60 ? -6.564 2.473 -9.126 1.00 14.01 60 HIS A CA 11
ATOM 11943 C C . HIS A 1 60 ? -5.435 3.474 -8.854 1.00 44.41 60 HIS A C 11
ATOM 11944 O O . HIS A 1 60 ? -5.322 4.491 -9.520 1.00 2.05 60 HIS A O 11
ATOM 11959 N N . LEU A 1 61 ? -4.626 3.176 -7.871 1.00 53.43 61 LEU A N 11
ATOM 11960 C CA . LEU A 1 61 ? -3.502 4.025 -7.491 1.00 0.12 61 LEU A CA 11
ATOM 11961 C C . LEU A 1 61 ? -2.421 4.019 -8.569 1.00 72.44 61 LEU A C 11
ATOM 11962 O O . LEU A 1 61 ? -1.637 4.961 -8.682 1.00 74.20 61 LEU A O 11
ATOM 11978 N N . ASP A 1 62 ? -2.403 2.959 -9.363 1.00 61.35 62 ASP A N 11
ATOM 11979 C CA . ASP A 1 62 ? -1.476 2.832 -10.491 1.00 13.44 62 ASP A CA 11
ATOM 11980 C C . ASP A 1 62 ? -1.905 3.778 -11.606 1.00 12.15 62 ASP A C 11
ATOM 11981 O O . ASP A 1 62 ? -1.102 4.184 -12.444 1.00 61.31 62 ASP A O 11
ATOM 11990 N N . LYS A 1 63 ? -3.166 4.185 -11.571 1.00 23.33 63 LYS A N 11
ATOM 11991 C CA . LYS A 1 63 ? -3.713 5.044 -12.593 1.00 2.13 63 LYS A CA 11
ATOM 11992 C C . LYS A 1 63 ? -3.437 6.516 -12.253 1.00 25.20 63 LYS A C 11
ATOM 11993 O O . LYS A 1 63 ? -3.938 7.434 -12.920 1.00 54.24 63 LYS A O 11
ATOM 12012 N N . LYS A 1 64 ? -2.659 6.738 -11.212 1.00 63.10 64 LYS A N 11
ATOM 12013 C CA . LYS A 1 64 ? -2.245 8.062 -10.830 1.00 14.11 64 LYS A CA 11
ATOM 12014 C C . LYS A 1 64 ? -0.812 8.280 -11.287 1.00 4.03 64 LYS A C 11
ATOM 12015 O O . LYS A 1 64 ? -0.604 8.799 -12.399 1.00 35.80 64 LYS A O 11
ATOM 12035 N N . ALA A 1 1 ? 14.778 6.158 12.912 1.00 14.22 1 ALA A N 12
ATOM 12036 C CA . ALA A 1 1 ? 15.266 5.488 11.710 1.00 22.41 1 ALA A CA 12
ATOM 12037 C C . ALA A 1 1 ? 14.351 5.789 10.536 1.00 21.45 1 ALA A C 12
ATOM 12038 O O . ALA A 1 1 ? 13.195 6.190 10.727 1.00 40.50 1 ALA A O 12
ATOM 12047 N N . ARG A 1 2 ? 14.863 5.627 9.329 1.00 71.12 2 ARG A N 12
ATOM 12048 C CA . ARG A 1 2 ? 14.071 5.810 8.127 1.00 14.33 2 ARG A CA 12
ATOM 12049 C C . ARG A 1 2 ? 13.769 4.459 7.535 1.00 41.20 2 ARG A C 12
ATOM 12050 O O . ARG A 1 2 ? 14.668 3.767 7.063 1.00 42.24 2 ARG A O 12
ATOM 12071 N N . LYS A 1 3 ? 12.525 4.069 7.572 1.00 13.41 3 LYS A N 12
ATOM 12072 C CA . LYS A 1 3 ? 12.150 2.784 7.054 1.00 23.55 3 LYS A CA 12
ATOM 12073 C C . LYS A 1 3 ? 11.360 2.912 5.788 1.00 4.50 3 LYS A C 12
ATOM 12074 O O . LYS A 1 3 ? 10.410 3.693 5.702 1.00 71.44 3 LYS A O 12
ATOM 12093 N N . SER A 1 4 ? 11.781 2.185 4.804 1.00 55.02 4 SER A N 12
ATOM 12094 C CA . SER A 1 4 ? 11.111 2.114 3.543 1.00 23.33 4 SER A CA 12
ATOM 12095 C C . SER A 1 4 ? 10.575 0.687 3.356 1.00 52.24 4 SER A C 12
ATOM 12096 O O . SER A 1 4 ? 9.923 0.367 2.365 1.00 33.04 4 SER A O 12
ATOM 12104 N N . CYS A 1 5 ? 10.869 -0.153 4.329 1.00 64.55 5 CYS A N 12
ATOM 12105 C CA . CYS A 1 5 ? 10.430 -1.518 4.330 1.00 74.31 5 CYS A CA 12
ATOM 12106 C C . CYS A 1 5 ? 9.501 -1.760 5.490 1.00 22.11 5 CYS A C 12
ATOM 12107 O O . CYS A 1 5 ? 9.632 -1.137 6.560 1.00 74.14 5 CYS A O 12
ATOM 12114 N N . CYS A 1 6 ? 8.583 -2.642 5.288 1.00 0.13 6 CYS A N 12
ATOM 12115 C CA . CYS A 1 6 ? 7.649 -3.019 6.269 1.00 62.45 6 CYS A CA 12
ATOM 12116 C C . CYS A 1 6 ? 7.821 -4.482 6.596 1.00 13.41 6 CYS A C 12
ATOM 12117 O O . CYS A 1 6 ? 8.176 -5.286 5.731 1.00 20.34 6 CYS A O 12
ATOM 12124 N N . LEU A 1 7 ? 7.605 -4.815 7.838 1.00 62.45 7 LEU A N 12
ATOM 12125 C CA . LEU A 1 7 ? 7.696 -6.184 8.317 1.00 52.20 7 LEU A CA 12
ATOM 12126 C C . LEU A 1 7 ? 6.347 -6.602 8.873 1.00 1.21 7 LEU A C 12
ATOM 12127 O O . LEU A 1 7 ? 6.154 -7.734 9.335 1.00 70.14 7 LEU A O 12
ATOM 12143 N N . LYS A 1 8 ? 5.421 -5.680 8.819 1.00 55.12 8 LYS A N 12
ATOM 12144 C CA . LYS A 1 8 ? 4.098 -5.874 9.292 1.00 12.33 8 LYS A CA 12
ATOM 12145 C C . LYS A 1 8 ? 3.141 -5.302 8.264 1.00 70.42 8 LYS A C 12
ATOM 12146 O O . LYS A 1 8 ? 3.498 -4.384 7.539 1.00 71.42 8 LYS A O 12
ATOM 12165 N N . TYR A 1 9 ? 1.968 -5.869 8.173 1.00 53.31 9 TYR A N 12
ATOM 12166 C CA . TYR A 1 9 ? 0.928 -5.353 7.318 1.00 74.44 9 TYR A CA 12
ATOM 12167 C C . TYR A 1 9 ? -0.143 -4.784 8.239 1.00 43.32 9 TYR A C 12
ATOM 12168 O O . TYR A 1 9 ? -0.253 -5.228 9.383 1.00 63.45 9 TYR A O 12
ATOM 12186 N N . THR A 1 10 ? -0.900 -3.824 7.781 1.00 71.44 10 THR A N 12
ATOM 12187 C CA . THR A 1 10 ? -1.970 -3.280 8.572 1.00 11.44 10 THR A CA 12
ATOM 12188 C C . THR A 1 10 ? -3.095 -4.294 8.687 1.00 74.04 10 THR A C 12
ATOM 12189 O O . THR A 1 10 ? -3.428 -4.991 7.725 1.00 23.21 10 THR A O 12
ATOM 12200 N N . LYS A 1 11 ? -3.656 -4.389 9.853 1.00 15.10 11 LYS A N 12
ATOM 12201 C CA . LYS A 1 11 ? -4.707 -5.338 10.120 1.00 54.53 11 LYS A CA 12
ATOM 12202 C C . LYS A 1 11 ? -6.063 -4.670 9.898 1.00 33.24 11 LYS A C 12
ATOM 12203 O O . LYS A 1 11 ? -7.113 -5.306 9.958 1.00 42.21 11 LYS A O 12
ATOM 12222 N N . ARG A 1 12 ? -6.028 -3.380 9.631 1.00 34.15 12 ARG A N 12
ATOM 12223 C CA . ARG A 1 12 ? -7.230 -2.632 9.373 1.00 71.25 12 ARG A CA 12
ATOM 12224 C C . ARG A 1 12 ? -7.129 -1.979 7.993 1.00 15.53 12 ARG A C 12
ATOM 12225 O O . ARG A 1 12 ? -6.082 -1.413 7.643 1.00 23.33 12 ARG A O 12
ATOM 12246 N N . PRO A 1 13 ? -8.183 -2.072 7.185 1.00 32.41 13 PRO A N 12
ATOM 12247 C CA . PRO A 1 13 ? -8.197 -1.492 5.844 1.00 0.53 13 PRO A CA 12
ATOM 12248 C C . PRO A 1 13 ? -8.110 0.038 5.866 1.00 53.32 13 PRO A C 12
ATOM 12249 O O . PRO A 1 13 ? -8.703 0.704 6.732 1.00 63.13 13 PRO A O 12
ATOM 12260 N N . LEU A 1 14 ? -7.371 0.574 4.934 1.00 11.03 14 LEU A N 12
ATOM 12261 C CA . LEU A 1 14 ? -7.169 2.001 4.796 1.00 71.20 14 LEU A CA 12
ATOM 12262 C C . LEU A 1 14 ? -8.117 2.433 3.683 1.00 74.11 14 LEU A C 12
ATOM 12263 O O . LEU A 1 14 ? -8.061 1.851 2.594 1.00 1.22 14 LEU A O 12
ATOM 12279 N N . PRO A 1 15 ? -9.025 3.392 3.915 1.00 15.32 15 PRO A N 12
ATOM 12280 C CA . PRO A 1 15 ? -9.924 3.839 2.860 1.00 65.51 15 PRO A CA 12
ATOM 12281 C C . PRO A 1 15 ? -9.141 4.478 1.714 1.00 25.43 15 PRO A C 12
ATOM 12282 O O . PRO A 1 15 ? -8.274 5.330 1.937 1.00 4.40 15 PRO A O 12
ATOM 12293 N N . LEU A 1 16 ? -9.493 4.108 0.496 1.00 15.21 16 LEU A N 12
ATOM 12294 C CA . LEU A 1 16 ? -8.807 4.580 -0.704 1.00 42.01 16 LEU A CA 12
ATOM 12295 C C . LEU A 1 16 ? -8.949 6.071 -0.886 1.00 72.11 16 LEU A C 12
ATOM 12296 O O . LEU A 1 16 ? -8.055 6.743 -1.404 1.00 44.41 16 LEU A O 12
ATOM 12312 N N . LYS A 1 17 ? -10.062 6.581 -0.431 1.00 51.42 17 LYS A N 12
ATOM 12313 C CA . LYS A 1 17 ? -10.380 7.999 -0.474 1.00 0.15 17 LYS A CA 12
ATOM 12314 C C . LYS A 1 17 ? -9.392 8.838 0.336 1.00 3.24 17 LYS A C 12
ATOM 12315 O O . LYS A 1 17 ? -9.432 10.056 0.303 1.00 71.40 17 LYS A O 12
ATOM 12334 N N . ARG A 1 18 ? -8.543 8.174 1.091 1.00 41.31 18 ARG A N 12
ATOM 12335 C CA . ARG A 1 18 ? -7.549 8.859 1.929 1.00 61.15 18 ARG A CA 12
ATOM 12336 C C . ARG A 1 18 ? -6.128 8.540 1.468 1.00 61.33 18 ARG A C 12
ATOM 12337 O O . ARG A 1 18 ? -5.159 8.991 2.081 1.00 2.54 18 ARG A O 12
ATOM 12358 N N . ILE A 1 19 ? -6.003 7.814 0.383 1.00 42.30 19 ILE A N 12
ATOM 12359 C CA . ILE A 1 19 ? -4.706 7.354 -0.086 1.00 64.33 19 ILE A CA 12
ATOM 12360 C C . ILE A 1 19 ? -4.295 8.156 -1.298 1.00 5.31 19 ILE A C 12
ATOM 12361 O O . ILE A 1 19 ? -5.124 8.461 -2.160 1.00 42.40 19 ILE A O 12
ATOM 12377 N N . LYS A 1 20 ? -3.045 8.532 -1.348 1.00 13.12 20 LYS A N 12
ATOM 12378 C CA . LYS A 1 20 ? -2.525 9.239 -2.482 1.00 4.41 20 LYS A CA 12
ATOM 12379 C C . LYS A 1 20 ? -1.857 8.294 -3.458 1.00 41.45 20 LYS A C 12
ATOM 12380 O O . LYS A 1 20 ? -2.154 8.321 -4.644 1.00 70.03 20 LYS A O 12
ATOM 12399 N N . SER A 1 21 ? -1.004 7.427 -2.950 1.00 52.25 21 SER A N 12
ATOM 12400 C CA . SER A 1 21 ? -0.190 6.554 -3.795 1.00 4.11 21 SER A CA 12
ATOM 12401 C C . SER A 1 21 ? 0.354 5.410 -2.956 1.00 22.14 21 SER A C 12
ATOM 12402 O O . SER A 1 21 ? 0.184 5.405 -1.727 1.00 2.30 21 SER A O 12
ATOM 12410 N N . TYR A 1 22 ? 0.985 4.448 -3.599 1.00 22.32 22 TYR A N 12
ATOM 12411 C CA . TYR A 1 22 ? 1.609 3.362 -2.899 1.00 25.33 22 TYR A CA 12
ATOM 12412 C C . TYR A 1 22 ? 3.019 3.144 -3.400 1.00 61.14 22 TYR A C 12
ATOM 12413 O O . TYR A 1 22 ? 3.451 3.764 -4.377 1.00 2.20 22 TYR A O 12
ATOM 12431 N N . THR A 1 23 ? 3.726 2.287 -2.726 1.00 54.40 23 THR A N 12
ATOM 12432 C CA . THR A 1 23 ? 5.039 1.880 -3.105 1.00 24.13 23 THR A CA 12
ATOM 12433 C C . THR A 1 23 ? 5.124 0.356 -3.060 1.00 71.23 23 THR A C 12
ATOM 12434 O O . THR A 1 23 ? 4.662 -0.266 -2.100 1.00 62.51 23 THR A O 12
ATOM 12445 N N . ILE A 1 24 ? 5.671 -0.234 -4.097 1.00 2.01 24 ILE A N 12
ATOM 12446 C CA . ILE A 1 24 ? 5.841 -1.663 -4.149 1.00 41.42 24 ILE A CA 12
ATOM 12447 C C . ILE A 1 24 ? 7.095 -2.056 -3.383 1.00 61.45 24 ILE A C 12
ATOM 12448 O O . ILE A 1 24 ? 8.212 -1.677 -3.770 1.00 20.12 24 ILE A O 12
ATOM 12464 N N . GLN A 1 25 ? 6.911 -2.763 -2.298 1.00 11.21 25 GLN A N 12
ATOM 12465 C CA . GLN A 1 25 ? 8.022 -3.283 -1.523 1.00 62.42 25 GLN A CA 12
ATOM 12466 C C . GLN A 1 25 ? 8.389 -4.649 -2.021 1.00 50.24 25 GLN A C 12
ATOM 12467 O O . GLN A 1 25 ? 7.517 -5.490 -2.232 1.00 31.03 25 GLN A O 12
ATOM 12481 N N . SER A 1 26 ? 9.654 -4.870 -2.222 1.00 3.23 26 SER A N 12
ATOM 12482 C CA . SER A 1 26 ? 10.099 -6.123 -2.726 1.00 20.15 26 SER A CA 12
ATOM 12483 C C . SER A 1 26 ? 10.662 -6.979 -1.602 1.00 24.13 26 SER A C 12
ATOM 12484 O O . SER A 1 26 ? 11.289 -6.461 -0.671 1.00 12.23 26 SER A O 12
ATOM 12492 N N . ASN A 1 27 ? 10.460 -8.279 -1.688 1.00 4.23 27 ASN A N 12
ATOM 12493 C CA . ASN A 1 27 ? 11.023 -9.196 -0.697 1.00 75.23 27 ASN A CA 12
ATOM 12494 C C . ASN A 1 27 ? 12.504 -9.427 -0.969 1.00 4.33 27 ASN A C 12
ATOM 12495 O O . ASN A 1 27 ? 13.182 -10.141 -0.243 1.00 41.01 27 ASN A O 12
ATOM 12506 N N . GLU A 1 28 ? 12.979 -8.845 -2.051 1.00 74.12 28 GLU A N 12
ATOM 12507 C CA . GLU A 1 28 ? 14.382 -8.864 -2.383 1.00 43.42 28 GLU A CA 12
ATOM 12508 C C . GLU A 1 28 ? 15.170 -7.916 -1.466 1.00 23.44 28 GLU A C 12
ATOM 12509 O O . GLU A 1 28 ? 16.212 -8.287 -0.909 1.00 34.01 28 GLU A O 12
ATOM 12521 N N . ALA A 1 29 ? 14.650 -6.706 -1.293 1.00 15.21 29 ALA A N 12
ATOM 12522 C CA . ALA A 1 29 ? 15.324 -5.685 -0.492 1.00 11.23 29 ALA A CA 12
ATOM 12523 C C . ALA A 1 29 ? 14.782 -5.634 0.929 1.00 45.25 29 ALA A C 12
ATOM 12524 O O . ALA A 1 29 ? 15.486 -5.250 1.865 1.00 25.23 29 ALA A O 12
ATOM 12531 N N . CYS A 1 30 ? 13.555 -6.019 1.087 1.00 3.35 30 CYS A N 12
ATOM 12532 C CA . CYS A 1 30 ? 12.917 -5.994 2.375 1.00 73.05 30 CYS A CA 12
ATOM 12533 C C . CYS A 1 30 ? 12.584 -7.422 2.786 1.00 42.21 30 CYS A C 12
ATOM 12534 O O . CYS A 1 30 ? 12.670 -8.322 1.961 1.00 61.32 30 CYS A O 12
ATOM 12541 N N . ASN A 1 31 ? 12.230 -7.634 4.049 1.00 22.51 31 ASN A N 12
ATOM 12542 C CA . ASN A 1 31 ? 11.881 -8.989 4.550 1.00 54.21 31 ASN A CA 12
ATOM 12543 C C . ASN A 1 31 ? 10.734 -9.608 3.790 1.00 60.15 31 ASN A C 12
ATOM 12544 O O . ASN A 1 31 ? 10.756 -10.795 3.465 1.00 22.15 31 ASN A O 12
ATOM 12555 N N . ILE A 1 32 ? 9.737 -8.812 3.514 1.00 54.50 32 ILE A N 12
ATOM 12556 C CA . ILE A 1 32 ? 8.534 -9.297 2.873 1.00 44.30 32 ILE A CA 12
ATOM 12557 C C . ILE A 1 32 ? 8.135 -8.371 1.759 1.00 22.21 32 ILE A C 12
ATOM 12558 O O . ILE A 1 32 ? 8.809 -7.374 1.505 1.00 14.42 32 ILE A O 12
ATOM 12574 N N . LYS A 1 33 ? 7.071 -8.709 1.093 1.00 61.41 33 LYS A N 12
ATOM 12575 C CA . LYS A 1 33 ? 6.462 -7.841 0.142 1.00 15.41 33 LYS A CA 12
ATOM 12576 C C . LYS A 1 33 ? 5.229 -7.230 0.791 1.00 13.43 33 LYS A C 12
ATOM 12577 O O . LYS A 1 33 ? 4.298 -7.945 1.167 1.00 2.13 33 LYS A O 12
ATOM 12596 N N . ALA A 1 34 ? 5.251 -5.936 0.969 1.00 75.11 34 ALA A N 12
ATOM 12597 C CA . ALA A 1 34 ? 4.148 -5.213 1.565 1.00 32.22 34 ALA A CA 12
ATOM 12598 C C . ALA A 1 34 ? 3.987 -3.903 0.838 1.00 13.01 34 ALA A C 12
ATOM 12599 O O . ALA A 1 34 ? 4.878 -3.102 0.843 1.00 53.03 34 ALA A O 12
ATOM 12606 N N . ILE A 1 35 ? 2.880 -3.716 0.176 1.00 22.05 35 ILE A N 12
ATOM 12607 C CA . ILE A 1 35 ? 2.650 -2.467 -0.542 1.00 61.45 35 ILE A CA 12
ATOM 12608 C C . ILE A 1 35 ? 2.481 -1.328 0.468 1.00 14.22 35 ILE A C 12
ATOM 12609 O O . ILE A 1 35 ? 1.648 -1.414 1.378 1.00 5.31 35 ILE A O 12
ATOM 12625 N N . ILE A 1 36 ? 3.275 -0.281 0.329 1.00 4.12 36 ILE A N 12
ATOM 12626 C CA . ILE A 1 36 ? 3.218 0.810 1.267 1.00 74.25 36 ILE A CA 12
ATOM 12627 C C . ILE A 1 36 ? 2.275 1.858 0.748 1.00 10.14 36 ILE A C 12
ATOM 12628 O O . ILE A 1 36 ? 2.541 2.499 -0.254 1.00 44.05 36 ILE A O 12
ATOM 12644 N N . PHE A 1 37 ? 1.199 2.007 1.419 1.00 53.34 37 PHE A N 12
ATOM 12645 C CA . PHE A 1 37 ? 0.198 2.966 1.114 1.00 63.02 37 PHE A CA 12
ATOM 12646 C C . PHE A 1 37 ? 0.562 4.261 1.751 1.00 60.13 37 PHE A C 12
ATOM 12647 O O . PHE A 1 37 ? 1.075 4.290 2.855 1.00 61.43 37 PHE A O 12
ATOM 12664 N N . THR A 1 38 ? 0.367 5.307 1.062 1.00 43.13 38 THR A N 12
ATOM 12665 C CA . THR A 1 38 ? 0.628 6.591 1.606 1.00 3.53 38 THR A CA 12
ATOM 12666 C C . THR A 1 38 ? -0.647 7.418 1.578 1.00 33.55 38 THR A C 12
ATOM 12667 O O . THR A 1 38 ? -1.327 7.493 0.543 1.00 51.45 38 THR A O 12
ATOM 12678 N N . THR A 1 39 ? -0.968 8.035 2.688 1.00 2.43 39 THR A N 12
ATOM 12679 C CA . THR A 1 39 ? -2.176 8.798 2.782 1.00 13.35 39 THR A CA 12
ATOM 12680 C C . THR A 1 39 ? -1.957 10.199 2.301 1.00 51.33 39 THR A C 12
ATOM 12681 O O . THR A 1 39 ? -0.850 10.561 1.912 1.00 13.44 39 THR A O 12
ATOM 12692 N N . LYS A 1 40 ? -3.007 10.989 2.308 1.00 2.11 40 LYS A N 12
ATOM 12693 C CA . LYS A 1 40 ? -2.896 12.392 1.957 1.00 43.04 40 LYS A CA 12
ATOM 12694 C C . LYS A 1 40 ? -2.119 13.122 3.049 1.00 31.34 40 LYS A C 12
ATOM 12695 O O . LYS A 1 40 ? -1.586 14.200 2.833 1.00 23.53 40 LYS A O 12
ATOM 12714 N N . LYS A 1 41 ? -2.076 12.513 4.235 1.00 72.12 41 LYS A N 12
ATOM 12715 C CA . LYS A 1 41 ? -1.258 13.018 5.330 1.00 23.52 41 LYS A CA 12
ATOM 12716 C C . LYS A 1 41 ? 0.191 12.634 5.076 1.00 54.51 41 LYS A C 12
ATOM 12717 O O . LYS A 1 41 ? 1.112 13.094 5.760 1.00 51.52 41 LYS A O 12
ATOM 12736 N N . GLY A 1 42 ? 0.375 11.770 4.099 1.00 0.33 42 GLY A N 12
ATOM 12737 C CA . GLY A 1 42 ? 1.684 11.348 3.703 1.00 24.11 42 GLY A CA 12
ATOM 12738 C C . GLY A 1 42 ? 2.279 10.289 4.603 1.00 61.20 42 GLY A C 12
ATOM 12739 O O . GLY A 1 42 ? 3.492 10.024 4.553 1.00 50.33 42 GLY A O 12
ATOM 12743 N N . ARG A 1 43 ? 1.445 9.695 5.437 1.00 2.20 43 ARG A N 12
ATOM 12744 C CA . ARG A 1 43 ? 1.857 8.663 6.341 1.00 3.43 43 ARG A CA 12
ATOM 12745 C C . ARG A 1 43 ? 2.100 7.372 5.563 1.00 41.12 43 ARG A C 12
ATOM 12746 O O . ARG A 1 43 ? 1.450 7.138 4.544 1.00 21.20 43 ARG A O 12
ATOM 12767 N N . LYS A 1 44 ? 3.034 6.561 6.019 1.00 43.03 44 LYS A N 12
ATOM 12768 C CA . LYS A 1 44 ? 3.321 5.300 5.364 1.00 62.42 44 LYS A CA 12
ATOM 12769 C C . LYS A 1 44 ? 2.579 4.153 6.059 1.00 63.22 44 LYS A C 12
ATOM 12770 O O . LYS A 1 44 ? 2.800 3.877 7.253 1.00 72.22 44 LYS A O 12
ATOM 12789 N N . ILE A 1 45 ? 1.697 3.515 5.325 1.00 0.34 45 ILE A N 12
ATOM 12790 C CA . ILE A 1 45 ? 0.914 2.405 5.822 1.00 54.13 45 ILE A CA 12
ATOM 12791 C C . ILE A 1 45 ? 1.344 1.149 5.092 1.00 3.44 45 ILE A C 12
ATOM 12792 O O . ILE A 1 45 ? 1.378 1.119 3.888 1.00 61.44 45 ILE A O 12
ATOM 12808 N N . CYS A 1 46 ? 1.649 0.140 5.809 1.00 31.51 46 CYS A N 12
ATOM 12809 C CA . CYS A 1 46 ? 2.086 -1.099 5.227 1.00 10.42 46 CYS A CA 12
ATOM 12810 C C . CYS A 1 46 ? 0.879 -1.994 5.011 1.00 32.42 46 CYS A C 12
ATOM 12811 O O . CYS A 1 46 ? 0.205 -2.335 5.950 1.00 30.14 46 CYS A O 12
ATOM 12818 N N . ALA A 1 47 ? 0.583 -2.350 3.785 1.00 13.13 47 ALA A N 12
ATOM 12819 C CA . ALA A 1 47 ? -0.591 -3.155 3.523 1.00 20.04 47 ALA A CA 12
ATOM 12820 C C . ALA A 1 47 ? -0.240 -4.499 2.919 1.00 31.53 47 ALA A C 12
ATOM 12821 O O . ALA A 1 47 ? 0.753 -4.633 2.199 1.00 65.14 47 ALA A O 12
ATOM 12828 N N . ASN A 1 48 ? -1.039 -5.504 3.253 1.00 21.13 48 ASN A N 12
ATOM 12829 C CA . ASN A 1 48 ? -0.896 -6.838 2.696 1.00 45.32 48 ASN A CA 12
ATOM 12830 C C . ASN A 1 48 ? -1.318 -6.864 1.235 1.00 74.42 48 ASN A C 12
ATOM 12831 O O . ASN A 1 48 ? -2.479 -6.678 0.926 1.00 55.41 48 ASN A O 12
ATOM 12842 N N . PRO A 1 49 ? -0.355 -7.118 0.306 1.00 55.30 49 PRO A N 12
ATOM 12843 C CA . PRO A 1 49 ? -0.625 -7.137 -1.132 1.00 21.13 49 PRO A CA 12
ATOM 12844 C C . PRO A 1 49 ? -1.668 -8.167 -1.522 1.00 51.23 49 PRO A C 12
ATOM 12845 O O . PRO A 1 49 ? -2.306 -8.029 -2.533 1.00 23.30 49 PRO A O 12
ATOM 12856 N N . ASN A 1 50 ? -1.830 -9.203 -0.701 1.00 5.23 50 ASN A N 12
ATOM 12857 C CA . ASN A 1 50 ? -2.796 -10.215 -0.950 1.00 35.51 50 ASN A CA 12
ATOM 12858 C C . ASN A 1 50 ? -4.225 -9.747 -0.731 1.00 43.31 50 ASN A C 12
ATOM 12859 O O . ASN A 1 50 ? -5.156 -10.368 -1.230 1.00 1.20 50 ASN A O 12
ATOM 12870 N N . GLU A 1 51 ? -4.406 -8.652 -0.024 1.00 40.24 51 GLU A N 12
ATOM 12871 C CA . GLU A 1 51 ? -5.740 -8.218 0.336 1.00 64.23 51 GLU A CA 12
ATOM 12872 C C . GLU A 1 51 ? -6.514 -7.632 -0.830 1.00 61.24 51 GLU A C 12
ATOM 12873 O O . GLU A 1 51 ? -5.990 -6.832 -1.604 1.00 74.10 51 GLU A O 12
ATOM 12885 N N . LYS A 1 52 ? -7.751 -8.074 -0.957 1.00 55.32 52 LYS A N 12
ATOM 12886 C CA . LYS A 1 52 ? -8.684 -7.639 -1.985 1.00 14.33 52 LYS A CA 12
ATOM 12887 C C . LYS A 1 52 ? -8.819 -6.112 -2.019 1.00 74.43 52 LYS A C 12
ATOM 12888 O O . LYS A 1 52 ? -8.888 -5.517 -3.106 1.00 43.35 52 LYS A O 12
ATOM 12907 N N . TRP A 1 53 ? -8.821 -5.471 -0.851 1.00 31.04 53 TRP A N 12
ATOM 12908 C CA . TRP A 1 53 ? -8.939 -4.017 -0.813 1.00 70.31 53 TRP A CA 12
ATOM 12909 C C . TRP A 1 53 ? -7.683 -3.366 -1.399 1.00 54.44 53 TRP A C 12
ATOM 12910 O O . TRP A 1 53 ? -7.745 -2.291 -1.998 1.00 74.11 53 TRP A O 12
ATOM 12931 N N . VAL A 1 54 ? -6.562 -4.054 -1.256 1.00 74.52 54 VAL A N 12
ATOM 12932 C CA . VAL A 1 54 ? -5.289 -3.593 -1.772 1.00 75.51 54 VAL A CA 12
ATOM 12933 C C . VAL A 1 54 ? -5.248 -3.757 -3.289 1.00 14.00 54 VAL A C 12
ATOM 12934 O O . VAL A 1 54 ? -4.737 -2.894 -3.991 1.00 4.40 54 VAL A O 12
ATOM 12947 N N . GLN A 1 55 ? -5.818 -4.857 -3.785 1.00 2.22 55 GLN A N 12
ATOM 12948 C CA . GLN A 1 55 ? -5.900 -5.113 -5.240 1.00 64.44 55 GLN A CA 12
ATOM 12949 C C . GLN A 1 55 ? -6.650 -3.959 -5.898 1.00 50.30 55 GLN A C 12
ATOM 12950 O O . GLN A 1 55 ? -6.213 -3.390 -6.908 1.00 63.33 55 GLN A O 12
ATOM 12964 N N . LYS A 1 56 ? -7.772 -3.621 -5.284 1.00 12.13 56 LYS A N 12
ATOM 12965 C CA . LYS A 1 56 ? -8.668 -2.598 -5.755 1.00 75.53 56 LYS A CA 12
ATOM 12966 C C . LYS A 1 56 ? -7.983 -1.219 -5.639 1.00 44.43 56 LYS A C 12
ATOM 12967 O O . LYS A 1 56 ? -8.070 -0.390 -6.554 1.00 13.42 56 LYS A O 12
ATOM 12986 N N . ALA A 1 57 ? -7.289 -0.991 -4.521 1.00 52.15 57 ALA A N 12
ATOM 12987 C CA . ALA A 1 57 ? -6.567 0.258 -4.311 1.00 34.54 57 ALA A CA 12
ATOM 12988 C C . ALA A 1 57 ? -5.472 0.416 -5.348 1.00 25.42 57 ALA A C 12
ATOM 12989 O O . ALA A 1 57 ? -5.357 1.465 -5.974 1.00 73.33 57 ALA A O 12
ATOM 12996 N N . MET A 1 58 ? -4.694 -0.637 -5.545 1.00 54.20 58 MET A N 12
ATOM 12997 C CA . MET A 1 58 ? -3.624 -0.643 -6.511 1.00 32.20 58 MET A CA 12
ATOM 12998 C C . MET A 1 58 ? -4.129 -0.425 -7.914 1.00 4.33 58 MET A C 12
ATOM 12999 O O . MET A 1 58 ? -3.481 0.235 -8.701 1.00 33.20 58 MET A O 12
ATOM 13013 N N . LYS A 1 59 ? -5.299 -0.960 -8.202 1.00 15.42 59 LYS A N 12
ATOM 13014 C CA . LYS A 1 59 ? -5.941 -0.795 -9.481 1.00 25.32 59 LYS A CA 12
ATOM 13015 C C . LYS A 1 59 ? -6.185 0.690 -9.746 1.00 33.41 59 LYS A C 12
ATOM 13016 O O . LYS A 1 59 ? -5.866 1.200 -10.803 1.00 12.02 59 LYS A O 12
ATOM 13035 N N . HIS A 1 60 ? -6.712 1.372 -8.751 1.00 62.32 60 HIS A N 12
ATOM 13036 C CA . HIS A 1 60 ? -6.988 2.786 -8.847 1.00 50.54 60 HIS A CA 12
ATOM 13037 C C . HIS A 1 60 ? -5.703 3.613 -8.860 1.00 23.23 60 HIS A C 12
ATOM 13038 O O . HIS A 1 60 ? -5.528 4.492 -9.698 1.00 24.42 60 HIS A O 12
ATOM 13053 N N . LEU A 1 61 ? -4.822 3.314 -7.940 1.00 24.12 61 LEU A N 12
ATOM 13054 C CA . LEU A 1 61 ? -3.591 4.070 -7.764 1.00 52.13 61 LEU A CA 12
ATOM 13055 C C . LEU A 1 61 ? -2.596 3.863 -8.912 1.00 31.45 61 LEU A C 12
ATOM 13056 O O . LEU A 1 61 ? -1.775 4.722 -9.177 1.00 54.13 61 LEU A O 12
ATOM 13072 N N . ASP A 1 62 ? -2.679 2.742 -9.598 1.00 10.35 62 ASP A N 12
ATOM 13073 C CA . ASP A 1 62 ? -1.771 2.491 -10.723 1.00 15.04 62 ASP A CA 12
ATOM 13074 C C . ASP A 1 62 ? -2.189 3.323 -11.916 1.00 42.32 62 ASP A C 12
ATOM 13075 O O . ASP A 1 62 ? -1.360 3.775 -12.716 1.00 31.44 62 ASP A O 12
ATOM 13084 N N . LYS A 1 63 ? -3.471 3.575 -11.996 1.00 41.14 63 LYS A N 12
ATOM 13085 C CA . LYS A 1 63 ? -4.040 4.299 -13.096 1.00 64.22 63 LYS A CA 12
ATOM 13086 C C . LYS A 1 63 ? -4.080 5.788 -12.784 1.00 24.52 63 LYS A C 12
ATOM 13087 O O . LYS A 1 63 ? -4.557 6.597 -13.587 1.00 61.11 63 LYS A O 12
ATOM 13106 N N . LYS A 1 64 ? -3.598 6.148 -11.620 1.00 44.34 64 LYS A N 12
ATOM 13107 C CA . LYS A 1 64 ? -3.526 7.521 -11.219 1.00 31.24 64 LYS A CA 12
ATOM 13108 C C . LYS A 1 64 ? -2.252 7.730 -10.412 1.00 33.22 64 LYS A C 12
ATOM 13109 O O . LYS A 1 64 ? -2.285 7.661 -9.174 1.00 36.93 64 LYS A O 12
ATOM 13129 N N . ALA A 1 1 ? 17.047 6.332 6.787 1.00 72.21 1 ALA A N 13
ATOM 13130 C CA . ALA A 1 1 ? 17.088 4.874 6.789 1.00 44.14 1 ALA A CA 13
ATOM 13131 C C . ALA A 1 1 ? 16.981 4.367 5.367 1.00 72.42 1 ALA A C 13
ATOM 13132 O O . ALA A 1 1 ? 16.196 4.899 4.577 1.00 4.21 1 ALA A O 13
ATOM 13141 N N . ARG A 1 2 ? 17.753 3.343 5.016 1.00 45.11 2 ARG A N 13
ATOM 13142 C CA . ARG A 1 2 ? 17.703 2.826 3.653 1.00 42.10 2 ARG A CA 13
ATOM 13143 C C . ARG A 1 2 ? 16.696 1.689 3.516 1.00 33.12 2 ARG A C 13
ATOM 13144 O O . ARG A 1 2 ? 16.498 1.145 2.421 1.00 74.43 2 ARG A O 13
ATOM 13165 N N . LYS A 1 3 ? 16.065 1.319 4.613 1.00 74.23 3 LYS A N 13
ATOM 13166 C CA . LYS A 1 3 ? 15.043 0.301 4.555 1.00 12.53 3 LYS A CA 13
ATOM 13167 C C . LYS A 1 3 ? 13.695 0.918 4.280 1.00 55.50 3 LYS A C 13
ATOM 13168 O O . LYS A 1 3 ? 13.145 1.635 5.109 1.00 73.53 3 LYS A O 13
ATOM 13187 N N . SER A 1 4 ? 13.178 0.654 3.126 1.00 45.24 4 SER A N 13
ATOM 13188 C CA . SER A 1 4 ? 11.848 1.065 2.766 1.00 0.31 4 SER A CA 13
ATOM 13189 C C . SER A 1 4 ? 10.982 -0.182 2.877 1.00 74.10 4 SER A C 13
ATOM 13190 O O . SER A 1 4 ? 10.094 -0.427 2.061 1.00 22.13 4 SER A O 13
ATOM 13198 N N . CYS A 1 5 ? 11.214 -0.920 3.944 1.00 71.10 5 CYS A N 13
ATOM 13199 C CA . CYS A 1 5 ? 10.603 -2.196 4.140 1.00 32.42 5 CYS A CA 13
ATOM 13200 C C . CYS A 1 5 ? 9.684 -2.165 5.337 1.00 73.15 5 CYS A C 13
ATOM 13201 O O . CYS A 1 5 ? 9.896 -1.413 6.284 1.00 63.44 5 CYS A O 13
ATOM 13208 N N . CYS A 1 6 ? 8.678 -2.965 5.272 1.00 74.11 6 CYS A N 13
ATOM 13209 C CA . CYS A 1 6 ? 7.763 -3.179 6.324 1.00 23.54 6 CYS A CA 13
ATOM 13210 C C . CYS A 1 6 ? 7.857 -4.623 6.727 1.00 54.32 6 CYS A C 13
ATOM 13211 O O . CYS A 1 6 ? 8.153 -5.490 5.891 1.00 53.33 6 CYS A O 13
ATOM 13218 N N . LEU A 1 7 ? 7.657 -4.872 7.986 1.00 21.12 7 LEU A N 13
ATOM 13219 C CA . LEU A 1 7 ? 7.724 -6.203 8.555 1.00 44.32 7 LEU A CA 13
ATOM 13220 C C . LEU A 1 7 ? 6.323 -6.663 8.928 1.00 4.33 7 LEU A C 13
ATOM 13221 O O . LEU A 1 7 ? 6.087 -7.838 9.223 1.00 74.11 7 LEU A O 13
ATOM 13237 N N . LYS A 1 8 ? 5.402 -5.729 8.925 1.00 3.11 8 LYS A N 13
ATOM 13238 C CA . LYS A 1 8 ? 4.035 -5.996 9.290 1.00 11.31 8 LYS A CA 13
ATOM 13239 C C . LYS A 1 8 ? 3.106 -5.381 8.265 1.00 61.21 8 LYS A C 13
ATOM 13240 O O . LYS A 1 8 ? 3.490 -4.458 7.554 1.00 31.32 8 LYS A O 13
ATOM 13259 N N . TYR A 1 9 ? 1.916 -5.905 8.180 1.00 72.34 9 TYR A N 13
ATOM 13260 C CA . TYR A 1 9 ? 0.885 -5.357 7.339 1.00 23.41 9 TYR A CA 13
ATOM 13261 C C . TYR A 1 9 ? -0.190 -4.797 8.274 1.00 44.25 9 TYR A C 13
ATOM 13262 O O . TYR A 1 9 ? -0.344 -5.288 9.390 1.00 72.11 9 TYR A O 13
ATOM 13280 N N . THR A 1 10 ? -0.899 -3.784 7.855 1.00 31.15 10 THR A N 13
ATOM 13281 C CA . THR A 1 10 ? -1.948 -3.217 8.667 1.00 53.44 10 THR A CA 13
ATOM 13282 C C . THR A 1 10 ? -3.141 -4.187 8.738 1.00 2.41 10 THR A C 13
ATOM 13283 O O . THR A 1 10 ? -3.518 -4.813 7.741 1.00 61.30 10 THR A O 13
ATOM 13294 N N . LYS A 1 11 ? -3.700 -4.341 9.905 1.00 21.13 11 LYS A N 13
ATOM 13295 C CA . LYS A 1 11 ? -4.820 -5.235 10.095 1.00 35.22 11 LYS A CA 13
ATOM 13296 C C . LYS A 1 11 ? -6.109 -4.469 9.850 1.00 1.41 11 LYS A C 13
ATOM 13297 O O . LYS A 1 11 ? -7.175 -5.049 9.652 1.00 13.14 11 LYS A O 13
ATOM 13316 N N . ARG A 1 12 ? -5.997 -3.165 9.858 1.00 44.11 12 ARG A N 13
ATOM 13317 C CA . ARG A 1 12 ? -7.122 -2.305 9.610 1.00 42.51 12 ARG A CA 13
ATOM 13318 C C . ARG A 1 12 ? -7.024 -1.717 8.196 1.00 41.20 12 ARG A C 13
ATOM 13319 O O . ARG A 1 12 ? -6.041 -1.031 7.877 1.00 13.53 12 ARG A O 13
ATOM 13340 N N . PRO A 1 13 ? -8.010 -2.023 7.324 1.00 11.44 13 PRO A N 13
ATOM 13341 C CA . PRO A 1 13 ? -8.072 -1.484 5.958 1.00 31.33 13 PRO A CA 13
ATOM 13342 C C . PRO A 1 13 ? -8.135 0.056 5.930 1.00 11.23 13 PRO A C 13
ATOM 13343 O O . PRO A 1 13 ? -8.890 0.689 6.696 1.00 4.13 13 PRO A O 13
ATOM 13354 N N . LEU A 1 14 ? -7.359 0.636 5.052 1.00 4.40 14 LEU A N 13
ATOM 13355 C CA . LEU A 1 14 ? -7.289 2.075 4.868 1.00 41.02 14 LEU A CA 13
ATOM 13356 C C . LEU A 1 14 ? -8.274 2.465 3.760 1.00 4.13 14 LEU A C 13
ATOM 13357 O O . LEU A 1 14 ? -8.322 1.791 2.727 1.00 31.33 14 LEU A O 13
ATOM 13373 N N . PRO A 1 15 ? -9.103 3.511 3.945 1.00 63.10 15 PRO A N 13
ATOM 13374 C CA . PRO A 1 15 ? -10.022 3.938 2.894 1.00 4.31 15 PRO A CA 13
ATOM 13375 C C . PRO A 1 15 ? -9.263 4.541 1.714 1.00 73.31 15 PRO A C 13
ATOM 13376 O O . PRO A 1 15 ? -8.377 5.383 1.892 1.00 40.33 15 PRO A O 13
ATOM 13387 N N . LEU A 1 16 ? -9.653 4.143 0.520 1.00 62.21 16 LEU A N 13
ATOM 13388 C CA . LEU A 1 16 ? -9.018 4.570 -0.720 1.00 50.01 16 LEU A CA 13
ATOM 13389 C C . LEU A 1 16 ? -9.164 6.060 -0.964 1.00 71.44 16 LEU A C 13
ATOM 13390 O O . LEU A 1 16 ? -8.291 6.703 -1.560 1.00 11.04 16 LEU A O 13
ATOM 13406 N N . LYS A 1 17 ? -10.257 6.607 -0.495 1.00 12.24 17 LYS A N 13
ATOM 13407 C CA . LYS A 1 17 ? -10.546 8.036 -0.607 1.00 53.23 17 LYS A CA 13
ATOM 13408 C C . LYS A 1 17 ? -9.524 8.876 0.163 1.00 50.20 17 LYS A C 13
ATOM 13409 O O . LYS A 1 17 ? -9.514 10.097 0.075 1.00 34.25 17 LYS A O 13
ATOM 13428 N N . ARG A 1 18 ? -8.701 8.215 0.942 1.00 2.11 18 ARG A N 13
ATOM 13429 C CA . ARG A 1 18 ? -7.695 8.890 1.754 1.00 40.12 18 ARG A CA 13
ATOM 13430 C C . ARG A 1 18 ? -6.278 8.494 1.346 1.00 12.33 18 ARG A C 13
ATOM 13431 O O . ARG A 1 18 ? -5.308 8.889 1.988 1.00 4.21 18 ARG A O 13
ATOM 13452 N N . ILE A 1 19 ? -6.164 7.772 0.250 1.00 2.01 19 ILE A N 13
ATOM 13453 C CA . ILE A 1 19 ? -4.874 7.271 -0.214 1.00 21.14 19 ILE A CA 13
ATOM 13454 C C . ILE A 1 19 ? -4.452 8.046 -1.452 1.00 53.31 19 ILE A C 13
ATOM 13455 O O . ILE A 1 19 ? -5.273 8.325 -2.334 1.00 63.14 19 ILE A O 13
ATOM 13471 N N . LYS A 1 20 ? -3.210 8.423 -1.505 1.00 24.24 20 LYS A N 13
ATOM 13472 C CA . LYS A 1 20 ? -2.680 9.113 -2.645 1.00 22.22 20 LYS A CA 13
ATOM 13473 C C . LYS A 1 20 ? -2.000 8.169 -3.621 1.00 41.02 20 LYS A C 13
ATOM 13474 O O . LYS A 1 20 ? -2.288 8.208 -4.822 1.00 65.32 20 LYS A O 13
ATOM 13493 N N . SER A 1 21 ? -1.152 7.301 -3.105 1.00 12.44 21 SER A N 13
ATOM 13494 C CA . SER A 1 21 ? -0.303 6.436 -3.925 1.00 4.21 21 SER A CA 13
ATOM 13495 C C . SER A 1 21 ? 0.258 5.330 -3.040 1.00 51.31 21 SER A C 13
ATOM 13496 O O . SER A 1 21 ? 0.057 5.362 -1.816 1.00 55.01 21 SER A O 13
ATOM 13504 N N . TYR A 1 22 ? 0.937 4.364 -3.632 1.00 62.14 22 TYR A N 13
ATOM 13505 C CA . TYR A 1 22 ? 1.583 3.334 -2.864 1.00 72.53 22 TYR A CA 13
ATOM 13506 C C . TYR A 1 22 ? 3.030 3.172 -3.281 1.00 73.04 22 TYR A C 13
ATOM 13507 O O . TYR A 1 22 ? 3.455 3.679 -4.323 1.00 74.10 22 TYR A O 13
ATOM 13525 N N . THR A 1 23 ? 3.761 2.481 -2.473 1.00 54.40 23 THR A N 13
ATOM 13526 C CA . THR A 1 23 ? 5.132 2.192 -2.705 1.00 34.32 23 THR A CA 13
ATOM 13527 C C . THR A 1 23 ? 5.289 0.676 -2.796 1.00 23.34 23 THR A C 13
ATOM 13528 O O . THR A 1 23 ? 4.740 -0.060 -1.970 1.00 55.45 23 THR A O 13
ATOM 13539 N N . ILE A 1 24 ? 5.992 0.218 -3.796 1.00 14.31 24 ILE A N 13
ATOM 13540 C CA . ILE A 1 24 ? 6.233 -1.190 -3.965 1.00 63.34 24 ILE A CA 13
ATOM 13541 C C . ILE A 1 24 ? 7.456 -1.605 -3.167 1.00 44.40 24 ILE A C 13
ATOM 13542 O O . ILE A 1 24 ? 8.580 -1.138 -3.432 1.00 3.11 24 ILE A O 13
ATOM 13558 N N . GLN A 1 25 ? 7.240 -2.439 -2.188 1.00 12.32 25 GLN A N 13
ATOM 13559 C CA . GLN A 1 25 ? 8.322 -2.993 -1.427 1.00 24.42 25 GLN A CA 13
ATOM 13560 C C . GLN A 1 25 ? 8.775 -4.258 -2.074 1.00 3.11 25 GLN A C 13
ATOM 13561 O O . GLN A 1 25 ? 8.012 -5.224 -2.199 1.00 0.03 25 GLN A O 13
ATOM 13575 N N . SER A 1 26 ? 9.993 -4.246 -2.506 1.00 21.21 26 SER A N 13
ATOM 13576 C CA . SER A 1 26 ? 10.579 -5.369 -3.113 1.00 51.03 26 SER A CA 13
ATOM 13577 C C . SER A 1 26 ? 11.157 -6.279 -2.041 1.00 32.24 26 SER A C 13
ATOM 13578 O O . SER A 1 26 ? 11.922 -5.845 -1.174 1.00 60.41 26 SER A O 13
ATOM 13586 N N . ASN A 1 27 ? 10.784 -7.524 -2.098 1.00 12.02 27 ASN A N 13
ATOM 13587 C CA . ASN A 1 27 ? 11.144 -8.490 -1.082 1.00 0.33 27 ASN A CA 13
ATOM 13588 C C . ASN A 1 27 ? 12.490 -9.151 -1.336 1.00 32.32 27 ASN A C 13
ATOM 13589 O O . ASN A 1 27 ? 12.827 -10.180 -0.734 1.00 2.54 27 ASN A O 13
ATOM 13600 N N . GLU A 1 28 ? 13.264 -8.551 -2.215 1.00 63.13 28 GLU A N 13
ATOM 13601 C CA . GLU A 1 28 ? 14.619 -8.985 -2.437 1.00 24.21 28 GLU A CA 13
ATOM 13602 C C . GLU A 1 28 ? 15.465 -8.549 -1.236 1.00 4.20 28 GLU A C 13
ATOM 13603 O O . GLU A 1 28 ? 16.237 -9.329 -0.678 1.00 4.13 28 GLU A O 13
ATOM 13615 N N . ALA A 1 29 ? 15.291 -7.291 -0.842 1.00 32.20 29 ALA A N 13
ATOM 13616 C CA . ALA A 1 29 ? 16.007 -6.711 0.292 1.00 50.05 29 ALA A CA 13
ATOM 13617 C C . ALA A 1 29 ? 15.152 -6.732 1.538 1.00 62.31 29 ALA A C 13
ATOM 13618 O O . ALA A 1 29 ? 15.661 -6.690 2.657 1.00 23.41 29 ALA A O 13
ATOM 13625 N N . CYS A 1 30 ? 13.865 -6.821 1.355 1.00 12.11 30 CYS A N 13
ATOM 13626 C CA . CYS A 1 30 ? 12.957 -6.799 2.473 1.00 73.40 30 CYS A CA 13
ATOM 13627 C C . CYS A 1 30 ? 12.488 -8.205 2.740 1.00 55.44 30 CYS A C 13
ATOM 13628 O O . CYS A 1 30 ? 12.364 -8.992 1.814 1.00 50.35 30 CYS A O 13
ATOM 13635 N N . ASN A 1 31 ? 12.239 -8.526 4.003 1.00 54.51 31 ASN A N 13
ATOM 13636 C CA . ASN A 1 31 ? 11.784 -9.876 4.381 1.00 63.52 31 ASN A CA 13
ATOM 13637 C C . ASN A 1 31 ? 10.524 -10.263 3.640 1.00 62.20 31 ASN A C 13
ATOM 13638 O O . ASN A 1 31 ? 10.414 -11.369 3.103 1.00 52.21 31 ASN A O 13
ATOM 13649 N N . ILE A 1 32 ? 9.593 -9.347 3.572 1.00 4.43 32 ILE A N 13
ATOM 13650 C CA . ILE A 1 32 ? 8.315 -9.616 2.963 1.00 72.53 32 ILE A CA 13
ATOM 13651 C C . ILE A 1 32 ? 8.046 -8.611 1.886 1.00 75.33 32 ILE A C 13
ATOM 13652 O O . ILE A 1 32 ? 8.813 -7.651 1.720 1.00 72.32 32 ILE A O 13
ATOM 13668 N N . LYS A 1 33 ? 6.997 -8.827 1.152 1.00 54.32 33 LYS A N 13
ATOM 13669 C CA . LYS A 1 33 ? 6.525 -7.863 0.223 1.00 42.34 33 LYS A CA 13
ATOM 13670 C C . LYS A 1 33 ? 5.314 -7.195 0.852 1.00 35.53 33 LYS A C 13
ATOM 13671 O O . LYS A 1 33 ? 4.333 -7.867 1.166 1.00 62.22 33 LYS A O 13
ATOM 13690 N N . ALA A 1 34 ? 5.393 -5.922 1.073 1.00 64.45 34 ALA A N 13
ATOM 13691 C CA . ALA A 1 34 ? 4.295 -5.182 1.647 1.00 0.24 34 ALA A CA 13
ATOM 13692 C C . ALA A 1 34 ? 4.134 -3.901 0.882 1.00 32.34 34 ALA A C 13
ATOM 13693 O O . ALA A 1 34 ? 5.058 -3.149 0.770 1.00 0.20 34 ALA A O 13
ATOM 13700 N N . ILE A 1 35 ? 2.992 -3.681 0.317 1.00 40.25 35 ILE A N 13
ATOM 13701 C CA . ILE A 1 35 ? 2.763 -2.463 -0.424 1.00 0.43 35 ILE A CA 13
ATOM 13702 C C . ILE A 1 35 ? 2.480 -1.337 0.541 1.00 32.23 35 ILE A C 13
ATOM 13703 O O . ILE A 1 35 ? 1.592 -1.445 1.382 1.00 33.40 35 ILE A O 13
ATOM 13719 N N . ILE A 1 36 ? 3.229 -0.265 0.435 1.00 40.44 36 ILE A N 13
ATOM 13720 C CA . ILE A 1 36 ? 3.100 0.778 1.391 1.00 75.34 36 ILE A CA 13
ATOM 13721 C C . ILE A 1 36 ? 2.202 1.858 0.847 1.00 14.03 36 ILE A C 13
ATOM 13722 O O . ILE A 1 36 ? 2.551 2.562 -0.083 1.00 41.33 36 ILE A O 13
ATOM 13738 N N . PHE A 1 37 ? 1.077 1.973 1.436 1.00 32.23 37 PHE A N 13
ATOM 13739 C CA . PHE A 1 37 ? 0.087 2.939 1.094 1.00 63.23 37 PHE A CA 13
ATOM 13740 C C . PHE A 1 37 ? 0.451 4.256 1.680 1.00 53.13 37 PHE A C 13
ATOM 13741 O O . PHE A 1 37 ? 0.940 4.328 2.778 1.00 65.13 37 PHE A O 13
ATOM 13758 N N . THR A 1 38 ? 0.275 5.274 0.943 1.00 73.14 38 THR A N 13
ATOM 13759 C CA . THR A 1 38 ? 0.531 6.575 1.443 1.00 13.53 38 THR A CA 13
ATOM 13760 C C . THR A 1 38 ? -0.751 7.394 1.387 1.00 24.34 38 THR A C 13
ATOM 13761 O O . THR A 1 38 ? -1.424 7.442 0.345 1.00 13.34 38 THR A O 13
ATOM 13772 N N . THR A 1 39 ? -1.086 8.027 2.480 1.00 32.23 39 THR A N 13
ATOM 13773 C CA . THR A 1 39 ? -2.305 8.774 2.570 1.00 55.02 39 THR A CA 13
ATOM 13774 C C . THR A 1 39 ? -2.106 10.174 2.086 1.00 15.13 39 THR A C 13
ATOM 13775 O O . THR A 1 39 ? -1.003 10.548 1.700 1.00 1.23 39 THR A O 13
ATOM 13786 N N . LYS A 1 40 ? -3.166 10.956 2.082 1.00 31.20 40 LYS A N 13
ATOM 13787 C CA . LYS A 1 40 ? -3.047 12.358 1.736 1.00 22.50 40 LYS A CA 13
ATOM 13788 C C . LYS A 1 40 ? -2.291 13.080 2.854 1.00 74.20 40 LYS A C 13
ATOM 13789 O O . LYS A 1 40 ? -1.755 14.170 2.663 1.00 23.24 40 LYS A O 13
ATOM 13808 N N . LYS A 1 41 ? -2.257 12.445 4.029 1.00 63.44 41 LYS A N 13
ATOM 13809 C CA . LYS A 1 41 ? -1.471 12.929 5.153 1.00 61.45 41 LYS A CA 13
ATOM 13810 C C . LYS A 1 41 ? -0.013 12.580 4.914 1.00 2.00 41 LYS A C 13
ATOM 13811 O O . LYS A 1 41 ? 0.878 13.034 5.633 1.00 45.33 41 LYS A O 13
ATOM 13830 N N . GLY A 1 42 ? 0.209 11.740 3.920 1.00 14.50 42 GLY A N 13
ATOM 13831 C CA . GLY A 1 42 ? 1.537 11.365 3.524 1.00 4.43 42 GLY A CA 13
ATOM 13832 C C . GLY A 1 42 ? 2.173 10.299 4.395 1.00 42.23 42 GLY A C 13
ATOM 13833 O O . GLY A 1 42 ? 3.381 10.080 4.327 1.00 51.01 42 GLY A O 13
ATOM 13837 N N . ARG A 1 43 ? 1.377 9.642 5.215 1.00 70.44 43 ARG A N 13
ATOM 13838 C CA . ARG A 1 43 ? 1.873 8.608 6.074 1.00 14.32 43 ARG A CA 13
ATOM 13839 C C . ARG A 1 43 ? 2.111 7.330 5.275 1.00 43.12 43 ARG A C 13
ATOM 13840 O O . ARG A 1 43 ? 1.451 7.100 4.268 1.00 21.12 43 ARG A O 13
ATOM 13861 N N . LYS A 1 44 ? 3.044 6.526 5.725 1.00 0.23 44 LYS A N 13
ATOM 13862 C CA . LYS A 1 44 ? 3.331 5.251 5.122 1.00 12.13 44 LYS A CA 13
ATOM 13863 C C . LYS A 1 44 ? 2.589 4.122 5.860 1.00 74.44 44 LYS A C 13
ATOM 13864 O O . LYS A 1 44 ? 2.861 3.836 7.033 1.00 40.25 44 LYS A O 13
ATOM 13883 N N . ILE A 1 45 ? 1.645 3.519 5.173 1.00 43.03 45 ILE A N 13
ATOM 13884 C CA . ILE A 1 45 ? 0.826 2.443 5.696 1.00 35.31 45 ILE A CA 13
ATOM 13885 C C . ILE A 1 45 ? 1.244 1.135 5.045 1.00 21.13 45 ILE A C 13
ATOM 13886 O O . ILE A 1 45 ? 1.111 0.969 3.852 1.00 12.52 45 ILE A O 13
ATOM 13902 N N . CYS A 1 46 ? 1.715 0.234 5.815 1.00 65.11 46 CYS A N 13
ATOM 13903 C CA . CYS A 1 46 ? 2.174 -1.039 5.308 1.00 21.13 46 CYS A CA 13
ATOM 13904 C C . CYS A 1 46 ? 0.973 -1.937 5.086 1.00 43.01 46 CYS A C 13
ATOM 13905 O O . CYS A 1 46 ? 0.340 -2.354 6.035 1.00 3.14 46 CYS A O 13
ATOM 13912 N N . ALA A 1 47 ? 0.636 -2.210 3.847 1.00 64.32 47 ALA A N 13
ATOM 13913 C CA . ALA A 1 47 ? -0.527 -2.992 3.563 1.00 32.22 47 ALA A CA 13
ATOM 13914 C C . ALA A 1 47 ? -0.165 -4.281 2.871 1.00 21.10 47 ALA A C 13
ATOM 13915 O O . ALA A 1 47 ? 0.787 -4.346 2.091 1.00 43.34 47 ALA A O 13
ATOM 13922 N N . ASN A 1 48 ? -0.900 -5.304 3.198 1.00 13.14 48 ASN A N 13
ATOM 13923 C CA . ASN A 1 48 ? -0.754 -6.605 2.630 1.00 73.52 48 ASN A CA 13
ATOM 13924 C C . ASN A 1 48 ? -1.222 -6.635 1.187 1.00 33.45 48 ASN A C 13
ATOM 13925 O O . ASN A 1 48 ? -2.397 -6.517 0.917 1.00 44.22 48 ASN A O 13
ATOM 13936 N N . PRO A 1 49 ? -0.272 -6.808 0.229 1.00 3.11 49 PRO A N 13
ATOM 13937 C CA . PRO A 1 49 ? -0.579 -6.853 -1.191 1.00 71.11 49 PRO A CA 13
ATOM 13938 C C . PRO A 1 49 ? -1.520 -7.979 -1.538 1.00 23.23 49 PRO A C 13
ATOM 13939 O O . PRO A 1 49 ? -2.159 -7.945 -2.551 1.00 53.44 49 PRO A O 13
ATOM 13950 N N . ASN A 1 50 ? -1.585 -8.981 -0.681 1.00 31.14 50 ASN A N 13
ATOM 13951 C CA . ASN A 1 50 ? -2.470 -10.094 -0.908 1.00 72.22 50 ASN A CA 13
ATOM 13952 C C . ASN A 1 50 ? -3.882 -9.827 -0.404 1.00 34.30 50 ASN A C 13
ATOM 13953 O O . ASN A 1 50 ? -4.748 -10.705 -0.475 1.00 1.52 50 ASN A O 13
ATOM 13964 N N . GLU A 1 51 ? -4.134 -8.622 0.104 1.00 52.32 51 GLU A N 13
ATOM 13965 C CA . GLU A 1 51 ? -5.482 -8.283 0.516 1.00 53.13 51 GLU A CA 13
ATOM 13966 C C . GLU A 1 51 ? -6.298 -7.798 -0.649 1.00 75.50 51 GLU A C 13
ATOM 13967 O O . GLU A 1 51 ? -5.844 -6.974 -1.449 1.00 51.30 51 GLU A O 13
ATOM 13979 N N . LYS A 1 52 ? -7.487 -8.325 -0.748 1.00 64.03 52 LYS A N 13
ATOM 13980 C CA . LYS A 1 52 ? -8.410 -8.024 -1.822 1.00 11.13 52 LYS A CA 13
ATOM 13981 C C . LYS A 1 52 ? -8.712 -6.507 -1.929 1.00 54.45 52 LYS A C 13
ATOM 13982 O O . LYS A 1 52 ? -8.862 -5.978 -3.034 1.00 61.01 52 LYS A O 13
ATOM 14001 N N . TRP A 1 53 ? -8.761 -5.801 -0.788 1.00 52.44 53 TRP A N 13
ATOM 14002 C CA . TRP A 1 53 ? -9.038 -4.357 -0.821 1.00 14.22 53 TRP A CA 13
ATOM 14003 C C . TRP A 1 53 ? -7.847 -3.601 -1.416 1.00 30.23 53 TRP A C 13
ATOM 14004 O O . TRP A 1 53 ? -8.009 -2.547 -2.051 1.00 2.24 53 TRP A O 13
ATOM 14025 N N . VAL A 1 54 ? -6.663 -4.164 -1.227 1.00 75.32 54 VAL A N 13
ATOM 14026 C CA . VAL A 1 54 ? -5.430 -3.585 -1.715 1.00 41.22 54 VAL A CA 13
ATOM 14027 C C . VAL A 1 54 ? -5.379 -3.680 -3.235 1.00 54.12 54 VAL A C 13
ATOM 14028 O O . VAL A 1 54 ? -4.928 -2.753 -3.902 1.00 64.50 54 VAL A O 13
ATOM 14041 N N . GLN A 1 55 ? -5.897 -4.789 -3.780 1.00 4.43 55 GLN A N 13
ATOM 14042 C CA . GLN A 1 55 ? -5.965 -4.981 -5.235 1.00 22.04 55 GLN A CA 13
ATOM 14043 C C . GLN A 1 55 ? -6.806 -3.859 -5.837 1.00 32.33 55 GLN A C 13
ATOM 14044 O O . GLN A 1 55 ? -6.418 -3.220 -6.818 1.00 61.04 55 GLN A O 13
ATOM 14058 N N . LYS A 1 56 ? -7.961 -3.626 -5.212 1.00 31.32 56 LYS A N 13
ATOM 14059 C CA . LYS A 1 56 ? -8.898 -2.599 -5.642 1.00 11.43 56 LYS A CA 13
ATOM 14060 C C . LYS A 1 56 ? -8.244 -1.227 -5.593 1.00 21.45 56 LYS A C 13
ATOM 14061 O O . LYS A 1 56 ? -8.406 -0.411 -6.508 1.00 54.24 56 LYS A O 13
ATOM 14080 N N . ALA A 1 57 ? -7.494 -0.981 -4.534 1.00 61.30 57 ALA A N 13
ATOM 14081 C CA . ALA A 1 57 ? -6.798 0.278 -4.373 1.00 23.21 57 ALA A CA 13
ATOM 14082 C C . ALA A 1 57 ? -5.773 0.468 -5.471 1.00 11.23 57 ALA A C 13
ATOM 14083 O O . ALA A 1 57 ? -5.694 1.537 -6.048 1.00 31.33 57 ALA A O 13
ATOM 14090 N N . MET A 1 58 ? -5.027 -0.587 -5.783 1.00 72.14 58 MET A N 13
ATOM 14091 C CA . MET A 1 58 ? -4.000 -0.555 -6.830 1.00 73.44 58 MET A CA 13
ATOM 14092 C C . MET A 1 58 ? -4.571 -0.121 -8.152 1.00 63.01 58 MET A C 13
ATOM 14093 O O . MET A 1 58 ? -3.953 0.635 -8.868 1.00 74.22 58 MET A O 13
ATOM 14107 N N . LYS A 1 59 ? -5.760 -0.591 -8.459 1.00 2.10 59 LYS A N 13
ATOM 14108 C CA . LYS A 1 59 ? -6.420 -0.244 -9.713 1.00 3.45 59 LYS A CA 13
ATOM 14109 C C . LYS A 1 59 ? -6.598 1.273 -9.806 1.00 20.31 59 LYS A C 13
ATOM 14110 O O . LYS A 1 59 ? -6.370 1.886 -10.847 1.00 50.51 59 LYS A O 13
ATOM 14129 N N . HIS A 1 60 ? -6.995 1.856 -8.718 1.00 13.30 60 HIS A N 13
ATOM 14130 C CA . HIS A 1 60 ? -7.182 3.274 -8.633 1.00 54.11 60 HIS A CA 13
ATOM 14131 C C . HIS A 1 60 ? -5.842 4.026 -8.554 1.00 74.01 60 HIS A C 13
ATOM 14132 O O . HIS A 1 60 ? -5.661 5.062 -9.186 1.00 13.21 60 HIS A O 13
ATOM 14147 N N . LEU A 1 61 ? -4.942 3.495 -7.767 1.00 74.44 61 LEU A N 13
ATOM 14148 C CA . LEU A 1 61 ? -3.655 4.128 -7.481 1.00 20.41 61 LEU A CA 13
ATOM 14149 C C . LEU A 1 61 ? -2.625 4.003 -8.607 1.00 3.24 61 LEU A C 13
ATOM 14150 O O . LEU A 1 61 ? -1.845 4.930 -8.826 1.00 41.13 61 LEU A O 13
ATOM 14166 N N . ASP A 1 62 ? -2.610 2.880 -9.319 1.00 63.43 62 ASP A N 13
ATOM 14167 C CA . ASP A 1 62 ? -1.520 2.643 -10.287 1.00 32.41 62 ASP A CA 13
ATOM 14168 C C . ASP A 1 62 ? -1.705 3.437 -11.556 1.00 62.31 62 ASP A C 13
ATOM 14169 O O . ASP A 1 62 ? -0.732 3.882 -12.176 1.00 53.21 62 ASP A O 13
ATOM 14178 N N . LYS A 1 63 ? -2.927 3.661 -11.915 1.00 53.10 63 LYS A N 13
ATOM 14179 C CA . LYS A 1 63 ? -3.224 4.482 -13.035 1.00 25.23 63 LYS A CA 13
ATOM 14180 C C . LYS A 1 63 ? -4.172 5.563 -12.634 1.00 3.42 63 LYS A C 13
ATOM 14181 O O . LYS A 1 63 ? -5.396 5.448 -12.762 1.00 54.31 63 LYS A O 13
ATOM 14200 N N . LYS A 1 64 ? -3.593 6.568 -12.059 1.00 34.33 64 LYS A N 13
ATOM 14201 C CA . LYS A 1 64 ? -4.301 7.701 -11.546 1.00 33.22 64 LYS A CA 13
ATOM 14202 C C . LYS A 1 64 ? -4.238 8.865 -12.536 1.00 41.13 64 LYS A C 13
ATOM 14203 O O . LYS A 1 64 ? -3.481 9.837 -12.314 1.00 37.24 64 LYS A O 13
ATOM 14223 N N . ALA A 1 1 ? 13.521 0.216 10.279 1.00 71.42 1 ALA A N 14
ATOM 14224 C CA . ALA A 1 1 ? 12.685 1.115 11.074 1.00 64.14 1 ALA A CA 14
ATOM 14225 C C . ALA A 1 1 ? 12.513 2.468 10.376 1.00 34.14 1 ALA A C 14
ATOM 14226 O O . ALA A 1 1 ? 12.032 3.446 10.982 1.00 14.24 1 ALA A O 14
ATOM 14235 N N . ARG A 1 2 ? 12.896 2.540 9.111 1.00 63.31 2 ARG A N 14
ATOM 14236 C CA . ARG A 1 2 ? 12.754 3.752 8.339 1.00 61.41 2 ARG A CA 14
ATOM 14237 C C . ARG A 1 2 ? 11.878 3.480 7.130 1.00 2.31 2 ARG A C 14
ATOM 14238 O O . ARG A 1 2 ? 11.602 2.317 6.814 1.00 23.23 2 ARG A O 14
ATOM 14259 N N . LYS A 1 3 ? 11.450 4.528 6.453 1.00 51.30 3 LYS A N 14
ATOM 14260 C CA . LYS A 1 3 ? 10.572 4.384 5.298 1.00 71.43 3 LYS A CA 14
ATOM 14261 C C . LYS A 1 3 ? 11.318 3.849 4.095 1.00 11.13 3 LYS A C 14
ATOM 14262 O O . LYS A 1 3 ? 11.962 4.596 3.339 1.00 75.02 3 LYS A O 14
ATOM 14281 N N . SER A 1 4 ? 11.276 2.561 3.957 1.00 15.42 4 SER A N 14
ATOM 14282 C CA . SER A 1 4 ? 11.902 1.845 2.879 1.00 55.42 4 SER A CA 14
ATOM 14283 C C . SER A 1 4 ? 11.214 0.506 2.743 1.00 4.51 4 SER A C 14
ATOM 14284 O O . SER A 1 4 ? 10.755 0.125 1.664 1.00 72.24 4 SER A O 14
ATOM 14292 N N . CYS A 1 5 ? 11.130 -0.193 3.851 1.00 51.12 5 CYS A N 14
ATOM 14293 C CA . CYS A 1 5 ? 10.524 -1.484 3.894 1.00 62.33 5 CYS A CA 14
ATOM 14294 C C . CYS A 1 5 ? 9.645 -1.595 5.128 1.00 74.24 5 CYS A C 14
ATOM 14295 O O . CYS A 1 5 ? 9.826 -0.862 6.103 1.00 34.23 5 CYS A O 14
ATOM 14302 N N . CYS A 1 6 ? 8.706 -2.475 5.065 1.00 62.42 6 CYS A N 14
ATOM 14303 C CA . CYS A 1 6 ? 7.844 -2.796 6.146 1.00 32.15 6 CYS A CA 14
ATOM 14304 C C . CYS A 1 6 ? 8.056 -4.241 6.509 1.00 60.32 6 CYS A C 14
ATOM 14305 O O . CYS A 1 6 ? 8.393 -5.058 5.645 1.00 31.41 6 CYS A O 14
ATOM 14312 N N . LEU A 1 7 ? 7.894 -4.552 7.767 1.00 61.20 7 LEU A N 14
ATOM 14313 C CA . LEU A 1 7 ? 8.066 -5.904 8.260 1.00 73.22 7 LEU A CA 14
ATOM 14314 C C . LEU A 1 7 ? 6.732 -6.453 8.757 1.00 15.51 7 LEU A C 14
ATOM 14315 O O . LEU A 1 7 ? 6.596 -7.647 9.040 1.00 54.32 7 LEU A O 14
ATOM 14331 N N . LYS A 1 8 ? 5.752 -5.577 8.860 1.00 20.31 8 LYS A N 14
ATOM 14332 C CA . LYS A 1 8 ? 4.413 -5.958 9.255 1.00 44.20 8 LYS A CA 14
ATOM 14333 C C . LYS A 1 8 ? 3.417 -5.359 8.281 1.00 71.11 8 LYS A C 14
ATOM 14334 O O . LYS A 1 8 ? 3.770 -4.462 7.513 1.00 50.12 8 LYS A O 14
ATOM 14353 N N . TYR A 1 9 ? 2.200 -5.859 8.309 1.00 42.21 9 TYR A N 14
ATOM 14354 C CA . TYR A 1 9 ? 1.127 -5.348 7.481 1.00 12.34 9 TYR A CA 14
ATOM 14355 C C . TYR A 1 9 ? 0.084 -4.744 8.414 1.00 24.10 9 TYR A C 14
ATOM 14356 O O . TYR A 1 9 ? 0.014 -5.117 9.591 1.00 12.43 9 TYR A O 14
ATOM 14374 N N . THR A 1 10 ? -0.701 -3.838 7.907 1.00 62.24 10 THR A N 14
ATOM 14375 C CA . THR A 1 10 ? -1.726 -3.196 8.674 1.00 51.22 10 THR A CA 14
ATOM 14376 C C . THR A 1 10 ? -2.885 -4.140 8.974 1.00 44.00 10 THR A C 14
ATOM 14377 O O . THR A 1 10 ? -3.330 -4.920 8.116 1.00 52.34 10 THR A O 14
ATOM 14388 N N . LYS A 1 11 ? -3.357 -4.073 10.191 1.00 24.52 11 LYS A N 14
ATOM 14389 C CA . LYS A 1 11 ? -4.475 -4.877 10.643 1.00 0.54 11 LYS A CA 14
ATOM 14390 C C . LYS A 1 11 ? -5.793 -4.160 10.357 1.00 22.44 11 LYS A C 14
ATOM 14391 O O . LYS A 1 11 ? -6.874 -4.706 10.562 1.00 25.35 11 LYS A O 14
ATOM 14410 N N . ARG A 1 12 ? -5.682 -2.943 9.876 1.00 33.34 12 ARG A N 14
ATOM 14411 C CA . ARG A 1 12 ? -6.821 -2.113 9.568 1.00 54.41 12 ARG A CA 14
ATOM 14412 C C . ARG A 1 12 ? -6.752 -1.643 8.115 1.00 24.43 12 ARG A C 14
ATOM 14413 O O . ARG A 1 12 ? -5.761 -1.007 7.721 1.00 63.00 12 ARG A O 14
ATOM 14434 N N . PRO A 1 13 ? -7.770 -1.979 7.291 1.00 32.41 13 PRO A N 14
ATOM 14435 C CA . PRO A 1 13 ? -7.869 -1.482 5.913 1.00 2.33 13 PRO A CA 14
ATOM 14436 C C . PRO A 1 13 ? -7.895 0.050 5.873 1.00 24.43 13 PRO A C 14
ATOM 14437 O O . PRO A 1 13 ? -8.280 0.710 6.852 1.00 12.21 13 PRO A O 14
ATOM 14448 N N . LEU A 1 14 ? -7.509 0.600 4.769 1.00 64.13 14 LEU A N 14
ATOM 14449 C CA . LEU A 1 14 ? -7.427 2.028 4.604 1.00 55.31 14 LEU A CA 14
ATOM 14450 C C . LEU A 1 14 ? -8.339 2.423 3.453 1.00 32.21 14 LEU A C 14
ATOM 14451 O O . LEU A 1 14 ? -8.293 1.781 2.402 1.00 60.43 14 LEU A O 14
ATOM 14467 N N . PRO A 1 15 ? -9.203 3.445 3.615 1.00 55.23 15 PRO A N 14
ATOM 14468 C CA . PRO A 1 15 ? -10.078 3.867 2.532 1.00 34.33 15 PRO A CA 14
ATOM 14469 C C . PRO A 1 15 ? -9.273 4.520 1.415 1.00 54.34 15 PRO A C 14
ATOM 14470 O O . PRO A 1 15 ? -8.417 5.375 1.670 1.00 3.31 15 PRO A O 14
ATOM 14481 N N . LEU A 1 16 ? -9.583 4.147 0.191 1.00 35.22 16 LEU A N 14
ATOM 14482 C CA . LEU A 1 16 ? -8.884 4.637 -0.986 1.00 70.20 16 LEU A CA 14
ATOM 14483 C C . LEU A 1 16 ? -9.071 6.122 -1.174 1.00 23.33 16 LEU A C 14
ATOM 14484 O O . LEU A 1 16 ? -8.180 6.816 -1.671 1.00 34.52 16 LEU A O 14
ATOM 14500 N N . LYS A 1 17 ? -10.220 6.611 -0.741 1.00 13.40 17 LYS A N 14
ATOM 14501 C CA . LYS A 1 17 ? -10.554 8.040 -0.773 1.00 14.32 17 LYS A CA 14
ATOM 14502 C C . LYS A 1 17 ? -9.541 8.881 0.012 1.00 25.23 17 LYS A C 14
ATOM 14503 O O . LYS A 1 17 ? -9.566 10.093 -0.041 1.00 40.24 17 LYS A O 14
ATOM 14522 N N . ARG A 1 18 ? -8.676 8.219 0.755 1.00 1.22 18 ARG A N 14
ATOM 14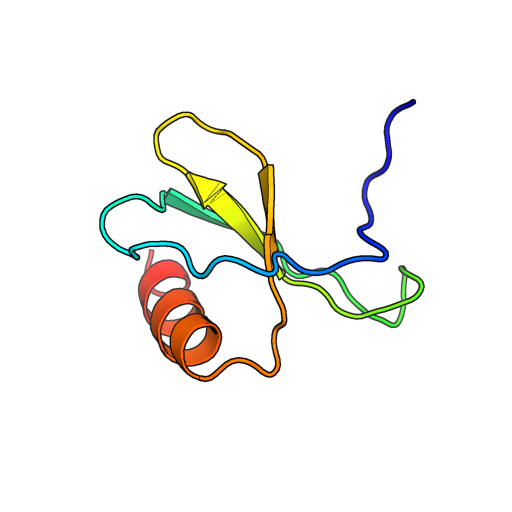523 C CA . ARG A 1 18 ? -7.711 8.905 1.602 1.00 4.44 18 ARG A CA 14
ATOM 14524 C C . ARG A 1 18 ? -6.283 8.516 1.240 1.00 4.14 18 ARG A C 14
ATOM 14525 O O . ARG A 1 18 ? -5.345 8.900 1.925 1.00 32.24 18 ARG A O 14
ATOM 14546 N N . ILE A 1 19 ? -6.116 7.802 0.153 1.00 2.15 19 ILE A N 14
ATOM 14547 C CA . ILE A 1 19 ? -4.805 7.309 -0.233 1.00 12.52 19 ILE A CA 14
ATOM 14548 C C . ILE A 1 19 ? -4.309 8.092 -1.429 1.00 71.03 19 ILE A C 14
ATOM 14549 O O . ILE A 1 19 ? -5.038 8.274 -2.408 1.00 12.23 19 ILE A O 14
ATOM 14565 N N . LYS A 1 20 ? -3.095 8.574 -1.340 1.00 45.11 20 LYS A N 14
ATOM 14566 C CA . LYS A 1 20 ? -2.490 9.324 -2.404 1.00 2.25 20 LYS A CA 14
ATOM 14567 C C . LYS A 1 20 ? -1.802 8.422 -3.410 1.00 0.54 20 LYS A C 14
ATOM 14568 O O . LYS A 1 20 ? -1.984 8.578 -4.625 1.00 15.23 20 LYS A O 14
ATOM 14587 N N . SER A 1 21 ? -1.034 7.474 -2.911 1.00 51.25 21 SER A N 14
ATOM 14588 C CA . SER A 1 21 ? -0.213 6.639 -3.748 1.00 31.11 21 SER A CA 14
ATOM 14589 C C . SER A 1 21 ? 0.421 5.563 -2.879 1.00 42.35 21 SER A C 14
ATOM 14590 O O . SER A 1 21 ? 0.254 5.583 -1.646 1.00 53.25 21 SER A O 14
ATOM 14598 N N . TYR A 1 22 ? 1.103 4.623 -3.498 1.00 20.20 22 TYR A N 14
ATOM 14599 C CA . TYR A 1 22 ? 1.769 3.571 -2.776 1.00 1.54 22 TYR A CA 14
ATOM 14600 C C . TYR A 1 22 ? 3.179 3.365 -3.288 1.00 5.22 22 TYR A C 14
ATOM 14601 O O . TYR A 1 22 ? 3.557 3.876 -4.353 1.00 32.44 22 TYR A O 14
ATOM 14619 N N . THR A 1 23 ? 3.928 2.621 -2.543 1.00 53.03 23 THR A N 14
ATOM 14620 C CA . THR A 1 23 ? 5.252 2.224 -2.898 1.00 44.50 23 THR A CA 14
ATOM 14621 C C . THR A 1 23 ? 5.293 0.691 -2.977 1.00 63.10 23 THR A C 14
ATOM 14622 O O . THR A 1 23 ? 4.754 0.005 -2.097 1.00 45.24 23 THR A O 14
ATOM 14633 N N . ILE A 1 24 ? 5.895 0.161 -4.026 1.00 51.11 24 ILE A N 14
ATOM 14634 C CA . ILE A 1 24 ? 5.970 -1.274 -4.209 1.00 11.42 24 ILE A CA 14
ATOM 14635 C C . ILE A 1 24 ? 7.169 -1.839 -3.470 1.00 1.24 24 ILE A C 14
ATOM 14636 O O . ILE A 1 24 ? 8.313 -1.577 -3.832 1.00 40.43 24 ILE A O 14
ATOM 14652 N N . GLN A 1 25 ? 6.906 -2.579 -2.431 1.00 31.40 25 GLN A N 14
ATOM 14653 C CA . GLN A 1 25 ? 7.943 -3.246 -1.692 1.00 21.34 25 GLN A CA 14
ATOM 14654 C C . GLN A 1 25 ? 8.114 -4.650 -2.183 1.00 22.05 25 GLN A C 14
ATOM 14655 O O . GLN A 1 25 ? 7.182 -5.462 -2.126 1.00 62.11 25 GLN A O 14
ATOM 14669 N N . SER A 1 26 ? 9.279 -4.933 -2.675 1.00 14.45 26 SER A N 14
ATOM 14670 C CA . SER A 1 26 ? 9.581 -6.231 -3.129 1.00 62.01 26 SER A CA 14
ATOM 14671 C C . SER A 1 26 ? 10.185 -7.043 -1.997 1.00 70.04 26 SER A C 14
ATOM 14672 O O . SER A 1 26 ? 11.068 -6.568 -1.261 1.00 51.11 26 SER A O 14
ATOM 14680 N N . ASN A 1 27 ? 9.726 -8.251 -1.871 1.00 43.01 27 ASN A N 14
ATOM 14681 C CA . ASN A 1 27 ? 10.140 -9.172 -0.849 1.00 54.20 27 ASN A CA 14
ATOM 14682 C C . ASN A 1 27 ? 11.543 -9.723 -1.165 1.00 44.51 27 ASN A C 14
ATOM 14683 O O . ASN A 1 27 ? 12.142 -10.473 -0.396 1.00 43.42 27 ASN A O 14
ATOM 14694 N N . GLU A 1 28 ? 12.039 -9.337 -2.314 1.00 3.20 28 GLU A N 14
ATOM 14695 C CA . GLU A 1 28 ? 13.383 -9.639 -2.728 1.00 3.42 28 GLU A CA 14
ATOM 14696 C C . GLU A 1 28 ? 14.378 -8.798 -1.925 1.00 43.41 28 GLU A C 14
ATOM 14697 O O . GLU A 1 28 ? 15.377 -9.311 -1.414 1.00 51.43 28 GLU A O 14
ATOM 14709 N N . ALA A 1 29 ? 14.081 -7.508 -1.803 1.00 63.30 29 ALA A N 14
ATOM 14710 C CA . ALA A 1 29 ? 14.970 -6.573 -1.125 1.00 11.45 29 ALA A CA 14
ATOM 14711 C C . ALA A 1 29 ? 14.531 -6.319 0.316 1.00 0.34 29 ALA A C 14
ATOM 14712 O O . ALA A 1 29 ? 15.355 -5.999 1.190 1.00 33.11 29 ALA A O 14
ATOM 14719 N N . CYS A 1 30 ? 13.264 -6.459 0.571 1.00 3.41 30 CYS A N 14
ATOM 14720 C CA . CYS A 1 30 ? 12.733 -6.237 1.896 1.00 13.23 30 CYS A CA 14
ATOM 14721 C C . CYS A 1 30 ? 12.355 -7.563 2.538 1.00 23.40 30 CYS A C 14
ATOM 14722 O O . CYS A 1 30 ? 12.271 -8.569 1.854 1.00 25.24 30 CYS A O 14
ATOM 14729 N N . ASN A 1 31 ? 12.135 -7.550 3.849 1.00 42.22 31 ASN A N 14
ATOM 14730 C CA . ASN A 1 31 ? 11.790 -8.758 4.621 1.00 62.44 31 ASN A CA 14
ATOM 14731 C C . ASN A 1 31 ? 10.527 -9.447 4.104 1.00 33.13 31 ASN A C 14
ATOM 14732 O O . ASN A 1 31 ? 10.466 -10.678 4.028 1.00 52.00 31 ASN A O 14
ATOM 14743 N N . ILE A 1 32 ? 9.532 -8.661 3.743 1.00 42.33 32 ILE A N 14
ATOM 14744 C CA . ILE A 1 32 ? 8.275 -9.201 3.231 1.00 22.34 32 ILE A CA 14
ATOM 14745 C C . ILE A 1 32 ? 7.848 -8.442 2.004 1.00 54.03 32 ILE A C 14
ATOM 14746 O O . ILE A 1 32 ? 8.495 -7.461 1.617 1.00 42.02 32 ILE A O 14
ATOM 14762 N N . LYS A 1 33 ? 6.775 -8.882 1.395 1.00 55.41 33 LYS A N 14
ATOM 14763 C CA . LYS A 1 33 ? 6.187 -8.169 0.313 1.00 4.20 33 LYS A CA 14
ATOM 14764 C C . LYS A 1 33 ? 5.039 -7.351 0.896 1.00 42.32 33 LYS A C 14
ATOM 14765 O O . LYS A 1 33 ? 4.001 -7.912 1.238 1.00 14.33 33 LYS A O 14
ATOM 14784 N N . ALA A 1 34 ? 5.227 -6.065 1.067 1.00 34.50 34 ALA A N 14
ATOM 14785 C CA . ALA A 1 34 ? 4.197 -5.230 1.678 1.00 63.42 34 ALA A CA 14
ATOM 14786 C C . ALA A 1 34 ? 4.101 -3.907 0.975 1.00 45.11 34 ALA A C 14
ATOM 14787 O O . ALA A 1 34 ? 4.985 -3.091 1.095 1.00 52.40 34 ALA A O 14
ATOM 14794 N N . ILE A 1 35 ? 3.054 -3.713 0.213 1.00 20.40 35 ILE A N 14
ATOM 14795 C CA . ILE A 1 35 ? 2.843 -2.428 -0.468 1.00 62.13 35 ILE A CA 14
ATOM 14796 C C . ILE A 1 35 ? 2.664 -1.307 0.571 1.00 1.53 35 ILE A C 14
ATOM 14797 O O . ILE A 1 35 ? 1.897 -1.456 1.522 1.00 64.10 35 ILE A O 14
ATOM 14813 N N . ILE A 1 36 ? 3.370 -0.203 0.401 1.00 34.44 36 ILE A N 14
ATOM 14814 C CA . ILE A 1 36 ? 3.291 0.863 1.372 1.00 40.35 36 ILE A CA 14
ATOM 14815 C C . ILE A 1 36 ? 2.353 1.925 0.865 1.00 22.44 36 ILE A C 14
ATOM 14816 O O . ILE A 1 36 ? 2.645 2.605 -0.106 1.00 43.23 36 ILE A O 14
ATOM 14832 N N . PHE A 1 37 ? 1.252 2.051 1.516 1.00 64.00 37 PHE A N 14
ATOM 14833 C CA . PHE A 1 37 ? 0.252 3.022 1.206 1.00 62.53 37 PHE A CA 14
ATOM 14834 C C . PHE A 1 37 ? 0.571 4.316 1.877 1.00 5.00 37 PHE A C 14
ATOM 14835 O O . PHE A 1 37 ? 1.108 4.337 2.972 1.00 44.53 37 PHE A O 14
ATOM 14852 N N . THR A 1 38 ? 0.303 5.372 1.220 1.00 50.05 38 THR A N 14
ATOM 14853 C CA . THR A 1 38 ? 0.467 6.660 1.805 1.00 51.44 38 THR A CA 14
ATOM 14854 C C . THR A 1 38 ? -0.838 7.435 1.703 1.00 42.33 38 THR A C 14
ATOM 14855 O O . THR A 1 38 ? -1.451 7.492 0.625 1.00 71.20 38 THR A O 14
ATOM 14866 N N . THR A 1 39 ? -1.264 8.033 2.799 1.00 11.13 39 THR A N 14
ATOM 14867 C CA . THR A 1 39 ? -2.497 8.738 2.813 1.00 71.25 39 THR A CA 14
ATOM 14868 C C . THR A 1 39 ? -2.285 10.150 2.383 1.00 55.11 39 THR A C 14
ATOM 14869 O O . THR A 1 39 ? -1.161 10.556 2.101 1.00 12.20 39 THR A O 14
ATOM 14880 N N . LYS A 1 40 ? -3.352 10.907 2.320 1.00 20.34 40 LYS A N 14
ATOM 14881 C CA . LYS A 1 40 ? -3.257 12.321 2.032 1.00 52.44 40 LYS A CA 14
ATOM 14882 C C . LYS A 1 40 ? -2.640 13.019 3.244 1.00 2.13 40 LYS A C 14
ATOM 14883 O O . LYS A 1 40 ? -2.173 14.153 3.170 1.00 41.44 40 LYS A O 14
ATOM 14902 N N . LYS A 1 41 ? -2.650 12.298 4.360 1.00 11.43 41 LYS A N 14
ATOM 14903 C CA . LYS A 1 41 ? -2.016 12.712 5.593 1.00 50.02 41 LYS A CA 14
ATOM 14904 C C . LYS A 1 41 ? -0.517 12.482 5.438 1.00 44.32 41 LYS A C 14
ATOM 14905 O O . LYS A 1 41 ? 0.299 13.017 6.184 1.00 22.30 41 LYS A O 14
ATOM 14924 N N . GLY A 1 42 ? -0.177 11.677 4.451 1.00 63.32 42 GLY A N 14
ATOM 14925 C CA . GLY A 1 42 ? 1.197 11.396 4.136 1.00 1.25 42 GLY A CA 14
ATOM 14926 C C . GLY A 1 42 ? 1.821 10.304 4.989 1.00 51.41 42 GLY A C 14
ATOM 14927 O O . GLY A 1 42 ? 3.042 10.144 5.004 1.00 71.32 42 GLY A O 14
ATOM 14931 N N . ARG A 1 43 ? 0.996 9.557 5.701 1.00 61.32 43 ARG A N 14
ATOM 14932 C CA . ARG A 1 43 ? 1.485 8.477 6.560 1.00 61.33 43 ARG A CA 14
ATOM 14933 C C . ARG A 1 43 ? 1.851 7.253 5.741 1.00 15.43 43 ARG A C 14
ATOM 14934 O O . ARG A 1 43 ? 1.478 7.148 4.580 1.00 63.45 43 ARG A O 14
ATOM 14955 N N . LYS A 1 44 ? 2.553 6.321 6.354 1.00 14.24 44 LYS A N 14
ATOM 14956 C CA . LYS A 1 44 ? 2.991 5.124 5.670 1.00 34.14 44 LYS A CA 14
ATOM 14957 C C . LYS A 1 44 ? 2.283 3.909 6.229 1.00 4.25 44 LYS A C 14
ATOM 14958 O O . LYS A 1 44 ? 2.539 3.478 7.355 1.00 53.12 44 LYS A O 14
ATOM 14977 N N . ILE A 1 45 ? 1.386 3.382 5.450 1.00 23.31 45 ILE A N 14
ATOM 14978 C CA . ILE A 1 45 ? 0.575 2.267 5.838 1.00 13.14 45 ILE A CA 14
ATOM 14979 C C . ILE A 1 45 ? 1.058 1.025 5.109 1.00 62.11 45 ILE A C 14
ATOM 14980 O O . ILE A 1 45 ? 0.924 0.914 3.901 1.00 51.32 45 ILE A O 14
ATOM 14996 N N . CYS A 1 46 ? 1.620 0.125 5.833 1.00 4.23 46 CYS A N 14
ATOM 14997 C CA . CYS A 1 46 ? 2.137 -1.099 5.269 1.00 74.31 46 CYS A CA 14
ATOM 14998 C C . CYS A 1 46 ? 0.981 -2.044 5.049 1.00 22.13 46 CYS A C 14
ATOM 14999 O O . CYS A 1 46 ? 0.376 -2.483 5.987 1.00 24.04 46 CYS A O 14
ATOM 15006 N N . ALA A 1 47 ? 0.647 -2.322 3.824 1.00 54.32 47 ALA A N 14
ATOM 15007 C CA . ALA A 1 47 ? -0.514 -3.131 3.557 1.00 73.51 47 ALA A CA 14
ATOM 15008 C C . ALA A 1 47 ? -0.172 -4.404 2.832 1.00 23.11 47 ALA A C 14
ATOM 15009 O O . ALA A 1 47 ? 0.680 -4.425 1.941 1.00 52.42 47 ALA A O 14
ATOM 15016 N N . ASN A 1 48 ? -0.812 -5.472 3.250 1.00 35.52 48 ASN A N 14
ATOM 15017 C CA . ASN A 1 48 ? -0.688 -6.746 2.619 1.00 12.14 48 ASN A CA 14
ATOM 15018 C C . ASN A 1 48 ? -1.265 -6.759 1.216 1.00 74.51 48 ASN A C 14
ATOM 15019 O O . ASN A 1 48 ? -2.451 -6.588 1.027 1.00 10.23 48 ASN A O 14
ATOM 15030 N N . PRO A 1 49 ? -0.403 -6.980 0.202 1.00 32.22 49 PRO A N 14
ATOM 15031 C CA . PRO A 1 49 ? -0.816 -7.016 -1.190 1.00 43.42 49 PRO A CA 14
ATOM 15032 C C . PRO A 1 49 ? -1.768 -8.155 -1.478 1.00 35.33 49 PRO A C 14
ATOM 15033 O O . PRO A 1 49 ? -2.478 -8.131 -2.472 1.00 32.23 49 PRO A O 14
ATOM 15044 N N . ASN A 1 50 ? -1.765 -9.173 -0.617 1.00 61.14 50 ASN A N 14
ATOM 15045 C CA . ASN A 1 50 ? -2.660 -10.277 -0.786 1.00 75.53 50 ASN A CA 14
ATOM 15046 C C . ASN A 1 50 ? -4.088 -9.897 -0.400 1.00 23.32 50 ASN A C 14
ATOM 15047 O O . ASN A 1 50 ? -5.032 -10.669 -0.636 1.00 23.43 50 ASN A O 14
ATOM 15058 N N . GLU A 1 51 ? -4.258 -8.718 0.211 1.00 22.13 51 GLU A N 14
ATOM 15059 C CA . GLU A 1 51 ? -5.569 -8.266 0.574 1.00 55.40 51 GLU A CA 14
ATOM 15060 C C . GLU A 1 51 ? -6.240 -7.694 -0.620 1.00 10.51 51 GLU A C 14
ATOM 15061 O O . GLU A 1 51 ? -5.667 -6.867 -1.333 1.00 60.31 51 GLU A O 14
ATOM 15073 N N . LYS A 1 52 ? -7.448 -8.111 -0.837 1.00 2.23 52 LYS A N 14
ATOM 15074 C CA . LYS A 1 52 ? -8.177 -7.747 -2.009 1.00 42.54 52 LYS A CA 14
ATOM 15075 C C . LYS A 1 52 ? -8.428 -6.231 -2.080 1.00 41.32 52 LYS A C 14
ATOM 15076 O O . LYS A 1 52 ? -8.433 -5.658 -3.169 1.00 1.35 52 LYS A O 14
ATOM 15095 N N . TRP A 1 53 ? -8.594 -5.574 -0.917 1.00 60.15 53 TRP A N 14
ATOM 15096 C CA . TRP A 1 53 ? -8.821 -4.121 -0.912 1.00 33.04 53 TRP A CA 14
ATOM 15097 C C . TRP A 1 53 ? -7.581 -3.397 -1.442 1.00 24.43 53 TRP A C 14
ATOM 15098 O O . TRP A 1 53 ? -7.685 -2.375 -2.135 1.00 11.33 53 TRP A O 14
ATOM 15119 N N . VAL A 1 54 ? -6.415 -3.966 -1.134 1.00 10.32 54 VAL A N 14
ATOM 15120 C CA . VAL A 1 54 ? -5.133 -3.437 -1.557 1.00 64.42 54 VAL A CA 14
ATOM 15121 C C . VAL A 1 54 ? -4.997 -3.585 -3.044 1.00 40.22 54 VAL A C 14
ATOM 15122 O O . VAL A 1 54 ? -4.536 -2.679 -3.725 1.00 71.45 54 VAL A O 14
ATOM 15135 N N . GLN A 1 55 ? -5.429 -4.719 -3.547 1.00 4.30 55 GLN A N 14
ATOM 15136 C CA . GLN A 1 55 ? -5.350 -5.003 -4.951 1.00 72.21 55 GLN A CA 14
ATOM 15137 C C . GLN A 1 55 ? -6.224 -4.036 -5.737 1.00 41.11 55 GLN A C 14
ATOM 15138 O O . GLN A 1 55 ? -5.824 -3.532 -6.774 1.00 13.42 55 GLN A O 14
ATOM 15152 N N . LYS A 1 56 ? -7.411 -3.755 -5.202 1.00 74.32 56 LYS A N 14
ATOM 15153 C CA . LYS A 1 56 ? -8.327 -2.783 -5.801 1.00 42.41 56 LYS A CA 14
ATOM 15154 C C . LYS A 1 56 ? -7.701 -1.388 -5.785 1.00 11.11 56 LYS A C 14
ATOM 15155 O O . LYS A 1 56 ? -7.766 -0.644 -6.786 1.00 32.53 56 LYS A O 14
ATOM 15174 N N . ALA A 1 57 ? -7.088 -1.046 -4.649 1.00 55.52 57 ALA A N 14
ATOM 15175 C CA . ALA A 1 57 ? -6.441 0.239 -4.467 1.00 33.44 57 ALA A CA 14
ATOM 15176 C C . ALA A 1 57 ? -5.280 0.400 -5.420 1.00 63.35 57 ALA A C 14
ATOM 15177 O O . ALA A 1 57 ? -5.152 1.437 -6.068 1.00 72.13 57 ALA A O 14
ATOM 15184 N N . MET A 1 58 ? -4.447 -0.629 -5.519 1.00 0.20 58 MET A N 14
ATOM 15185 C CA . MET A 1 58 ? -3.294 -0.592 -6.376 1.00 52.22 58 MET A CA 14
ATOM 15186 C C . MET A 1 58 ? -3.647 -0.366 -7.818 1.00 31.55 58 MET A C 14
ATOM 15187 O O . MET A 1 58 ? -3.011 0.433 -8.479 1.00 62.32 58 MET A O 14
ATOM 15201 N N . LYS A 1 59 ? -4.677 -1.046 -8.296 1.00 13.43 59 LYS A N 14
ATOM 15202 C CA . LYS A 1 59 ? -5.121 -0.896 -9.663 1.00 23.31 59 LYS A CA 14
A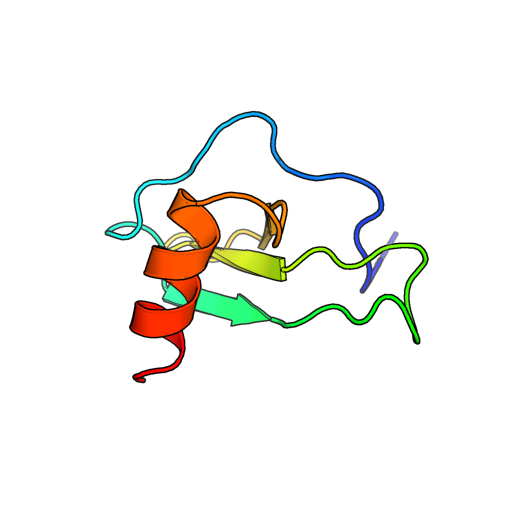TOM 15203 C C . LYS A 1 59 ? -5.576 0.528 -9.917 1.00 5.31 59 LYS A C 14
ATOM 15204 O O . LYS A 1 59 ? -5.376 1.057 -10.982 1.00 2.54 59 LYS A O 14
ATOM 15223 N N . HIS A 1 60 ? -6.166 1.156 -8.914 1.00 64.32 60 HIS A N 14
ATOM 15224 C CA . HIS A 1 60 ? -6.575 2.532 -9.040 1.00 44.14 60 HIS A CA 14
ATOM 15225 C C . HIS A 1 60 ? -5.372 3.472 -8.995 1.00 63.42 60 HIS A C 14
ATOM 15226 O O . HIS A 1 60 ? -5.191 4.274 -9.882 1.00 44.40 60 HIS A O 14
ATOM 15241 N N . LEU A 1 61 ? -4.553 3.323 -7.977 1.00 60.02 61 LEU A N 14
ATOM 15242 C CA . LEU A 1 61 ? -3.398 4.200 -7.733 1.00 12.25 61 LEU A CA 14
ATOM 15243 C C . LEU A 1 61 ? -2.322 4.067 -8.807 1.00 23.34 61 LEU A C 14
ATOM 15244 O O . LEU A 1 61 ? -1.510 4.970 -9.008 1.00 24.11 61 LEU A O 14
ATOM 15260 N N . ASP A 1 62 ? -2.303 2.939 -9.471 1.00 72.24 62 ASP A N 14
ATOM 15261 C CA . ASP A 1 62 ? -1.365 2.687 -10.570 1.00 51.31 62 ASP A CA 14
ATOM 15262 C C . ASP A 1 62 ? -1.779 3.477 -11.808 1.00 51.34 62 ASP A C 14
ATOM 15263 O O . ASP A 1 62 ? -0.976 3.729 -12.705 1.00 54.31 62 ASP A O 14
ATOM 15272 N N . LYS A 1 63 ? -3.029 3.887 -11.828 1.00 25.15 63 LYS A N 14
ATOM 15273 C CA . LYS A 1 63 ? -3.587 4.618 -12.929 1.00 43.22 63 LYS A CA 14
ATOM 15274 C C . LYS A 1 63 ? -3.790 6.089 -12.548 1.00 13.13 63 LYS A C 14
ATOM 15275 O O . LYS A 1 63 ? -3.281 6.997 -13.219 1.00 4.33 63 LYS A O 14
ATOM 15294 N N . LYS A 1 64 ? -4.505 6.309 -11.468 1.00 3.54 64 LYS A N 14
ATOM 15295 C CA . LYS A 1 64 ? -4.847 7.625 -11.001 1.00 2.33 64 LYS A CA 14
ATOM 15296 C C . LYS A 1 64 ? -4.529 7.670 -9.504 1.00 51.23 64 LYS A C 14
ATOM 15297 O O . LYS A 1 64 ? -5.382 7.254 -8.701 1.00 37.80 64 LYS A O 14
ATOM 15317 N N . ALA A 1 1 ? 11.742 9.033 8.681 1.00 62.10 1 ALA A N 15
ATOM 15318 C CA . ALA A 1 1 ? 11.086 7.774 8.339 1.00 33.31 1 ALA A CA 15
ATOM 15319 C C . ALA A 1 1 ? 10.784 7.743 6.861 1.00 40.04 1 ALA A C 15
ATOM 15320 O O . ALA A 1 1 ? 10.335 8.733 6.298 1.00 14.13 1 ALA A O 15
ATOM 15329 N N . ARG A 1 2 ? 11.040 6.621 6.232 1.00 55.24 2 ARG A N 15
ATOM 15330 C CA . ARG A 1 2 ? 10.771 6.451 4.804 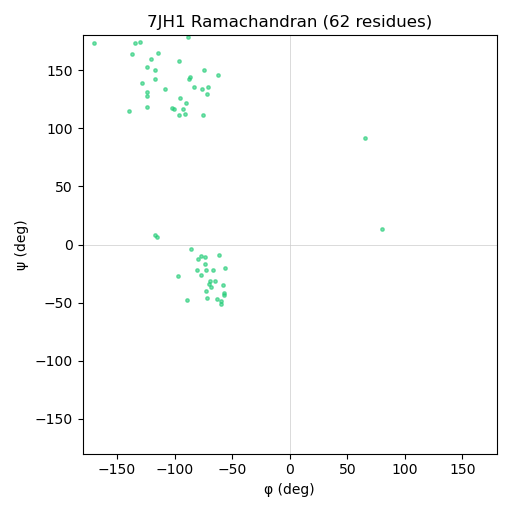1.00 41.52 2 ARG A CA 15
ATOM 15331 C C . ARG A 1 2 ? 9.847 5.277 4.595 1.00 13.43 2 ARG A C 15
ATOM 15332 O O . ARG A 1 2 ? 8.884 5.354 3.833 1.00 31.51 2 ARG A O 15
ATOM 15353 N N . LYS A 1 3 ? 10.158 4.194 5.300 1.00 74.20 3 LYS A N 15
ATOM 15354 C CA . LYS A 1 3 ? 9.433 2.937 5.232 1.00 62.52 3 LYS A CA 15
ATOM 15355 C C . LYS A 1 3 ? 9.372 2.384 3.832 1.00 1.34 3 LYS A C 15
ATOM 15356 O O . LYS A 1 3 ? 8.363 2.480 3.146 1.00 44.45 3 LYS A O 15
ATOM 15375 N N . SER A 1 4 ? 10.483 1.895 3.386 1.00 33.31 4 SER A N 15
ATOM 15376 C CA . SER A 1 4 ? 10.568 1.271 2.108 1.00 12.52 4 SER A CA 15
ATOM 15377 C C . SER A 1 4 ? 10.491 -0.235 2.308 1.00 72.01 4 SER A C 15
ATOM 15378 O O . SER A 1 4 ? 10.336 -1.002 1.362 1.00 14.22 4 SER A O 15
ATOM 15386 N N . CYS A 1 5 ? 10.608 -0.635 3.568 1.00 11.32 5 CYS A N 15
ATOM 15387 C CA . CYS A 1 5 ? 10.467 -2.003 3.970 1.00 34.10 5 CYS A CA 15
ATOM 15388 C C . CYS A 1 5 ? 9.633 -2.058 5.241 1.00 5.52 5 CYS A C 15
ATOM 15389 O O . CYS A 1 5 ? 9.886 -1.324 6.200 1.00 15.04 5 CYS A O 15
ATOM 15396 N N . CYS A 1 6 ? 8.647 -2.890 5.223 1.00 63.33 6 CYS A N 15
ATOM 15397 C CA . CYS A 1 6 ? 7.767 -3.114 6.319 1.00 12.23 6 CYS A CA 15
ATOM 15398 C C . CYS A 1 6 ? 7.877 -4.548 6.760 1.00 73.50 6 CYS A C 15
ATOM 15399 O O . CYS A 1 6 ? 8.154 -5.424 5.949 1.00 23.22 6 CYS A O 15
ATOM 15406 N N . LEU A 1 7 ? 7.682 -4.785 8.026 1.00 34.20 7 LEU A N 15
ATOM 15407 C CA . LEU A 1 7 ? 7.748 -6.125 8.584 1.00 43.24 7 LEU A CA 15
ATOM 15408 C C . LEU A 1 7 ? 6.350 -6.631 8.878 1.00 45.52 7 LEU A C 15
ATOM 15409 O O . LEU A 1 7 ? 6.116 -7.838 8.988 1.00 75.34 7 LEU A O 15
ATOM 15425 N N . LYS A 1 8 ? 5.426 -5.713 9.000 1.00 41.04 8 LYS A N 15
ATOM 15426 C CA . LYS A 1 8 ? 4.067 -6.033 9.288 1.00 30.23 8 LYS A CA 15
ATOM 15427 C C . LYS A 1 8 ? 3.169 -5.370 8.273 1.00 44.32 8 LYS A C 15
ATOM 15428 O O . LYS A 1 8 ? 3.605 -4.485 7.533 1.00 53.22 8 LYS A O 15
ATOM 15447 N N . TYR A 1 9 ? 1.953 -5.810 8.223 1.00 3.24 9 TYR A N 15
ATOM 15448 C CA . TYR A 1 9 ? 0.940 -5.200 7.408 1.00 54.43 9 TYR A CA 15
ATOM 15449 C C . TYR A 1 9 ? -0.091 -4.636 8.374 1.00 44.05 9 TYR A C 15
ATOM 15450 O O . TYR A 1 9 ? -0.159 -5.081 9.519 1.00 62.41 9 TYR A O 15
ATOM 15468 N N . THR A 1 10 ? -0.848 -3.673 7.952 1.00 25.50 10 THR A N 15
ATOM 15469 C CA . THR A 1 10 ? -1.895 -3.125 8.765 1.00 3.35 10 THR A CA 15
ATOM 15470 C C . THR A 1 10 ? -3.038 -4.119 8.895 1.00 31.24 10 THR A C 15
ATOM 15471 O O . THR A 1 10 ? -3.399 -4.803 7.927 1.00 41.54 10 THR A O 15
ATOM 15482 N N . LYS A 1 11 ? -3.580 -4.225 10.083 1.00 60.34 11 LYS A N 15
ATOM 15483 C CA . LYS A 1 11 ? -4.681 -5.131 10.334 1.00 15.51 11 LYS A CA 15
ATOM 15484 C C . LYS A 1 11 ? -6.013 -4.443 10.048 1.00 51.42 11 LYS A C 15
ATOM 15485 O O . LYS A 1 11 ? -7.072 -5.055 10.140 1.00 43.03 11 LYS A O 15
ATOM 15504 N N . ARG A 1 12 ? -5.952 -3.163 9.730 1.00 62.15 12 ARG A N 15
ATOM 15505 C CA . ARG A 1 12 ? -7.142 -2.409 9.404 1.00 23.14 12 ARG A CA 15
ATOM 15506 C C . ARG A 1 12 ? -7.029 -1.828 7.992 1.00 71.14 12 ARG A C 15
ATOM 15507 O O . ARG A 1 12 ? -5.975 -1.269 7.630 1.00 61.40 12 ARG A O 15
ATOM 15528 N N . PRO A 1 13 ? -8.080 -1.976 7.164 1.00 1.01 13 PRO A N 15
ATOM 15529 C CA . PRO A 1 13 ? -8.112 -1.405 5.823 1.00 72.44 13 PRO A CA 15
ATOM 15530 C C . PRO A 1 13 ? -8.072 0.125 5.854 1.00 24.21 13 PRO A C 15
ATOM 15531 O O . PRO A 1 13 ? -8.600 0.765 6.777 1.00 64.34 13 PRO A O 15
ATOM 15542 N N . LEU A 1 14 ? -7.459 0.687 4.860 1.00 14.23 14 LEU A N 15
ATOM 15543 C CA . LEU A 1 14 ? -7.298 2.114 4.725 1.00 20.34 14 LEU A CA 15
ATOM 15544 C C . LEU A 1 14 ? -8.260 2.523 3.603 1.00 41.33 14 LEU A C 15
ATOM 15545 O O . LEU A 1 14 ? -8.218 1.908 2.536 1.00 50.55 14 LEU A O 15
ATOM 15561 N N . PRO A 1 15 ? -9.170 3.497 3.805 1.00 70.24 15 PRO A N 15
ATOM 15562 C CA . PRO A 1 15 ? -10.075 3.911 2.727 1.00 73.21 15 PRO A CA 15
ATOM 15563 C C . PRO A 1 15 ? -9.294 4.494 1.542 1.00 2.50 15 PRO A C 15
ATOM 15564 O O . PRO A 1 15 ? -8.424 5.356 1.715 1.00 3.31 15 PRO A O 15
ATOM 15575 N N . LEU A 1 16 ? -9.656 4.056 0.346 1.00 32.41 16 LEU A N 15
ATOM 15576 C CA . LEU A 1 16 ? -8.966 4.436 -0.890 1.00 2.41 16 LEU A CA 15
ATOM 15577 C C . LEU A 1 16 ? -9.089 5.905 -1.209 1.00 42.41 16 LEU A C 15
ATOM 15578 O O . LEU A 1 16 ? -8.162 6.526 -1.747 1.00 31.31 16 LEU A O 15
ATOM 15594 N N . LYS A 1 17 ? -10.215 6.463 -0.860 1.00 1.51 17 LYS A N 15
ATOM 15595 C CA . LYS A 1 17 ? -10.510 7.867 -1.095 1.00 4.11 17 LYS A CA 15
ATOM 15596 C C . LYS A 1 17 ? -9.553 8.782 -0.338 1.00 61.12 17 LYS A C 15
ATOM 15597 O O . LYS A 1 17 ? -9.539 9.985 -0.553 1.00 3.10 17 LYS A O 15
ATOM 15616 N N . ARG A 1 18 ? -8.766 8.200 0.558 1.00 30.43 18 ARG A N 15
ATOM 15617 C CA . ARG A 1 18 ? -7.865 8.986 1.410 1.00 33.25 18 ARG A CA 15
ATOM 15618 C C . ARG A 1 18 ? -6.389 8.625 1.166 1.00 12.14 18 ARG A C 15
ATOM 15619 O O . ARG A 1 18 ? -5.495 9.074 1.899 1.00 44.32 18 ARG A O 15
ATOM 15640 N N . ILE A 1 19 ? -6.137 7.857 0.124 1.00 63.34 19 ILE A N 15
ATOM 15641 C CA . ILE A 1 19 ? -4.788 7.395 -0.198 1.00 63.50 19 ILE A CA 15
ATOM 15642 C C . ILE A 1 19 ? -4.259 8.191 -1.398 1.00 44.45 19 ILE A C 15
ATOM 15643 O O . ILE A 1 19 ? -5.005 8.469 -2.338 1.00 70.23 19 ILE A O 15
ATOM 15659 N N . LYS A 1 20 ? -3.004 8.581 -1.349 1.00 12.43 20 LYS A N 15
ATOM 15660 C CA . LYS A 1 20 ? -2.384 9.321 -2.430 1.00 4.04 20 LYS A CA 15
ATOM 15661 C C . LYS A 1 20 ? -1.632 8.407 -3.397 1.00 0.21 20 LYS A C 15
ATOM 15662 O O . LYS A 1 20 ? -1.714 8.582 -4.618 1.00 10.03 20 LYS A O 15
ATOM 15681 N N . SER A 1 21 ? -0.906 7.438 -2.849 1.00 73.32 21 SER A N 15
ATOM 15682 C CA . SER A 1 21 ? -0.061 6.564 -3.643 1.00 60.44 21 SER A CA 15
ATOM 15683 C C . SER A 1 21 ? 0.475 5.440 -2.780 1.00 24.14 21 SER A C 15
ATOM 15684 O O . SER A 1 21 ? 0.256 5.433 -1.562 1.00 14.12 21 SER A O 15
ATOM 15692 N N . TYR A 1 22 ? 1.146 4.491 -3.394 1.00 65.01 22 TYR A N 15
ATOM 15693 C CA . TYR A 1 22 ? 1.763 3.420 -2.661 1.00 3.12 22 TYR A CA 15
ATOM 15694 C C . TYR A 1 22 ? 3.181 3.195 -3.135 1.00 33.24 22 TYR A C 15
ATOM 15695 O O . TYR A 1 22 ? 3.598 3.717 -4.168 1.00 40.21 22 TYR A O 15
ATOM 15713 N N . THR A 1 23 ? 3.903 2.434 -2.380 1.00 72.23 23 THR A N 15
ATOM 15714 C CA . THR A 1 23 ? 5.235 2.040 -2.705 1.00 15.44 23 THR A CA 15
ATOM 15715 C C . THR A 1 23 ? 5.284 0.512 -2.791 1.00 74.21 23 THR A C 15
ATOM 15716 O O . THR A 1 23 ? 4.755 -0.178 -1.914 1.00 11.33 23 THR A O 15
ATOM 15727 N N . ILE A 1 24 ? 5.878 -0.012 -3.840 1.00 0.12 24 ILE A N 15
ATOM 15728 C CA . ILE A 1 24 ? 5.966 -1.443 -4.004 1.00 72.24 24 ILE A CA 15
ATOM 15729 C C . ILE A 1 24 ? 7.194 -1.987 -3.299 1.00 72.30 24 ILE A C 15
ATOM 15730 O O . ILE A 1 24 ? 8.332 -1.735 -3.713 1.00 74.54 24 ILE A O 15
ATOM 15746 N N . GLN A 1 25 ? 6.965 -2.678 -2.226 1.00 11.31 25 GLN A N 15
ATOM 15747 C CA . GLN A 1 25 ? 8.017 -3.338 -1.509 1.00 1.45 25 GLN A CA 15
ATOM 15748 C C . GLN A 1 25 ? 8.162 -4.746 -2.013 1.00 73.51 25 GLN A C 15
ATOM 15749 O O . GLN A 1 25 ? 7.224 -5.536 -1.940 1.00 62.12 25 GLN A O 15
ATOM 15763 N N . SER A 1 26 ? 9.306 -5.053 -2.540 1.00 61.42 26 SER A N 15
ATOM 15764 C CA . SER A 1 26 ? 9.564 -6.368 -3.012 1.00 40.04 26 SER A CA 15
ATOM 15765 C C . SER A 1 26 ? 10.415 -7.110 -1.995 1.00 71.12 26 SER A C 15
ATOM 15766 O O . SER A 1 26 ? 11.271 -6.511 -1.315 1.00 63.45 26 SER A O 15
ATOM 15774 N N . ASN A 1 27 ? 10.212 -8.411 -1.907 1.00 63.23 27 ASN A N 15
ATOM 15775 C CA . ASN A 1 27 ? 10.936 -9.240 -0.952 1.00 11.20 27 ASN A CA 15
ATOM 15776 C C . ASN A 1 27 ? 12.368 -9.515 -1.431 1.00 50.13 27 ASN A C 15
ATOM 15777 O O . ASN A 1 27 ? 13.142 -10.213 -0.769 1.00 11.05 27 ASN A O 15
ATOM 15788 N N . GLU A 1 28 ? 12.700 -8.967 -2.586 1.00 41.11 28 GLU A N 15
ATOM 15789 C CA . GLU A 1 28 ? 14.051 -9.005 -3.098 1.00 31.13 28 GLU A CA 15
ATOM 15790 C C . GLU A 1 28 ? 14.959 -8.058 -2.301 1.00 13.22 28 GLU A C 15
ATOM 15791 O O . GLU A 1 28 ? 16.147 -8.348 -2.082 1.00 2.54 28 GLU A O 15
ATOM 15803 N N . ALA A 1 29 ? 14.401 -6.928 -1.876 1.00 44.20 29 ALA A N 15
ATOM 15804 C CA . ALA A 1 29 ? 15.165 -5.929 -1.123 1.00 62.42 29 ALA A CA 15
ATOM 15805 C C . ALA A 1 29 ? 14.746 -5.893 0.341 1.00 24.41 29 ALA A C 15
ATOM 15806 O O . ALA A 1 29 ? 15.537 -5.555 1.218 1.00 21.34 29 ALA A O 15
ATOM 15813 N N . CYS A 1 30 ? 13.518 -6.248 0.592 1.00 5.34 30 CYS A N 15
ATOM 15814 C CA . CYS A 1 30 ? 12.978 -6.263 1.931 1.00 41.52 30 CYS A CA 15
ATOM 15815 C C . CYS A 1 30 ? 12.707 -7.700 2.328 1.00 3.33 30 CYS A C 15
ATOM 15816 O O . CYS A 1 30 ? 12.786 -8.590 1.486 1.00 42.35 30 CYS A O 15
ATOM 15823 N N . ASN A 1 31 ? 12.414 -7.949 3.584 1.00 52.10 31 ASN A N 15
ATOM 15824 C CA . ASN A 1 31 ? 12.174 -9.319 4.043 1.00 10.22 31 ASN A CA 15
ATOM 15825 C C . ASN A 1 31 ? 10.879 -9.876 3.436 1.00 22.02 31 ASN A C 15
ATOM 15826 O O . ASN A 1 31 ? 10.830 -11.029 2.980 1.00 4.01 31 ASN A O 15
ATOM 15837 N N . ILE A 1 32 ? 9.848 -9.050 3.393 1.00 11.22 32 ILE A N 15
ATOM 15838 C CA . ILE A 1 32 ? 8.560 -9.464 2.841 1.00 64.10 32 ILE A CA 15
ATOM 15839 C C . ILE A 1 32 ? 8.123 -8.511 1.744 1.00 22.12 32 ILE A C 15
ATOM 15840 O O . ILE A 1 32 ? 8.823 -7.542 1.439 1.00 63.24 32 ILE A O 15
ATOM 15856 N N . LYS A 1 33 ? 6.991 -8.797 1.154 1.00 14.21 33 LYS A N 15
ATOM 15857 C CA . LYS A 1 33 ? 6.371 -7.925 0.195 1.00 2.34 33 LYS A CA 15
ATOM 15858 C C . LYS A 1 33 ? 5.179 -7.250 0.867 1.00 22.25 33 LYS A C 15
ATOM 15859 O O . LYS A 1 33 ? 4.206 -7.911 1.227 1.00 4.40 33 LYS A O 15
ATOM 15878 N N . ALA A 1 34 ? 5.278 -5.964 1.074 1.00 24.21 34 ALA A N 15
ATOM 15879 C CA . ALA A 1 34 ? 4.230 -5.197 1.715 1.00 40.04 34 ALA A CA 15
ATOM 15880 C C . ALA A 1 34 ? 4.085 -3.870 1.009 1.00 12.45 34 ALA A C 15
ATOM 15881 O O . ALA A 1 34 ? 4.979 -3.074 1.032 1.00 62.33 34 ALA A O 15
ATOM 15888 N N . ILE A 1 35 ? 2.978 -3.662 0.348 1.00 5.25 35 ILE A N 15
ATOM 15889 C CA . ILE A 1 35 ? 2.745 -2.404 -0.351 1.00 42.35 35 ILE A CA 15
ATOM 15890 C C . ILE A 1 35 ? 2.550 -1.281 0.669 1.00 41.05 35 ILE A C 15
ATOM 15891 O O . ILE A 1 35 ? 1.685 -1.374 1.541 1.00 14.40 35 ILE A O 15
ATOM 15907 N N . ILE A 1 36 ? 3.350 -0.234 0.571 1.00 51.41 36 ILE A N 15
ATOM 15908 C CA . ILE A 1 36 ? 3.268 0.831 1.534 1.00 63.52 36 ILE A CA 15
ATOM 15909 C C . ILE A 1 36 ? 2.359 1.904 0.993 1.00 71.32 36 ILE A C 15
ATOM 15910 O O . ILE A 1 36 ? 2.688 2.578 0.032 1.00 53.54 36 ILE A O 15
ATOM 15926 N N . PHE A 1 37 ? 1.245 2.043 1.603 1.00 2.50 37 PHE A N 15
ATOM 15927 C CA . PHE A 1 37 ? 0.265 3.017 1.261 1.00 40.35 37 PHE A CA 15
ATOM 15928 C C . PHE A 1 37 ? 0.622 4.331 1.871 1.00 32.30 37 PHE A C 15
ATOM 15929 O O . PHE A 1 37 ? 1.207 4.387 2.934 1.00 4.00 37 PHE A O 15
ATOM 15946 N N . THR A 1 38 ? 0.344 5.368 1.191 1.00 3.33 38 THR A N 15
ATOM 15947 C CA . THR A 1 38 ? 0.555 6.665 1.726 1.00 42.13 38 THR A CA 15
ATOM 15948 C C . THR A 1 38 ? -0.742 7.465 1.625 1.00 73.14 38 THR A C 15
ATOM 15949 O O . THR A 1 38 ? -1.376 7.493 0.567 1.00 60.41 38 THR A O 15
ATOM 15960 N N . THR A 1 39 ? -1.130 8.109 2.704 1.00 42.22 39 THR A N 15
ATOM 15961 C CA . THR A 1 39 ? -2.375 8.829 2.733 1.00 63.33 39 THR A CA 15
ATOM 15962 C C . THR A 1 39 ? -2.187 10.233 2.298 1.00 74.14 39 THR A C 15
ATOM 15963 O O . THR A 1 39 ? -1.079 10.644 1.984 1.00 12.31 39 THR A O 15
ATOM 15974 N N . LYS A 1 40 ? -3.269 10.982 2.260 1.00 13.21 40 LYS A N 15
ATOM 15975 C CA . LYS A 1 40 ? -3.195 12.394 1.948 1.00 43.42 40 LYS A CA 15
ATOM 15976 C C . LYS A 1 40 ? -2.512 13.139 3.105 1.00 44.41 40 LYS A C 15
ATOM 15977 O O . LYS A 1 40 ? -2.086 14.277 2.966 1.00 25.50 40 LYS A O 15
ATOM 15996 N N . LYS A 1 41 ? -2.421 12.466 4.250 1.00 64.24 41 LYS A N 15
ATOM 15997 C CA . LYS A 1 41 ? -1.677 12.973 5.389 1.00 70.54 41 LYS A CA 15
ATOM 15998 C C . LYS A 1 41 ? -0.204 12.692 5.158 1.00 65.05 41 LYS A C 15
ATOM 15999 O O . LYS A 1 41 ? 0.663 13.174 5.886 1.00 24.21 41 LYS A O 15
ATOM 16018 N N . GLY A 1 42 ? 0.061 11.880 4.147 1.00 41.13 42 GLY A N 15
ATOM 16019 C CA . GLY A 1 42 ? 1.410 11.544 3.793 1.00 42.32 42 GLY A CA 15
ATOM 16020 C C . GLY A 1 42 ? 2.004 10.483 4.687 1.00 42.45 42 GLY A C 15
ATOM 16021 O O . GLY A 1 42 ? 3.222 10.287 4.719 1.00 75.32 42 GLY A O 15
ATOM 16025 N N . ARG A 1 43 ? 1.158 9.825 5.443 1.00 71.33 43 ARG A N 15
ATOM 16026 C CA . ARG A 1 43 ? 1.595 8.786 6.355 1.00 30.12 43 ARG A CA 15
ATOM 16027 C C . ARG A 1 43 ? 1.819 7.495 5.611 1.00 63.30 43 ARG A C 15
ATOM 16028 O O . ARG A 1 43 ? 1.219 7.272 4.563 1.00 52.02 43 ARG A O 15
ATOM 16049 N N . LYS A 1 44 ? 2.672 6.658 6.143 1.00 12.13 44 LYS A N 15
ATOM 16050 C CA . LYS A 1 44 ? 3.013 5.401 5.518 1.00 63.02 44 LYS A CA 15
ATOM 16051 C C . LYS A 1 44 ? 2.275 4.254 6.198 1.00 30.42 44 LYS A C 15
ATOM 16052 O O . LYS A 1 44 ? 2.453 4.008 7.392 1.00 41.33 44 LYS A O 15
ATOM 16071 N N . ILE A 1 45 ? 1.443 3.579 5.444 1.00 65.45 45 ILE A N 15
ATOM 16072 C CA . ILE A 1 45 ? 0.654 2.476 5.940 1.00 4.11 45 ILE A CA 15
ATOM 16073 C C . ILE A 1 45 ? 1.080 1.199 5.220 1.00 61.13 45 ILE A C 15
ATOM 16074 O O . ILE A 1 45 ? 0.853 1.054 4.028 1.00 72.20 45 ILE A O 15
ATOM 16090 N N . CYS A 1 46 ? 1.684 0.302 5.927 1.00 14.24 46 CYS A N 15
ATOM 16091 C CA . CYS A 1 46 ? 2.128 -0.958 5.350 1.00 52.01 46 CYS A CA 15
ATOM 16092 C C . CYS A 1 46 ? 0.915 -1.857 5.151 1.00 5.25 46 CYS A C 15
ATOM 16093 O O . CYS A 1 46 ? 0.297 -2.255 6.102 1.00 11.22 46 CYS A O 15
ATOM 16100 N N . ALA A 1 47 ? 0.563 -2.154 3.927 1.00 64.45 47 ALA A N 15
ATOM 16101 C CA . ALA A 1 47 ? -0.628 -2.939 3.677 1.00 32.42 47 ALA A CA 15
ATOM 16102 C C . ALA A 1 47 ? -0.307 -4.252 3.004 1.00 72.14 47 ALA A C 15
ATOM 16103 O O . ALA A 1 47 ? 0.673 -4.365 2.263 1.00 5.15 47 ALA A O 15
ATOM 16110 N N . ASN A 1 48 ? -1.119 -5.253 3.292 1.00 43.10 48 ASN A N 15
ATOM 16111 C CA . ASN A 1 48 ? -0.973 -6.577 2.720 1.00 35.44 48 ASN A CA 15
ATOM 16112 C C . ASN A 1 48 ? -1.468 -6.633 1.277 1.00 71.21 48 ASN A C 15
ATOM 16113 O O . ASN A 1 48 ? -2.649 -6.529 1.024 1.00 14.50 48 ASN A O 15
ATOM 16124 N N . PRO A 1 49 ? -0.545 -6.830 0.303 1.00 3.45 49 PRO A N 15
ATOM 16125 C CA . PRO A 1 49 ? -0.883 -6.894 -1.124 1.00 34.25 49 PRO A CA 15
ATOM 16126 C C . PRO A 1 49 ? -1.824 -8.038 -1.442 1.00 11.04 49 PRO A C 15
ATOM 16127 O O . PRO A 1 49 ? -2.473 -8.047 -2.472 1.00 72.11 49 PRO A O 15
ATOM 16138 N N . ASN A 1 50 ? -1.868 -9.012 -0.555 1.00 63.14 50 ASN A N 15
ATOM 16139 C CA . ASN A 1 50 ? -2.719 -10.165 -0.730 1.00 74.31 50 ASN A CA 15
ATOM 16140 C C . ASN A 1 50 ? -4.162 -9.847 -0.385 1.00 20.43 50 ASN A C 15
ATOM 16141 O O . ASN A 1 50 ? -5.060 -10.655 -0.647 1.00 13.34 50 ASN A O 15
ATOM 16152 N N . GLU A 1 51 ? -4.394 -8.679 0.203 1.00 51.03 51 GLU A N 15
ATOM 16153 C CA . GLU A 1 51 ? -5.738 -8.296 0.590 1.00 23.15 51 GLU A CA 15
ATOM 16154 C C . GLU A 1 51 ? -6.531 -7.788 -0.580 1.00 71.22 51 GLU A C 15
ATOM 16155 O O . GLU A 1 51 ? -6.051 -6.958 -1.357 1.00 54.45 51 GLU A O 15
ATOM 16167 N N . LYS A 1 52 ? -7.737 -8.289 -0.692 1.00 41.43 52 LYS A N 15
ATOM 16168 C CA . LYS A 1 52 ? -8.666 -7.965 -1.771 1.00 30.33 52 LYS A CA 15
ATOM 16169 C C . LYS A 1 52 ? -8.869 -6.436 -1.931 1.00 63.45 52 LYS A C 15
ATOM 16170 O O . LYS A 1 52 ? -9.018 -5.935 -3.056 1.00 54.35 52 LYS A O 15
ATOM 16189 N N . TRP A 1 53 ? -8.849 -5.697 -0.814 1.00 52.34 53 TRP A N 15
ATOM 16190 C CA . TRP A 1 53 ? -9.029 -4.242 -0.875 1.00 43.04 53 TRP A CA 15
ATOM 16191 C C . TRP A 1 53 ? -7.778 -3.560 -1.449 1.00 32.31 53 TRP A C 15
ATOM 16192 O O . TRP A 1 53 ? -7.877 -2.588 -2.207 1.00 50.00 53 TRP A O 15
ATOM 16213 N N . VAL A 1 54 ? -6.612 -4.099 -1.105 1.00 21.24 54 VAL A N 15
ATOM 16214 C CA . VAL A 1 54 ? -5.330 -3.567 -1.553 1.00 1.41 54 VAL A CA 15
ATOM 16215 C C . VAL A 1 54 ? -5.177 -3.757 -3.037 1.00 1.21 54 VAL A C 15
ATOM 16216 O O . VAL A 1 54 ? -4.669 -2.885 -3.737 1.00 21.41 54 VAL A O 15
ATOM 16229 N N . GLN A 1 55 ? -5.653 -4.871 -3.516 1.00 34.45 55 GLN A N 15
ATOM 16230 C CA . GLN A 1 55 ? -5.545 -5.183 -4.910 1.00 33.05 55 GLN A CA 15
ATOM 16231 C C . GLN A 1 55 ? -6.394 -4.243 -5.760 1.00 73.43 55 GLN A C 15
ATOM 16232 O O . GLN A 1 55 ? -6.043 -3.937 -6.896 1.00 74.35 55 GLN A O 15
ATOM 16246 N N . LYS A 1 56 ? -7.511 -3.774 -5.203 1.00 61.44 56 LYS A N 15
ATOM 16247 C CA . LYS A 1 56 ? -8.296 -2.753 -5.884 1.00 33.21 56 LYS A CA 15
ATOM 16248 C C . LYS A 1 56 ? -7.594 -1.411 -5.791 1.00 2.13 56 LYS A C 15
ATOM 16249 O O . LYS A 1 56 ? -7.514 -0.665 -6.781 1.00 34.04 56 LYS A O 15
ATOM 16268 N N . ALA A 1 57 ? -7.068 -1.115 -4.604 1.00 54.52 57 ALA A N 15
ATOM 16269 C CA . ALA A 1 57 ? -6.374 0.133 -4.352 1.00 74.51 57 ALA A CA 15
ATOM 16270 C C . ALA A 1 57 ? -5.194 0.296 -5.287 1.00 10.31 57 ALA A C 15
ATOM 16271 O O . ALA A 1 57 ? -5.044 1.340 -5.909 1.00 22.14 57 ALA A O 15
ATOM 16278 N N . MET A 1 58 ? -4.381 -0.749 -5.408 1.00 33.22 58 MET A N 15
ATOM 16279 C CA . MET A 1 58 ? -3.217 -0.716 -6.261 1.00 64.21 58 MET A CA 15
ATOM 16280 C C . MET A 1 58 ? -3.540 -0.380 -7.697 1.00 42.53 58 MET A C 15
ATOM 16281 O O . MET A 1 58 ? -2.861 0.430 -8.306 1.00 72.22 58 MET A O 15
ATOM 16295 N N . LYS A 1 59 ? -4.594 -0.968 -8.220 1.00 44.31 59 LYS A N 15
ATOM 16296 C CA . LYS A 1 59 ? -5.023 -0.701 -9.592 1.00 45.23 59 LYS A CA 15
ATOM 16297 C C . LYS A 1 59 ? -5.469 0.749 -9.752 1.00 13.13 59 LYS A C 15
ATOM 16298 O O . LYS A 1 59 ? -5.131 1.409 -10.730 1.00 55.32 59 LYS A O 15
ATOM 16317 N N . HIS A 1 60 ? -6.189 1.247 -8.766 1.00 54.01 60 HIS A N 15
ATOM 16318 C CA . HIS A 1 60 ? -6.718 2.588 -8.794 1.00 71.34 60 HIS A CA 15
ATOM 16319 C C . HIS A 1 60 ? -5.597 3.618 -8.624 1.00 64.51 60 HIS A C 15
ATOM 16320 O O . HIS A 1 60 ? -5.640 4.693 -9.211 1.00 12.50 60 HIS A O 15
ATOM 16335 N N . LEU A 1 61 ? -4.631 3.288 -7.802 1.00 3.30 61 LEU A N 15
ATOM 16336 C CA . LEU A 1 61 ? -3.479 4.144 -7.556 1.00 71.21 61 LEU A CA 15
ATOM 16337 C C . LEU A 1 61 ? -2.446 4.074 -8.688 1.00 64.11 61 LEU A C 15
ATOM 16338 O O . LEU A 1 61 ? -1.698 5.026 -8.910 1.00 62.11 61 LEU A O 15
ATOM 16354 N N . ASP A 1 62 ? -2.393 2.945 -9.391 1.00 60.12 62 ASP A N 15
ATOM 16355 C CA . ASP A 1 62 ? -1.456 2.789 -10.519 1.00 5.42 62 ASP A CA 15
ATOM 16356 C C . ASP A 1 62 ? -1.997 3.539 -11.726 1.00 60.43 62 ASP A C 15
ATOM 16357 O O . ASP A 1 62 ? -1.248 4.128 -12.511 1.00 3.12 62 ASP A O 15
ATOM 16366 N N . LYS A 1 63 ? -3.305 3.578 -11.808 1.00 2.43 63 LYS A N 15
ATOM 16367 C CA . LYS A 1 63 ? -4.025 4.283 -12.833 1.00 70.11 63 LYS A CA 15
ATOM 16368 C C . LYS A 1 63 ? -4.625 5.529 -12.205 1.00 42.03 63 LYS A C 15
ATOM 16369 O O . LYS A 1 63 ? -5.773 5.902 -12.475 1.00 30.54 63 LYS A O 15
ATOM 16388 N N . LYS A 1 64 ? -3.798 6.162 -11.384 1.00 55.23 64 LYS A N 15
ATOM 16389 C CA . LYS A 1 64 ? -4.112 7.335 -10.589 1.00 11.53 64 LYS A CA 15
ATOM 16390 C C . LYS A 1 64 ? -4.795 8.432 -11.418 1.00 42.01 64 LYS A C 15
ATOM 16391 O O . LYS A 1 64 ? -4.096 9.179 -12.134 1.00 38.64 64 LYS A O 15
ATOM 16411 N N . ALA A 1 1 ? 15.657 8.949 4.130 1.00 54.55 1 ALA A N 16
ATOM 16412 C CA . ALA A 1 1 ? 15.502 7.506 4.046 1.00 62.51 1 ALA A CA 16
ATOM 16413 C C . ALA A 1 1 ? 15.619 6.895 5.427 1.00 20.41 1 ALA A C 16
ATOM 16414 O O . ALA A 1 1 ? 16.701 6.887 6.023 1.00 2.01 1 ALA A O 16
ATOM 16423 N N . ARG A 1 2 ? 14.501 6.432 5.961 1.00 62.13 2 ARG A N 16
ATOM 16424 C CA . ARG A 1 2 ? 14.458 5.784 7.269 1.00 72.41 2 ARG A CA 16
ATOM 16425 C C . ARG A 1 2 ? 13.531 4.590 7.208 1.00 23.52 2 ARG A C 16
ATOM 16426 O O . ARG A 1 2 ? 12.320 4.759 7.073 1.00 41.12 2 ARG A O 16
ATOM 16447 N N . LYS A 1 3 ? 14.111 3.398 7.296 1.00 54.22 3 LYS A N 16
ATOM 16448 C CA . LYS A 1 3 ? 13.386 2.125 7.218 1.00 11.31 3 LYS A CA 16
ATOM 16449 C C . LYS A 1 3 ? 12.590 2.016 5.905 1.00 33.45 3 LYS A C 16
ATOM 16450 O O . LYS A 1 3 ? 11.426 2.430 5.815 1.00 74.25 3 LYS A O 16
ATOM 16469 N N . SER A 1 4 ? 13.234 1.491 4.899 1.00 2.31 4 SER A N 16
ATOM 16470 C CA . SER A 1 4 ? 12.663 1.392 3.573 1.00 70.43 4 SER A CA 16
ATOM 16471 C C . SER A 1 4 ? 11.676 0.232 3.440 1.00 62.33 4 SER A C 16
ATOM 16472 O O . SER A 1 4 ? 10.857 0.207 2.517 1.00 24.34 4 SER A O 16
ATOM 16480 N N . CYS A 1 5 ? 11.731 -0.696 4.357 1.00 32.34 5 CYS A N 16
ATOM 16481 C CA . CYS A 1 5 ? 10.876 -1.855 4.295 1.00 64.00 5 CYS A CA 16
ATOM 16482 C C . CYS A 1 5 ? 9.929 -1.892 5.464 1.00 54.41 5 CYS A C 16
ATOM 16483 O O . CYS A 1 5 ? 10.150 -1.244 6.492 1.00 62.25 5 CYS A O 16
ATOM 16490 N N . CYS A 1 6 ? 8.900 -2.635 5.305 1.00 21.14 6 CYS A N 16
ATOM 16491 C CA . CYS A 1 6 ? 7.945 -2.884 6.317 1.00 71.11 6 CYS A CA 16
ATOM 16492 C C . CYS A 1 6 ? 8.002 -4.336 6.626 1.00 0.12 6 CYS A C 16
ATOM 16493 O O . CYS A 1 6 ? 8.201 -5.153 5.730 1.00 42.11 6 CYS A O 16
ATOM 16500 N N . LEU A 1 7 ? 7.874 -4.668 7.871 1.00 33.22 7 LEU A N 16
ATOM 16501 C CA . LEU A 1 7 ? 7.917 -6.042 8.275 1.00 3.02 7 LEU A CA 16
ATOM 16502 C C . LEU A 1 7 ? 6.574 -6.394 8.901 1.00 50.12 7 LEU A C 16
ATOM 16503 O O . LEU A 1 7 ? 6.380 -7.460 9.493 1.00 1.45 7 LEU A O 16
ATOM 16519 N N . LYS A 1 8 ? 5.643 -5.497 8.724 1.00 45.35 8 LYS A N 16
ATOM 16520 C CA . LYS A 1 8 ? 4.327 -5.620 9.239 1.00 50.40 8 LYS A CA 16
ATOM 16521 C C . LYS A 1 8 ? 3.339 -5.201 8.174 1.00 3.23 8 LYS A C 16
ATOM 16522 O O . LYS A 1 8 ? 3.720 -4.585 7.175 1.00 31.53 8 LYS A O 16
ATOM 16541 N N . TYR A 1 9 ? 2.106 -5.546 8.376 1.00 62.44 9 TYR A N 16
ATOM 16542 C CA . TYR A 1 9 ? 1.026 -5.119 7.532 1.00 13.22 9 TYR A CA 16
ATOM 16543 C C . TYR A 1 9 ? -0.026 -4.512 8.454 1.00 42.15 9 TYR A C 16
ATOM 16544 O O . TYR A 1 9 ? -0.107 -4.885 9.624 1.00 71.35 9 TYR A O 16
ATOM 16562 N N . THR A 1 10 ? -0.779 -3.588 7.958 1.00 23.25 10 THR A N 16
ATOM 16563 C CA . THR A 1 10 ? -1.846 -2.962 8.702 1.00 62.31 10 THR A CA 16
ATOM 16564 C C . THR A 1 10 ? -3.024 -3.932 8.864 1.00 41.23 10 THR A C 16
ATOM 16565 O O . THR A 1 10 ? -3.296 -4.724 7.977 1.00 71.12 10 THR A O 16
ATOM 16576 N N . LYS A 1 11 ? -3.706 -3.887 10.000 1.00 22.52 11 LYS A N 16
ATOM 16577 C CA . LYS A 1 11 ? -4.869 -4.751 10.180 1.00 13.35 11 LYS A CA 16
ATOM 16578 C C . LYS A 1 11 ? -6.145 -4.001 9.838 1.00 13.23 11 LYS A C 16
ATOM 16579 O O . LYS A 1 11 ? -7.236 -4.570 9.825 1.00 2.40 11 LYS A O 16
ATOM 16598 N N . ARG A 1 12 ? -6.010 -2.723 9.560 1.00 32.35 12 ARG A N 16
ATOM 16599 C CA . ARG A 1 12 ? -7.152 -1.936 9.183 1.00 3.02 12 ARG A CA 16
ATOM 16600 C C . ARG A 1 12 ? -7.011 -1.461 7.757 1.00 32.14 12 ARG A C 16
ATOM 16601 O O . ARG A 1 12 ? -5.955 -0.930 7.370 1.00 41.03 12 ARG A O 16
ATOM 16622 N N . PRO A 1 13 ? -8.036 -1.685 6.940 1.00 54.12 13 PRO A N 16
ATOM 16623 C CA . PRO A 1 13 ? -8.051 -1.201 5.582 1.00 11.23 13 PRO A CA 16
ATOM 16624 C C . PRO A 1 13 ? -8.247 0.312 5.551 1.00 32.42 13 PRO A C 16
ATOM 16625 O O . PRO A 1 13 ? -8.914 0.892 6.432 1.00 71.21 13 PRO A O 16
ATOM 16636 N N . LEU A 1 14 ? -7.658 0.941 4.589 1.00 61.55 14 LEU A N 16
ATOM 16637 C CA . LEU A 1 14 ? -7.797 2.359 4.405 1.00 43.34 14 LEU A CA 16
ATOM 16638 C C . LEU A 1 14 ? -8.866 2.601 3.386 1.00 52.43 14 LEU A C 16
ATOM 16639 O O . LEU A 1 14 ? -9.075 1.753 2.502 1.00 72.33 14 LEU A O 16
ATOM 16655 N N . PRO A 1 15 ? -9.587 3.715 3.466 1.00 31.12 15 PRO A N 16
ATOM 16656 C CA . PRO A 1 15 ? -10.462 4.083 2.400 1.00 71.43 15 PRO A CA 16
ATOM 16657 C C . PRO A 1 15 ? -9.595 4.556 1.244 1.00 70.01 15 PRO A C 16
ATOM 16658 O O . PRO A 1 15 ? -8.661 5.353 1.438 1.00 4.30 15 PRO A O 16
ATOM 16669 N N . LEU A 1 16 ? -9.905 4.100 0.070 1.00 30.32 16 LEU A N 16
ATOM 16670 C CA . LEU A 1 16 ? -9.139 4.413 -1.118 1.00 42.43 16 LEU A CA 16
ATOM 16671 C C . LEU A 1 16 ? -9.197 5.886 -1.451 1.00 12.14 16 LEU A C 16
ATOM 16672 O O . LEU A 1 16 ? -8.241 6.467 -1.985 1.00 61.21 16 LEU A O 16
ATOM 16688 N N . LYS A 1 17 ? -10.307 6.488 -1.115 1.00 41.13 17 LYS A N 16
ATOM 16689 C CA . LYS A 1 17 ? -10.531 7.910 -1.297 1.00 24.51 17 LYS A CA 16
ATOM 16690 C C . LYS A 1 17 ? -9.537 8.759 -0.493 1.00 2.41 17 LYS A C 16
ATOM 16691 O O . LYS A 1 17 ? -9.483 9.976 -0.651 1.00 32.31 17 LYS A O 16
ATOM 16710 N N . ARG A 1 18 ? -8.767 8.121 0.384 1.00 25.33 18 ARG A N 16
ATOM 16711 C CA . ARG A 1 18 ? -7.853 8.864 1.249 1.00 23.32 18 ARG A CA 16
ATOM 16712 C C . ARG A 1 18 ? -6.381 8.487 0.968 1.00 75.33 18 ARG A C 16
ATOM 16713 O O . ARG A 1 18 ? -5.469 8.893 1.694 1.00 1.13 18 ARG A O 16
ATOM 16734 N N . ILE A 1 19 ? -6.144 7.763 -0.080 1.00 52.23 19 ILE A N 16
ATOM 16735 C CA . ILE A 1 19 ? -4.802 7.300 -0.367 1.00 52.44 19 ILE A CA 16
ATOM 16736 C C . ILE A 1 19 ? -4.227 8.094 -1.532 1.00 3.30 19 ILE A C 16
ATOM 16737 O O . ILE A 1 19 ? -4.906 8.316 -2.541 1.00 62.14 19 ILE A O 16
ATOM 16753 N N . LYS A 1 20 ? -3.003 8.549 -1.375 1.00 4.34 20 LYS A N 16
ATOM 16754 C CA . LYS A 1 20 ? -2.338 9.316 -2.396 1.00 11.44 20 LYS A CA 16
ATOM 16755 C C . LYS A 1 20 ? -1.645 8.406 -3.392 1.00 21.25 20 LYS A C 16
ATOM 16756 O O . LYS A 1 20 ? -1.775 8.596 -4.607 1.00 64.11 20 LYS A O 16
ATOM 16775 N N . SER A 1 21 ? -0.930 7.415 -2.876 1.00 75.24 21 SER A N 16
ATOM 16776 C CA . SER A 1 21 ? -0.141 6.517 -3.691 1.00 54.14 21 SER A CA 16
ATOM 16777 C C . SER A 1 21 ? 0.476 5.456 -2.809 1.00 32.23 21 SER A C 16
ATOM 16778 O O . SER A 1 21 ? 0.356 5.521 -1.574 1.00 54.33 21 SER A O 16
ATOM 16786 N N . TYR A 1 22 ? 1.111 4.488 -3.417 1.00 65.53 22 TYR A N 16
ATOM 16787 C CA . TYR A 1 22 ? 1.772 3.445 -2.683 1.00 32.23 22 TYR A CA 16
ATOM 16788 C C . TYR A 1 22 ? 3.186 3.241 -3.175 1.00 11.23 22 TYR A C 16
ATOM 16789 O O . TYR A 1 22 ? 3.582 3.758 -4.226 1.00 72.43 22 TYR A O 16
ATOM 16807 N N . THR A 1 23 ? 3.925 2.499 -2.421 1.00 5.32 23 THR A N 16
ATOM 16808 C CA . THR A 1 23 ? 5.231 2.094 -2.778 1.00 3.13 23 THR A CA 16
ATOM 16809 C C . THR A 1 23 ? 5.238 0.580 -2.838 1.00 51.21 23 THR A C 16
ATOM 16810 O O . THR A 1 23 ? 4.726 -0.083 -1.927 1.00 41.23 23 THR A O 16
ATOM 16821 N N . ILE A 1 24 ? 5.771 0.036 -3.891 1.00 13.01 24 ILE A N 16
ATOM 16822 C CA . ILE A 1 24 ? 5.857 -1.386 -4.012 1.00 45.33 24 ILE A CA 16
ATOM 16823 C C . ILE A 1 24 ? 7.082 -1.882 -3.278 1.00 4.44 24 ILE A C 16
ATOM 16824 O O . ILE A 1 24 ? 8.209 -1.606 -3.683 1.00 4.01 24 ILE A O 16
ATOM 16840 N N . GLN A 1 25 ? 6.869 -2.569 -2.192 1.00 23.41 25 GLN A N 16
ATOM 16841 C CA . GLN A 1 25 ? 7.957 -3.170 -1.485 1.00 43.34 25 GLN A CA 16
ATOM 16842 C C . GLN A 1 25 ? 8.179 -4.530 -2.026 1.00 54.24 25 GLN A C 16
ATOM 16843 O O . GLN A 1 25 ? 7.300 -5.394 -1.958 1.00 21.13 25 GLN A O 16
ATOM 16857 N N . SER A 1 26 ? 9.324 -4.721 -2.576 1.00 1.12 26 SER A N 16
ATOM 16858 C CA . SER A 1 26 ? 9.663 -5.962 -3.108 1.00 10.21 26 SER A CA 16
ATOM 16859 C C . SER A 1 26 ? 10.322 -6.792 -2.055 1.00 35.35 26 SER A C 16
ATOM 16860 O O . SER A 1 26 ? 11.192 -6.324 -1.312 1.00 42.23 26 SER A O 16
ATOM 16868 N N . ASN A 1 27 ? 9.934 -8.019 -1.999 1.00 44.30 27 ASN A N 16
ATOM 16869 C CA . ASN A 1 27 ? 10.458 -8.952 -1.052 1.00 41.31 27 ASN A CA 16
ATOM 16870 C C . ASN A 1 27 ? 11.756 -9.552 -1.547 1.00 43.13 27 ASN A C 16
ATOM 16871 O O . ASN A 1 27 ? 12.350 -10.420 -0.914 1.00 2.12 27 ASN A O 16
ATOM 16882 N N . GLU A 1 28 ? 12.178 -9.085 -2.705 1.00 61.32 28 GLU A N 16
ATOM 16883 C CA . GLU A 1 28 ? 13.476 -9.395 -3.242 1.00 14.55 28 GLU A CA 16
ATOM 16884 C C . GLU A 1 28 ? 14.524 -8.625 -2.436 1.00 12.02 28 GLU A C 16
ATOM 16885 O O . GLU A 1 28 ? 15.622 -9.107 -2.196 1.00 34.23 28 GLU A O 16
ATOM 16897 N N . ALA A 1 29 ? 14.150 -7.413 -2.011 1.00 60.32 29 ALA A N 16
ATOM 16898 C CA . ALA A 1 29 ? 15.043 -6.540 -1.254 1.00 23.44 29 ALA A CA 16
ATOM 16899 C C . ALA A 1 29 ? 14.643 -6.468 0.218 1.00 71.23 29 ALA A C 16
ATOM 16900 O O . ALA A 1 29 ? 15.481 -6.250 1.090 1.00 42.42 29 ALA A O 16
ATOM 16907 N N . CYS A 1 30 ? 13.379 -6.655 0.483 1.00 21.41 30 CYS A N 16
ATOM 16908 C CA . CYS A 1 30 ? 12.861 -6.636 1.833 1.00 21.14 30 CYS A CA 16
ATOM 16909 C C . CYS A 1 30 ? 12.571 -8.058 2.282 1.00 74.42 30 CYS A C 16
ATOM 16910 O O . CYS A 1 30 ? 12.633 -8.979 1.473 1.00 23.02 30 CYS A O 16
ATOM 16917 N N . ASN A 1 31 ? 12.295 -8.251 3.554 1.00 15.22 31 ASN A N 16
ATOM 16918 C CA . ASN A 1 31 ? 12.004 -9.590 4.079 1.00 63.31 31 ASN A CA 16
ATOM 16919 C C . ASN A 1 31 ? 10.651 -10.068 3.623 1.00 13.23 31 ASN A C 16
ATOM 16920 O O . ASN A 1 31 ? 10.451 -11.247 3.363 1.00 71.35 31 ASN A O 16
ATOM 16931 N N . ILE A 1 32 ? 9.714 -9.155 3.528 1.00 22.13 32 ILE A N 16
ATOM 16932 C CA . ILE A 1 32 ? 8.379 -9.501 3.087 1.00 42.35 32 ILE A CA 16
ATOM 16933 C C . ILE A 1 32 ? 7.974 -8.578 1.978 1.00 73.41 32 ILE A C 16
ATOM 16934 O O . ILE A 1 32 ? 8.678 -7.594 1.693 1.00 62.53 32 ILE A O 16
ATOM 16950 N N . LYS A 1 33 ? 6.879 -8.875 1.354 1.00 41.40 33 LYS A N 16
ATOM 16951 C CA . LYS A 1 33 ? 6.342 -8.020 0.358 1.00 64.24 33 LYS A CA 16
ATOM 16952 C C . LYS A 1 33 ? 5.162 -7.268 0.983 1.00 31.11 33 LYS A C 16
ATOM 16953 O O . LYS A 1 33 ? 4.141 -7.875 1.300 1.00 33.12 33 LYS A O 16
ATOM 16972 N N . ALA A 1 34 ? 5.314 -5.983 1.204 1.00 63.05 34 ALA A N 16
ATOM 16973 C CA . ALA A 1 34 ? 4.257 -5.188 1.823 1.00 5.41 34 ALA A CA 16
ATOM 16974 C C . ALA A 1 34 ? 4.122 -3.864 1.109 1.00 33.13 34 ALA A C 16
ATOM 16975 O O . ALA A 1 34 ? 4.988 -3.033 1.207 1.00 52.41 34 ALA A O 16
ATOM 16982 N N . ILE A 1 35 ? 3.051 -3.688 0.365 1.00 73.14 35 ILE A N 16
ATOM 16983 C CA . ILE A 1 35 ? 2.822 -2.429 -0.353 1.00 2.12 35 ILE A CA 16
ATOM 16984 C C . ILE A 1 35 ? 2.638 -1.287 0.657 1.00 74.04 35 ILE A C 16
ATOM 16985 O O . ILE A 1 35 ? 1.801 -1.380 1.555 1.00 15.33 35 ILE A O 16
ATOM 17001 N N . ILE A 1 36 ? 3.412 -0.222 0.521 1.00 41.55 36 ILE A N 16
ATOM 17002 C CA . ILE A 1 36 ? 3.327 0.852 1.474 1.00 2.14 36 ILE A CA 16
ATOM 17003 C C . ILE A 1 36 ? 2.405 1.904 0.939 1.00 13.24 36 ILE A C 16
ATOM 17004 O O . ILE A 1 36 ? 2.720 2.582 -0.022 1.00 23.22 36 ILE A O 16
ATOM 17020 N N . PHE A 1 37 ? 1.303 2.029 1.560 1.00 72.02 37 PHE A N 16
ATOM 17021 C CA . PHE A 1 37 ? 0.315 2.984 1.238 1.00 74.33 37 PHE A CA 16
ATOM 17022 C C . PHE A 1 37 ? 0.646 4.276 1.885 1.00 35.00 37 PHE A C 16
ATOM 17023 O O . PHE A 1 37 ? 1.215 4.315 2.960 1.00 75.15 37 PHE A O 16
ATOM 17040 N N . THR A 1 38 ? 0.362 5.311 1.229 1.00 20.13 38 THR A N 16
ATOM 17041 C CA . THR A 1 38 ? 0.525 6.588 1.792 1.00 23.31 38 THR A CA 16
ATOM 17042 C C . THR A 1 38 ? -0.786 7.338 1.662 1.00 13.40 38 THR A C 16
ATOM 17043 O O . THR A 1 38 ? -1.358 7.419 0.567 1.00 41.21 38 THR A O 16
ATOM 17054 N N . THR A 1 39 ? -1.265 7.876 2.751 1.00 34.24 39 THR A N 16
ATOM 17055 C CA . THR A 1 39 ? -2.529 8.522 2.743 1.00 40.12 39 THR A CA 16
ATOM 17056 C C . THR A 1 39 ? -2.349 9.954 2.397 1.00 74.31 39 THR A C 16
ATOM 17057 O O . THR A 1 39 ? -1.234 10.399 2.193 1.00 3.24 39 THR A O 16
ATOM 17068 N N . LYS A 1 40 ? -3.429 10.688 2.315 1.00 65.40 40 LYS A N 16
ATOM 17069 C CA . LYS A 1 40 ? -3.337 12.119 2.085 1.00 23.33 40 LYS A CA 16
ATOM 17070 C C . LYS A 1 40 ? -2.717 12.789 3.317 1.00 11.22 40 LYS A C 16
ATOM 17071 O O . LYS A 1 40 ? -2.301 13.942 3.275 1.00 75.45 40 LYS A O 16
ATOM 17090 N N . LYS A 1 41 ? -2.667 12.022 4.408 1.00 20.41 41 LYS A N 16
ATOM 17091 C CA . LYS A 1 41 ? -2.037 12.422 5.650 1.00 43.11 41 LYS A CA 16
ATOM 17092 C C . LYS A 1 41 ? -0.528 12.277 5.468 1.00 61.30 41 LYS A C 16
ATOM 17093 O O . LYS A 1 41 ? 0.275 12.803 6.240 1.00 54.42 41 LYS A O 16
ATOM 17112 N N . GLY A 1 42 ? -0.173 11.536 4.439 1.00 23.54 42 GLY A N 16
ATOM 17113 C CA . GLY A 1 42 ? 1.196 11.315 4.088 1.00 11.23 42 GLY A CA 16
ATOM 17114 C C . GLY A 1 42 ? 1.868 10.277 4.948 1.00 73.42 42 GLY A C 16
ATOM 17115 O O . GLY A 1 42 ? 3.089 10.127 4.918 1.00 62.11 42 GLY A O 16
ATOM 17119 N N . ARG A 1 43 ? 1.084 9.551 5.701 1.00 62.15 43 ARG A N 16
ATOM 17120 C CA . ARG A 1 43 ? 1.592 8.557 6.573 1.00 3.14 43 ARG A CA 16
ATOM 17121 C C . ARG A 1 43 ? 1.914 7.297 5.767 1.00 42.04 43 ARG A C 16
ATOM 17122 O O . ARG A 1 43 ? 1.311 7.063 4.726 1.00 50.33 43 ARG A O 16
ATOM 17143 N N . LYS A 1 44 ? 2.864 6.514 6.238 1.00 25.01 44 LYS A N 16
ATOM 17144 C CA . LYS A 1 44 ? 3.239 5.282 5.571 1.00 51.10 44 LYS A CA 16
ATOM 17145 C C . LYS A 1 44 ? 2.488 4.111 6.200 1.00 12.02 44 LYS A C 16
ATOM 17146 O O . LYS A 1 44 ? 2.705 3.775 7.372 1.00 2.13 44 LYS A O 16
ATOM 17165 N N . ILE A 1 45 ? 1.608 3.517 5.443 1.00 22.54 45 ILE A N 16
ATOM 17166 C CA . ILE A 1 45 ? 0.805 2.410 5.895 1.00 14.53 45 ILE A CA 16
ATOM 17167 C C . ILE A 1 45 ? 1.292 1.155 5.192 1.00 43.51 45 ILE A C 16
ATOM 17168 O O . ILE A 1 45 ? 1.187 1.044 3.992 1.00 33.41 45 ILE A O 16
ATOM 17184 N N . CYS A 1 46 ? 1.806 0.241 5.925 1.00 64.32 46 CYS A N 16
ATOM 17185 C CA . CYS A 1 46 ? 2.315 -0.984 5.362 1.00 2.33 46 CYS A CA 16
ATOM 17186 C C . CYS A 1 46 ? 1.147 -1.924 5.187 1.00 72.32 46 CYS A C 16
ATOM 17187 O O . CYS A 1 46 ? 0.561 -2.336 6.150 1.00 52.54 46 CYS A O 16
ATOM 17194 N N . ALA A 1 47 ? 0.779 -2.221 3.973 1.00 11.14 47 ALA A N 16
ATOM 17195 C CA . ALA A 1 47 ? -0.394 -3.030 3.738 1.00 73.23 47 ALA A CA 16
ATOM 17196 C C . ALA A 1 47 ? -0.060 -4.326 3.049 1.00 35.24 47 ALA A C 16
ATOM 17197 O O . ALA A 1 47 ? 0.873 -4.398 2.247 1.00 71.23 47 ALA A O 16
ATOM 17204 N N . ASN A 1 48 ? -0.794 -5.362 3.393 1.00 21.21 48 ASN A N 16
ATOM 17205 C CA . ASN A 1 48 ? -0.639 -6.642 2.771 1.00 11.05 48 ASN A CA 16
ATOM 17206 C C . ASN A 1 48 ? -1.184 -6.691 1.348 1.00 52.00 48 ASN A C 16
ATOM 17207 O O . ASN A 1 48 ? -2.363 -6.537 1.126 1.00 74.34 48 ASN A O 16
ATOM 17218 N N . PRO A 1 49 ? -0.300 -6.941 0.359 1.00 11.44 49 PRO A N 16
ATOM 17219 C CA . PRO A 1 49 ? -0.675 -7.016 -1.051 1.00 13.24 49 PRO A CA 16
ATOM 17220 C C . PRO A 1 49 ? -1.613 -8.164 -1.331 1.00 41.01 49 PRO A C 16
ATOM 17221 O O . PRO A 1 49 ? -2.296 -8.172 -2.336 1.00 50.13 49 PRO A O 16
ATOM 17232 N N . ASN A 1 50 ? -1.624 -9.148 -0.439 1.00 52.32 50 ASN A N 16
ATOM 17233 C CA . ASN A 1 50 ? -2.476 -10.299 -0.586 1.00 51.41 50 ASN A CA 16
ATOM 17234 C C . ASN A 1 50 ? -3.928 -9.965 -0.206 1.00 32.21 50 ASN A C 16
ATOM 17235 O O . ASN A 1 50 ? -4.833 -10.799 -0.352 1.00 13.54 50 ASN A O 16
ATOM 17246 N N . GLU A 1 51 ? -4.147 -8.746 0.283 1.00 53.34 51 GLU A N 16
ATOM 17247 C CA . GLU A 1 51 ? -5.466 -8.298 0.683 1.00 22.13 51 GLU A CA 16
ATOM 17248 C C . GLU A 1 51 ? -6.220 -7.730 -0.489 1.00 74.52 51 GLU A C 16
ATOM 17249 O O . GLU A 1 51 ? -5.681 -6.926 -1.258 1.00 60.11 51 GLU A O 16
ATOM 17261 N N . LYS A 1 52 ? -7.459 -8.154 -0.622 1.00 22.10 52 LYS A N 16
ATOM 17262 C CA . LYS A 1 52 ? -8.338 -7.759 -1.709 1.00 41.13 52 LYS A CA 16
ATOM 17263 C C . LYS A 1 52 ? -8.436 -6.237 -1.837 1.00 62.01 52 LYS A C 16
ATOM 17264 O O . LYS A 1 52 ? -8.407 -5.704 -2.956 1.00 55.30 52 LYS A O 16
ATOM 17283 N N . TRP A 1 53 ? -8.520 -5.536 -0.697 1.00 10.42 53 TRP A N 16
ATOM 17284 C CA . TRP A 1 53 ? -8.663 -4.080 -0.723 1.00 5.14 53 TRP A CA 16
ATOM 17285 C C . TRP A 1 53 ? -7.412 -3.427 -1.310 1.00 12.01 53 TRP A C 16
ATOM 17286 O O . TRP A 1 53 ? -7.497 -2.429 -2.015 1.00 73.21 53 TRP A O 16
ATOM 17307 N N . VAL A 1 54 ? -6.264 -4.027 -1.041 1.00 71.50 54 VAL A N 16
ATOM 17308 C CA . VAL A 1 54 ? -4.998 -3.533 -1.539 1.00 3.33 54 VAL A CA 16
ATOM 17309 C C . VAL A 1 54 ? -4.902 -3.743 -3.031 1.00 21.21 54 VAL A C 16
ATOM 17310 O O . VAL A 1 54 ? -4.505 -2.848 -3.764 1.00 71.02 54 VAL A O 16
ATOM 17323 N N . GLN A 1 55 ? -5.310 -4.910 -3.478 1.00 71.42 55 GLN A N 16
ATOM 17324 C CA . GLN A 1 55 ? -5.253 -5.253 -4.885 1.00 72.20 55 GLN A CA 16
ATOM 17325 C C . GLN A 1 55 ? -6.190 -4.354 -5.688 1.00 31.24 55 GLN A C 16
ATOM 17326 O O . GLN A 1 55 ? -5.908 -3.993 -6.832 1.00 15.11 55 GLN A O 16
ATOM 17340 N N . LYS A 1 56 ? -7.287 -3.970 -5.046 1.00 73.24 56 LYS A N 16
ATOM 17341 C CA . LYS A 1 56 ? -8.260 -3.055 -5.595 1.00 32.13 56 LYS A CA 16
ATOM 17342 C C . LYS A 1 56 ? -7.664 -1.639 -5.646 1.00 21.23 56 LYS A C 16
ATOM 17343 O O . LYS A 1 56 ? -7.713 -0.955 -6.677 1.00 72.13 56 LYS A O 16
ATOM 17362 N N . ALA A 1 57 ? -7.095 -1.220 -4.520 1.00 61.52 57 ALA A N 16
ATOM 17363 C CA . ALA A 1 57 ? -6.503 0.100 -4.377 1.00 20.45 57 ALA A CA 16
ATOM 17364 C C . ALA A 1 57 ? -5.358 0.307 -5.346 1.00 62.15 57 ALA A C 16
ATOM 17365 O O . ALA A 1 57 ? -5.263 1.356 -5.973 1.00 44.21 57 ALA A O 16
ATOM 17372 N N . MET A 1 58 ? -4.518 -0.704 -5.485 1.00 14.03 58 MET A N 16
ATOM 17373 C CA . MET A 1 58 ? -3.342 -0.630 -6.329 1.00 12.54 58 MET A CA 16
ATOM 17374 C C . MET A 1 58 ? -3.649 -0.282 -7.761 1.00 11.14 58 MET A C 16
ATOM 17375 O O . MET A 1 58 ? -2.957 0.542 -8.355 1.00 51.21 58 MET A O 16
ATOM 17389 N N . LYS A 1 59 ? -4.699 -0.869 -8.304 1.00 64.22 59 LYS A N 16
ATOM 17390 C CA . LYS A 1 59 ? -5.080 -0.606 -9.668 1.00 40.10 59 LYS A CA 16
ATOM 17391 C C . LYS A 1 59 ? -5.521 0.831 -9.813 1.00 23.12 59 LYS A C 16
ATOM 17392 O O . LYS A 1 59 ? -5.155 1.496 -10.751 1.00 43.21 59 LYS A O 16
ATOM 17411 N N . HIS A 1 60 ? -6.269 1.314 -8.848 1.00 55.44 60 HIS A N 16
ATOM 17412 C CA . HIS A 1 60 ? -6.787 2.646 -8.894 1.00 45.31 60 HIS A CA 16
ATOM 17413 C C . HIS A 1 60 ? -5.690 3.692 -8.626 1.00 63.41 60 HIS A C 16
ATOM 17414 O O . HIS A 1 60 ? -5.669 4.741 -9.248 1.00 61.12 60 HIS A O 16
ATOM 17429 N N . LEU A 1 61 ? -4.789 3.388 -7.717 1.00 73.13 61 LEU A N 16
ATOM 17430 C CA . LEU A 1 61 ? -3.672 4.279 -7.382 1.00 3.53 61 LEU A CA 16
ATOM 17431 C C . LEU A 1 61 ? -2.674 4.355 -8.525 1.00 53.42 61 LEU A C 16
ATOM 17432 O O . LEU A 1 61 ? -1.933 5.331 -8.667 1.00 2.53 61 LEU A O 16
ATOM 17448 N N . ASP A 1 62 ? -2.682 3.328 -9.342 1.00 4.45 62 ASP A N 16
ATOM 17449 C CA . ASP A 1 62 ? -1.845 3.261 -10.528 1.00 74.13 62 ASP A CA 16
ATOM 17450 C C . ASP A 1 62 ? -2.379 4.223 -11.588 1.00 62.23 62 ASP A C 16
ATOM 17451 O O . ASP A 1 62 ? -1.620 4.781 -12.388 1.00 63.43 62 ASP A O 16
ATOM 17460 N N . LYS A 1 63 ? -3.683 4.443 -11.561 1.00 62.25 63 LYS A N 16
ATOM 17461 C CA . LYS A 1 63 ? -4.330 5.314 -12.520 1.00 2.12 63 LYS A CA 16
ATOM 17462 C C . LYS A 1 63 ? -4.342 6.730 -11.972 1.00 71.40 63 LYS A C 16
ATOM 17463 O O . LYS A 1 63 ? -4.220 7.704 -12.720 1.00 22.54 63 LYS A O 16
ATOM 17482 N N . LYS A 1 64 ? -4.478 6.811 -10.649 1.00 61.15 64 LYS A N 16
ATOM 17483 C CA . LYS A 1 64 ? -4.527 8.046 -9.886 1.00 64.21 64 LYS A CA 16
ATOM 17484 C C . LYS A 1 64 ? -5.845 8.777 -10.119 1.00 51.31 64 LYS A C 16
ATOM 17485 O O . LYS A 1 64 ? -5.989 9.471 -11.143 1.00 37.28 64 LYS A O 16
ATOM 17505 N N . ALA A 1 1 ? 13.054 5.287 9.590 1.00 72.22 1 ALA A N 17
ATOM 17506 C CA . ALA A 1 1 ? 11.964 6.214 9.289 1.00 14.42 1 ALA A CA 17
ATOM 17507 C C . ALA A 1 1 ? 11.681 6.278 7.790 1.00 40.54 1 ALA A C 17
ATOM 17508 O O . ALA A 1 1 ? 10.853 7.073 7.353 1.00 54.53 1 ALA A O 17
ATOM 17517 N N . ARG A 1 2 ? 12.357 5.442 6.996 1.00 33.14 2 ARG A N 17
ATOM 17518 C CA . ARG A 1 2 ? 12.120 5.431 5.557 1.00 35.25 2 ARG A CA 17
ATOM 17519 C C . ARG A 1 2 ? 10.804 4.761 5.248 1.00 74.32 2 ARG A C 17
ATOM 17520 O O . ARG A 1 2 ? 9.979 5.300 4.506 1.00 40.34 2 ARG A O 17
ATOM 17541 N N . LYS A 1 3 ? 10.611 3.588 5.848 1.00 12.34 3 LYS A N 17
ATOM 17542 C CA . LYS A 1 3 ? 9.449 2.746 5.589 1.00 74.10 3 LYS A CA 17
ATOM 17543 C C . LYS A 1 3 ? 9.388 2.336 4.132 1.00 1.23 3 LYS A C 17
ATOM 17544 O O . LYS A 1 3 ? 8.315 2.169 3.549 1.00 34.11 3 LYS A O 17
ATOM 17563 N N . SER A 1 4 ? 10.562 2.149 3.565 1.00 12.41 4 SER A N 17
ATOM 17564 C CA . SER A 1 4 ? 10.704 1.641 2.235 1.00 3.32 4 SER A CA 17
ATOM 17565 C C . SER A 1 4 ? 10.527 0.124 2.309 1.00 43.01 4 SER A C 17
ATOM 17566 O O . SER A 1 4 ? 10.123 -0.530 1.349 1.00 73.43 4 SER A O 17
ATOM 17574 N N . CYS A 1 5 ? 10.848 -0.411 3.473 1.00 74.32 5 CYS A N 17
ATOM 17575 C CA . CYS A 1 5 ? 10.644 -1.792 3.780 1.00 62.54 5 CYS A CA 17
ATOM 17576 C C . CYS A 1 5 ? 9.864 -1.891 5.083 1.00 44.11 5 CYS A C 17
ATOM 17577 O O . CYS A 1 5 ? 10.172 -1.205 6.072 1.00 24.14 5 CYS A O 17
ATOM 17584 N N . CYS A 1 6 ? 8.880 -2.714 5.071 1.00 52.35 6 CYS A N 17
ATOM 17585 C CA . CYS A 1 6 ? 8.029 -2.956 6.178 1.00 63.52 6 CYS A CA 17
ATOM 17586 C C . CYS A 1 6 ? 8.151 -4.387 6.614 1.00 34.44 6 CYS A C 17
ATOM 17587 O O . CYS A 1 6 ? 8.456 -5.270 5.801 1.00 23.23 6 CYS A O 17
ATOM 17594 N N . LEU A 1 7 ? 7.942 -4.607 7.890 1.00 34.23 7 LEU A N 17
ATOM 17595 C CA . LEU A 1 7 ? 7.992 -5.930 8.476 1.00 73.33 7 LEU A CA 17
ATOM 17596 C C . LEU A 1 7 ? 6.606 -6.329 8.955 1.00 2.24 7 LEU A C 17
ATOM 17597 O O . LEU A 1 7 ? 6.391 -7.450 9.410 1.00 30.52 7 LEU A O 17
ATOM 17613 N N . LYS A 1 8 ? 5.675 -5.404 8.854 1.00 44.33 8 LYS A N 17
ATOM 17614 C CA . LYS A 1 8 ? 4.302 -5.639 9.256 1.00 62.02 8 LYS A CA 17
ATOM 17615 C C . LYS A 1 8 ? 3.367 -5.309 8.118 1.00 51.31 8 LYS A C 17
ATOM 17616 O O . LYS A 1 8 ? 3.761 -4.671 7.139 1.00 22.03 8 LYS A O 17
ATOM 17635 N N . TYR A 1 9 ? 2.146 -5.758 8.245 1.00 44.40 9 TYR A N 17
ATOM 17636 C CA . TYR A 1 9 ? 1.082 -5.376 7.361 1.00 24.41 9 TYR A CA 17
ATOM 17637 C C . TYR A 1 9 ? -0.032 -4.876 8.252 1.00 61.34 9 TYR A C 17
ATOM 17638 O O . TYR A 1 9 ? -0.230 -5.423 9.345 1.00 43.03 9 TYR A O 17
ATOM 17656 N N . THR A 1 10 ? -0.717 -3.862 7.848 1.00 61.35 10 THR A N 17
ATOM 17657 C CA . THR A 1 10 ? -1.872 -3.439 8.550 1.00 71.02 10 THR A CA 17
ATOM 17658 C C . THR A 1 10 ? -2.984 -4.411 8.217 1.00 44.44 10 THR A C 17
ATOM 17659 O O . THR A 1 10 ? -3.009 -4.983 7.126 1.00 51.22 10 THR A O 17
ATOM 17670 N N . LYS A 1 11 ? -3.846 -4.657 9.145 1.00 14.22 11 LYS A N 17
ATOM 17671 C CA . LYS A 1 11 ? -4.966 -5.498 8.871 1.00 43.33 11 LYS A CA 17
ATOM 17672 C C . LYS A 1 11 ? -6.200 -4.593 8.867 1.00 60.12 11 LYS A C 17
ATOM 17673 O O . LYS A 1 11 ? -7.315 -5.002 8.561 1.00 72.40 11 LYS A O 17
ATOM 17692 N N . ARG A 1 12 ? -5.967 -3.335 9.203 1.00 64.20 12 ARG A N 17
ATOM 17693 C CA . ARG A 1 12 ? -6.987 -2.317 9.188 1.00 63.30 12 ARG A CA 17
ATOM 17694 C C . ARG A 1 12 ? -6.952 -1.601 7.841 1.00 15.15 12 ARG A C 17
ATOM 17695 O O . ARG A 1 12 ? -5.974 -0.907 7.527 1.00 32.15 12 ARG A O 17
ATOM 17716 N N . PRO A 1 13 ? -8.001 -1.781 7.024 1.00 62.35 13 PRO A N 17
ATOM 17717 C CA . PRO A 1 13 ? -8.063 -1.220 5.680 1.00 41.44 13 PRO A CA 17
ATOM 17718 C C . PRO A 1 13 ? -8.362 0.280 5.648 1.00 74.30 13 PRO A C 17
ATOM 17719 O O . PRO A 1 13 ? -9.217 0.782 6.393 1.00 33.21 13 PRO A O 17
ATOM 17730 N N . LEU A 1 14 ? -7.659 0.973 4.783 1.00 4.23 14 LEU A N 17
ATOM 17731 C CA . LEU A 1 14 ? -7.843 2.400 4.567 1.00 30.24 14 LEU A CA 17
ATOM 17732 C C . LEU A 1 14 ? -8.893 2.599 3.497 1.00 3.45 14 LEU A C 17
ATOM 17733 O O . LEU A 1 14 ? -9.074 1.717 2.639 1.00 53.40 14 LEU A O 17
ATOM 17749 N N . PRO A 1 15 ? -9.613 3.718 3.510 1.00 42.31 15 PRO A N 17
ATOM 17750 C CA . PRO A 1 15 ? -10.460 4.064 2.401 1.00 33.34 15 PRO A CA 17
ATOM 17751 C C . PRO A 1 15 ? -9.571 4.585 1.268 1.00 41.53 15 PRO A C 17
ATOM 17752 O O . PRO A 1 15 ? -8.667 5.403 1.503 1.00 25.11 15 PRO A O 17
ATOM 17763 N N . LEU A 1 16 ? -9.837 4.144 0.066 1.00 11.34 16 LEU A N 17
ATOM 17764 C CA . LEU A 1 16 ? -9.052 4.502 -1.105 1.00 73.04 16 LEU A CA 17
ATOM 17765 C C . LEU A 1 16 ? -9.120 5.983 -1.397 1.00 72.32 16 LEU A C 17
ATOM 17766 O O . LEU A 1 16 ? -8.149 6.594 -1.864 1.00 12.12 16 LEU A O 17
ATOM 17782 N N . LYS A 1 17 ? -10.250 6.555 -1.091 1.00 52.12 17 LYS A N 17
ATOM 17783 C CA . LYS A 1 17 ? -10.505 7.973 -1.266 1.00 14.03 17 LYS A CA 17
ATOM 17784 C C . LYS A 1 17 ? -9.568 8.834 -0.405 1.00 4.11 17 LYS A C 17
ATOM 17785 O O . LYS A 1 17 ? -9.537 10.053 -0.542 1.00 75.20 17 LYS A O 17
ATOM 17804 N N . ARG A 1 18 ? -8.825 8.197 0.497 1.00 34.35 18 ARG A N 17
ATOM 17805 C CA . ARG A 1 18 ? -7.941 8.932 1.414 1.00 65.41 18 ARG A CA 17
ATOM 17806 C C . ARG A 1 18 ? -6.469 8.563 1.198 1.00 60.32 18 ARG A C 17
ATOM 17807 O O . ARG A 1 18 ? -5.597 8.972 1.970 1.00 11.33 18 ARG A O 17
ATOM 17828 N N . ILE A 1 19 ? -6.197 7.833 0.137 1.00 75.32 19 ILE A N 17
ATOM 17829 C CA . ILE A 1 19 ? -4.848 7.369 -0.163 1.00 23.50 19 ILE A CA 17
ATOM 17830 C C . ILE A 1 19 ? -4.308 8.156 -1.353 1.00 33.54 19 ILE A C 17
ATOM 17831 O O . ILE A 1 19 ? -5.046 8.438 -2.300 1.00 71.34 19 ILE A O 17
ATOM 17847 N N . LYS A 1 20 ? -3.057 8.549 -1.286 1.00 44.14 20 LYS A N 17
ATOM 17848 C CA . LYS A 1 20 ? -2.431 9.286 -2.359 1.00 55.42 20 LYS A CA 17
ATOM 17849 C C . LYS A 1 20 ? -1.704 8.372 -3.324 1.00 3.21 20 LYS A C 17
ATOM 17850 O O . LYS A 1 20 ? -1.830 8.521 -4.546 1.00 42.22 20 LYS A O 17
ATOM 17869 N N . SER A 1 21 ? -0.962 7.424 -2.784 1.00 64.01 21 SER A N 17
ATOM 17870 C CA . SER A 1 21 ? -0.115 6.560 -3.583 1.00 53.15 21 SER A CA 17
ATOM 17871 C C . SER A 1 21 ? 0.510 5.492 -2.705 1.00 34.40 21 SER A C 17
ATOM 17872 O O . SER A 1 21 ? 0.322 5.507 -1.481 1.00 52.33 21 SER A O 17
ATOM 17880 N N . TYR A 1 22 ? 1.205 4.553 -3.312 1.00 61.43 22 TYR A N 17
ATOM 17881 C CA . TYR A 1 22 ? 1.874 3.510 -2.567 1.00 4.11 22 TYR A CA 17
ATOM 17882 C C . TYR A 1 22 ? 3.276 3.270 -3.104 1.00 4.42 22 TYR A C 17
ATOM 17883 O O . TYR A 1 22 ? 3.671 3.833 -4.130 1.00 50.02 22 TYR A O 17
ATOM 17901 N N . THR A 1 23 ? 4.003 2.449 -2.412 1.00 42.14 23 THR A N 17
ATOM 17902 C CA . THR A 1 23 ? 5.307 2.012 -2.811 1.00 14.30 23 THR A CA 17
ATOM 17903 C C . THR A 1 23 ? 5.295 0.494 -2.887 1.00 1.45 23 THR A C 17
ATOM 17904 O O . THR A 1 23 ? 4.751 -0.170 -1.991 1.00 2.14 23 THR A O 17
ATOM 17915 N N . ILE A 1 24 ? 5.841 -0.050 -3.945 1.00 34.53 24 ILE A N 17
ATOM 17916 C CA . ILE A 1 24 ? 5.917 -1.477 -4.089 1.00 13.14 24 ILE A CA 17
ATOM 17917 C C . ILE A 1 24 ? 7.134 -1.977 -3.357 1.00 41.15 24 ILE A C 17
ATOM 17918 O O . ILE A 1 24 ? 8.269 -1.672 -3.743 1.00 41.15 24 ILE A O 17
ATOM 17934 N N . GLN A 1 25 ? 6.912 -2.706 -2.304 1.00 74.10 25 GLN A N 17
ATOM 17935 C CA . GLN A 1 25 ? 7.991 -3.306 -1.585 1.00 41.14 25 GLN A CA 17
ATOM 17936 C C . GLN A 1 25 ? 8.271 -4.652 -2.148 1.00 43.32 25 GLN A C 17
ATOM 17937 O O . GLN A 1 25 ? 7.411 -5.547 -2.139 1.00 52.33 25 GLN A O 17
ATOM 17951 N N . SER A 1 26 ? 9.446 -4.795 -2.651 1.00 24.32 26 SER A N 17
ATOM 17952 C CA . SER A 1 26 ? 9.863 -6.006 -3.202 1.00 43.54 26 SER A CA 17
ATOM 17953 C C . SER A 1 26 ? 10.455 -6.849 -2.109 1.00 1.34 26 SER A C 17
ATOM 17954 O O . SER A 1 26 ? 11.354 -6.412 -1.373 1.00 1.21 26 SER A O 17
ATOM 17962 N N . ASN A 1 27 ? 9.978 -8.049 -2.008 1.00 11.45 27 ASN A N 17
ATOM 17963 C CA . ASN A 1 27 ? 10.430 -8.972 -1.004 1.00 33.44 27 ASN A CA 17
ATOM 17964 C C . ASN A 1 27 ? 11.758 -9.578 -1.400 1.00 3.00 27 ASN A C 17
ATOM 17965 O O . ASN A 1 27 ? 12.350 -10.370 -0.668 1.00 73.22 27 ASN A O 17
ATOM 17976 N N . GLU A 1 28 ? 12.212 -9.197 -2.579 1.00 63.51 28 GLU A N 17
ATOM 17977 C CA . GLU A 1 28 ? 13.518 -9.540 -3.055 1.00 43.31 28 GLU A CA 17
ATOM 17978 C C . GLU A 1 28 ? 14.563 -8.712 -2.290 1.00 72.31 28 GLU A C 17
ATOM 17979 O O . GLU A 1 28 ? 15.624 -9.211 -1.931 1.00 34.03 28 GLU A O 17
ATOM 17991 N N . ALA A 1 29 ? 14.220 -7.446 -2.005 1.00 21.51 29 ALA A N 17
ATOM 17992 C CA . ALA A 1 29 ? 15.140 -6.530 -1.317 1.00 10.14 29 ALA A CA 17
ATOM 17993 C C . ALA A 1 29 ? 14.752 -6.324 0.155 1.00 74.22 29 ALA A C 17
ATOM 17994 O O . ALA A 1 29 ? 15.601 -6.036 1.005 1.00 41.55 29 ALA A O 17
ATOM 18001 N N . CYS A 1 30 ? 13.486 -6.459 0.448 1.00 35.44 30 CYS A N 17
ATOM 18002 C CA . CYS A 1 30 ? 12.987 -6.345 1.810 1.00 61.14 30 CYS A CA 17
ATOM 18003 C C . CYS A 1 30 ? 12.674 -7.741 2.315 1.00 2.23 30 CYS A C 17
ATOM 18004 O O . CYS A 1 30 ? 12.722 -8.692 1.540 1.00 44.32 30 CYS A O 17
ATOM 18011 N N . ASN A 1 31 ? 12.396 -7.876 3.590 1.00 4.42 31 ASN A N 17
ATOM 18012 C CA 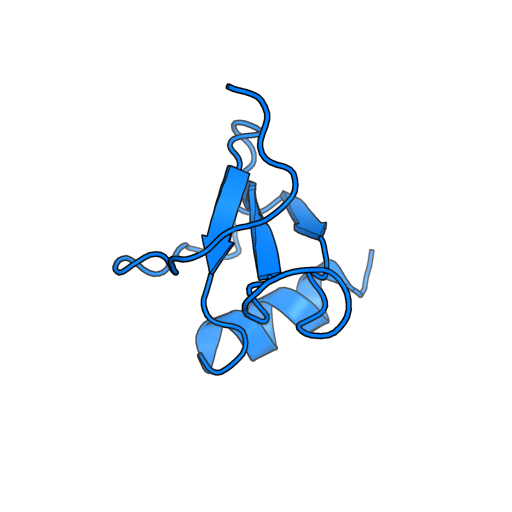. ASN A 1 31 ? 12.100 -9.187 4.178 1.00 62.10 31 ASN A CA 17
ATOM 18013 C C . ASN A 1 31 ? 10.796 -9.755 3.599 1.00 0.22 31 ASN A C 17
ATOM 18014 O O . ASN A 1 31 ? 10.759 -10.878 3.097 1.00 33.43 31 ASN A O 17
ATOM 18025 N N . ILE A 1 32 ? 9.745 -8.974 3.652 1.00 61.40 32 ILE A N 17
ATOM 18026 C CA . ILE A 1 32 ? 8.450 -9.429 3.176 1.00 54.54 32 ILE A CA 17
ATOM 18027 C C . ILE A 1 32 ? 8.013 -8.585 2.005 1.00 54.40 32 ILE A C 17
ATOM 18028 O O . ILE A 1 32 ? 8.710 -7.637 1.629 1.00 50.42 32 ILE A O 17
ATOM 18044 N N . LYS A 1 33 ? 6.894 -8.923 1.427 1.00 34.44 33 LYS A N 17
ATOM 18045 C CA . LYS A 1 33 ? 6.317 -8.131 0.395 1.00 2.12 33 LYS A CA 17
ATOM 18046 C C . LYS A 1 33 ? 5.149 -7.359 0.997 1.00 31.41 33 LYS A C 17
ATOM 18047 O O . LYS A 1 33 ? 4.114 -7.945 1.295 1.00 70.35 33 LYS A O 17
ATOM 18066 N N . ALA A 1 34 ? 5.321 -6.082 1.213 1.00 3.21 34 ALA A N 17
ATOM 18067 C CA . ALA A 1 34 ? 4.282 -5.271 1.822 1.00 44.03 34 ALA A CA 17
ATOM 18068 C C . ALA A 1 34 ? 4.157 -3.947 1.110 1.00 2.40 34 ALA A C 17
ATOM 18069 O O . ALA A 1 34 ? 5.047 -3.148 1.166 1.00 42.42 34 ALA A O 17
ATOM 18076 N N . ILE A 1 35 ? 3.064 -3.741 0.420 1.00 23.21 35 ILE A N 17
ATOM 18077 C CA . ILE A 1 35 ? 2.839 -2.471 -0.282 1.00 14.45 35 ILE A CA 17
ATOM 18078 C C . ILE A 1 35 ? 2.689 -1.337 0.741 1.00 43.10 35 ILE A C 17
ATOM 18079 O O . ILE A 1 35 ? 1.897 -1.451 1.676 1.00 24.13 35 ILE A O 17
ATOM 18095 N N . ILE A 1 36 ? 3.436 -0.257 0.577 1.00 70.03 36 ILE A N 17
ATOM 18096 C CA . ILE A 1 36 ? 3.371 0.801 1.550 1.00 32.30 36 ILE A CA 17
ATOM 18097 C C . ILE A 1 36 ? 2.489 1.905 1.026 1.00 73.10 36 ILE A C 17
ATOM 18098 O O . ILE A 1 36 ? 2.851 2.610 0.087 1.00 72.14 36 ILE A O 17
ATOM 18114 N N . PHE A 1 37 ? 1.369 2.051 1.638 1.00 34.32 37 PHE A N 17
ATOM 18115 C CA . PHE A 1 37 ? 0.387 3.037 1.318 1.00 63.32 37 PHE A CA 17
ATOM 18116 C C . PHE A 1 37 ? 0.708 4.342 1.961 1.00 74.32 37 PHE A C 17
ATOM 18117 O O . PHE A 1 37 ? 1.300 4.389 3.021 1.00 44.14 37 PHE A O 17
ATOM 18134 N N . THR A 1 38 ? 0.396 5.382 1.296 1.00 24.02 38 THR A N 17
ATOM 18135 C CA . THR A 1 38 ? 0.523 6.685 1.856 1.00 61.54 38 THR A CA 17
ATOM 18136 C C . THR A 1 38 ? -0.815 7.409 1.747 1.00 3.23 38 THR A C 17
ATOM 18137 O O . THR A 1 38 ? -1.433 7.419 0.672 1.00 23.43 38 THR A O 17
ATOM 18148 N N . THR A 1 39 ? -1.263 8.015 2.828 1.00 10.54 39 THR A N 17
ATOM 18149 C CA . THR A 1 39 ? -2.526 8.666 2.826 1.00 61.54 39 THR A CA 17
ATOM 18150 C C . THR A 1 39 ? -2.363 10.090 2.404 1.00 14.42 39 THR A C 17
ATOM 18151 O O . THR A 1 39 ? -1.250 10.533 2.137 1.00 12.41 39 THR A O 17
ATOM 18162 N N . LYS A 1 40 ? -3.456 10.815 2.323 1.00 1.31 40 LYS A N 17
ATOM 18163 C CA . LYS A 1 40 ? -3.387 12.233 2.025 1.00 0.44 40 LYS A CA 17
ATOM 18164 C C . LYS A 1 40 ? -2.740 12.971 3.192 1.00 33.33 40 LYS A C 17
ATOM 18165 O O . LYS A 1 40 ? -2.288 14.107 3.054 1.00 33.30 40 LYS A O 17
ATOM 18184 N N . LYS A 1 41 ? -2.686 12.292 4.336 1.00 55.22 41 LYS A N 17
ATOM 18185 C CA . LYS A 1 41 ? -2.023 12.798 5.520 1.00 20.14 41 LYS A CA 17
ATOM 18186 C C . LYS A 1 41 ? -0.525 12.624 5.310 1.00 13.43 41 LYS A C 17
ATOM 18187 O O . LYS A 1 41 ? 0.308 13.241 5.983 1.00 65.20 41 LYS A O 17
ATOM 18206 N N . GLY A 1 42 ? -0.201 11.785 4.356 1.00 32.54 42 GLY A N 17
ATOM 18207 C CA . GLY A 1 42 ? 1.163 11.536 4.003 1.00 61.01 42 GLY A CA 17
ATOM 18208 C C . GLY A 1 42 ? 1.845 10.503 4.876 1.00 35.01 42 GLY A C 17
ATOM 18209 O O . GLY A 1 42 ? 3.074 10.384 4.855 1.00 42.13 42 GLY A O 17
ATOM 18213 N N . ARG A 1 43 ? 1.065 9.768 5.646 1.00 23.05 43 ARG A N 17
ATOM 18214 C CA . ARG A 1 43 ? 1.614 8.720 6.503 1.00 24.42 43 ARG A CA 17
ATOM 18215 C C . ARG A 1 43 ? 1.869 7.460 5.712 1.00 0.00 43 ARG A C 17
ATOM 18216 O O . ARG A 1 43 ? 1.297 7.274 4.651 1.00 73.53 43 ARG A O 17
ATOM 18237 N N . LYS A 1 44 ? 2.711 6.600 6.237 1.00 62.34 44 LYS A N 17
ATOM 18238 C CA . LYS A 1 44 ? 3.036 5.349 5.593 1.00 31.41 44 LYS A CA 17
ATOM 18239 C C . LYS A 1 44 ? 2.306 4.203 6.272 1.00 2.32 44 LYS A C 17
ATOM 18240 O O . LYS A 1 44 ? 2.443 3.985 7.485 1.00 4.34 44 LYS A O 17
ATOM 18259 N N . ILE A 1 45 ? 1.525 3.502 5.500 1.00 75.31 45 ILE A N 17
ATOM 18260 C CA . ILE A 1 45 ? 0.736 2.399 5.970 1.00 64.24 45 ILE A CA 17
ATOM 18261 C C . ILE A 1 45 ? 1.185 1.130 5.244 1.00 31.13 45 ILE A C 17
ATOM 18262 O O . ILE A 1 45 ? 0.941 0.975 4.054 1.00 34.34 45 ILE A O 17
ATOM 18278 N N . CYS A 1 46 ? 1.844 0.259 5.945 1.00 1.32 46 CYS A N 17
ATOM 18279 C CA . CYS A 1 46 ? 2.321 -0.992 5.372 1.00 21.33 46 CYS A CA 17
ATOM 18280 C C . CYS A 1 46 ? 1.137 -1.913 5.226 1.00 44.35 46 CYS A C 17
ATOM 18281 O O . CYS A 1 46 ? 0.530 -2.275 6.207 1.00 61.30 46 CYS A O 17
ATOM 18288 N N . ALA A 1 47 ? 0.786 -2.262 4.027 1.00 73.50 47 ALA A N 17
ATOM 18289 C CA . ALA A 1 47 ? -0.385 -3.068 3.809 1.00 63.31 47 ALA A CA 17
ATOM 18290 C C . ALA A 1 47 ? -0.049 -4.396 3.183 1.00 60.15 47 ALA A C 17
ATOM 18291 O O . ALA A 1 47 ? 0.937 -4.526 2.452 1.00 34.22 47 ALA A O 17
ATOM 18298 N N . ASN A 1 48 ? -0.846 -5.387 3.502 1.00 40.10 48 ASN A N 17
ATOM 18299 C CA . ASN A 1 48 ? -0.726 -6.700 2.917 1.00 43.34 48 ASN A CA 17
ATOM 18300 C C . ASN A 1 48 ? -1.259 -6.704 1.487 1.00 61.12 48 ASN A C 17
ATOM 18301 O O . ASN A 1 48 ? -2.438 -6.546 1.271 1.00 53.02 48 ASN A O 17
ATOM 18312 N N . PRO A 1 49 ? -0.372 -6.902 0.479 1.00 41.43 49 PRO A N 17
ATOM 18313 C CA . PRO A 1 49 ? -0.762 -6.910 -0.937 1.00 31.43 49 PRO A CA 17
ATOM 18314 C C . PRO A 1 49 ? -1.766 -7.987 -1.258 1.00 35.41 49 PRO A C 17
ATOM 18315 O O . PRO A 1 49 ? -2.464 -7.906 -2.245 1.00 12.33 49 PRO A O 17
ATOM 18326 N N . ASN A 1 50 ? -1.827 -9.004 -0.419 1.00 11.43 50 ASN A N 17
ATOM 18327 C CA . ASN A 1 50 ? -2.738 -10.094 -0.628 1.00 52.24 50 ASN A CA 17
ATOM 18328 C C . ASN A 1 50 ? -4.151 -9.726 -0.197 1.00 15.21 50 ASN A C 17
ATOM 18329 O O . ASN A 1 50 ? -5.099 -10.485 -0.424 1.00 25.04 50 ASN A O 17
ATOM 18340 N N . GLU A 1 51 ? -4.302 -8.555 0.420 1.00 42.12 51 GLU A N 17
ATOM 18341 C CA . GLU A 1 51 ? -5.603 -8.111 0.867 1.00 32.33 51 GLU A CA 17
ATOM 18342 C C . GLU A 1 51 ? -6.393 -7.546 -0.280 1.00 53.31 51 GLU A C 17
ATOM 18343 O O . GLU A 1 51 ? -5.880 -6.748 -1.070 1.00 65.11 51 GLU A O 17
ATOM 18355 N N . LYS A 1 52 ? -7.623 -7.980 -0.366 1.00 41.42 52 LYS A N 17
ATOM 18356 C CA . LYS A 1 52 ? -8.560 -7.595 -1.406 1.00 51.22 52 LYS A CA 17
ATOM 18357 C C . LYS A 1 52 ? -8.633 -6.066 -1.597 1.00 34.42 52 LYS A C 17
ATOM 18358 O O . LYS A 1 52 ? -8.660 -5.585 -2.734 1.00 24.23 52 LYS A O 17
ATOM 18377 N N . TRP A 1 53 ? -8.639 -5.307 -0.494 1.00 72.04 53 TRP A N 17
ATOM 18378 C CA . TRP A 1 53 ? -8.747 -3.846 -0.588 1.00 2.22 53 TRP A CA 17
ATOM 18379 C C . TRP A 1 53 ? -7.487 -3.250 -1.226 1.00 73.54 53 TRP A C 17
ATOM 18380 O O . TRP A 1 53 ? -7.561 -2.280 -1.974 1.00 34.44 53 TRP A O 17
ATOM 18401 N N . VAL A 1 54 ? -6.343 -3.863 -0.942 1.00 71.41 54 VAL A N 17
ATOM 18402 C CA . VAL A 1 54 ? -5.065 -3.421 -1.468 1.00 13.41 54 VAL A CA 17
ATOM 18403 C C . VAL A 1 54 ? -5.007 -3.671 -2.955 1.00 55.03 54 VAL A C 17
ATOM 18404 O O . VAL A 1 54 ? -4.554 -2.829 -3.720 1.00 34.14 54 VAL A O 17
ATOM 18417 N N . GLN A 1 55 ? -5.503 -4.818 -3.355 1.00 52.01 55 GLN A N 17
ATOM 18418 C CA . GLN A 1 55 ? -5.504 -5.204 -4.743 1.00 40.35 55 GLN A CA 17
ATOM 18419 C C . GLN A 1 55 ? -6.407 -4.308 -5.576 1.00 21.12 55 GLN A C 17
ATOM 18420 O O . GLN A 1 55 ? -6.137 -4.064 -6.741 1.00 11.42 55 GLN A O 17
ATOM 18434 N N . LYS A 1 56 ? -7.473 -3.805 -4.961 1.00 21.51 56 LYS A N 17
ATOM 18435 C CA . LYS A 1 56 ? -8.330 -2.824 -5.621 1.00 44.12 56 LYS A CA 17
ATOM 18436 C C . LYS A 1 56 ? -7.615 -1.478 -5.676 1.00 63.12 56 LYS A C 17
ATOM 18437 O O . LYS A 1 56 ? -7.512 -0.848 -6.739 1.00 54.30 56 LYS A O 17
ATOM 18456 N N . ALA A 1 57 ? -7.096 -1.059 -4.517 1.00 13.01 57 ALA A N 17
ATOM 18457 C CA . ALA A 1 57 ? -6.410 0.214 -4.375 1.00 12.20 57 ALA A CA 17
ATOM 18458 C C . ALA A 1 57 ? -5.252 0.341 -5.342 1.00 3.35 57 ALA A C 17
ATOM 18459 O O . ALA A 1 57 ? -5.105 1.365 -5.993 1.00 10.54 57 ALA A O 17
ATOM 18466 N N . MET A 1 58 ? -4.449 -0.706 -5.451 1.00 32.42 58 MET A N 17
ATOM 18467 C CA . MET A 1 58 ? -3.305 -0.706 -6.334 1.00 24.13 58 MET A CA 17
ATOM 18468 C C . MET A 1 58 ? -3.671 -0.456 -7.779 1.00 54.12 58 MET A C 17
ATOM 18469 O O . MET A 1 58 ? -2.966 0.253 -8.476 1.00 51.22 58 MET A O 17
ATOM 18483 N N . LYS A 1 59 ? -4.789 -0.998 -8.216 1.00 34.33 59 LYS A N 17
ATOM 18484 C CA . LYS A 1 59 ? -5.230 -0.810 -9.592 1.00 55.43 59 LYS A CA 17
ATOM 18485 C C . LYS A 1 59 ? -5.632 0.647 -9.828 1.00 40.14 59 LYS A C 17
ATOM 18486 O O . LYS A 1 59 ? -5.358 1.222 -10.884 1.00 35.21 59 LYS A O 17
ATOM 18505 N N . HIS A 1 60 ? -6.257 1.238 -8.839 1.00 52.10 60 HIS A N 17
ATOM 18506 C CA . HIS A 1 60 ? -6.679 2.620 -8.905 1.00 43.34 60 HIS A CA 17
ATOM 18507 C C . HIS A 1 60 ? -5.485 3.576 -8.775 1.00 74.55 60 HIS A C 17
ATOM 18508 O O . HIS A 1 60 ? -5.387 4.549 -9.503 1.00 31.43 60 HIS A O 17
ATOM 18523 N N . LEU A 1 61 ? -4.599 3.276 -7.854 1.00 31.20 61 LEU A N 17
ATOM 18524 C CA . LEU A 1 61 ? -3.446 4.125 -7.568 1.00 64.32 61 LEU A CA 17
ATOM 18525 C C . LEU A 1 61 ? -2.366 4.032 -8.644 1.00 74.04 61 LEU A C 17
ATOM 18526 O O . LEU A 1 61 ? -1.639 5.000 -8.879 1.00 1.42 61 LEU A O 17
ATOM 18542 N N . ASP A 1 62 ? -2.247 2.881 -9.288 1.00 24.22 62 ASP A N 17
ATOM 18543 C CA . ASP A 1 62 ? -1.226 2.713 -10.331 1.00 3.11 62 ASP A CA 17
ATOM 18544 C C . ASP A 1 62 ? -1.706 3.288 -11.641 1.00 55.33 62 ASP A C 17
ATOM 18545 O O . ASP A 1 62 ? -0.916 3.790 -12.447 1.00 14.34 62 ASP A O 17
ATOM 18554 N N . LYS A 1 63 ? -2.999 3.251 -11.841 1.00 55.05 63 LYS A N 17
ATOM 18555 C CA . LYS A 1 63 ? -3.574 3.729 -13.049 1.00 23.44 63 LYS A CA 17
ATOM 18556 C C . LYS A 1 63 ? -4.349 5.010 -12.821 1.00 71.22 63 LYS A C 17
ATOM 18557 O O . LYS A 1 63 ? -5.575 4.990 -12.680 1.00 12.32 63 LYS A O 17
ATOM 18576 N N . LYS A 1 64 ? -3.643 6.108 -12.704 1.00 3.24 64 LYS A N 17
ATOM 18577 C CA . LYS A 1 64 ? -4.259 7.386 -12.557 1.00 10.52 64 LYS A CA 17
ATOM 18578 C C . LYS A 1 64 ? -3.510 8.457 -13.354 1.00 51.50 64 LYS A C 17
ATOM 18579 O O . LYS A 1 64 ? -2.744 9.249 -12.800 1.00 38.35 64 LYS A O 17
ATOM 18599 N N . ALA A 1 1 ? 10.833 1.676 11.912 1.00 64.43 1 ALA A N 18
ATOM 18600 C CA . ALA A 1 1 ? 11.978 2.590 11.750 1.00 70.23 1 ALA A CA 18
ATOM 18601 C C . ALA A 1 1 ? 12.168 2.952 10.276 1.00 40.42 1 ALA A C 18
ATOM 18602 O O . ALA A 1 1 ? 11.994 4.113 9.878 1.00 50.25 1 ALA A O 18
ATOM 18611 N N . ARG A 1 2 ? 12.524 1.969 9.473 1.00 12.03 2 ARG A N 18
ATOM 18612 C CA . ARG A 1 2 ? 12.696 2.152 8.048 1.00 10.33 2 ARG A CA 18
ATOM 18613 C C . ARG A 1 2 ? 11.310 2.205 7.409 1.00 44.23 2 ARG A C 18
ATOM 18614 O O . ARG A 1 2 ? 10.519 1.286 7.559 1.00 62.21 2 ARG A O 18
ATOM 18635 N N . LYS A 1 3 ? 11.023 3.285 6.725 1.00 25.14 3 LYS A N 18
ATOM 18636 C CA . LYS A 1 3 ? 9.699 3.505 6.148 1.00 61.21 3 LYS A CA 18
ATOM 18637 C C . LYS A 1 3 ? 9.580 2.818 4.797 1.00 13.41 3 LYS A C 18
ATOM 18638 O O . LYS A 1 3 ? 8.476 2.554 4.305 1.00 30.31 3 LYS A O 18
ATOM 18657 N N . SER A 1 4 ? 10.712 2.546 4.200 1.00 14.55 4 SER A N 18
ATOM 18658 C CA . SER A 1 4 ? 10.774 1.951 2.887 1.00 61.11 4 SER A CA 18
ATOM 18659 C C . SER A 1 4 ? 10.497 0.442 2.936 1.00 25.34 4 SER A C 18
ATOM 18660 O O . SER A 1 4 ? 10.139 -0.162 1.929 1.00 74.14 4 SER A O 18
ATOM 18668 N N . CYS A 1 5 ? 10.652 -0.152 4.095 1.00 21.41 5 CYS A N 18
ATOM 18669 C CA . CYS A 1 5 ? 10.415 -1.565 4.246 1.00 64.10 5 CYS A CA 18
ATOM 18670 C C . CYS A 1 5 ? 9.566 -1.821 5.461 1.00 35.11 5 CYS A C 18
ATOM 18671 O O . CYS A 1 5 ? 9.801 -1.261 6.527 1.00 33.11 5 CYS A O 18
ATOM 18678 N N . CYS A 1 6 ? 8.607 -2.661 5.299 1.00 31.41 6 CYS A N 18
ATOM 18679 C CA . CYS A 1 6 ? 7.727 -3.039 6.342 1.00 53.40 6 CYS A CA 18
ATOM 18680 C C . CYS A 1 6 ? 7.888 -4.507 6.617 1.00 25.44 6 CYS A C 18
ATOM 18681 O O . CYS A 1 6 ? 8.247 -5.278 5.726 1.00 71.24 6 CYS A O 18
ATOM 18688 N N . LEU A 1 7 ? 7.672 -4.882 7.846 1.00 54.33 7 LEU A N 18
ATOM 18689 C CA . LEU A 1 7 ? 7.746 -6.269 8.266 1.00 53.11 7 LEU A CA 18
ATOM 18690 C C . LEU A 1 7 ? 6.382 -6.702 8.778 1.00 74.55 7 LEU A C 18
ATOM 18691 O O . LEU A 1 7 ? 6.210 -7.804 9.303 1.00 65.32 7 LEU A O 18
ATOM 18707 N N . LYS A 1 8 ? 5.415 -5.829 8.601 1.00 41.52 8 LYS A N 18
ATOM 18708 C CA . LYS A 1 8 ? 4.081 -6.045 9.060 1.00 21.30 8 LYS A CA 18
ATOM 18709 C C . LYS A 1 8 ? 3.090 -5.616 7.992 1.00 12.33 8 LYS A C 18
ATOM 18710 O O . LYS A 1 8 ? 3.460 -4.921 7.045 1.00 0.11 8 LYS A O 18
ATOM 18729 N N . TYR A 1 9 ? 1.859 -6.040 8.142 1.00 61.42 9 TYR A N 18
ATOM 18730 C CA . TYR A 1 9 ? 0.772 -5.578 7.307 1.00 43.24 9 TYR A CA 18
ATOM 18731 C C . TYR A 1 9 ? -0.305 -5.049 8.257 1.00 42.42 9 TYR A C 18
ATOM 18732 O O . TYR A 1 9 ? -0.461 -5.591 9.363 1.00 33.04 9 TYR A O 18
ATOM 18750 N N . THR A 1 10 ? -1.022 -4.030 7.853 1.00 61.12 10 THR A N 18
ATOM 18751 C CA . THR A 1 10 ? -2.027 -3.405 8.692 1.00 75.43 10 THR A CA 18
ATOM 18752 C C . THR A 1 10 ? -3.252 -4.310 8.896 1.00 22.04 10 THR A C 18
ATOM 18753 O O . THR A 1 10 ? -3.688 -5.025 7.984 1.00 41.44 10 THR A O 18
ATOM 18764 N N . LYS A 1 11 ? -3.776 -4.291 10.100 1.00 12.23 11 LYS A N 18
ATOM 18765 C CA . LYS A 1 11 ? -4.945 -5.070 10.464 1.00 15.33 11 LYS A CA 18
ATOM 18766 C C . LYS A 1 11 ? -6.219 -4.318 10.116 1.00 53.21 11 LYS A C 18
ATOM 18767 O O . LYS A 1 11 ? -7.297 -4.901 10.044 1.00 12.23 11 LYS A O 18
ATOM 18786 N N . ARG A 1 12 ? -6.090 -3.026 9.908 1.00 64.01 12 ARG A N 18
ATOM 18787 C CA . ARG A 1 12 ? -7.223 -2.196 9.562 1.00 1.11 12 ARG A CA 18
ATOM 18788 C C . ARG A 1 12 ? -7.088 -1.686 8.134 1.00 5.52 12 ARG A C 18
ATOM 18789 O O . ARG A 1 12 ? -6.079 -1.045 7.797 1.00 44.31 12 ARG A O 18
ATOM 18810 N N . PRO A 1 13 ? -8.072 -1.995 7.270 1.00 11.42 13 PRO A N 18
ATOM 18811 C CA . PRO A 1 13 ? -8.100 -1.505 5.893 1.00 51.04 13 PRO A CA 18
ATOM 18812 C C . PRO A 1 13 ? -8.171 0.029 5.825 1.00 23.54 13 PRO A C 18
ATOM 18813 O O . PRO A 1 13 ? -8.923 0.678 6.577 1.00 33.55 13 PRO A O 18
ATOM 18824 N N . LEU A 1 14 ? -7.390 0.589 4.938 1.00 24.33 14 LEU A N 18
ATOM 18825 C CA . LEU A 1 14 ? -7.322 2.017 4.722 1.00 32.41 14 LEU A CA 18
ATOM 18826 C C . LEU A 1 14 ? -8.262 2.364 3.560 1.00 21.10 14 LEU A C 18
ATOM 18827 O O . LEU A 1 14 ? -8.253 1.668 2.533 1.00 74.51 14 LEU A O 18
ATOM 18843 N N . PRO A 1 15 ? -9.123 3.387 3.698 1.00 0.34 15 PRO A N 18
ATOM 18844 C CA . PRO A 1 15 ? -10.020 3.792 2.614 1.00 2.42 15 PRO A CA 18
ATOM 18845 C C . PRO A 1 15 ? -9.231 4.397 1.457 1.00 2.33 15 PRO A C 18
ATOM 18846 O O . PRO A 1 15 ? -8.331 5.213 1.675 1.00 1.40 15 PRO A O 18
ATOM 18857 N N . LEU A 1 16 ? -9.590 4.020 0.240 1.00 44.31 16 LEU A N 18
ATOM 18858 C CA . LEU A 1 16 ? -8.907 4.485 -0.964 1.00 52.23 16 LEU A CA 18
ATOM 18859 C C . LEU A 1 16 ? -9.054 5.975 -1.133 1.00 72.40 16 LEU A C 18
ATOM 18860 O O . LEU A 1 16 ? -8.146 6.650 -1.618 1.00 62.42 16 LEU A O 18
ATOM 18876 N N . LYS A 1 17 ? -10.184 6.483 -0.697 1.00 42.33 17 LYS A N 18
ATOM 18877 C CA . LYS A 1 17 ? -10.503 7.913 -0.718 1.00 61.23 17 LYS A CA 18
ATOM 18878 C C . LYS A 1 17 ? -9.484 8.740 0.068 1.00 33.04 17 LYS A C 18
ATOM 18879 O O . LYS A 1 17 ? -9.500 9.959 0.017 1.00 75.42 17 LYS A O 18
ATOM 18898 N N . ARG A 1 18 ? -8.628 8.075 0.806 1.00 23.42 18 ARG A N 18
ATOM 18899 C CA . ARG A 1 18 ? -7.715 8.761 1.697 1.00 3.32 18 ARG A CA 18
ATOM 18900 C C . ARG A 1 18 ? -6.254 8.446 1.323 1.00 42.53 18 ARG A C 18
ATOM 18901 O O . ARG A 1 18 ? -5.320 8.892 1.994 1.00 72.33 18 ARG A O 18
ATOM 18922 N N . ILE A 1 19 ? -6.067 7.725 0.238 1.00 72.21 19 ILE A N 18
ATOM 18923 C CA . ILE A 1 19 ? -4.742 7.270 -0.167 1.00 25.23 19 ILE A CA 18
ATOM 18924 C C . ILE A 1 19 ? -4.259 8.082 -1.362 1.00 71.15 19 ILE A C 18
ATOM 18925 O O . ILE A 1 19 ? -5.018 8.338 -2.293 1.00 11.35 19 ILE A O 18
ATOM 18941 N N . LYS A 1 20 ? -3.025 8.513 -1.323 1.00 43.31 20 LYS A N 18
ATOM 18942 C CA . LYS A 1 20 ? -2.448 9.228 -2.425 1.00 44.24 20 LYS A CA 18
ATOM 18943 C C . LYS A 1 20 ? -1.718 8.293 -3.378 1.00 53.24 20 LYS A C 18
ATOM 18944 O O . LYS A 1 20 ? -1.895 8.380 -4.589 1.00 2.33 20 LYS A O 18
ATOM 18963 N N . SER A 1 21 ? -0.906 7.396 -2.836 1.00 4.33 21 SER A N 18
ATOM 18964 C CA . SER A 1 21 ? -0.045 6.538 -3.650 1.00 12.10 21 SER A CA 18
ATOM 18965 C C . SER A 1 21 ? 0.439 5.381 -2.804 1.00 11.21 21 SER A C 18
ATOM 18966 O O . SER A 1 21 ? 0.166 5.339 -1.597 1.00 3.20 21 SER A O 18
ATOM 18974 N N . TYR A 1 22 ? 1.117 4.443 -3.422 1.00 41.43 22 TYR A N 18
ATOM 18975 C CA . TYR A 1 22 ? 1.719 3.358 -2.702 1.00 43.31 22 TYR A CA 18
ATOM 18976 C C . TYR A 1 22 ? 3.146 3.124 -3.173 1.00 42.41 22 TYR A C 18
ATOM 18977 O O . TYR A 1 22 ? 3.572 3.652 -4.202 1.00 42.13 22 TYR A O 18
ATOM 18995 N N . THR A 1 23 ? 3.861 2.345 -2.419 1.00 14.15 23 THR A N 18
ATOM 18996 C CA . THR A 1 23 ? 5.191 1.940 -2.753 1.00 22.02 23 THR A CA 18
ATOM 18997 C C . THR A 1 23 ? 5.223 0.423 -2.873 1.00 2.12 23 THR A C 18
ATOM 18998 O O . THR A 1 23 ? 4.694 -0.284 -2.008 1.00 12.04 23 THR A O 18
ATOM 19009 N N . ILE A 1 24 ? 5.816 -0.072 -3.933 1.00 14.22 24 ILE A N 18
ATOM 19010 C CA . ILE A 1 24 ? 5.908 -1.493 -4.142 1.00 50.44 24 ILE A CA 18
ATOM 19011 C C . ILE A 1 24 ? 7.089 -2.049 -3.369 1.00 4.40 24 ILE A C 18
ATOM 19012 O O . ILE A 1 24 ? 8.246 -1.826 -3.738 1.00 3.34 24 ILE A O 18
ATOM 19028 N N . GLN A 1 25 ? 6.810 -2.716 -2.288 1.00 62.22 25 GLN A N 18
ATOM 19029 C CA . GLN A 1 25 ? 7.842 -3.346 -1.528 1.00 62.24 25 GLN A CA 18
ATOM 19030 C C . GLN A 1 25 ? 8.060 -4.743 -2.012 1.00 42.24 25 GLN A C 18
ATOM 19031 O O . GLN A 1 25 ? 7.159 -5.580 -1.986 1.00 65.01 25 GLN A O 18
ATOM 19045 N N . SER A 1 26 ? 9.236 -4.972 -2.465 1.00 24.21 26 SER A N 18
ATOM 19046 C CA . SER A 1 26 ? 9.628 -6.228 -2.976 1.00 25.54 26 SER A CA 18
ATOM 19047 C C . SER A 1 26 ? 10.467 -6.964 -1.932 1.00 5.32 26 SER A C 18
ATOM 19048 O O . SER A 1 26 ? 11.293 -6.344 -1.237 1.00 15.33 26 SER A O 18
ATOM 19056 N N . ASN A 1 27 ? 10.286 -8.267 -1.824 1.00 3.25 27 ASN A N 18
ATOM 19057 C CA . ASN A 1 27 ? 11.015 -9.054 -0.831 1.00 71.21 27 ASN A CA 18
ATOM 19058 C C . ASN A 1 27 ? 12.457 -9.310 -1.237 1.00 31.22 27 ASN A C 18
ATOM 19059 O O . ASN A 1 27 ? 13.242 -9.887 -0.485 1.00 1.33 27 ASN A O 18
ATOM 19070 N N . GLU A 1 28 ? 12.801 -8.883 -2.430 1.00 74.13 28 GLU A N 18
ATOM 19071 C CA . GLU A 1 28 ? 14.168 -8.935 -2.878 1.00 54.53 28 GLU A CA 18
ATOM 19072 C C . GLU A 1 28 ? 14.999 -7.873 -2.141 1.00 22.44 28 GLU A C 18
ATOM 19073 O O . GLU A 1 28 ? 16.179 -8.068 -1.877 1.00 23.32 28 GLU A O 18
ATOM 19085 N N . ALA A 1 29 ? 14.358 -6.748 -1.803 1.00 55.25 29 ALA A N 18
ATOM 19086 C CA . ALA A 1 29 ? 15.043 -5.655 -1.131 1.00 20.33 29 ALA A CA 18
ATOM 19087 C C . ALA A 1 29 ? 14.621 -5.520 0.335 1.00 25.30 29 ALA A C 18
ATOM 19088 O O . ALA A 1 29 ? 15.403 -5.060 1.177 1.00 61.12 29 ALA A O 18
ATOM 19095 N N . CYS A 1 30 ? 13.409 -5.927 0.643 1.00 12.03 30 CYS A N 18
ATOM 19096 C CA . CYS A 1 30 ? 12.893 -5.837 1.997 1.00 60.33 30 CYS A CA 18
ATOM 19097 C C . CYS A 1 30 ? 12.597 -7.231 2.546 1.00 41.13 30 CYS A C 18
ATOM 19098 O O . CYS A 1 30 ? 12.611 -8.205 1.803 1.00 12.23 30 CYS A O 18
ATOM 19105 N N . ASN A 1 31 ? 12.343 -7.317 3.845 1.00 35.21 31 ASN A N 18
ATOM 19106 C CA . ASN A 1 31 ? 12.075 -8.598 4.530 1.00 72.14 31 ASN A CA 18
ATOM 19107 C C . ASN A 1 31 ? 10.889 -9.335 3.924 1.00 44.23 31 ASN A C 18
ATOM 19108 O O . ASN A 1 31 ? 10.933 -10.543 3.728 1.00 44.32 31 ASN A O 18
ATOM 19119 N N . ILE A 1 32 ? 9.831 -8.610 3.635 1.00 35.43 32 ILE A N 18
ATOM 19120 C CA . ILE A 1 32 ? 8.634 -9.210 3.072 1.00 30.24 32 ILE A CA 18
ATOM 19121 C C . ILE A 1 32 ? 8.146 -8.369 1.922 1.00 13.34 32 ILE A C 18
ATOM 19122 O O . ILE A 1 32 ? 8.762 -7.352 1.589 1.00 44.13 32 ILE A O 18
ATOM 19138 N N . LYS A 1 33 ? 7.080 -8.792 1.317 1.00 5.45 33 LYS A N 18
ATOM 19139 C CA . LYS A 1 33 ? 6.424 -8.021 0.303 1.00 51.42 33 LYS A CA 18
ATOM 19140 C C . LYS A 1 33 ? 5.196 -7.367 0.926 1.00 41.32 33 LYS A C 18
ATOM 19141 O O . LYS A 1 33 ? 4.239 -8.052 1.275 1.00 4.05 33 LYS A O 18
ATOM 19160 N N . ALA A 1 34 ? 5.243 -6.069 1.101 1.00 64.55 34 ALA A N 18
ATOM 19161 C CA . ALA A 1 34 ? 4.148 -5.329 1.701 1.00 70.51 34 ALA A CA 18
ATOM 19162 C C . ALA A 1 34 ? 4.004 -3.995 1.009 1.00 60.23 34 ALA A C 18
ATOM 19163 O O . ALA A 1 34 ? 4.865 -3.161 1.125 1.00 32.55 34 ALA A O 18
ATOM 19170 N N . ILE A 1 35 ? 2.944 -3.815 0.259 1.00 4.42 35 ILE A N 18
ATOM 19171 C CA . ILE A 1 35 ? 2.710 -2.548 -0.430 1.00 71.34 35 ILE A CA 18
ATOM 19172 C C . ILE A 1 35 ? 2.509 -1.436 0.605 1.00 44.22 35 ILE A C 18
ATOM 19173 O O . ILE A 1 35 ? 1.680 -1.568 1.509 1.00 45.31 35 ILE A O 18
ATOM 19189 N N . ILE A 1 36 ? 3.265 -0.359 0.487 1.00 11.13 36 ILE A N 18
ATOM 19190 C CA . ILE A 1 36 ? 3.166 0.702 1.457 1.00 52.44 36 ILE A CA 18
ATOM 19191 C C . ILE A 1 36 ? 2.236 1.765 0.939 1.00 44.31 36 ILE A C 18
ATOM 19192 O O . ILE A 1 36 ? 2.543 2.446 -0.023 1.00 62.22 36 ILE A O 18
ATOM 19208 N N . PHE A 1 37 ? 1.127 1.892 1.573 1.00 24.55 37 PHE A N 18
ATOM 19209 C CA . PHE A 1 37 ? 0.139 2.869 1.257 1.00 22.24 37 PHE A CA 18
ATOM 19210 C C . PHE A 1 37 ? 0.518 4.172 1.863 1.00 15.22 37 PHE A C 18
ATOM 19211 O O . PHE A 1 37 ? 1.098 4.222 2.931 1.00 33.52 37 PHE A O 18
ATOM 19228 N N . THR A 1 38 ? 0.263 5.203 1.170 1.00 71.40 38 THR A N 18
ATOM 19229 C CA . THR A 1 38 ? 0.536 6.503 1.661 1.00 1.10 38 THR A CA 18
ATOM 19230 C C . THR A 1 38 ? -0.748 7.325 1.628 1.00 63.10 38 THR A C 18
ATOM 19231 O O . THR A 1 38 ? -1.426 7.381 0.598 1.00 40.31 38 THR A O 18
ATOM 19242 N N . THR A 1 39 ? -1.078 7.960 2.728 1.00 62.14 39 THR A N 18
ATOM 19243 C CA . THR A 1 39 ? -2.308 8.700 2.817 1.00 15.42 39 THR A CA 18
ATOM 19244 C C . THR A 1 39 ? -2.127 10.099 2.336 1.00 64.42 39 THR A C 18
ATOM 19245 O O . THR A 1 39 ? -1.043 10.475 1.932 1.00 25.23 39 THR A O 18
ATOM 19256 N N . LYS A 1 40 ? -3.190 10.868 2.344 1.00 30.24 40 LYS A N 18
ATOM 19257 C CA . LYS A 1 40 ? -3.118 12.269 1.970 1.00 70.24 40 LYS A CA 18
ATOM 19258 C C . LYS A 1 40 ? -2.294 13.071 2.977 1.00 44.22 40 LYS A C 18
ATOM 19259 O O . LYS A 1 40 ? -1.882 14.199 2.701 1.00 52.23 40 LYS A O 18
ATOM 19278 N N . LYS A 1 41 ? -2.077 12.494 4.139 1.00 51.23 41 LYS A N 18
ATOM 19279 C CA . LYS A 1 41 ? -1.184 13.077 5.124 1.00 54.51 41 LYS A CA 18
ATOM 19280 C C . LYS A 1 41 ? 0.226 12.657 4.819 1.00 51.24 41 LYS A C 18
ATOM 19281 O O . LYS A 1 41 ? 1.185 13.136 5.425 1.00 63.43 41 LYS A O 18
ATOM 19300 N N . GLY A 1 42 ? 0.346 11.757 3.873 1.00 60.10 42 GLY A N 18
ATOM 19301 C CA . GLY A 1 42 ? 1.630 11.307 3.434 1.00 50.23 42 GLY A CA 18
ATOM 19302 C C . GLY A 1 42 ? 2.252 10.283 4.353 1.00 72.01 42 GLY A C 18
ATOM 19303 O O . GLY A 1 42 ? 3.454 10.008 4.273 1.00 24.20 42 GLY A O 18
ATOM 19307 N N . ARG A 1 43 ? 1.449 9.736 5.241 1.00 72.42 43 ARG A N 18
ATOM 19308 C CA . ARG A 1 43 ? 1.916 8.730 6.179 1.00 65.01 43 ARG A CA 18
ATOM 19309 C C . ARG A 1 43 ? 2.096 7.402 5.469 1.00 54.11 43 ARG A C 18
ATOM 19310 O O . ARG A 1 43 ? 1.494 7.175 4.426 1.00 53.53 43 ARG A O 18
ATOM 19331 N N . LYS A 1 44 ? 2.902 6.538 6.035 1.00 30.05 44 LYS A N 18
ATOM 19332 C CA . LYS A 1 44 ? 3.183 5.253 5.427 1.00 61.50 44 LYS A CA 18
ATOM 19333 C C . LYS A 1 44 ? 2.454 4.122 6.155 1.00 15.42 44 LYS A C 18
ATOM 19334 O O . LYS A 1 44 ? 2.647 3.909 7.368 1.00 54.04 44 LYS A O 18
ATOM 19353 N N . ILE A 1 45 ? 1.609 3.431 5.417 1.00 52.41 45 ILE A N 18
ATOM 19354 C CA . ILE A 1 45 ? 0.804 2.334 5.914 1.00 72.12 45 ILE A CA 18
ATOM 19355 C C . ILE A 1 45 ? 1.272 1.048 5.243 1.00 2.23 45 ILE A C 18
ATOM 19356 O O . ILE A 1 45 ? 1.306 0.962 4.034 1.00 75.11 45 ILE A O 18
ATOM 19372 N N . CYS A 1 46 ? 1.604 0.077 6.011 1.00 53.23 46 CYS A N 18
ATOM 19373 C CA . CYS A 1 46 ? 2.085 -1.180 5.481 1.00 2.24 46 CYS A CA 18
ATOM 19374 C C . CYS A 1 46 ? 0.900 -2.092 5.236 1.00 25.44 46 CYS A C 18
ATOM 19375 O O . CYS A 1 46 ? 0.231 -2.480 6.164 1.00 33.42 46 CYS A O 18
ATOM 19382 N N . ALA A 1 47 ? 0.622 -2.411 3.992 1.00 12.42 47 ALA A N 18
ATOM 19383 C CA . ALA A 1 47 ? -0.552 -3.201 3.675 1.00 44.41 47 ALA A CA 18
ATOM 19384 C C . ALA A 1 47 ? -0.203 -4.509 2.983 1.00 55.44 47 ALA A C 18
ATOM 19385 O O . ALA A 1 47 ? 0.782 -4.599 2.252 1.00 52.33 47 ALA A O 18
ATOM 19392 N N . ASN A 1 48 ? -1.005 -5.524 3.251 1.00 73.42 48 ASN A N 18
ATOM 19393 C CA . ASN A 1 48 ? -0.877 -6.829 2.645 1.00 14.23 48 ASN A CA 18
ATOM 19394 C C . ASN A 1 48 ? -1.407 -6.834 1.219 1.00 61.15 48 ASN A C 18
ATOM 19395 O O . ASN A 1 48 ? -2.597 -6.730 1.003 1.00 45.33 48 ASN A O 18
ATOM 19406 N N . PRO A 1 49 ? -0.507 -6.983 0.215 1.00 12.52 49 PRO A N 18
ATOM 19407 C CA . PRO A 1 49 ? -0.880 -6.994 -1.202 1.00 22.33 49 PRO A CA 18
ATOM 19408 C C . PRO A 1 49 ? -1.846 -8.101 -1.539 1.00 41.40 49 PRO A C 18
ATOM 19409 O O . PRO A 1 49 ? -2.523 -8.043 -2.547 1.00 21.10 49 PRO A O 18
ATOM 19420 N N . ASN A 1 50 ? -1.892 -9.121 -0.696 1.00 63.31 50 ASN A N 18
ATOM 19421 C CA . ASN A 1 50 ? -2.786 -10.230 -0.915 1.00 1.32 50 ASN A CA 18
ATOM 19422 C C . ASN A 1 50 ? -4.227 -9.830 -0.633 1.00 44.33 50 ASN A C 18
ATOM 19423 O O . ASN A 1 50 ? -5.166 -10.510 -1.073 1.00 60.51 50 ASN A O 18
ATOM 19434 N N . GLU A 1 51 ? -4.413 -8.724 0.085 1.00 3.51 51 GLU A N 18
ATOM 19435 C CA . GLU A 1 51 ? -5.740 -8.304 0.460 1.00 71.23 51 GLU A CA 18
ATOM 19436 C C . GLU A 1 51 ? -6.450 -7.652 -0.686 1.00 63.23 51 GLU A C 18
ATOM 19437 O O . GLU A 1 51 ? -5.896 -6.784 -1.362 1.00 71.42 51 GLU A O 18
ATOM 19449 N N . LYS A 1 52 ? -7.672 -8.075 -0.896 1.00 62.12 52 LYS A N 18
ATOM 19450 C CA . LYS A 1 52 ? -8.520 -7.584 -1.963 1.00 65.42 52 LYS A CA 18
ATOM 19451 C C . LYS A 1 52 ? -8.634 -6.053 -1.949 1.00 12.13 52 LYS A C 18
ATOM 19452 O O . LYS A 1 52 ? -8.587 -5.425 -3.004 1.00 41.41 52 LYS A O 18
ATOM 19471 N N . TRP A 1 53 ? -8.739 -5.453 -0.756 1.00 22.25 53 TRP A N 18
ATOM 19472 C CA . TRP A 1 53 ? -8.878 -3.996 -0.664 1.00 50.01 53 TRP A CA 18
ATOM 19473 C C . TRP A 1 53 ? -7.619 -3.298 -1.184 1.00 34.41 53 TRP A C 18
ATOM 19474 O O . TRP A 1 53 ? -7.692 -2.224 -1.788 1.00 53.12 53 TRP A O 18
ATOM 19495 N N . VAL A 1 54 ? -6.482 -3.940 -0.973 1.00 44.31 54 VAL A N 18
ATOM 19496 C CA . VAL A 1 54 ? -5.203 -3.429 -1.411 1.00 22.01 54 VAL A CA 18
ATOM 19497 C C . VAL A 1 54 ? -5.105 -3.523 -2.915 1.00 22.24 54 VAL A C 18
ATOM 19498 O O . VAL A 1 54 ? -4.665 -2.589 -3.582 1.00 40.12 54 VAL A O 18
ATOM 19511 N N . GLN A 1 55 ? -5.558 -4.633 -3.445 1.00 4.01 55 GLN A N 18
ATOM 19512 C CA . GLN A 1 55 ? -5.502 -4.870 -4.862 1.00 4.44 55 GLN A CA 18
ATOM 19513 C C . GLN A 1 55 ? -6.409 -3.898 -5.609 1.00 44.53 55 GLN A C 18
ATOM 19514 O O . GLN A 1 55 ? -6.041 -3.367 -6.656 1.00 51.23 55 GLN A O 18
ATOM 19528 N N . LYS A 1 56 ? -7.579 -3.637 -5.033 1.00 63.31 56 LYS A N 18
ATOM 19529 C CA . LYS A 1 56 ? -8.528 -2.676 -5.584 1.00 21.43 56 LYS A CA 18
ATOM 19530 C C . LYS A 1 56 ? -7.954 -1.263 -5.563 1.00 75.11 56 LYS A C 18
ATOM 19531 O O . LYS A 1 56 ? -8.212 -0.453 -6.468 1.00 3.14 56 LYS A O 18
ATOM 19550 N N . ALA A 1 57 ? -7.183 -0.971 -4.530 1.00 51.40 57 ALA A N 18
ATOM 19551 C CA . ALA A 1 57 ? -6.541 0.322 -4.394 1.00 1.12 57 ALA A CA 18
ATOM 19552 C C . ALA A 1 57 ? -5.429 0.465 -5.403 1.00 64.22 57 ALA A C 18
ATOM 19553 O O . ALA A 1 57 ? -5.334 1.480 -6.085 1.00 72.41 57 ALA A O 18
ATOM 19560 N N . MET A 1 58 ? -4.614 -0.567 -5.516 1.00 24.54 58 MET A N 18
ATOM 19561 C CA . MET A 1 58 ? -3.482 -0.574 -6.409 1.00 3.01 58 MET A CA 18
ATOM 19562 C C . MET A 1 58 ? -3.872 -0.368 -7.846 1.00 63.22 58 MET A C 18
ATOM 19563 O O . MET A 1 58 ? -3.168 0.300 -8.573 1.00 34.05 58 MET A O 18
ATOM 19577 N N . LYS A 1 59 ? -4.999 -0.930 -8.255 1.00 32.32 59 LYS A N 18
ATOM 19578 C CA . LYS A 1 59 ? -5.487 -0.736 -9.617 1.00 70.22 59 LYS A CA 18
ATOM 19579 C C . LYS A 1 59 ? -5.741 0.746 -9.882 1.00 41.12 59 LYS A C 18
ATOM 19580 O O . LYS A 1 59 ? -5.327 1.289 -10.897 1.00 14.02 59 LYS A O 18
ATOM 19599 N N . HIS A 1 60 ? -6.378 1.393 -8.937 1.00 62.04 60 HIS A N 18
ATOM 19600 C CA . HIS A 1 60 ? -6.723 2.781 -9.055 1.00 62.10 60 HIS A CA 18
ATOM 19601 C C . HIS A 1 60 ? -5.500 3.688 -8.909 1.00 51.43 60 HIS A C 18
ATOM 19602 O O . HIS A 1 60 ? -5.357 4.663 -9.640 1.00 14.50 60 HIS A O 18
ATOM 19617 N N . LEU A 1 61 ? -4.644 3.366 -7.969 1.00 13.31 61 LEU A N 18
ATOM 19618 C CA . LEU A 1 61 ? -3.456 4.167 -7.700 1.00 62.14 61 LEU A CA 18
ATOM 19619 C C . LEU A 1 61 ? -2.399 4.040 -8.801 1.00 51.11 61 LEU A C 18
ATOM 19620 O O . LEU A 1 61 ? -1.666 4.990 -9.069 1.00 21.53 61 LEU A O 18
ATOM 19636 N N . ASP A 1 62 ? -2.328 2.877 -9.432 1.00 43.02 62 ASP A N 18
ATOM 19637 C CA . ASP A 1 62 ? -1.346 2.639 -10.502 1.00 24.11 62 ASP A CA 18
ATOM 19638 C C . ASP A 1 62 ? -1.802 3.268 -11.810 1.00 3.40 62 ASP A C 18
ATOM 19639 O O . ASP A 1 62 ? -0.986 3.726 -12.622 1.00 71.15 62 ASP A O 18
ATOM 19648 N N . LYS A 1 63 ? -3.097 3.327 -12.002 1.00 74.13 63 LYS A N 18
ATOM 19649 C CA . LYS A 1 63 ? -3.638 3.872 -13.199 1.00 35.53 63 LYS A CA 18
ATOM 19650 C C . LYS A 1 63 ? -4.044 5.311 -12.994 1.00 35.03 63 LYS A C 18
ATOM 19651 O O . LYS A 1 63 ? -5.213 5.621 -12.745 1.00 74.03 63 LYS A O 18
ATOM 19670 N N . LYS A 1 64 ? -3.072 6.162 -13.035 1.00 42.41 64 LYS A N 18
ATOM 19671 C CA . LYS A 1 64 ? -3.267 7.572 -12.867 1.00 31.14 64 LYS A CA 18
ATOM 19672 C C . LYS A 1 64 ? -2.890 8.364 -14.108 1.00 13.12 64 LYS A C 18
ATOM 19673 O O . LYS A 1 64 ? -1.704 8.584 -14.359 1.00 38.27 64 LYS A O 18
ATOM 19693 N N . ALA A 1 1 ? 8.974 2.495 10.441 1.00 64.24 1 ALA A N 19
ATOM 19694 C CA . ALA A 1 1 ? 9.801 3.575 10.967 1.00 33.22 1 ALA A CA 19
ATOM 19695 C C . ALA A 1 1 ? 11.147 3.571 10.277 1.00 23.34 1 ALA A C 19
ATOM 19696 O O . ALA A 1 1 ? 11.804 2.529 10.213 1.00 14.11 1 ALA A O 19
ATOM 19705 N N . ARG A 1 2 ? 11.546 4.734 9.735 1.00 13.20 2 ARG A N 19
ATOM 19706 C CA . ARG A 1 2 ? 12.826 4.914 9.011 1.00 1.43 2 ARG A CA 19
ATOM 19707 C C . ARG A 1 2 ? 12.810 4.244 7.644 1.00 60.13 2 ARG A C 19
ATOM 19708 O O . ARG A 1 2 ? 12.994 4.901 6.619 1.00 51.25 2 ARG A O 19
ATOM 19729 N N . LYS A 1 3 ? 12.582 2.954 7.644 1.00 34.33 3 LYS A N 19
ATOM 19730 C CA . LYS A 1 3 ? 12.606 2.139 6.452 1.00 1.13 3 LYS A CA 19
ATOM 19731 C C . LYS A 1 3 ? 11.482 2.522 5.486 1.00 41.22 3 LYS A C 19
ATOM 19732 O O . LYS A 1 3 ? 10.425 3.039 5.891 1.00 21.12 3 LYS A O 19
ATOM 19751 N N . SER A 1 4 ? 11.721 2.270 4.221 1.00 11.44 4 SER A N 19
ATOM 19752 C CA . SER A 1 4 ? 10.710 2.416 3.197 1.00 71.23 4 SER A CA 19
ATOM 19753 C C . SER A 1 4 ? 10.119 1.038 2.917 1.00 31.33 4 SER A C 19
ATOM 19754 O O . SER A 1 4 ? 9.328 0.846 2.000 1.00 74.21 4 SER A O 19
ATOM 19762 N N . CYS A 1 5 ? 10.518 0.100 3.753 1.00 53.24 5 CYS A N 19
ATOM 19763 C CA . CYS A 1 5 ? 10.059 -1.249 3.709 1.00 54.35 5 CYS A CA 19
ATOM 19764 C C . CYS A 1 5 ? 9.293 -1.519 4.987 1.00 50.41 5 CYS A C 19
ATOM 19765 O O . CYS A 1 5 ? 9.532 -0.872 6.014 1.00 23.54 5 CYS A O 19
ATOM 19772 N N . CYS A 1 6 ? 8.414 -2.457 4.938 1.00 21.33 6 CYS A N 19
ATOM 19773 C CA . CYS A 1 6 ? 7.605 -2.811 6.043 1.00 52.11 6 CYS A CA 19
ATOM 19774 C C . CYS A 1 6 ? 7.884 -4.219 6.484 1.00 12.30 6 CYS A C 19
ATOM 19775 O O . CYS A 1 6 ? 8.268 -5.081 5.676 1.00 42.23 6 CYS A O 19
ATOM 19782 N N . LEU A 1 7 ? 7.714 -4.434 7.761 1.00 63.31 7 LEU A N 19
ATOM 19783 C CA . LEU A 1 7 ? 7.991 -5.690 8.397 1.00 41.52 7 LEU A CA 19
ATOM 19784 C C . LEU A 1 7 ? 6.680 -6.421 8.697 1.00 54.14 7 LEU A C 19
ATOM 19785 O O . LEU A 1 7 ? 6.636 -7.655 8.742 1.00 70.21 7 LEU A O 19
ATOM 19801 N N . LYS A 1 8 ? 5.615 -5.655 8.877 1.00 4.42 8 LYS A N 19
ATOM 19802 C CA . LYS A 1 8 ? 4.312 -6.183 9.182 1.00 75.03 8 LYS A CA 19
ATOM 19803 C C . LYS A 1 8 ? 3.267 -5.528 8.290 1.00 64.20 8 LYS A C 19
ATOM 19804 O O . LYS A 1 8 ? 3.544 -4.519 7.646 1.00 41.02 8 LYS A O 19
ATOM 19823 N N . TYR A 1 9 ? 2.087 -6.108 8.235 1.00 12.04 9 TYR A N 19
ATOM 19824 C CA . TYR A 1 9 ? 0.994 -5.539 7.470 1.00 21.00 9 TYR A CA 19
ATOM 19825 C C . TYR A 1 9 ? -0.046 -5.043 8.463 1.00 74.43 9 TYR A C 19
ATOM 19826 O O . TYR A 1 9 ? -0.162 -5.604 9.554 1.00 51.31 9 TYR A O 19
ATOM 19844 N N . THR A 1 10 ? -0.768 -4.002 8.121 1.00 73.30 10 THR A N 19
ATOM 19845 C CA . THR A 1 10 ? -1.829 -3.511 8.958 1.00 2.15 10 THR A CA 19
ATOM 19846 C C . THR A 1 10 ? -3.011 -4.483 8.900 1.00 2.43 10 THR A C 19
ATOM 19847 O O . THR A 1 10 ? -3.240 -5.133 7.871 1.00 42.51 10 THR A O 19
ATOM 19858 N N . LYS A 1 11 ? -3.728 -4.612 9.988 1.00 33.13 11 LYS A N 19
ATOM 19859 C CA . LYS A 1 11 ? -4.865 -5.505 10.021 1.00 51.33 11 LYS A CA 19
ATOM 19860 C C . LYS A 1 11 ? -6.157 -4.756 9.734 1.00 3.24 11 LYS A C 19
ATOM 19861 O O . LYS A 1 11 ? -7.232 -5.359 9.639 1.00 33.41 11 LYS A O 19
ATOM 19880 N N . ARG A 1 12 ? -6.061 -3.446 9.601 1.00 13.44 12 ARG A N 19
ATOM 19881 C CA . ARG A 1 12 ? -7.223 -2.642 9.308 1.00 30.44 12 ARG A CA 19
ATOM 19882 C C . ARG A 1 12 ? -7.103 -1.978 7.934 1.00 64.33 12 ARG A C 19
ATOM 19883 O O . ARG A 1 12 ? -6.108 -1.291 7.660 1.00 75.21 12 ARG A O 19
ATOM 19904 N N . PRO A 1 13 ? -8.109 -2.177 7.056 1.00 65.14 13 PRO A N 19
ATOM 19905 C CA . PRO A 1 13 ? -8.151 -1.546 5.737 1.00 65.10 13 PRO A CA 19
ATOM 19906 C C . PRO A 1 13 ? -8.153 -0.007 5.811 1.00 74.23 13 PRO A C 19
ATOM 19907 O O . PRO A 1 13 ? -8.757 0.596 6.706 1.00 51.40 13 PRO A O 19
ATOM 19918 N N . LEU A 1 14 ? -7.483 0.593 4.869 1.00 4.14 14 LEU A N 19
ATOM 19919 C CA . LEU A 1 14 ? -7.326 2.029 4.764 1.00 61.54 14 LEU A CA 19
ATOM 19920 C C . LEU A 1 14 ? -8.302 2.460 3.662 1.00 13.10 14 LEU A C 19
ATOM 19921 O O . LEU A 1 14 ? -8.343 1.796 2.610 1.00 3.44 14 LEU A O 19
ATOM 19937 N N . PRO A 1 15 ? -9.141 3.502 3.863 1.00 61.01 15 PRO A N 19
ATOM 19938 C CA . PRO A 1 15 ? -10.036 3.952 2.798 1.00 55.14 15 PRO A CA 19
ATOM 19939 C C . PRO A 1 15 ? -9.237 4.454 1.589 1.00 64.02 15 PRO A C 19
ATOM 19940 O O . PRO A 1 15 ? -8.298 5.241 1.734 1.00 30.30 15 PRO A O 19
ATOM 19951 N N . LEU A 1 16 ? -9.653 4.027 0.410 1.00 2.24 16 LEU A N 19
ATOM 19952 C CA . LEU A 1 16 ? -8.974 4.347 -0.839 1.00 45.04 16 LEU A CA 19
ATOM 19953 C C . LEU A 1 16 ? -9.015 5.819 -1.166 1.00 45.51 16 LEU A C 19
ATOM 19954 O O . LEU A 1 16 ? -8.062 6.386 -1.719 1.00 23.22 16 LEU A O 19
ATOM 19970 N N . LYS A 1 17 ? -10.107 6.433 -0.813 1.00 35.32 17 LYS A N 19
ATOM 19971 C CA . LYS A 1 17 ? -10.329 7.851 -1.041 1.00 42.40 17 LYS A CA 19
ATOM 19972 C C . LYS A 1 17 ? -9.349 8.722 -0.252 1.00 14.53 17 LYS A C 19
ATOM 19973 O O . LYS A 1 17 ? -9.311 9.923 -0.420 1.00 1.21 17 LYS A O 19
ATOM 19992 N N . ARG A 1 18 ? -8.591 8.104 0.629 1.00 71.33 18 ARG A N 19
ATOM 19993 C CA . ARG A 1 18 ? -7.667 8.846 1.490 1.00 43.03 18 ARG A CA 19
ATOM 19994 C C . ARG A 1 18 ? -6.201 8.485 1.161 1.00 14.02 18 ARG A C 19
ATOM 19995 O O . ARG A 1 18 ? -5.268 8.908 1.851 1.00 34.25 18 ARG A O 19
ATOM 20016 N N . ILE A 1 19 ? -6.004 7.763 0.091 1.00 13.12 19 ILE A N 19
ATOM 20017 C CA . ILE A 1 19 ? -4.680 7.285 -0.269 1.00 31.43 19 ILE A CA 19
ATOM 20018 C C . ILE A 1 19 ? -4.177 8.042 -1.497 1.00 11.53 19 ILE A C 19
ATOM 20019 O O . ILE A 1 19 ? -4.929 8.272 -2.445 1.00 25.41 19 ILE A O 19
ATOM 20035 N N . LYS A 1 20 ? -2.928 8.448 -1.461 1.00 30.11 20 LYS A N 19
ATOM 20036 C CA . LYS A 1 20 ? -2.321 9.157 -2.560 1.00 74.34 20 LYS A CA 19
ATOM 20037 C C . LYS A 1 20 ? -1.627 8.207 -3.525 1.00 65.21 20 LYS A C 19
ATOM 20038 O O . LYS A 1 20 ? -1.791 8.313 -4.745 1.00 44.04 20 LYS A O 19
ATOM 20057 N N . SER A 1 21 ? -0.869 7.277 -2.981 1.00 41.33 21 SER A N 19
ATOM 20058 C CA . SER A 1 21 ? -0.054 6.385 -3.780 1.00 23.15 21 SER A CA 19
ATOM 20059 C C . SER A 1 21 ? 0.509 5.304 -2.899 1.00 73.52 21 SER A C 19
ATOM 20060 O O . SER A 1 21 ? 0.315 5.339 -1.675 1.00 40.12 21 SER A O 19
ATOM 20068 N N . TYR A 1 22 ? 1.167 4.341 -3.491 1.00 55.34 22 TYR A N 19
ATOM 20069 C CA . TYR A 1 22 ? 1.782 3.294 -2.737 1.00 10.04 22 TYR A CA 19
ATOM 20070 C C . TYR A 1 22 ? 3.200 3.035 -3.223 1.00 35.11 22 TYR A C 19
ATOM 20071 O O . TYR A 1 22 ? 3.624 3.547 -4.264 1.00 34.35 22 TYR A O 19
ATOM 20089 N N . THR A 1 23 ? 3.902 2.230 -2.493 1.00 1.50 23 THR A N 19
ATOM 20090 C CA . THR A 1 23 ? 5.234 1.836 -2.824 1.00 61.25 23 THR A CA 19
ATOM 20091 C C . THR A 1 23 ? 5.264 0.315 -3.027 1.00 75.13 23 THR A C 19
ATOM 20092 O O . THR A 1 23 ? 4.705 -0.437 -2.216 1.00 11.42 23 THR A O 19
ATOM 20103 N N . ILE A 1 24 ? 5.877 -0.127 -4.116 1.00 72.43 24 ILE A N 19
ATOM 20104 C CA . ILE A 1 24 ? 5.994 -1.550 -4.398 1.00 62.43 24 ILE A CA 19
ATOM 20105 C C . ILE A 1 24 ? 7.162 -2.139 -3.614 1.00 41.43 24 ILE A C 19
ATOM 20106 O O . ILE A 1 24 ? 8.328 -1.867 -3.923 1.00 64.13 24 ILE A O 19
ATOM 20122 N N . GLN A 1 25 ? 6.848 -2.889 -2.593 1.00 63.41 25 GLN A N 19
ATOM 20123 C CA . GLN A 1 25 ? 7.847 -3.564 -1.804 1.00 21.23 25 GLN A CA 19
ATOM 20124 C C . GLN A 1 25 ? 7.949 -5.021 -2.189 1.00 4.25 25 GLN A C 19
ATOM 20125 O O . GLN A 1 25 ? 6.966 -5.764 -2.123 1.00 34.02 25 GLN A O 19
ATOM 20139 N N . SER A 1 26 ? 9.114 -5.416 -2.598 1.00 51.11 26 SER A N 19
ATOM 20140 C CA . SER A 1 26 ? 9.387 -6.777 -2.925 1.00 62.21 26 SER A CA 19
ATOM 20141 C C . SER A 1 26 ? 10.221 -7.399 -1.803 1.00 75.12 26 SER A C 19
ATOM 20142 O O . SER A 1 26 ? 10.981 -6.690 -1.117 1.00 14.21 26 SER A O 19
ATOM 20150 N N . ASN A 1 27 ? 10.110 -8.704 -1.612 1.00 21.44 27 ASN A N 19
ATOM 20151 C CA . ASN A 1 27 ? 10.821 -9.359 -0.519 1.00 61.55 27 ASN A CA 19
ATOM 20152 C C . ASN A 1 27 ? 12.272 -9.642 -0.884 1.00 11.52 27 ASN A C 19
ATOM 20153 O O . ASN A 1 27 ? 13.012 -10.237 -0.110 1.00 2.35 27 ASN A O 19
ATOM 20164 N N . GLU A 1 28 ? 12.676 -9.213 -2.067 1.00 52.41 28 GLU A N 19
ATOM 20165 C CA . GLU A 1 28 ? 14.059 -9.330 -2.468 1.00 11.51 28 GLU A CA 19
ATOM 20166 C C . GLU A 1 28 ? 14.927 -8.316 -1.701 1.00 54.21 28 GLU A C 19
ATOM 20167 O O . GLU A 1 28 ? 15.960 -8.669 -1.138 1.00 14.54 28 GLU A O 19
ATOM 20179 N N . ALA A 1 29 ? 14.475 -7.069 -1.641 1.00 30.22 29 ALA A N 19
ATOM 20180 C CA . ALA A 1 29 ? 15.240 -6.018 -0.973 1.00 73.52 29 ALA A CA 19
ATOM 20181 C C . ALA A 1 29 ? 14.697 -5.728 0.421 1.00 33.31 29 ALA A C 19
ATOM 20182 O O . ALA A 1 29 ? 15.432 -5.287 1.308 1.00 5.15 29 ALA A O 19
ATOM 20189 N N . CYS A 1 30 ? 13.429 -5.965 0.611 1.00 20.31 30 CYS A N 19
ATOM 20190 C CA . CYS A 1 30 ? 12.802 -5.759 1.895 1.00 33.25 30 CYS A CA 19
ATOM 20191 C C . CYS A 1 30 ? 12.531 -7.117 2.520 1.00 24.20 30 CYS A C 19
ATOM 20192 O O . CYS A 1 30 ? 12.591 -8.122 1.825 1.00 71.21 30 CYS A O 19
ATOM 20199 N N . ASN A 1 31 ? 12.257 -7.154 3.819 1.00 74.12 31 ASN A N 19
ATOM 20200 C CA . ASN A 1 31 ? 11.986 -8.426 4.526 1.00 32.21 31 ASN A CA 19
ATOM 20201 C C . ASN A 1 31 ? 10.855 -9.208 3.881 1.00 54.41 31 ASN A C 19
ATOM 20202 O O . ASN A 1 31 ? 11.006 -10.388 3.566 1.00 24.43 31 ASN A O 19
ATOM 20213 N N . ILE A 1 32 ? 9.741 -8.550 3.676 1.00 15.12 32 ILE A N 19
ATOM 20214 C CA . ILE A 1 32 ? 8.555 -9.188 3.123 1.00 42.10 32 ILE A CA 19
ATOM 20215 C C . ILE A 1 32 ? 8.066 -8.393 1.942 1.00 63.33 32 ILE A C 19
ATOM 20216 O O . ILE A 1 32 ? 8.676 -7.390 1.578 1.00 75.35 32 ILE A O 19
ATOM 20232 N N . LYS A 1 33 ? 7.007 -8.839 1.341 1.00 72.14 33 LYS A N 19
ATOM 20233 C CA . LYS A 1 33 ? 6.344 -8.092 0.311 1.00 63.22 33 LYS A CA 19
ATOM 20234 C C . LYS A 1 33 ? 5.145 -7.409 0.942 1.00 13.55 33 LYS A C 19
ATOM 20235 O O . LYS A 1 33 ? 4.202 -8.076 1.358 1.00 10.04 33 LYS A O 19
ATOM 20254 N N . ALA A 1 34 ? 5.199 -6.112 1.056 1.00 34.12 34 ALA A N 19
ATOM 20255 C CA . ALA A 1 34 ? 4.131 -5.349 1.654 1.00 32.33 34 ALA A CA 19
ATOM 20256 C C . ALA A 1 34 ? 3.985 -4.043 0.936 1.00 2.53 34 ALA A C 19
ATOM 20257 O O . ALA A 1 34 ? 4.882 -3.249 0.944 1.00 74.43 34 ALA A O 19
ATOM 20264 N N . ILE A 1 35 ? 2.877 -3.841 0.296 1.00 14.01 35 ILE A N 19
ATOM 20265 C CA . ILE A 1 35 ? 2.634 -2.589 -0.395 1.00 24.33 35 ILE A CA 19
ATOM 20266 C C . ILE A 1 35 ? 2.479 -1.463 0.633 1.00 75.30 35 ILE A C 19
ATOM 20267 O O . ILE A 1 35 ? 1.676 -1.573 1.572 1.00 0.45 35 ILE A O 19
ATOM 20283 N N . ILE A 1 36 ? 3.252 -0.401 0.478 1.00 45.01 36 ILE A N 19
ATOM 20284 C CA . ILE A 1 36 ? 3.209 0.674 1.439 1.00 15.52 36 ILE A CA 19
ATOM 20285 C C . ILE A 1 36 ? 2.297 1.755 0.926 1.00 45.45 36 ILE A C 19
ATOM 20286 O O . ILE A 1 36 ? 2.602 2.421 -0.048 1.00 50.44 36 ILE A O 19
ATOM 20302 N N . PHE A 1 37 ? 1.209 1.915 1.579 1.00 40.02 37 PHE A N 19
ATOM 20303 C CA . PHE A 1 37 ? 0.230 2.906 1.263 1.00 60.44 37 PHE A CA 19
ATOM 20304 C C . PHE A 1 37 ? 0.627 4.213 1.847 1.00 14.13 37 PHE A C 19
ATOM 20305 O O . PHE A 1 37 ? 1.248 4.270 2.891 1.00 32.31 37 PHE A O 19
ATOM 20322 N N . THR A 1 38 ? 0.343 5.242 1.162 1.00 63.24 38 THR A N 19
ATOM 20323 C CA . THR A 1 38 ? 0.597 6.542 1.663 1.00 63.24 38 THR A CA 19
ATOM 20324 C C . THR A 1 38 ? -0.681 7.361 1.576 1.00 64.15 38 THR A C 19
ATOM 20325 O O . THR A 1 38 ? -1.321 7.413 0.518 1.00 11.34 38 THR A O 19
ATOM 20336 N N . THR A 1 39 ? -1.052 7.996 2.661 1.00 3.35 39 THR A N 19
ATOM 20337 C CA . THR A 1 39 ? -2.281 8.731 2.696 1.00 21.30 39 THR A CA 19
ATOM 20338 C C . THR A 1 39 ? -2.076 10.123 2.209 1.00 13.54 39 THR A C 19
ATOM 20339 O O . THR A 1 39 ? -0.966 10.503 1.870 1.00 60.03 39 THR A O 19
ATOM 20350 N N . LYS A 1 40 ? -3.144 10.892 2.156 1.00 52.42 40 LYS A N 19
ATOM 20351 C CA . LYS A 1 40 ? -3.049 12.295 1.785 1.00 13.24 40 LYS A CA 19
ATOM 20352 C C . LYS A 1 40 ? -2.328 13.065 2.892 1.00 12.31 40 LYS A C 19
ATOM 20353 O O . LYS A 1 40 ? -1.858 14.185 2.696 1.00 35.42 40 LYS A O 19
ATOM 20372 N N . LYS A 1 41 ? -2.247 12.437 4.059 1.00 42.31 41 LYS A N 19
ATOM 20373 C CA . LYS A 1 41 ? -1.488 12.964 5.175 1.00 62.33 41 LYS A CA 19
ATOM 20374 C C . LYS A 1 41 ? -0.023 12.686 4.904 1.00 33.53 41 LYS A C 19
ATOM 20375 O O . LYS A 1 41 ? 0.867 13.284 5.502 1.00 40.31 41 LYS A O 19
ATOM 20394 N N . GLY A 1 42 ? 0.207 11.778 3.978 1.00 53.54 42 GLY A N 19
ATOM 20395 C CA . GLY A 1 42 ? 1.539 11.403 3.604 1.00 42.21 42 GLY A CA 19
ATOM 20396 C C . GLY A 1 42 ? 2.138 10.376 4.533 1.00 35.02 42 GLY A C 19
ATOM 20397 O O . GLY A 1 42 ? 3.348 10.153 4.537 1.00 62.22 42 GLY A O 19
ATOM 20401 N N . ARG A 1 43 ? 1.302 9.779 5.345 1.00 43.24 43 ARG A N 19
ATOM 20402 C CA . ARG A 1 43 ? 1.711 8.766 6.266 1.00 14.44 43 ARG A CA 19
ATOM 20403 C C . ARG A 1 43 ? 1.926 7.443 5.524 1.00 64.22 43 ARG A C 19
ATOM 20404 O O . ARG A 1 43 ? 1.249 7.176 4.538 1.00 52.04 43 ARG A O 19
ATOM 20425 N N . LYS A 1 44 ? 2.870 6.644 5.988 1.00 45.44 44 LYS A N 19
ATOM 20426 C CA . LYS A 1 44 ? 3.144 5.342 5.397 1.00 30.33 44 LYS A CA 19
ATOM 20427 C C . LYS A 1 44 ? 2.366 4.247 6.137 1.00 71.21 44 LYS A C 19
ATOM 20428 O O . LYS A 1 44 ? 2.494 4.089 7.352 1.00 4.44 44 LYS A O 19
ATOM 20447 N N . ILE A 1 45 ? 1.549 3.524 5.407 1.00 30.33 45 ILE A N 19
ATOM 20448 C CA . ILE A 1 45 ? 0.753 2.440 5.948 1.00 34.32 45 ILE A CA 19
ATOM 20449 C C . ILE A 1 45 ? 1.175 1.140 5.274 1.00 43.24 45 ILE A C 19
ATOM 20450 O O . ILE A 1 45 ? 1.118 1.021 4.067 1.00 43.03 45 ILE A O 19
ATOM 20466 N N . CYS A 1 46 ? 1.580 0.190 6.040 1.00 12.45 46 CYS A N 19
ATOM 20467 C CA . CYS A 1 46 ? 2.005 -1.088 5.505 1.00 1.25 46 CYS A CA 19
ATOM 20468 C C . CYS A 1 46 ? 0.796 -1.980 5.286 1.00 4.03 46 CYS A C 19
ATOM 20469 O O . CYS A 1 46 ? 0.125 -2.342 6.236 1.00 51.40 46 CYS A O 19
ATOM 20476 N N . ALA A 1 47 ? 0.507 -2.323 4.052 1.00 43.32 47 ALA A N 19
ATOM 20477 C CA . ALA A 1 47 ? -0.665 -3.120 3.763 1.00 32.24 47 ALA A CA 19
ATOM 20478 C C . ALA A 1 47 ? -0.305 -4.439 3.097 1.00 21.21 47 ALA A C 19
ATOM 20479 O O . ALA A 1 47 ? 0.681 -4.531 2.361 1.00 3.35 47 ALA A O 19
ATOM 20486 N N . ASN A 1 48 ? -1.088 -5.465 3.393 1.00 31.52 48 ASN A N 19
ATOM 20487 C CA . ASN A 1 48 ? -0.925 -6.785 2.805 1.00 51.45 48 ASN A CA 19
ATOM 20488 C C . ASN A 1 48 ? -1.438 -6.839 1.363 1.00 62.45 48 ASN A C 19
ATOM 20489 O O . ASN A 1 48 ? -2.620 -6.757 1.131 1.00 4.14 48 ASN A O 19
ATOM 20500 N N . PRO A 1 49 ? -0.525 -7.007 0.369 1.00 72.43 49 PRO A N 19
ATOM 20501 C CA . PRO A 1 49 ? -0.890 -7.068 -1.051 1.00 33.11 49 PRO A CA 19
ATOM 20502 C C . PRO A 1 49 ? -1.824 -8.208 -1.376 1.00 34.42 49 PRO A C 19
ATOM 20503 O O . PRO A 1 49 ? -2.485 -8.188 -2.402 1.00 72.53 49 PRO A O 19
ATOM 20514 N N . ASN A 1 50 ? -1.855 -9.226 -0.525 1.00 14.10 50 ASN A N 19
ATOM 20515 C CA . ASN A 1 50 ? -2.741 -10.335 -0.748 1.00 73.23 50 ASN A CA 19
ATOM 20516 C C . ASN A 1 50 ? -4.174 -9.942 -0.460 1.00 64.24 50 ASN A C 19
ATOM 20517 O O . ASN A 1 50 ? -5.111 -10.624 -0.885 1.00 53.55 50 ASN A O 19
ATOM 20528 N N . GLU A 1 51 ? -4.359 -8.837 0.266 1.00 64.25 51 GLU A N 19
ATOM 20529 C CA . GLU A 1 51 ? -5.687 -8.391 0.604 1.00 73.04 51 GLU A CA 19
ATOM 20530 C C . GLU A 1 51 ? -6.307 -7.760 -0.599 1.00 75.34 51 GLU A C 19
ATOM 20531 O O . GLU A 1 51 ? -5.697 -6.910 -1.248 1.00 12.31 51 GLU A O 19
ATOM 20543 N N . LYS A 1 52 ? -7.511 -8.153 -0.887 1.00 53.44 52 LYS A N 19
ATOM 20544 C CA . LYS A 1 52 ? -8.192 -7.713 -2.071 1.00 24.32 52 LYS A CA 19
ATOM 20545 C C . LYS A 1 52 ? -8.443 -6.211 -2.056 1.00 73.52 52 LYS A C 19
ATOM 20546 O O . LYS A 1 52 ? -8.423 -5.576 -3.105 1.00 2.43 52 LYS A O 19
ATOM 20565 N N . TRP A 1 53 ? -8.645 -5.633 -0.862 1.00 71.01 53 TRP A N 19
ATOM 20566 C CA . TRP A 1 53 ? -8.860 -4.186 -0.769 1.00 51.21 53 TRP A CA 19
ATOM 20567 C C . TRP A 1 53 ? -7.601 -3.434 -1.231 1.00 73.10 53 TRP A C 19
ATOM 20568 O O . TRP A 1 53 ? -7.684 -2.353 -1.825 1.00 40.32 53 TRP A O 19
ATOM 20589 N N . VAL A 1 54 ? -6.450 -4.037 -0.973 1.00 13.31 54 VAL A N 19
ATOM 20590 C CA . VAL A 1 54 ? -5.169 -3.489 -1.365 1.00 11.14 54 VAL A CA 19
ATOM 20591 C C . VAL A 1 54 ? -5.017 -3.569 -2.860 1.00 61.34 54 VAL A C 19
ATOM 20592 O O . VAL A 1 54 ? -4.574 -2.619 -3.508 1.00 44.12 54 VAL A O 19
ATOM 20605 N N . GLN A 1 55 ? -5.426 -4.689 -3.403 1.00 64.22 55 GLN A N 19
ATOM 20606 C CA . GLN A 1 55 ? -5.320 -4.937 -4.811 1.00 10.43 55 GLN A CA 19
ATOM 20607 C C . GLN A 1 55 ? -6.170 -3.957 -5.598 1.00 62.32 55 GLN A C 19
ATOM 20608 O O . GLN A 1 55 ? -5.725 -3.411 -6.592 1.00 55.02 55 GLN A O 19
ATOM 20622 N N . LYS A 1 56 ? -7.386 -3.711 -5.111 1.00 23.31 56 LYS A N 19
ATOM 20623 C CA . LYS A 1 56 ? -8.293 -2.741 -5.728 1.00 0.22 56 LYS A CA 19
ATOM 20624 C C . LYS A 1 56 ? -7.668 -1.352 -5.694 1.00 3.15 56 LYS A C 19
ATOM 20625 O O . LYS A 1 56 ? -7.714 -0.601 -6.683 1.00 33.11 56 LYS A O 19
ATOM 20644 N N . ALA A 1 57 ? -7.071 -1.026 -4.550 1.00 44.44 57 ALA A N 19
ATOM 20645 C CA . ALA A 1 57 ? -6.445 0.262 -4.343 1.00 22.42 57 ALA A CA 19
ATOM 20646 C C . ALA A 1 57 ? -5.330 0.472 -5.320 1.00 42.01 57 ALA A C 19
ATOM 20647 O O . ALA A 1 57 ? -5.223 1.536 -5.905 1.00 63.13 57 ALA A O 19
ATOM 20654 N N . MET A 1 58 ? -4.526 -0.559 -5.517 1.00 75.11 58 MET A N 19
ATOM 20655 C CA . MET A 1 58 ? -3.383 -0.488 -6.393 1.00 13.33 58 MET A CA 19
ATOM 20656 C C . MET A 1 58 ? -3.737 -0.048 -7.803 1.00 10.32 58 MET A C 19
ATOM 20657 O O . MET A 1 58 ? -3.060 0.801 -8.375 1.00 15.04 58 MET A O 19
ATOM 20671 N N . LYS A 1 59 ? -4.818 -0.582 -8.341 1.00 22.54 59 LYS A N 19
ATOM 20672 C CA . LYS A 1 59 ? -5.268 -0.177 -9.667 1.00 55.13 59 LYS A CA 19
ATOM 20673 C C . LYS A 1 59 ? -5.670 1.289 -9.683 1.00 62.31 59 LYS A C 19
ATOM 20674 O O . LYS A 1 59 ? -5.233 2.053 -10.533 1.00 2.34 59 LYS A O 19
ATOM 20693 N N . HIS A 1 60 ? -6.448 1.689 -8.714 1.00 53.54 60 HIS A N 19
ATOM 20694 C CA . HIS A 1 60 ? -6.932 3.046 -8.645 1.00 23.23 60 HIS A CA 19
ATOM 20695 C C . HIS A 1 60 ? -5.783 4.027 -8.398 1.00 70.44 60 HIS A C 19
ATOM 20696 O O . HIS A 1 60 ? -5.804 5.153 -8.871 1.00 22.51 60 HIS A O 19
ATOM 20711 N N . LEU A 1 61 ? -4.803 3.588 -7.662 1.00 41.44 61 LEU A N 19
ATOM 20712 C CA . LEU A 1 61 ? -3.656 4.401 -7.358 1.00 5.33 61 LEU A CA 19
ATOM 20713 C C . LEU A 1 61 ? -2.732 4.568 -8.554 1.00 34.50 61 LEU A C 19
ATOM 20714 O O . LEU A 1 61 ? -2.106 5.621 -8.704 1.00 11.01 61 LEU A O 19
ATOM 20730 N N . ASP A 1 62 ? -2.648 3.556 -9.416 1.00 50.14 62 ASP A N 19
ATOM 20731 C CA . ASP A 1 62 ? -1.796 3.673 -10.602 1.00 61.32 62 ASP A CA 19
ATOM 20732 C C . ASP A 1 62 ? -2.440 4.456 -11.715 1.00 31.33 62 ASP A C 19
ATOM 20733 O O . ASP A 1 62 ? -1.745 5.153 -12.475 1.00 62.14 62 ASP A O 19
ATOM 20742 N N . LYS A 1 63 ? -3.739 4.392 -11.817 1.00 72.04 63 LYS A N 19
ATOM 20743 C CA . LYS A 1 63 ? -4.418 5.156 -12.814 1.00 3.33 63 LYS A CA 19
ATOM 20744 C C . LYS A 1 63 ? -5.538 5.980 -12.257 1.00 65.11 63 LYS A C 19
ATOM 20745 O O . LYS A 1 63 ? -6.667 5.518 -12.080 1.00 70.22 63 LYS A O 19
ATOM 20764 N N . LYS A 1 64 ? -5.201 7.181 -11.932 1.00 2.34 64 LYS A N 19
ATOM 20765 C CA . LYS A 1 64 ? -6.141 8.155 -11.472 1.00 45.22 64 LYS A CA 19
ATOM 20766 C C . LYS A 1 64 ? -5.868 9.471 -12.195 1.00 52.40 64 LYS A C 19
ATOM 20767 O O . LYS A 1 64 ? -5.212 10.358 -11.653 1.00 37.66 64 LYS A O 19
ATOM 20787 N N . ALA A 1 1 ? 18.272 6.237 10.064 1.00 44.30 1 ALA A N 20
ATOM 20788 C CA . ALA A 1 1 ? 17.870 5.052 9.325 1.00 33.01 1 ALA A CA 20
ATOM 20789 C C . ALA A 1 1 ? 16.528 5.282 8.685 1.00 65.33 1 ALA A C 20
ATOM 20790 O O . ALA A 1 1 ? 15.515 5.410 9.372 1.00 11.25 1 ALA A O 20
ATOM 20799 N N . ARG A 1 2 ? 16.522 5.369 7.388 1.00 1.24 2 ARG A N 20
ATOM 20800 C CA . ARG A 1 2 ? 15.315 5.543 6.646 1.00 5.52 2 ARG A CA 20
ATOM 20801 C C . ARG A 1 2 ? 14.765 4.178 6.321 1.00 25.03 2 ARG A C 20
ATOM 20802 O O . ARG A 1 2 ? 15.408 3.387 5.615 1.00 70.11 2 ARG A O 20
ATOM 20823 N N . LYS A 1 3 ? 13.618 3.870 6.854 1.00 45.54 3 LYS A N 20
ATOM 20824 C CA . LYS A 1 3 ? 13.029 2.592 6.609 1.00 1.35 3 LYS A CA 20
ATOM 20825 C C . LYS A 1 3 ? 11.647 2.741 6.038 1.00 31.41 3 LYS A C 20
ATOM 20826 O O . LYS A 1 3 ? 10.698 3.090 6.745 1.00 71.31 3 LYS A O 20
ATOM 20845 N N . SER A 1 4 ? 11.540 2.503 4.773 1.00 24.14 4 SER A N 20
ATOM 20846 C CA . SER A 1 4 ? 10.283 2.535 4.102 1.00 62.21 4 SER A CA 20
ATOM 20847 C C . SER A 1 4 ? 9.910 1.099 3.752 1.00 44.31 4 SER A C 20
ATOM 20848 O O . SER A 1 4 ? 9.198 0.846 2.808 1.00 21.10 4 SER A O 20
ATOM 20856 N N . CYS A 1 5 ? 10.368 0.183 4.579 1.00 44.14 5 CYS A N 20
ATOM 20857 C CA . CYS A 1 5 ? 10.060 -1.215 4.440 1.00 53.30 5 CYS A CA 20
ATOM 20858 C C . CYS A 1 5 ? 9.242 -1.627 5.637 1.00 63.23 5 CYS A C 20
ATOM 20859 O O . CYS A 1 5 ? 9.372 -1.044 6.727 1.00 21.33 5 CYS A O 20
ATOM 20866 N N . CYS A 1 6 ? 8.410 -2.591 5.445 1.00 61.03 6 CYS A N 20
ATOM 20867 C CA . CYS A 1 6 ? 7.547 -3.075 6.455 1.00 72.53 6 CYS A CA 20
ATOM 20868 C C . CYS A 1 6 ? 7.848 -4.521 6.767 1.00 65.15 6 CYS A C 20
ATOM 20869 O O . CYS A 1 6 ? 8.328 -5.272 5.909 1.00 51.45 6 CYS A O 20
ATOM 20876 N N . LEU A 1 7 ? 7.595 -4.890 7.992 1.00 23.02 7 LEU A N 20
ATOM 20877 C CA . LEU A 1 7 ? 7.825 -6.236 8.486 1.00 25.44 7 LEU A CA 20
ATOM 20878 C C . LEU A 1 7 ? 6.491 -6.907 8.779 1.00 41.31 7 LEU A C 20
ATOM 20879 O O . LEU A 1 7 ? 6.404 -8.129 8.895 1.00 70.10 7 LEU A O 20
ATOM 20895 N N . LYS A 1 8 ? 5.451 -6.098 8.898 1.00 12.52 8 LYS A N 20
ATOM 20896 C CA . LYS A 1 8 ? 4.111 -6.587 9.178 1.00 54.25 8 LYS A CA 20
ATOM 20897 C C . LYS A 1 8 ? 3.142 -5.890 8.239 1.00 13.52 8 LYS A C 20
ATOM 20898 O O . LYS A 1 8 ? 3.501 -4.887 7.613 1.00 3.24 8 LYS A O 20
ATOM 20917 N N . TYR A 1 9 ? 1.940 -6.417 8.124 1.00 24.10 9 TYR A N 20
ATOM 20918 C CA . TYR A 1 9 ? 0.906 -5.782 7.330 1.00 21.45 9 TYR A CA 20
ATOM 20919 C C . TYR A 1 9 ? -0.165 -5.247 8.297 1.00 4.53 9 TYR A C 20
ATOM 20920 O O . TYR A 1 9 ? -0.309 -5.765 9.418 1.00 52.43 9 TYR A O 20
ATOM 20938 N N . THR A 1 10 ? -0.876 -4.222 7.897 1.00 21.31 10 THR A N 20
ATOM 20939 C CA . THR A 1 10 ? -1.931 -3.655 8.698 1.00 34.01 10 THR A CA 20
ATOM 20940 C C . THR A 1 10 ? -3.144 -4.592 8.729 1.00 72.24 10 THR A C 20
ATOM 20941 O O . THR A 1 10 ? -3.477 -5.221 7.724 1.00 3.44 10 THR A O 20
ATOM 20952 N N . LYS A 1 11 ? -3.776 -4.709 9.874 1.00 31.32 11 LYS A N 20
ATOM 20953 C CA . LYS A 1 11 ? -4.976 -5.518 9.987 1.00 12.34 11 LYS A CA 20
ATOM 20954 C C . LYS A 1 11 ? -6.182 -4.684 9.563 1.00 11.21 11 LYS A C 20
ATOM 20955 O O . LYS A 1 11 ? -7.206 -5.214 9.116 1.00 64.31 11 LYS A O 20
ATOM 20974 N N . ARG A 1 12 ? -6.030 -3.388 9.695 1.00 4.30 12 ARG A N 20
ATOM 20975 C CA . ARG A 1 12 ? -7.077 -2.435 9.430 1.00 5.01 12 ARG A CA 20
ATOM 20976 C C . ARG A 1 12 ? -6.942 -1.873 8.028 1.00 54.12 12 ARG A C 20
ATOM 20977 O O . ARG A 1 12 ? -5.876 -1.352 7.670 1.00 42.54 12 ARG A O 20
ATOM 20998 N N . PRO A 1 13 ? -8.001 -1.972 7.217 1.00 0.42 13 PRO A N 20
ATOM 20999 C CA . PRO A 1 13 ? -8.001 -1.431 5.869 1.00 65.31 13 PRO A CA 20
ATOM 21000 C C . PRO A 1 13 ? -7.935 0.103 5.891 1.00 13.31 13 PRO A C 20
ATOM 21001 O O . PRO A 1 13 ? -8.393 0.745 6.844 1.00 25.20 13 PRO A O 20
ATOM 21012 N N . LEU A 1 14 ? -7.354 0.667 4.879 1.00 33.04 14 LEU A N 20
ATOM 21013 C CA . LEU A 1 14 ? -7.228 2.100 4.744 1.00 4.03 14 LEU A CA 20
ATOM 21014 C C . LEU A 1 14 ? -8.181 2.543 3.653 1.00 42.20 14 LEU A C 20
ATOM 21015 O O . LEU A 1 14 ? -8.156 1.972 2.558 1.00 44.24 14 LEU A O 20
ATOM 21031 N N . PRO A 1 15 ? -9.063 3.516 3.920 1.00 23.32 15 PRO A N 20
ATOM 21032 C CA . PRO A 1 15 ? -9.984 4.011 2.900 1.00 41.31 15 PRO A CA 20
ATOM 21033 C C . PRO A 1 15 ? -9.224 4.627 1.724 1.00 10.45 15 PRO A C 20
ATOM 21034 O O . PRO A 1 15 ? -8.301 5.424 1.913 1.00 33.43 15 PRO A O 20
ATOM 21045 N N . LEU A 1 16 ? -9.659 4.290 0.530 1.00 72.14 16 LEU A N 20
ATOM 21046 C CA . LEU A 1 16 ? -9.016 4.701 -0.718 1.00 42.31 16 LEU A CA 20
ATOM 21047 C C . LEU A 1 16 ? -9.044 6.203 -0.932 1.00 41.42 16 LEU A C 20
ATOM 21048 O O . LEU A 1 16 ? -8.129 6.777 -1.535 1.00 21.53 16 LEU A O 20
ATOM 21064 N N . LYS A 1 17 ? -10.080 6.839 -0.427 1.00 4.05 17 LYS A N 20
ATOM 21065 C CA . LYS A 1 17 ? -10.250 8.295 -0.530 1.00 12.42 17 LYS A CA 20
ATOM 21066 C C . LYS A 1 17 ? -9.125 9.035 0.182 1.00 21.50 17 LYS A C 20
ATOM 21067 O O . LYS A 1 17 ? -8.995 10.240 0.059 1.00 61.21 17 LYS A O 20
ATOM 21086 N N . ARG A 1 18 ? -8.350 8.311 0.938 1.00 51.24 18 ARG A N 20
ATOM 21087 C CA . ARG A 1 18 ? -7.312 8.894 1.786 1.00 44.34 18 ARG A CA 20
ATOM 21088 C C . ARG A 1 18 ? -5.921 8.491 1.325 1.00 41.34 18 ARG A C 20
ATOM 21089 O O . ARG A 1 18 ? -4.922 8.823 1.966 1.00 63.04 18 ARG A O 20
ATOM 21110 N N . ILE A 1 19 ? -5.850 7.840 0.204 1.00 14.02 19 ILE A N 20
ATOM 21111 C CA . ILE A 1 19 ? -4.609 7.278 -0.268 1.00 14.12 19 ILE A CA 20
ATOM 21112 C C . ILE A 1 19 ? -4.153 8.029 -1.493 1.00 23.05 19 ILE A C 20
ATOM 21113 O O . ILE A 1 19 ? -4.922 8.215 -2.440 1.00 64.14 19 ILE A O 20
ATOM 21129 N N . LYS A 1 20 ? -2.933 8.483 -1.472 1.00 13.42 20 LYS A N 20
ATOM 21130 C CA . LYS A 1 20 ? -2.384 9.165 -2.607 1.00 41.02 20 LYS A CA 20
ATOM 21131 C C . LYS A 1 20 ? -1.769 8.190 -3.596 1.00 43.31 20 LYS A C 20
ATOM 21132 O O . LYS A 1 20 ? -1.946 8.333 -4.798 1.00 12.31 20 LYS A O 20
ATOM 21151 N N . SER A 1 21 ? -1.058 7.193 -3.080 1.00 52.54 21 SER A N 20
ATOM 21152 C CA . SER A 1 21 ? -0.303 6.273 -3.907 1.00 21.21 21 SER A CA 20
ATOM 21153 C C . SER A 1 21 ? 0.271 5.181 -3.035 1.00 72.52 21 SER A C 20
ATOM 21154 O O . SER A 1 21 ? 0.136 5.242 -1.805 1.00 31.11 21 SER A O 20
ATOM 21162 N N . TYR A 1 22 ? 0.889 4.195 -3.642 1.00 22.03 22 TYR A N 20
ATOM 21163 C CA . TYR A 1 22 ? 1.524 3.152 -2.899 1.00 72.12 22 TYR A CA 20
ATOM 21164 C C . TYR A 1 22 ? 2.944 2.957 -3.372 1.00 34.02 22 TYR A C 20
ATOM 21165 O O . TYR A 1 22 ? 3.318 3.399 -4.460 1.00 43.51 22 TYR A O 20
ATOM 21183 N N . THR A 1 23 ? 3.718 2.314 -2.567 1.00 10.04 23 THR A N 20
ATOM 21184 C CA . THR A 1 23 ? 5.067 1.990 -2.881 1.00 2.20 23 THR A CA 20
ATOM 21185 C C . THR A 1 23 ? 5.197 0.477 -2.878 1.00 52.01 23 THR A C 20
ATOM 21186 O O . THR A 1 23 ? 4.621 -0.204 -2.013 1.00 13.44 23 THR A O 20
ATOM 21197 N N . ILE A 1 24 ? 5.899 -0.047 -3.842 1.00 41.15 24 ILE A N 20
ATOM 21198 C CA . ILE A 1 24 ? 6.081 -1.457 -3.956 1.00 64.32 24 ILE A CA 20
ATOM 21199 C C . ILE A 1 24 ? 7.299 -1.885 -3.160 1.00 73.32 24 ILE A C 20
ATOM 21200 O O . ILE A 1 24 ? 8.443 -1.561 -3.514 1.00 62.03 24 ILE A O 20
ATOM 21216 N N . GLN A 1 25 ? 7.058 -2.582 -2.091 1.00 20.24 25 GLN A N 20
ATOM 21217 C CA . GLN A 1 25 ? 8.118 -3.107 -1.292 1.00 10.11 25 GLN A CA 20
ATOM 21218 C C . GLN A 1 25 ? 8.517 -4.456 -1.811 1.00 63.42 25 GLN A C 20
ATOM 21219 O O . GLN A 1 25 ? 7.711 -5.392 -1.844 1.00 34.21 25 GLN A O 20
ATOM 21233 N N . SER A 1 26 ? 9.742 -4.551 -2.229 1.00 43.15 26 SER A N 20
ATOM 21234 C CA . SER A 1 26 ? 10.250 -5.765 -2.738 1.00 70.13 26 SER A CA 20
ATOM 21235 C C . SER A 1 26 ? 10.885 -6.552 -1.611 1.00 4.32 26 SER A C 20
ATOM 21236 O O . SER A 1 26 ? 11.598 -5.997 -0.764 1.00 12.34 26 SER A O 20
ATOM 21244 N N . ASN A 1 27 ? 10.635 -7.840 -1.613 1.00 62.32 27 ASN A N 20
ATOM 21245 C CA . ASN A 1 27 ? 11.135 -8.757 -0.631 1.00 3.24 27 ASN A CA 20
ATOM 21246 C C . ASN A 1 27 ? 12.664 -8.906 -0.806 1.00 51.52 27 ASN A C 20
ATOM 21247 O O . ASN A 1 27 ? 13.353 -9.470 0.022 1.00 21.31 27 ASN A O 20
ATOM 21258 N N . GLU A 1 28 ? 13.177 -8.377 -1.901 1.00 1.21 28 GLU A N 20
ATOM 21259 C CA . GLU A 1 28 ? 14.593 -8.387 -2.156 1.00 32.41 28 GLU A CA 20
ATOM 21260 C C . GLU A 1 28 ? 15.323 -7.408 -1.224 1.00 42.53 28 GLU A C 20
ATOM 21261 O O . GLU A 1 28 ? 16.351 -7.746 -0.632 1.00 35.53 28 GLU A O 20
ATOM 21273 N N . ALA A 1 29 ? 14.763 -6.215 -1.067 1.00 1.42 29 ALA A N 20
ATOM 21274 C CA . ALA A 1 29 ? 15.410 -5.160 -0.286 1.00 43.45 29 ALA A CA 20
ATOM 21275 C C . ALA A 1 29 ? 14.757 -4.967 1.085 1.00 14.25 29 ALA A C 20
ATOM 21276 O O . ALA A 1 29 ? 15.240 -4.192 1.915 1.00 74.41 29 ALA A O 20
ATOM 21283 N N . CYS A 1 30 ? 13.677 -5.655 1.319 1.00 61.11 30 CYS A N 20
ATOM 21284 C CA . CYS A 1 30 ? 12.961 -5.535 2.570 1.00 65.33 30 CYS A CA 20
ATOM 21285 C C . CYS A 1 30 ? 12.676 -6.932 3.114 1.00 4.33 30 CYS A C 20
ATOM 21286 O O . CYS A 1 30 ? 12.885 -7.911 2.406 1.00 74.12 30 CYS A O 20
ATOM 21293 N N . ASN A 1 31 ? 12.215 -7.030 4.363 1.00 24.24 31 ASN A N 20
ATOM 21294 C CA . ASN A 1 31 ? 11.931 -8.344 4.997 1.00 54.50 31 ASN A CA 20
ATOM 21295 C C . ASN A 1 31 ? 10.859 -9.132 4.249 1.00 3.35 31 ASN A C 20
ATOM 21296 O O . ASN A 1 31 ? 11.010 -10.319 3.995 1.00 22.04 31 ASN A O 20
ATOM 21307 N N . ILE A 1 32 ? 9.786 -8.469 3.904 1.00 65.12 32 ILE A N 20
ATOM 21308 C CA . ILE A 1 32 ? 8.660 -9.117 3.241 1.00 65.13 32 ILE A CA 20
ATOM 21309 C C . ILE A 1 32 ? 8.243 -8.289 2.058 1.00 62.42 32 ILE A C 20
ATOM 21310 O O . ILE A 1 32 ? 8.865 -7.267 1.771 1.00 50.01 32 ILE A O 20
ATOM 21326 N N . LYS A 1 33 ? 7.234 -8.727 1.356 1.00 51.30 33 LYS A N 20
ATOM 21327 C CA . LYS A 1 33 ? 6.647 -7.914 0.333 1.00 5.32 33 LYS A CA 20
ATOM 21328 C C . LYS A 1 33 ? 5.370 -7.312 0.900 1.00 0.35 33 LYS A C 20
ATOM 21329 O O . LYS A 1 33 ? 4.429 -8.041 1.209 1.00 62.52 33 LYS A O 20
ATOM 21348 N N . ALA A 1 34 ? 5.348 -6.013 1.076 1.00 73.33 34 ALA A N 20
ATOM 21349 C CA . ALA A 1 34 ? 4.186 -5.340 1.606 1.00 34.24 34 ALA A CA 20
ATOM 21350 C C . ALA A 1 34 ? 3.949 -4.076 0.825 1.00 54.03 34 ALA A C 20
ATOM 21351 O O . ALA A 1 34 ? 4.803 -3.229 0.769 1.00 54.25 34 ALA A O 20
ATOM 21358 N N . ILE A 1 35 ? 2.817 -3.972 0.182 1.00 11.12 35 ILE A N 20
ATOM 21359 C CA . ILE A 1 35 ? 2.501 -2.769 -0.544 1.00 43.30 35 ILE A CA 20
ATOM 21360 C C . ILE A 1 35 ? 2.200 -1.662 0.423 1.00 12.34 35 ILE A C 20
ATOM 21361 O O . ILE A 1 35 ? 1.328 -1.776 1.274 1.00 52.21 35 ILE A O 20
ATOM 21377 N N . ILE A 1 36 ? 2.934 -0.619 0.291 1.00 51.10 36 ILE A N 20
ATOM 21378 C CA . ILE A 1 36 ? 2.918 0.435 1.226 1.00 14.11 36 ILE A CA 20
ATOM 21379 C C . ILE A 1 36 ? 2.039 1.545 0.740 1.00 3.55 36 ILE A C 20
ATOM 21380 O O . ILE A 1 36 ? 2.347 2.218 -0.226 1.00 62.42 36 ILE A O 20
ATOM 21396 N N . PHE A 1 37 ? 0.964 1.712 1.405 1.00 35.22 37 PHE A N 20
ATOM 21397 C CA . PHE A 1 37 ? 0.006 2.718 1.117 1.00 3.13 37 PHE A CA 20
ATOM 21398 C C . PHE A 1 37 ? 0.430 3.994 1.717 1.00 21.15 37 PHE A C 20
ATOM 21399 O O . PHE A 1 37 ? 0.850 4.037 2.843 1.00 44.22 37 PHE A O 20
ATOM 21416 N N . THR A 1 38 ? 0.388 5.008 0.964 1.00 73.02 38 THR A N 20
ATOM 21417 C CA . THR A 1 38 ? 0.739 6.280 1.466 1.00 44.33 38 THR A CA 20
ATOM 21418 C C . THR A 1 38 ? -0.476 7.201 1.433 1.00 20.22 38 THR A C 20
ATOM 21419 O O . THR A 1 38 ? -1.144 7.341 0.389 1.00 0.22 38 THR A O 20
ATOM 21430 N N . THR A 1 39 ? -0.762 7.824 2.553 1.00 73.41 39 THR A N 20
ATOM 21431 C CA . THR A 1 39 ? -1.905 8.678 2.662 1.00 3.32 39 THR A CA 20
ATOM 21432 C C . THR A 1 39 ? -1.583 10.058 2.173 1.00 2.11 39 THR A C 20
ATOM 21433 O O . THR A 1 39 ? -0.463 10.326 1.746 1.00 2.03 39 THR A O 20
ATOM 21444 N N . LYS A 1 40 ? -2.555 10.928 2.199 1.00 42.30 40 LYS A N 20
ATOM 21445 C CA . LYS A 1 40 ? -2.347 12.309 1.796 1.00 42.30 40 LYS A CA 20
ATOM 21446 C C . LYS A 1 40 ? -1.412 13.016 2.762 1.00 35.23 40 LYS A C 20
ATOM 21447 O O . LYS A 1 40 ? -0.773 14.010 2.411 1.00 2.40 40 LYS A O 20
ATOM 21466 N N . LYS A 1 41 ? -1.345 12.501 3.976 1.00 20.01 41 LYS A N 20
ATOM 21467 C CA . LYS A 1 41 ? -0.414 13.003 4.964 1.00 31.12 41 LYS A CA 20
ATOM 21468 C C . LYS A 1 41 ? 0.963 12.465 4.651 1.00 21.24 41 LYS A C 20
ATOM 21469 O O . LYS A 1 41 ? 1.978 12.979 5.112 1.00 44.01 41 LYS A O 20
ATOM 21488 N N . GLY A 1 42 ? 0.979 11.440 3.834 1.00 62.44 42 GLY A N 20
ATOM 21489 C CA . GLY A 1 42 ? 2.202 10.869 3.381 1.00 43.10 42 GLY A CA 20
ATOM 21490 C C . GLY A 1 42 ? 2.748 9.796 4.290 1.00 31.01 42 GLY A C 20
ATOM 21491 O O . GLY A 1 42 ? 3.909 9.406 4.172 1.00 11.32 42 GLY A O 20
ATOM 21495 N N . ARG A 1 43 ? 1.926 9.334 5.204 1.00 71.41 43 ARG A N 20
ATOM 21496 C CA . ARG A 1 43 ? 2.309 8.258 6.103 1.00 40.20 43 ARG A CA 20
ATOM 21497 C C . ARG A 1 43 ? 2.410 6.942 5.350 1.00 40.52 43 ARG A C 20
ATOM 21498 O O . ARG A 1 43 ? 1.755 6.760 4.324 1.00 52.42 43 ARG A O 20
ATOM 21519 N N . LYS A 1 44 ? 3.224 6.039 5.858 1.00 10.12 44 LYS A N 20
ATOM 21520 C CA . LYS A 1 44 ? 3.427 4.746 5.232 1.00 62.51 44 LYS A CA 20
ATOM 21521 C C . LYS A 1 44 ? 2.572 3.678 5.916 1.00 65.24 44 LYS A C 20
ATOM 21522 O O . LYS A 1 44 ? 2.766 3.366 7.097 1.00 31.23 44 LYS A O 20
ATOM 21541 N N . ILE A 1 45 ? 1.618 3.158 5.185 1.00 32.02 45 ILE A N 20
ATOM 21542 C CA . ILE A 1 45 ? 0.725 2.133 5.664 1.00 34.30 45 ILE A CA 20
ATOM 21543 C C . ILE A 1 45 ? 1.095 0.806 5.024 1.00 1.01 45 ILE A C 20
ATOM 21544 O O . ILE A 1 45 ? 0.937 0.612 3.828 1.00 54.51 45 ILE A O 20
ATOM 21560 N N . CYS A 1 46 ? 1.580 -0.072 5.813 1.00 5.24 46 CYS A N 20
ATOM 21561 C CA . CYS A 1 46 ? 2.013 -1.372 5.368 1.00 44.14 46 CYS A CA 20
ATOM 21562 C C . CYS A 1 46 ? 0.799 -2.245 5.101 1.00 43.02 46 CYS A C 20
ATOM 21563 O O . CYS A 1 46 ? 0.129 -2.653 6.024 1.00 11.13 46 CYS A O 20
ATOM 21570 N N . ALA A 1 47 ? 0.500 -2.513 3.859 1.00 20.44 47 ALA A N 20
ATOM 21571 C CA . ALA A 1 47 ? -0.672 -3.283 3.539 1.00 20.52 47 ALA A CA 20
ATOM 21572 C C . ALA A 1 47 ? -0.318 -4.582 2.851 1.00 53.24 47 ALA A C 20
ATOM 21573 O O . ALA A 1 47 ? 0.673 -4.670 2.127 1.00 4.11 47 ALA A O 20
ATOM 21580 N N . ASN A 1 48 ? -1.103 -5.599 3.115 1.00 24.02 48 ASN A N 20
ATOM 21581 C CA . ASN A 1 48 ? -0.937 -6.889 2.484 1.00 44.14 48 ASN A CA 20
ATOM 21582 C C . ASN A 1 48 ? -1.449 -6.875 1.040 1.00 31.44 48 ASN A C 20
ATOM 21583 O O . ASN A 1 48 ? -2.631 -6.769 0.811 1.00 71.31 48 ASN A O 20
ATOM 21594 N N . PRO A 1 49 ? -0.532 -7.004 0.036 1.00 4.14 49 PRO A N 20
ATOM 21595 C CA . PRO A 1 49 ? -0.889 -6.974 -1.391 1.00 62.01 49 PRO A CA 20
ATOM 21596 C C . PRO A 1 49 ? -1.880 -8.048 -1.769 1.00 24.32 49 PRO A C 20
ATOM 21597 O O . PRO A 1 49 ? -2.561 -7.934 -2.773 1.00 3.13 49 PRO A O 20
ATOM 21608 N N . ASN A 1 50 ? -1.948 -9.096 -0.965 1.00 22.33 50 ASN A N 20
ATOM 21609 C CA . ASN A 1 50 ? -2.830 -10.191 -1.237 1.00 54.31 50 ASN A CA 20
ATOM 21610 C C . ASN A 1 50 ? -4.274 -9.833 -0.888 1.00 13.24 50 ASN A C 20
ATOM 21611 O O . ASN A 1 50 ? -5.214 -10.503 -1.330 1.00 4.30 50 ASN A O 20
ATOM 21622 N N . GLU A 1 51 ? -4.457 -8.760 -0.112 1.00 34.15 51 GLU A N 20
ATOM 21623 C CA . GLU A 1 51 ? -5.789 -8.365 0.333 1.00 62.24 51 GLU A CA 20
ATOM 21624 C C . GLU A 1 51 ? -6.550 -7.690 -0.776 1.00 32.15 51 GLU A C 20
ATOM 21625 O O . GLU A 1 51 ? -6.026 -6.807 -1.452 1.00 52.21 51 GLU A O 20
ATOM 21637 N N . LYS A 1 52 ? -7.783 -8.111 -0.959 1.00 33.11 52 LYS A N 20
ATOM 21638 C CA . LYS A 1 52 ? -8.654 -7.606 -2.005 1.00 50.11 52 LYS A CA 20
ATOM 21639 C C . LYS A 1 52 ? -8.796 -6.072 -1.961 1.00 5.11 52 LYS A C 20
ATOM 21640 O O . LYS A 1 52 ? -8.824 -5.426 -3.007 1.00 41.41 52 LYS A O 20
ATOM 21659 N N . TRP A 1 53 ? -8.842 -5.494 -0.756 1.00 73.35 53 TRP A N 20
ATOM 21660 C CA . TRP A 1 53 ? -9.006 -4.046 -0.636 1.00 20.41 53 TRP A CA 20
ATOM 21661 C C . TRP A 1 53 ? -7.775 -3.324 -1.169 1.00 71.10 53 TRP A C 20
ATOM 21662 O O . TRP A 1 53 ? -7.869 -2.228 -1.729 1.00 31.31 53 TRP A O 20
ATOM 21683 N N . VAL A 1 54 ? -6.633 -3.963 -1.012 1.00 21.43 54 VAL A N 20
ATOM 21684 C CA . VAL A 1 54 ? -5.381 -3.428 -1.465 1.00 23.20 54 VAL A CA 20
ATOM 21685 C C . VAL A 1 54 ? -5.329 -3.503 -2.972 1.00 71.35 54 VAL A C 20
ATOM 21686 O O . VAL A 1 54 ? -4.954 -2.547 -3.637 1.00 1.21 54 VAL A O 20
ATOM 21699 N N . GLN A 1 55 ? -5.754 -4.632 -3.502 1.00 45.20 55 GLN A N 20
ATOM 21700 C CA . GLN A 1 55 ? -5.735 -4.868 -4.927 1.00 65.14 55 GLN A CA 20
ATOM 21701 C C . GLN A 1 55 ? -6.705 -3.953 -5.658 1.00 15.33 55 GLN A C 20
ATOM 21702 O O . GLN A 1 55 ? -6.414 -3.479 -6.760 1.00 15.34 55 GLN A O 20
ATOM 21716 N N . LYS A 1 56 ? -7.848 -3.690 -5.028 1.00 42.21 56 LYS A N 20
ATOM 21717 C CA . LYS A 1 56 ? -8.836 -2.772 -5.549 1.00 71.22 56 LYS A CA 20
ATOM 21718 C C . LYS A 1 56 ? -8.242 -1.367 -5.617 1.00 52.12 56 LYS A C 20
ATOM 21719 O O . LYS A 1 56 ? -8.417 -0.635 -6.614 1.00 53.04 56 LYS A O 20
ATOM 21738 N N . ALA A 1 57 ? -7.535 -0.997 -4.552 1.00 33.24 57 ALA A N 20
ATOM 21739 C CA . ALA A 1 57 ? -6.901 0.295 -4.460 1.00 44.23 57 ALA A CA 20
ATOM 21740 C C . ALA A 1 57 ? -5.810 0.435 -5.496 1.00 61.31 57 ALA A C 20
ATOM 21741 O O . ALA A 1 57 ? -5.714 1.468 -6.133 1.00 15.04 57 ALA A O 20
ATOM 21748 N N . MET A 1 58 ? -5.018 -0.632 -5.685 1.00 34.10 58 MET A N 20
ATOM 21749 C CA . MET A 1 58 ? -3.898 -0.633 -6.633 1.00 64.35 58 MET A CA 20
ATOM 21750 C C . MET A 1 58 ? -4.323 -0.172 -7.980 1.00 11.35 58 MET A C 20
ATOM 21751 O O . MET A 1 58 ? -3.701 0.698 -8.562 1.00 12.34 58 MET A O 20
ATOM 21765 N N . LYS A 1 59 ? -5.394 -0.768 -8.466 1.00 33.21 59 LYS A N 20
ATOM 21766 C CA . LYS A 1 59 ? -5.942 -0.460 -9.750 1.00 10.32 59 LYS A CA 20
ATOM 21767 C C . LYS A 1 59 ? -6.275 1.010 -9.821 1.00 41.12 59 LYS A C 20
ATOM 21768 O O . LYS A 1 59 ? -5.801 1.704 -10.688 1.00 53.33 59 LYS A O 20
ATOM 21787 N N . HIS A 1 60 ? -7.020 1.484 -8.847 1.00 2.40 60 HIS A N 20
ATOM 21788 C CA . HIS A 1 60 ? -7.488 2.840 -8.815 1.00 24.22 60 HIS A CA 20
ATOM 21789 C C . HIS A 1 60 ? -6.322 3.838 -8.708 1.00 24.22 60 HIS A C 20
ATOM 21790 O O . HIS A 1 60 ? -6.370 4.924 -9.275 1.00 23.41 60 HIS A O 20
ATOM 21805 N N . LEU A 1 61 ? -5.302 3.451 -7.990 1.00 52.05 61 LEU A N 20
ATOM 21806 C CA . LEU A 1 61 ? -4.098 4.258 -7.818 1.00 51.12 61 LEU A CA 20
ATOM 21807 C C . LEU A 1 61 ? -3.222 4.206 -9.081 1.00 11.11 61 LEU A C 20
ATOM 21808 O O . LEU A 1 61 ? -2.433 5.123 -9.347 1.00 72.21 61 LEU A O 20
ATOM 21824 N N . ASP A 1 62 ? -3.374 3.141 -9.852 1.00 72.34 62 ASP A N 20
ATOM 21825 C CA . ASP A 1 62 ? -2.586 2.924 -11.069 1.00 34.35 62 ASP A CA 20
ATOM 21826 C C . ASP A 1 62 ? -3.016 3.845 -12.205 1.00 44.43 62 ASP A C 20
ATOM 21827 O O . ASP A 1 62 ? -2.194 4.274 -13.007 1.00 52.34 62 ASP A O 20
ATOM 21836 N N . LYS A 1 63 ? -4.283 4.193 -12.255 1.00 10.41 63 LYS A N 20
ATOM 21837 C CA . LYS A 1 63 ? -4.731 5.136 -13.251 1.00 53.43 63 LYS A CA 20
ATOM 21838 C C . LYS A 1 63 ? -5.209 6.396 -12.596 1.00 53.15 63 LYS A C 20
ATOM 21839 O O . LYS A 1 63 ? -6.409 6.686 -12.500 1.00 71.43 63 LYS A O 20
ATOM 21858 N N . LYS A 1 64 ? -4.260 7.101 -12.089 1.00 32.35 64 LYS A N 20
ATOM 21859 C CA . LYS A 1 64 ? -4.467 8.262 -11.308 1.00 24.43 64 LYS A CA 20
ATOM 21860 C C . LYS A 1 64 ? -3.179 9.053 -11.380 1.00 64.54 64 LYS A C 20
ATOM 21861 O O . LYS A 1 64 ? -2.190 8.643 -10.758 1.00 36.66 64 LYS A O 20
#

Radius of gyration: 10.91 Å; Cα contacts (8 Å, |Δi|>4): 103; chains: 1; bounding box: 26×23×26 Å

Nearest PDB structures (foldseek):
  7jh1-assembly1_A  TM=9.529E-01  e=6.607E-11  synthetic construct
  7s5a-assembly1_B  TM=9.520E-01  e=3.825E-07  Homo sapiens
  1esr-assembly1_A-2  TM=9.505E-01  e=7.302E-07  Homo sapiens
  3ifd-assembly1_A-2  TM=9.113E-01  e=1.692E-06  Homo sapiens
  7scs-assembly1_B  TM=8.958E-01  e=1.487E-06  Homo sapiens

Foldseek 3Di:
DDDLADDDADPDDDDLVFFQAWDFDDVVPHVDTFIWTQGPVGDTHTHDCVDPSNVVSHVVNVVD